Protein AF-0000000068414580 (afdb_homodimer)

Secondary structure (DSSP, 8-state):
-----------------------EEEEEEE---TTT-SSHHHHHHHHHHHHHHHHHHTT-SSS-----------SSS-EEEEEEE-STT-EEEEEEEETT---EEEEEEEEEEET-TT----SPPB---GGGBPBTTSHHHHHHTTT--HHHHHHHTT--HHHHHHT--TTSBPPPEEEEETTEEEEEEEEEEEEEETTEEEEEEEEEEEEEEES-SS-EEE-SSSTTSHHHHHHHH-HHHHSEEEEEPPP-TT-TTS--PPEEEEES-----SS----EEEEEEP-SS-TTS-EE-EEEEEETTEEEEPPGGGT-B-TTS-BSEEE-TT--SEEE-HHHHHHHHHHHHHHHTTTS-B-HHHHHHHS---EEEE-SS--PPPEEEEESSTT-EEEEPGGGTEEEEEE---SSSPPEEEEEE-EEE---TTT--SS-SEEE-TTTTTTEEEEEETTTTEEEEEE--HHHHHHHHHHHH-/-----------------------EEEEEEE---GGG-SSHHHHHHHHHHHHHHHHHHTT-SS---S--------TTS-EEEEEEE-STT-EEEEEEEETT---EEEEEEEEEEET-TT----SPPB---GGGBPBTTSHHHHHHTTT--HHHHHHHTT--HHHHHTT--TTSBPPPEEEEETTEEEEEEEEEEEEEETTEEEEEEEEEEEEEEES-SS-EEE-SSSTTSHHHHHHHH-HHHHSEEEEEPPP-TT-TTS--PPEEEEES-----SS----EEEEEEP-SS-TTS-EE-EEEEEETTEEEEPPGGGT-B-TTS-BSEEE-TT--SEEE-HHHHHHHHHHHHHHHTTTS-B-HHHHHHHS---EEEE-SS--PPPEEEEESSTT-EEEEPGGGTEEEEEE---SSSPPEEEEEE-EEE---TTT--SS-SEEE-TTTTTTEEEEEETTTTEEEEEE--HHHHHHHHHHHH-

InterPro domains:
  IPR001969 Aspartic peptidase, active site [PS00141] (325-336)
  IPR021109 Aspartic peptidase domain superfamily [G3DSA:2.40.70.10] (32-268)
  IPR021109 Aspartic peptidase domain superfamily [G3DSA:2.40.70.10] (269-469)
  IPR021109 Aspartic peptidase domain superfamily [SSF50630] (74-471)
  IPR032799 Xylanase inhibitor, C-terminal [PF14541] (294-463)
  IPR032861 Xylanase inhibitor, N-terminal [PF14543] (79-253)
  IPR033121 Peptidase family A1 domain [PS51767] (79-462)
  IPR034161 Pepsin-like domain, plant [cd05476] (79-466)
  IPR051708 Plant Aspartic Proteinase A1 [PTHR47967] (9-467)

Solvent-accessible surface area (backbone atoms only — not comparable to full-atom values): 49275 Å² total; per-residue (Å²): 136,83,78,79,75,80,80,79,76,76,76,76,74,72,74,70,69,70,72,72,61,64,62,50,80,42,61,29,42,70,57,37,53,54,88,77,39,92,41,71,47,56,42,42,27,50,50,45,51,46,29,50,41,29,55,52,43,57,26,50,76,80,79,81,82,70,81,68,77,75,56,65,54,72,68,46,72,48,38,29,38,69,37,32,38,52,77,88,73,57,41,70,42,37,23,34,47,20,29,68,35,30,47,27,33,34,42,17,56,70,63,46,57,45,70,36,83,91,49,74,64,72,27,70,52,40,84,74,66,75,89,30,50,35,25,11,63,35,71,66,41,19,59,61,51,82,62,41,52,43,56,40,39,25,28,51,44,65,40,53,65,70,30,49,78,66,69,62,36,69,89,30,45,33,58,39,30,43,47,77,50,48,49,34,35,36,39,25,35,50,32,41,42,40,38,32,52,90,92,43,72,41,74,70,40,60,35,31,39,20,41,36,23,33,27,52,53,29,39,33,38,5,50,12,63,30,77,47,3,53,36,43,50,40,25,74,79,34,49,69,41,22,38,20,34,33,35,16,38,48,75,56,85,87,46,57,79,60,88,66,68,43,14,32,33,36,30,17,50,76,81,79,84,67,81,85,74,66,66,27,48,30,53,51,48,76,29,82,69,51,62,34,49,51,25,28,27,35,47,25,40,24,50,52,90,45,70,45,71,42,58,70,51,25,51,40,53,44,91,69,19,31,21,11,27,30,55,21,49,63,31,39,49,26,29,26,31,34,71,53,35,49,53,51,48,50,57,46,40,66,56,40,49,72,79,24,53,71,28,63,70,57,21,70,58,18,72,41,44,63,25,25,42,53,81,72,89,75,78,72,70,50,40,30,43,30,31,40,64,81,77,19,59,45,76,51,57,62,78,40,42,40,49,72,49,78,41,79,42,84,84,83,47,70,63,42,42,33,35,28,34,53,47,40,71,62,40,58,65,86,73,52,53,56,14,60,47,25,36,44,11,34,50,63,40,39,36,19,36,43,30,44,34,59,79,78,38,28,40,29,42,24,82,41,63,21,51,58,49,29,51,56,56,55,50,69,75,102,134,83,78,77,75,80,79,78,78,76,74,75,76,73,74,72,69,70,72,72,60,63,61,49,82,41,61,27,42,70,56,37,55,54,87,77,40,93,41,71,47,55,43,42,27,51,50,45,51,46,29,50,43,29,56,52,43,56,27,40,78,78,68,69,79,71,83,70,78,70,53,59,59,70,68,47,72,47,38,29,37,70,39,33,38,52,76,89,72,57,41,70,42,37,23,35,48,20,29,68,34,30,47,26,34,35,42,17,56,71,64,47,58,45,72,36,83,91,51,76,64,73,25,72,52,40,84,75,66,75,89,30,50,34,24,12,64,34,69,66,39,18,59,60,50,83,63,42,52,42,54,38,39,26,28,51,43,66,40,54,65,72,32,51,78,67,69,63,37,71,90,30,45,34,59,39,30,43,46,76,50,47,41,31,35,36,40,26,34,49,33,43,42,37,37,33,50,90,93,44,73,41,72,72,38,59,36,32,40,20,40,38,22,33,24,51,53,30,38,33,39,6,50,13,63,30,75,46,4,54,35,42,50,40,25,75,80,35,50,67,42,22,38,20,32,32,36,17,38,50,76,55,84,87,46,56,82,59,87,67,68,43,14,34,33,36,30,17,50,77,81,79,83,67,81,87,75,66,66,28,48,30,53,49,48,77,29,80,68,52,61,34,50,51,25,27,26,34,46,25,41,24,53,52,91,45,70,45,71,42,57,70,50,25,50,39,53,44,89,70,19,32,20,10,28,31,55,21,50,62,31,40,49,26,29,26,32,32,72,53,35,50,52,49,49,50,57,46,40,66,55,38,48,72,78,24,53,73,28,64,71,56,21,71,58,19,72,40,44,62,25,25,43,51,83,71,88,76,76,70,69,50,42,30,43,31,32,41,64,80,76,18,61,44,74,50,57,62,80,38,41,40,49,72,47,77,42,82,42,85,84,82,47,72,64,41,43,32,36,28,33,54,47,40,71,60,40,58,64,86,73,52,53,57,12,59,47,26,36,44,11,34,48,62,42,38,35,19,36,42,32,44,34,59,78,78,40,27,40,29,42,23,82,42,63,20,52,56,49,30,52,55,55,54,51,68,75,102

Radius of gyration: 35.06 Å; Cα contacts (8 Å, |Δi|>4): 2310; chains: 2; bounding box: 158×101×75 Å

Sequence (956 aa):
MASSSPIIFFLCFILCFSLSSQIILLPLTHSISKTQFNTTHHLLKSISTRSSTRFHHQHHSHNHNKNQIYLPLSPGSDYTLSFNLGSNPSQLITLYMDTGSDLVWFPCSPFECILCEGKPQTTKPANITKAHSVSCQSPACSASHSTMSSSDLCAISRCPLDFIETSDCSSFSCPPFYYAYGDGSFVANLYRHTLSLSSLHLHNFTFGCAHTALAEPTGVAGFGRGILSLPAQLATLSPSLGNRFSYCLVSHSFDGDRVRRPSPLILGHYESTGESVEFVYTSMLSNPKHPYFYCVGLAGISVGKRTVPAPDNLKRVDGKGNGGMVVDSGTTFTMLPDSFYNSVVTEFDNRVGRVHKRASEIEAKTGIGPCYYLNGLSQIPVLKLHFVGNNSDVVLPRKNYFYEFMDGGDGVRKKGKVGCMMLMNGGDETELDGGPGATLGNYQQQGFEVVYDLEKQRVGFAKRQCALLWDSLNGDKNMASSSPIIFFLCFILCFSLSSQIILLPLTHSISKTQFNTTHHLLKSISTRSSTRFHHQHHSHNHNKNQIYLPLSPGSDYTLSFNLGSNPSQLITLYMDTGSDLVWFPCSPFECILCEGKPQTTKPANITKAHSVSCQSPACSASHSTMSSSDLCAISRCPLDFIETSDCSSFSCPPFYYAYGDGSFVANLYRHTLSLSSLHLHNFTFGCAHTALAEPTGVAGFGRGILSLPAQLATLSPSLGNRFSYCLVSHSFDGDRVRRPSPLILGHYESTGESVEFVYTSMLSNPKHPYFYCVGLAGISVGKRTVPAPDNLKRVDGKGNGGMVVDSGTTFTMLPDSFYNSVVTEFDNRVGRVHKRASEIEAKTGIGPCYYLNGLSQIPVLKLHFVGNNSDVVLPRKNYFYEFMDGGDGVRKKGKVGCMMLMNGGDETELDGGPGATLGNYQQQGFEVVYDLEKQRVGFAKRQCALLWDSLNGDKN

Structure (mmCIF, N/CA/C/O backbone):
data_AF-0000000068414580-model_v1
#
loop_
_entity.id
_entity.type
_entity.pdbx_description
1 polymer 'Probable aspartyl protease At4g16563'
#
loop_
_atom_site.group_PDB
_atom_site.id
_atom_site.type_symbol
_atom_site.label_atom_id
_atom_site.label_alt_id
_atom_site.label_comp_id
_atom_site.label_asym_id
_atom_site.label_entity_id
_atom_site.label_seq_id
_atom_site.pdbx_PDB_ins_code
_atom_site.Cartn_x
_atom_site.Cartn_y
_atom_site.Cartn_z
_atom_site.occupancy
_atom_site.B_iso_or_equiv
_atom_site.auth_seq_id
_atom_site.auth_comp_id
_atom_site.auth_asym_id
_atom_site.auth_atom_id
_atom_site.pdbx_PDB_model_num
ATOM 1 N N . MET A 1 1 ? 80.625 -5.309 -28.094 1 23.91 1 MET A N 1
ATOM 2 C CA . MET A 1 1 ? 79.875 -6.555 -27.953 1 23.91 1 MET A CA 1
ATOM 3 C C . MET A 1 1 ? 78.562 -6.32 -27.266 1 23.91 1 MET A C 1
ATOM 5 O O . MET A 1 1 ? 78.5 -6.02 -26.062 1 23.91 1 MET A O 1
ATOM 9 N N . ALA A 1 2 ? 77.562 -5.645 -27.984 1 31.12 2 ALA A N 1
ATOM 10 C CA . ALA A 1 2 ? 76.25 -5.09 -27.703 1 31.12 2 ALA A CA 1
ATOM 11 C C . ALA A 1 2 ? 75.25 -6.188 -27.281 1 31.12 2 ALA A C 1
ATOM 13 O O . ALA A 1 2 ? 75 -7.117 -28.047 1 31.12 2 ALA A O 1
ATOM 14 N N . SER A 1 3 ? 75.312 -6.539 -26.016 1 30.44 3 SER A N 1
ATOM 15 C CA . SER A 1 3 ? 74.562 -7.637 -25.422 1 30.44 3 SER A CA 1
ATOM 16 C C . SER A 1 3 ? 73.062 -7.457 -25.641 1 30.44 3 SER A C 1
ATOM 18 O O . SER A 1 3 ? 72.562 -6.367 -25.422 1 30.44 3 SER A O 1
ATOM 20 N N . SER A 1 4 ? 72.5 -8.102 -26.625 1 36.78 4 SER A N 1
ATOM 21 C CA . SER A 1 4 ? 71.125 -8.273 -27.016 1 36.78 4 SER A CA 1
ATOM 22 C C . SER A 1 4 ? 70.25 -8.781 -25.859 1 36.78 4 SER A C 1
ATOM 24 O O . SER A 1 4 ? 70.5 -9.852 -25.312 1 36.78 4 SER A O 1
ATOM 26 N N . SER A 1 5 ? 69.812 -7.891 -25.016 1 40.16 5 SER A N 1
ATOM 27 C CA . SER A 1 5 ? 68.875 -8.211 -23.906 1 40.16 5 SER A CA 1
ATOM 28 C C . SER A 1 5 ? 67.625 -8.938 -24.391 1 40.16 5 SER A C 1
ATOM 30 O O . SER A 1 5 ? 67 -8.484 -25.328 1 40.16 5 SER A O 1
ATOM 32 N N . PRO A 1 6 ? 67.5 -10.266 -24.141 1 40.62 6 PRO A N 1
ATOM 33 C CA . PRO A 1 6 ? 66.312 -11.047 -24.531 1 40.62 6 PRO A CA 1
ATOM 34 C C . PRO A 1 6 ? 65 -10.484 -23.969 1 40.62 6 PRO A C 1
ATOM 36 O O . PRO A 1 6 ? 65 -9.961 -22.859 1 40.62 6 PRO A O 1
ATOM 39 N N . ILE A 1 7 ? 64.125 -9.938 -24.812 1 42.56 7 ILE A N 1
ATOM 40 C CA . ILE A 1 7 ? 62.781 -9.531 -24.531 1 42.56 7 ILE A CA 1
ATOM 41 C C . ILE A 1 7 ? 61.969 -10.711 -23.953 1 42.56 7 ILE A C 1
ATOM 43 O O . ILE A 1 7 ? 61.812 -11.734 -24.625 1 42.56 7 ILE A O 1
ATOM 47 N N . ILE A 1 8 ? 62 -10.977 -22.656 1 37.78 8 ILE A N 1
ATOM 48 C CA . ILE A 1 8 ? 61.156 -11.938 -21.969 1 37.78 8 ILE A CA 1
ATOM 49 C C . ILE A 1 8 ? 59.688 -11.664 -22.281 1 37.78 8 ILE A C 1
ATOM 51 O O . ILE A 1 8 ? 59.156 -10.586 -21.969 1 37.78 8 ILE A O 1
ATOM 55 N N . PHE A 1 9 ? 59.156 -12.289 -23.344 1 37.41 9 PHE A N 1
ATOM 56 C CA . PHE A 1 9 ? 57.719 -12.375 -23.625 1 37.41 9 PHE A CA 1
ATOM 57 C C . PHE A 1 9 ? 56.969 -12.961 -22.438 1 37.41 9 PHE A C 1
ATOM 59 O O . PHE A 1 9 ? 57.188 -14.125 -22.078 1 37.41 9 PHE A O 1
ATOM 66 N N . PHE A 1 10 ? 56.656 -12.141 -21.406 1 39.28 10 PHE A N 1
ATOM 67 C CA . PHE A 1 10 ? 55.688 -12.547 -20.391 1 39.28 10 PHE A CA 1
ATOM 68 C C . PHE A 1 10 ? 54.375 -13.008 -21.031 1 39.28 10 PHE A C 1
ATOM 70 O O . PHE A 1 10 ? 53.656 -12.211 -21.625 1 39.28 10 PHE A O 1
ATOM 77 N N . LEU A 1 11 ? 54.281 -14.273 -21.469 1 35.19 11 LEU A N 1
ATOM 78 C CA . LEU A 1 11 ? 53 -14.906 -21.781 1 35.19 11 LEU A CA 1
ATOM 79 C C . LEU A 1 11 ? 52.031 -14.789 -20.594 1 35.19 11 LEU A C 1
ATOM 81 O O . LEU A 1 11 ? 52.281 -15.367 -19.531 1 35.19 11 LEU A O 1
ATOM 85 N N . CYS A 1 12 ? 51.312 -13.734 -20.453 1 36.88 12 CYS A N 1
ATOM 86 C CA . CYS A 1 12 ? 50.125 -13.648 -19.609 1 36.88 12 CYS A CA 1
ATOM 87 C C . CYS A 1 12 ? 49.219 -14.844 -19.844 1 36.88 12 CYS A C 1
ATOM 89 O O . CYS A 1 12 ? 48.562 -14.938 -20.891 1 36.88 12 CYS A O 1
ATOM 91 N N . PHE A 1 13 ? 49.531 -15.977 -19.281 1 35.44 13 PHE A N 1
ATOM 92 C CA . PHE A 1 13 ? 48.531 -17.016 -19.156 1 35.44 13 PHE A CA 1
ATOM 93 C C . PHE A 1 13 ? 47.25 -16.453 -18.562 1 35.44 13 PHE A C 1
ATOM 95 O O . PHE A 1 13 ? 47.188 -16.109 -17.375 1 35.44 13 PHE A O 1
ATOM 102 N N . ILE A 1 14 ? 46.469 -15.82 -19.312 1 36.69 14 ILE A N 1
ATOM 103 C CA . ILE A 1 14 ? 45.062 -15.672 -18.953 1 36.69 14 ILE A CA 1
ATOM 104 C C . ILE A 1 14 ? 44.5 -17.016 -18.516 1 36.69 14 ILE A C 1
ATOM 106 O O . ILE A 1 14 ? 44.344 -17.938 -19.328 1 36.69 14 ILE A O 1
ATOM 110 N N . LEU A 1 15 ? 44.75 -17.438 -17.312 1 35.31 15 LEU A N 1
ATOM 111 C CA . LEU A 1 15 ? 43.906 -18.484 -16.734 1 35.31 15 LEU A CA 1
ATOM 112 C C . LEU A 1 15 ? 42.438 -18.234 -17.062 1 35.31 15 LEU A C 1
ATOM 114 O O . LEU A 1 15 ? 41.844 -17.266 -16.578 1 35.31 15 LEU A O 1
ATOM 118 N N . CYS A 1 16 ? 42.031 -18.625 -18.203 1 36.5 16 CYS A N 1
ATOM 119 C CA . CYS A 1 16 ? 40.594 -18.875 -18.406 1 36.5 16 CYS A CA 1
ATOM 120 C C . CYS A 1 16 ? 40 -19.688 -17.266 1 36.5 16 CYS A C 1
ATOM 122 O O . CYS A 1 16 ? 40.219 -20.906 -17.188 1 36.5 16 CYS A O 1
ATOM 124 N N . PHE A 1 17 ? 39.969 -19.141 -16.078 1 36.66 17 PHE A N 1
ATOM 125 C CA . PHE A 1 17 ? 39 -19.766 -15.188 1 36.66 17 PHE A CA 1
ATOM 126 C C . PHE A 1 17 ? 37.75 -20.156 -15.953 1 36.66 17 PHE A C 1
ATOM 128 O O . PHE A 1 17 ? 37.031 -19.281 -16.453 1 36.66 17 PHE A O 1
ATOM 135 N N . SER A 1 18 ? 37.844 -21.188 -16.656 1 38 18 SER A N 1
ATOM 136 C CA . SER A 1 18 ? 36.531 -21.766 -16.984 1 38 18 SER A CA 1
ATOM 137 C C . SER A 1 18 ? 35.562 -21.625 -15.812 1 38 18 SER A C 1
ATOM 139 O O . SER A 1 18 ? 35.781 -22.188 -14.742 1 38 18 SER A O 1
ATOM 141 N N . LEU A 1 19 ? 35.031 -20.547 -15.578 1 41.38 19 LEU A N 1
ATOM 142 C CA . LEU A 1 19 ? 33.875 -20.5 -14.688 1 41.38 19 LEU A CA 1
ATOM 143 C C . LEU A 1 19 ? 32.969 -21.734 -14.883 1 41.38 19 LEU A C 1
ATOM 145 O O . LEU A 1 19 ? 32.25 -21.828 -15.867 1 41.38 19 LEU A O 1
ATOM 149 N N . SER A 1 20 ? 33.469 -22.953 -14.719 1 47.47 20 SER A N 1
ATOM 150 C CA . SER A 1 20 ? 32.562 -24.109 -14.648 1 47.47 20 SER A CA 1
ATOM 151 C C . SER A 1 20 ? 31.203 -23.703 -14.102 1 47.47 20 SER A C 1
ATOM 153 O O . SER A 1 20 ? 31.109 -23.141 -13.008 1 47.47 20 SER A O 1
ATOM 155 N N . SER A 1 21 ? 30.328 -23.375 -14.945 1 58.97 21 SER A N 1
ATOM 156 C CA . SER A 1 21 ? 28.953 -23 -14.648 1 58.97 21 SER A CA 1
ATOM 157 C C . SER A 1 21 ? 28.297 -24 -13.711 1 58.97 21 SER A C 1
ATOM 159 O O . SER A 1 21 ? 28.188 -25.188 -14.031 1 58.97 21 SER A O 1
ATOM 161 N N . GLN A 1 22 ? 28.406 -23.984 -12.414 1 78.81 22 GLN A N 1
ATOM 162 C CA . GLN A 1 22 ? 27.891 -24.812 -11.336 1 78.81 22 GLN A CA 1
ATOM 163 C C . GLN A 1 22 ? 26.359 -24.766 -11.289 1 78.81 22 GLN A C 1
ATOM 165 O O . GLN A 1 22 ? 25.766 -23.688 -11.359 1 78.81 22 GLN A O 1
ATOM 170 N N . ILE A 1 23 ? 25.719 -25.984 -11.68 1 90 23 ILE A N 1
ATOM 171 C CA . ILE A 1 23 ? 24.266 -26.094 -11.547 1 90 23 ILE A CA 1
ATOM 172 C C . ILE A 1 23 ? 23.922 -27 -10.359 1 90 23 ILE A C 1
ATOM 174 O O . ILE A 1 23 ? 24.781 -27.766 -9.883 1 90 23 ILE A O 1
ATOM 178 N N . ILE A 1 24 ? 22.812 -26.781 -9.812 1 92.94 24 ILE A N 1
ATOM 179 C CA . ILE A 1 24 ? 22.172 -27.719 -8.898 1 92.94 24 ILE A CA 1
ATOM 180 C C . ILE A 1 24 ? 20.922 -28.328 -9.555 1 92.94 24 ILE A C 1
ATOM 182 O O . ILE A 1 24 ? 20.062 -27.594 -10.031 1 92.94 24 ILE A O 1
ATOM 186 N N . LEU A 1 25 ? 20.953 -29.641 -9.68 1 94.5 25 LEU A N 1
ATOM 187 C CA . LEU A 1 25 ? 19.844 -30.359 -10.281 1 94.5 25 LEU A CA 1
ATOM 188 C C . LEU A 1 25 ? 18.938 -30.969 -9.211 1 94.5 25 LEU A C 1
ATOM 190 O O . LEU A 1 25 ? 19.422 -31.688 -8.32 1 94.5 25 LEU A O 1
ATOM 194 N N . LEU A 1 26 ? 17.688 -30.641 -9.227 1 94.94 26 LEU A N 1
ATOM 195 C CA . LEU A 1 26 ? 16.719 -31.188 -8.289 1 94.94 26 LEU A CA 1
ATOM 196 C C . LEU A 1 26 ? 15.602 -31.922 -9.031 1 94.94 26 LEU A C 1
ATOM 198 O O . LEU A 1 26 ? 15.172 -31.484 -10.094 1 94.94 26 LEU A O 1
ATOM 202 N N . PRO A 1 27 ? 15.125 -33 -8.5 1 94.38 27 PRO A N 1
ATOM 203 C CA . PRO A 1 27 ? 14 -33.719 -9.117 1 94.38 27 PRO A CA 1
ATOM 204 C C . PRO A 1 27 ? 12.648 -33.094 -8.766 1 94.38 27 PRO A C 1
ATOM 206 O O . PRO A 1 27 ? 12.383 -32.812 -7.598 1 94.38 27 PRO A O 1
ATOM 209 N N . LEU A 1 28 ? 11.852 -32.844 -9.727 1 93.88 28 LEU A N 1
ATOM 210 C CA . LEU A 1 28 ? 10.438 -32.531 -9.547 1 93.88 28 LEU A CA 1
ATOM 211 C C . LEU A 1 28 ? 9.578 -33.781 -9.766 1 93.88 28 LEU A C 1
ATOM 213 O O . LEU A 1 28 ? 9.703 -34.438 -10.797 1 93.88 28 LEU A O 1
ATOM 217 N N . THR A 1 29 ? 8.727 -33.969 -8.781 1 87.56 29 THR A N 1
ATOM 218 C CA . THR A 1 29 ? 7.879 -35.156 -8.867 1 87.56 29 THR A CA 1
ATOM 219 C C . THR A 1 29 ? 6.418 -34.75 -9.062 1 87.56 29 THR A C 1
ATOM 221 O O . THR A 1 29 ? 5.957 -33.75 -8.5 1 87.56 29 THR A O 1
ATOM 224 N N . HIS A 1 30 ? 5.777 -35.469 -9.953 1 81.5 30 HIS A N 1
ATOM 225 C CA . HIS A 1 30 ? 4.34 -35.25 -10.133 1 81.5 30 HIS A CA 1
ATOM 226 C C . HIS A 1 30 ? 3.549 -36.438 -9.555 1 81.5 30 HIS A C 1
ATOM 228 O O . HIS A 1 30 ? 3.963 -37.594 -9.664 1 81.5 30 HIS A O 1
ATOM 234 N N . SER A 1 31 ? 2.678 -36.125 -8.57 1 65.69 31 SER A N 1
ATOM 235 C CA . SER A 1 31 ? 1.854 -37.219 -8.047 1 65.69 31 SER A CA 1
ATOM 236 C C . SER A 1 31 ? 0.374 -36.938 -8.305 1 65.69 31 SER A C 1
ATOM 238 O O . SER A 1 31 ? -0.123 -35.844 -8.078 1 65.69 31 SER A O 1
ATOM 240 N N . ILE A 1 32 ? -0.204 -37.656 -9.227 1 60.69 32 ILE A N 1
ATOM 241 C CA . ILE A 1 32 ? -1.648 -37.594 -9.422 1 60.69 32 ILE A CA 1
ATOM 242 C C . ILE A 1 32 ? -2.348 -38.562 -8.477 1 60.69 32 ILE A C 1
ATOM 244 O O . ILE A 1 32 ? -1.996 -39.75 -8.422 1 60.69 32 ILE A O 1
ATOM 248 N N . SER A 1 33 ? -3.018 -38.094 -7.418 1 53.25 33 SER A N 1
ATOM 249 C CA . SER A 1 33 ? -3.736 -39 -6.527 1 53.25 33 SER A CA 1
ATOM 250 C C . SER A 1 33 ? -4.898 -39.656 -7.246 1 53.25 33 SER A C 1
ATOM 252 O O . SER A 1 33 ? -5.824 -39 -7.707 1 53.25 33 SER A O 1
ATOM 254 N N . LYS A 1 34 ? -4.766 -40.781 -7.828 1 51.41 34 LYS A N 1
ATOM 255 C CA . LYS A 1 34 ? -5.836 -41.562 -8.461 1 51.41 34 LYS A CA 1
ATOM 256 C C . LYS A 1 34 ? -6.996 -41.781 -7.492 1 51.41 34 LYS A C 1
ATOM 258 O O . LYS A 1 34 ? -8.141 -41.906 -7.918 1 51.41 34 LYS A O 1
ATOM 263 N N . THR A 1 35 ? -6.629 -41.906 -6.266 1 49.75 35 THR A N 1
ATOM 264 C CA . THR A 1 35 ? -7.672 -42.375 -5.355 1 49.75 35 THR A CA 1
ATOM 265 C C . THR A 1 35 ? -8.844 -41.375 -5.336 1 49.75 35 THR A C 1
ATOM 267 O O . THR A 1 35 ? -9.984 -41.781 -5.074 1 49.75 35 THR A O 1
ATOM 270 N N . GLN A 1 36 ? -8.523 -40.25 -5.812 1 54.78 36 GLN A N 1
ATOM 271 C CA . GLN A 1 36 ? -9.609 -39.312 -5.555 1 54.78 36 GLN A CA 1
ATOM 272 C C . GLN A 1 36 ? -10.492 -39.125 -6.785 1 54.78 36 GLN A C 1
ATOM 274 O O . GLN A 1 36 ? -11.664 -38.75 -6.672 1 54.78 36 GLN A O 1
ATOM 279 N N . PHE A 1 37 ? -9.844 -39.531 -7.945 1 58.88 37 PHE A N 1
ATOM 280 C CA . PHE A 1 37 ? -10.695 -39.25 -9.094 1 58.88 37 PHE A CA 1
ATOM 281 C C . PHE A 1 37 ? -11.055 -40.531 -9.836 1 58.88 37 PHE A C 1
ATOM 283 O O . PHE A 1 37 ? -10.172 -41.25 -10.312 1 58.88 37 PHE A O 1
ATOM 290 N N . ASN A 1 38 ? -12.289 -40.906 -9.688 1 61.47 38 ASN A N 1
ATOM 291 C CA . ASN A 1 38 ? -12.812 -42.156 -10.242 1 61.47 38 ASN A CA 1
ATOM 292 C C . ASN A 1 38 ? -12.898 -42.094 -11.766 1 61.47 38 ASN A C 1
ATOM 294 O O . ASN A 1 38 ? -12.891 -43.125 -12.43 1 61.47 38 ASN A O 1
ATOM 298 N N . THR A 1 39 ? -12.93 -40.875 -12.344 1 72.88 39 THR A N 1
ATOM 299 C CA . THR A 1 39 ? -13.055 -40.781 -13.797 1 72.88 39 THR A CA 1
ATOM 300 C C . THR A 1 39 ? -12.25 -39.594 -14.32 1 72.88 39 THR A C 1
ATOM 302 O O . THR A 1 39 ? -11.945 -38.656 -13.578 1 72.88 39 THR A O 1
ATOM 305 N N . THR A 1 40 ? -11.859 -39.688 -15.562 1 75.88 40 THR A N 1
ATOM 306 C CA . THR A 1 40 ? -11.172 -38.625 -16.266 1 75.88 40 THR A CA 1
ATOM 307 C C . THR A 1 40 ? -12.016 -37.344 -16.25 1 75.88 40 THR A C 1
ATOM 309 O O . THR A 1 40 ? -11.477 -36.25 -16.094 1 75.88 40 THR A O 1
ATOM 312 N N . HIS A 1 41 ? -13.359 -37.562 -16.328 1 75.94 41 HIS A N 1
ATOM 313 C CA . HIS A 1 41 ? -14.258 -36.406 -16.328 1 75.94 41 HIS A CA 1
ATOM 314 C C . HIS A 1 41 ? -14.172 -35.656 -15.023 1 75.94 41 HIS A C 1
ATOM 316 O O . HIS A 1 41 ? -14.055 -34.406 -15.031 1 75.94 41 HIS A O 1
ATOM 322 N N . HIS A 1 42 ? -14.164 -36.344 -14.039 1 73.88 42 HIS A N 1
ATOM 323 C CA . HIS A 1 42 ? -14.109 -35.719 -12.727 1 73.88 42 HIS A CA 1
ATOM 324 C C . HIS A 1 42 ? -12.75 -35.062 -12.477 1 73.88 42 HIS A C 1
ATOM 326 O O . HIS A 1 42 ? -12.672 -34 -11.883 1 73.88 42 HIS A O 1
ATOM 332 N N . LEU A 1 43 ? -11.75 -35.656 -12.945 1 74.62 43 LEU A N 1
ATOM 333 C CA . LEU A 1 43 ? -10.398 -35.125 -12.82 1 74.62 43 LEU A CA 1
ATOM 334 C C . LEU A 1 43 ? -10.281 -33.781 -13.57 1 74.62 43 LEU A C 1
ATOM 336 O O . LEU A 1 43 ? -9.828 -32.781 -13.008 1 74.62 43 LEU A O 1
ATOM 340 N N . LEU A 1 44 ? -10.742 -33.781 -14.766 1 75.19 44 LEU A N 1
ATOM 341 C CA . LEU A 1 44 ? -10.648 -32.562 -15.602 1 75.19 44 LEU A CA 1
ATOM 342 C C . LEU A 1 44 ? -11.5 -31.438 -15.031 1 75.19 44 LEU A C 1
ATOM 344 O O . LEU A 1 44 ? -11.094 -30.281 -15.047 1 75.19 44 LEU A O 1
ATOM 348 N N . LYS A 1 45 ? -12.633 -31.812 -14.531 1 74.38 45 LYS A N 1
ATOM 349 C CA . LYS A 1 45 ? -13.5 -30.812 -13.93 1 74.38 45 LYS A CA 1
ATOM 350 C C . LYS A 1 45 ? -12.836 -30.172 -12.711 1 74.38 45 LYS A C 1
ATOM 352 O O . LYS A 1 45 ? -12.891 -28.953 -12.539 1 74.38 45 LYS A O 1
ATOM 357 N N . SER A 1 46 ? -12.273 -31.031 -11.945 1 72.31 46 SER A N 1
ATOM 358 C CA . SER A 1 46 ? -11.594 -30.531 -10.758 1 72.31 46 SER A CA 1
ATOM 359 C C . SER A 1 46 ? -10.445 -29.594 -11.125 1 72.31 46 SER A C 1
ATOM 361 O O . SER A 1 46 ? -10.305 -28.516 -10.547 1 72.31 46 SER A O 1
ATOM 363 N N . ILE A 1 47 ? -9.719 -29.922 -12.086 1 74.94 47 ILE A N 1
ATOM 364 C CA . ILE A 1 47 ? -8.539 -29.156 -12.492 1 74.94 47 ILE A CA 1
ATOM 365 C C . ILE A 1 47 ? -8.969 -27.844 -13.148 1 74.94 47 ILE A C 1
ATOM 367 O O . ILE A 1 47 ? -8.359 -26.797 -12.922 1 74.94 47 ILE A O 1
ATOM 371 N N . SER A 1 48 ? -9.992 -27.953 -13.961 1 74.62 48 SER A N 1
ATOM 372 C CA . SER A 1 48 ? -10.484 -26.75 -14.617 1 74.62 48 SER A CA 1
ATOM 373 C C . SER A 1 48 ? -11.023 -25.75 -13.602 1 74.62 48 SER A C 1
ATOM 375 O O . SER A 1 48 ? -10.781 -24.547 -13.711 1 74.62 48 SER A O 1
ATOM 377 N N . THR A 1 49 ? -11.727 -26.234 -12.648 1 72.88 49 THR A N 1
ATOM 378 C CA . THR A 1 49 ? -12.25 -25.359 -11.602 1 72.88 49 THR A CA 1
ATOM 379 C C . THR A 1 49 ? -11.117 -24.719 -10.812 1 72.88 49 THR A C 1
ATOM 381 O O . THR A 1 49 ? -11.164 -23.516 -10.516 1 72.88 49 THR A O 1
ATOM 384 N N . ARG A 1 50 ? -10.086 -25.438 -10.586 1 74 50 ARG A N 1
ATOM 385 C CA . ARG A 1 50 ? -8.945 -24.922 -9.836 1 74 50 ARG A CA 1
ATOM 386 C C . ARG A 1 50 ? -8.203 -23.859 -10.641 1 74 50 ARG A C 1
ATOM 388 O O . ARG A 1 50 ? -7.824 -22.812 -10.094 1 74 50 ARG A O 1
ATOM 395 N N . SER A 1 51 ? -8.016 -24.156 -11.836 1 72.88 51 SER A N 1
ATOM 396 C CA . SER A 1 51 ? -7.34 -23.188 -12.695 1 72.88 51 SER A CA 1
ATOM 397 C C . SER A 1 51 ? -8.117 -21.875 -12.773 1 72.88 51 SER A C 1
ATOM 399 O O . SER A 1 51 ? -7.523 -20.797 -12.703 1 72.88 51 SER A O 1
ATOM 401 N N . SER A 1 52 ? -9.398 -22 -12.844 1 73.88 52 SER A N 1
ATOM 402 C CA . SER A 1 52 ? -10.25 -20.828 -12.922 1 73.88 52 SER A CA 1
ATOM 403 C C . SER A 1 52 ? -10.227 -20.031 -11.617 1 73.88 52 SER A C 1
ATOM 405 O O . SER A 1 52 ? -10.102 -18.812 -11.625 1 73.88 52 SER A O 1
ATOM 407 N N . THR A 1 53 ? -10.336 -20.75 -10.562 1 71.38 53 THR A N 1
ATOM 408 C CA . THR A 1 53 ? -10.32 -20.094 -9.258 1 71.38 53 THR A CA 1
ATOM 409 C C . THR A 1 53 ? -9.008 -19.359 -9.031 1 71.38 53 THR A C 1
ATOM 411 O O . THR A 1 53 ? -9 -18.219 -8.586 1 71.38 53 THR A O 1
ATOM 414 N N . ARG A 1 54 ? -7.938 -19.938 -9.344 1 74 54 ARG A N 1
ATOM 415 C CA . ARG A 1 54 ? -6.617 -19.328 -9.195 1 74 54 ARG A CA 1
ATOM 416 C C . ARG A 1 54 ? -6.492 -18.078 -10.047 1 74 54 ARG A C 1
ATOM 418 O O . ARG A 1 54 ? -5.973 -17.062 -9.594 1 74 54 ARG A O 1
ATOM 425 N N . PHE A 1 55 ? -6.957 -18.172 -11.195 1 71.94 55 PHE A N 1
ATOM 426 C CA . PHE A 1 55 ? -6.887 -17.047 -12.117 1 71.94 55 PHE A CA 1
ATOM 427 C C . PHE A 1 55 ? -7.695 -15.859 -11.594 1 71.94 55 PHE A C 1
ATOM 429 O O . PHE A 1 55 ? -7.223 -14.727 -11.602 1 71.94 55 PHE A O 1
ATOM 436 N N . HIS A 1 56 ? -8.828 -16.109 -11.086 1 72.25 56 HIS A N 1
ATOM 437 C CA . HIS A 1 56 ? -9.711 -15.039 -10.625 1 72.25 56 HIS A CA 1
ATOM 438 C C . HIS A 1 56 ? -9.227 -14.453 -9.305 1 72.25 56 HIS A C 1
ATOM 440 O O . HIS A 1 56 ? -9.438 -13.273 -9.031 1 72.25 56 HIS A O 1
ATOM 446 N N . HIS A 1 57 ? -8.617 -15.25 -8.586 1 70.25 57 HIS A N 1
ATOM 447 C CA . HIS A 1 57 ? -8.047 -14.758 -7.336 1 70.25 57 HIS A CA 1
ATOM 448 C C . HIS A 1 57 ? -6.926 -13.766 -7.594 1 70.25 57 HIS A C 1
ATOM 450 O O . HIS A 1 57 ? -6.707 -12.852 -6.797 1 70.25 57 HIS A O 1
ATOM 456 N N . GLN A 1 58 ? -6.195 -13.93 -8.609 1 66 58 GLN A N 1
ATOM 457 C CA . GLN A 1 58 ? -5.117 -13.016 -8.953 1 66 58 GLN A CA 1
ATOM 458 C C . GLN A 1 58 ? -5.66 -11.625 -9.273 1 66 58 GLN A C 1
ATOM 460 O O . GLN A 1 58 ? -4.914 -10.641 -9.266 1 66 58 GLN A O 1
ATOM 465 N N . HIS A 1 59 ? -6.926 -11.484 -9.578 1 62.62 59 HIS A N 1
ATOM 466 C CA . HIS A 1 59 ? -7.551 -10.211 -9.922 1 62.62 59 HIS A CA 1
ATOM 467 C C . HIS A 1 59 ? -8.219 -9.586 -8.703 1 62.62 59 HIS A C 1
ATOM 469 O O . HIS A 1 59 ? -8.461 -8.375 -8.672 1 62.62 59 HIS A O 1
ATOM 475 N N . HIS A 1 60 ? -8.602 -10.289 -7.75 1 56.25 60 HIS A N 1
ATOM 476 C CA . HIS A 1 60 ? -9.391 -9.742 -6.648 1 56.25 60 HIS A CA 1
ATOM 477 C C . HIS A 1 60 ? -8.492 -9.32 -5.488 1 56.25 60 HIS A C 1
ATOM 479 O O . HIS A 1 60 ? -8.953 -9.203 -4.352 1 56.25 60 HIS A O 1
ATOM 485 N N . SER A 1 61 ? -7.32 -8.906 -5.613 1 50.38 61 SER A N 1
ATOM 486 C CA . SER A 1 61 ? -6.637 -8.508 -4.387 1 50.38 61 SER A CA 1
ATOM 487 C C . SER A 1 61 ? -7.504 -7.582 -3.543 1 50.38 61 SER A C 1
ATOM 489 O O . SER A 1 61 ? -7.332 -7.504 -2.326 1 50.38 61 SER A O 1
ATOM 491 N N . HIS A 1 62 ? -7.965 -6.402 -4.027 1 40.62 62 HIS A N 1
ATOM 492 C CA . HIS A 1 62 ? -8.453 -5.332 -3.162 1 40.62 62 HIS A CA 1
ATOM 493 C C . HIS A 1 62 ? -9.812 -5.672 -2.576 1 40.62 62 HIS A C 1
ATOM 495 O O . HIS A 1 62 ? -10.242 -5.07 -1.588 1 40.62 62 HIS A O 1
ATOM 501 N N . ASN A 1 63 ? -10.914 -5.625 -3.326 1 35.16 63 ASN A N 1
ATOM 502 C CA . ASN A 1 63 ? -12.266 -5.301 -2.877 1 35.16 63 ASN A CA 1
ATOM 503 C C . ASN A 1 63 ? -12.867 -6.434 -2.053 1 35.16 63 ASN A C 1
ATOM 505 O O . ASN A 1 63 ? -13.445 -6.195 -0.992 1 35.16 63 ASN A O 1
ATOM 509 N N . HIS A 1 64 ? -13.664 -7.453 -2.809 1 34.22 64 HIS A N 1
ATOM 510 C CA . HIS A 1 64 ? -14.977 -8.008 -2.506 1 34.22 64 HIS A CA 1
ATOM 511 C C . HIS A 1 64 ? -14.891 -9.086 -1.435 1 34.22 64 HIS A C 1
ATOM 513 O O . HIS A 1 64 ? -13.898 -9.812 -1.358 1 34.22 64 HIS A O 1
ATOM 519 N N . ASN A 1 65 ? -15.719 -8.961 -0.407 1 35.16 65 ASN A N 1
ATOM 520 C CA . ASN A 1 65 ? -16.484 -9.781 0.525 1 35.16 65 ASN A CA 1
ATOM 521 C C . ASN A 1 65 ? -16.797 -11.156 -0.058 1 35.16 65 ASN A C 1
ATOM 523 O O . ASN A 1 65 ? -17.719 -11.836 0.395 1 35.16 65 ASN A O 1
ATOM 527 N N . LYS A 1 66 ? -16.922 -11.398 -1.382 1 32.97 66 LYS A N 1
ATOM 528 C CA . LYS A 1 66 ? -17.781 -12.531 -1.722 1 32.97 66 LYS A CA 1
ATOM 529 C C . LYS A 1 66 ? -17.203 -13.844 -1.196 1 32.97 66 LYS A C 1
ATOM 531 O O . LYS A 1 66 ? -15.984 -14.023 -1.185 1 32.97 66 LYS A O 1
ATOM 536 N N . ASN A 1 67 ? -17.984 -14.609 -0.569 1 33 67 ASN A N 1
ATOM 537 C CA . ASN A 1 67 ? -18.047 -16 -0.122 1 33 67 ASN A CA 1
ATOM 538 C C . ASN A 1 67 ? -17.328 -16.938 -1.093 1 33 67 ASN A C 1
ATOM 540 O O . ASN A 1 67 ? -17.953 -17.484 -2.006 1 33 67 ASN A O 1
ATOM 544 N N . GLN A 1 68 ? -16.234 -16.578 -1.463 1 36.16 68 GLN A N 1
ATOM 545 C CA . GLN A 1 68 ? -15.703 -17.531 -2.426 1 36.16 68 GLN A CA 1
ATOM 546 C C . GLN A 1 68 ? -15.492 -18.891 -1.782 1 36.16 68 GLN A C 1
ATOM 548 O O . GLN A 1 68 ? -14.836 -19 -0.743 1 36.16 68 GLN A O 1
ATOM 553 N N . ILE A 1 69 ? -16.438 -19.766 -2.105 1 34.16 69 ILE A N 1
ATOM 554 C CA . ILE A 1 69 ? -16.328 -21.203 -1.865 1 34.16 69 ILE A CA 1
ATOM 555 C C . ILE A 1 69 ? -14.961 -21.688 -2.348 1 34.16 69 ILE A C 1
ATOM 557 O O . ILE A 1 69 ? -14.633 -21.562 -3.529 1 34.16 69 ILE A O 1
ATOM 561 N N . TYR A 1 70 ? -14.133 -21.734 -1.445 1 36.97 70 TYR A N 1
ATOM 562 C CA . TYR A 1 70 ? -12.828 -22.344 -1.661 1 36.97 70 TYR A CA 1
ATOM 563 C C . TYR A 1 70 ? -12.977 -23.812 -2.078 1 36.97 70 TYR A C 1
ATOM 565 O O . TYR A 1 70 ? -13.695 -24.578 -1.436 1 36.97 70 TYR A O 1
ATOM 573 N N . LEU A 1 71 ? -12.945 -24.016 -3.322 1 40.09 71 LEU A N 1
ATOM 574 C CA . LEU A 1 71 ? -13 -25.406 -3.799 1 40.09 71 LEU A CA 1
ATOM 575 C C . LEU A 1 71 ? -11.711 -26.141 -3.471 1 40.09 71 LEU A C 1
ATOM 577 O O . LEU A 1 71 ? -10.617 -25.578 -3.588 1 40.09 71 LEU A O 1
ATOM 581 N N . PRO A 1 72 ? -11.961 -27.266 -2.816 1 39.34 72 PRO A N 1
ATOM 582 C CA . PRO A 1 72 ? -10.852 -28.156 -2.482 1 39.34 72 PRO A CA 1
ATOM 583 C C . PRO A 1 72 ? -9.93 -28.422 -3.67 1 39.34 72 PRO A C 1
ATOM 585 O O . PRO A 1 72 ? -10.406 -28.562 -4.805 1 39.34 72 PRO A O 1
ATOM 588 N N . LEU A 1 73 ? -8.656 -27.953 -3.568 1 40.56 73 LEU A N 1
ATOM 589 C CA . LEU A 1 73 ? -7.57 -28.188 -4.508 1 40.56 73 LEU A CA 1
ATOM 590 C C . LEU A 1 73 ? -7.359 -29.688 -4.719 1 40.56 73 LEU A C 1
ATOM 592 O O . LEU A 1 73 ? -7.355 -30.453 -3.76 1 40.56 73 LEU A O 1
ATOM 596 N N . SER A 1 74 ? -7.816 -30.312 -5.773 1 44.62 74 SER A N 1
ATOM 597 C CA . SER A 1 74 ? -7.504 -31.719 -6.027 1 44.62 74 SER A CA 1
ATOM 598 C C . SER A 1 74 ? -6.059 -31.891 -6.484 1 44.62 74 SER A C 1
ATOM 600 O O . SER A 1 74 ? -5.539 -31.062 -7.242 1 44.62 74 SER A O 1
ATOM 602 N N . PRO A 1 75 ? -5.324 -32.844 -5.855 1 49.84 75 PRO A N 1
ATOM 603 C CA . PRO A 1 75 ? -4.008 -33.406 -6.172 1 49.84 75 PRO A CA 1
ATOM 604 C C . PRO A 1 75 ? -3.918 -33.906 -7.605 1 49.84 75 PRO A C 1
ATOM 606 O O . PRO A 1 75 ? -4.832 -34.594 -8.078 1 49.84 75 PRO A O 1
ATOM 609 N N . GLY A 1 76 ? -3.076 -33.219 -8.641 1 54.38 76 GLY A N 1
ATOM 610 C CA . GLY A 1 76 ? -2.846 -34.031 -9.82 1 54.38 76 GLY A CA 1
ATOM 611 C C . GLY A 1 76 ? -2.057 -33.344 -10.898 1 54.38 76 GLY A C 1
ATOM 612 O O . GLY A 1 76 ? -1.618 -33.969 -11.867 1 54.38 76 GLY A O 1
ATOM 613 N N . SER A 1 77 ? -2.027 -32.125 -10.797 1 66.19 77 SER A N 1
ATOM 614 C CA . SER A 1 77 ? -1.318 -31.531 -11.93 1 66.19 77 SER A CA 1
ATOM 615 C C . SER A 1 77 ? -0.143 -30.688 -11.477 1 66.19 77 SER A C 1
ATOM 617 O O . SER A 1 77 ? 0.492 -30 -12.289 1 66.19 77 SER A O 1
ATOM 619 N N . ASP A 1 78 ? 0.24 -31.047 -10.219 1 80.38 78 ASP A N 1
ATOM 620 C CA . ASP A 1 78 ? 1.287 -30.188 -9.68 1 80.38 78 ASP A CA 1
ATOM 621 C C . ASP A 1 78 ? 2.604 -30.953 -9.531 1 80.38 78 ASP A C 1
ATOM 623 O O . ASP A 1 78 ? 2.623 -32.188 -9.586 1 80.38 78 ASP A O 1
ATOM 627 N N . TYR A 1 79 ? 3.641 -30.25 -9.547 1 89.19 79 TYR A N 1
ATOM 628 C CA . TYR A 1 79 ? 4.98 -30.797 -9.375 1 89.19 79 TYR A CA 1
ATOM 629 C C . TYR A 1 79 ? 5.559 -30.422 -8.016 1 89.19 79 TYR A C 1
ATOM 631 O O . TYR A 1 79 ? 5.418 -29.266 -7.57 1 89.19 79 TYR A O 1
ATOM 639 N N . THR A 1 80 ? 6.176 -31.391 -7.336 1 91 80 THR A N 1
ATOM 640 C CA . THR A 1 80 ? 6.691 -31.156 -5.992 1 91 80 THR A CA 1
ATOM 641 C C . THR A 1 80 ? 8.211 -31.25 -5.969 1 91 80 THR A C 1
ATOM 643 O O . THR A 1 80 ? 8.812 -31.953 -6.785 1 91 80 THR A O 1
ATOM 646 N N . LEU A 1 81 ? 8.805 -30.547 -5.129 1 93.38 81 LEU A N 1
ATOM 647 C CA . LEU A 1 81 ? 10.227 -30.625 -4.816 1 93.38 81 LEU A CA 1
ATOM 648 C C . LEU A 1 81 ? 10.445 -30.875 -3.332 1 93.38 81 LEU A C 1
ATOM 650 O O . LEU A 1 81 ? 9.586 -30.562 -2.508 1 93.38 81 LEU A O 1
ATOM 654 N N . SER A 1 82 ? 11.586 -31.484 -3.021 1 93.44 82 SER A N 1
ATOM 655 C CA . SER A 1 82 ? 11.891 -31.812 -1.631 1 93.44 82 SER A CA 1
ATOM 656 C C . SER A 1 82 ? 13.219 -31.219 -1.196 1 93.44 82 SER A C 1
ATOM 658 O O . SER A 1 82 ? 14.148 -31.094 -2.004 1 93.44 82 SER A O 1
ATOM 660 N N . PHE A 1 83 ? 13.25 -30.828 0.051 1 94.06 83 PHE A N 1
ATOM 661 C CA . PHE A 1 83 ? 14.484 -30.359 0.673 1 94.06 83 PHE A CA 1
ATOM 662 C C . PHE A 1 83 ? 14.508 -30.719 2.156 1 94.06 83 PHE A C 1
ATOM 664 O O . PHE A 1 83 ? 13.516 -31.219 2.697 1 94.06 83 PHE A O 1
ATOM 671 N N . ASN A 1 84 ? 15.664 -30.516 2.742 1 94.44 84 ASN A N 1
ATOM 672 C CA . ASN A 1 84 ? 15.828 -30.781 4.168 1 94.44 84 ASN A CA 1
ATOM 673 C C . ASN A 1 84 ? 15.953 -29.484 4.969 1 94.44 84 ASN A C 1
ATOM 675 O O . ASN A 1 84 ? 16.609 -28.547 4.531 1 94.44 84 ASN A O 1
ATOM 679 N N . LEU A 1 85 ? 15.273 -29.5 6.109 1 94 85 LEU A N 1
ATOM 680 C CA . LEU A 1 85 ? 15.312 -28.359 7.012 1 94 85 LEU A CA 1
ATOM 681 C C . LEU A 1 85 ? 16.047 -28.719 8.305 1 94 85 LEU A C 1
ATOM 683 O O . LEU A 1 85 ? 15.734 -29.719 8.938 1 94 85 LEU A O 1
ATOM 687 N N . GLY A 1 86 ? 16.953 -27.906 8.68 1 89.81 86 GLY A N 1
ATOM 688 C CA . GLY A 1 86 ? 17.703 -28.141 9.906 1 89.81 86 GLY A CA 1
ATOM 689 C C . GLY A 1 86 ? 18.672 -29.297 9.82 1 89.81 86 GLY A C 1
ATOM 690 O O . GLY A 1 86 ? 18.812 -29.906 8.758 1 89.81 86 GLY A O 1
ATOM 691 N N . SER A 1 87 ? 19.516 -29.562 10.953 1 76.12 87 SER A N 1
ATOM 692 C CA . SER A 1 87 ? 20.547 -30.594 10.891 1 76.12 87 SER A CA 1
ATOM 693 C C . SER A 1 87 ? 20.375 -31.609 12.023 1 76.12 87 SER A C 1
ATOM 695 O O . SER A 1 87 ? 20.844 -32.75 11.914 1 76.12 87 SER A O 1
ATOM 697 N N . ASN A 1 88 ? 19.766 -31.25 13.094 1 80.5 88 ASN A N 1
ATOM 698 C CA . ASN A 1 88 ? 19.766 -32.188 14.211 1 80.5 88 ASN A CA 1
ATOM 699 C C . ASN A 1 88 ? 18.391 -32.25 14.898 1 80.5 88 ASN A C 1
ATOM 701 O O . ASN A 1 88 ? 18.188 -31.578 15.906 1 80.5 88 ASN A O 1
ATOM 705 N N . PRO A 1 89 ? 17.578 -33.156 14.453 1 82.12 89 PRO A N 1
ATOM 706 C CA . PRO A 1 89 ? 17.531 -33.938 13.227 1 82.12 89 PRO A CA 1
ATOM 707 C C . PRO A 1 89 ? 17.047 -33.125 12.016 1 82.12 89 PRO A C 1
ATOM 709 O O . PRO A 1 89 ? 16.375 -32.125 12.18 1 82.12 89 PRO A O 1
ATOM 712 N N . SER A 1 90 ? 17.5 -33.5 10.906 1 89.69 90 SER A N 1
ATOM 713 C CA . SER A 1 90 ? 17.016 -32.906 9.672 1 89.69 90 SER A CA 1
ATOM 714 C C . SER A 1 90 ? 15.578 -33.344 9.383 1 89.69 90 SER A C 1
ATOM 716 O O . SER A 1 90 ? 15.195 -34.469 9.648 1 89.69 90 SER A O 1
ATOM 718 N N . GLN A 1 91 ? 14.781 -32.344 8.922 1 93.62 91 GLN A N 1
ATOM 719 C CA . GLN A 1 91 ? 13.383 -32.625 8.586 1 93.62 91 GLN A CA 1
ATOM 720 C C . GLN A 1 91 ? 13.156 -32.531 7.082 1 93.62 91 GLN A C 1
ATOM 722 O O . GLN A 1 91 ? 13.445 -31.5 6.469 1 93.62 91 GLN A O 1
ATOM 727 N N . LEU A 1 92 ? 12.688 -33.562 6.512 1 93.81 92 LEU A N 1
ATOM 728 C CA . LEU A 1 92 ? 12.383 -33.562 5.086 1 93.81 92 LEU A CA 1
ATOM 729 C C . LEU A 1 92 ? 11.102 -32.812 4.801 1 93.81 92 LEU A C 1
ATOM 731 O O . LEU A 1 92 ? 10.062 -33.062 5.41 1 93.81 92 LEU A O 1
ATOM 735 N N . ILE A 1 93 ? 11.164 -31.844 3.912 1 94.62 93 ILE A N 1
ATOM 736 C CA . ILE A 1 93 ? 10.031 -31.016 3.531 1 94.62 93 ILE A CA 1
ATOM 737 C C . ILE A 1 93 ? 9.758 -31.156 2.035 1 94.62 93 ILE A C 1
ATOM 739 O O . ILE A 1 93 ? 10.664 -31 1.215 1 94.62 93 ILE A O 1
ATOM 743 N N . THR A 1 94 ? 8.57 -31.5 1.637 1 93.69 94 THR A N 1
ATOM 744 C CA . THR A 1 94 ? 8.148 -31.609 0.245 1 93.69 94 THR A CA 1
ATOM 745 C C . THR A 1 94 ? 7.07 -30.578 -0.066 1 93.69 94 THR A C 1
ATOM 747 O O . THR A 1 94 ? 6.043 -30.516 0.616 1 93.69 94 THR A O 1
ATOM 750 N N . LEU A 1 95 ? 7.301 -29.75 -1.077 1 93.25 95 LEU A N 1
ATOM 751 C CA . LEU A 1 95 ? 6.418 -28.641 -1.397 1 93.25 95 LEU A CA 1
ATOM 752 C C . LEU A 1 95 ? 6.07 -28.625 -2.883 1 93.25 95 LEU A C 1
ATOM 754 O O . LEU A 1 95 ? 6.812 -29.172 -3.701 1 93.25 95 LEU A O 1
ATOM 758 N N . TYR A 1 96 ? 4.957 -28.031 -3.215 1 90.19 96 TYR A N 1
ATOM 759 C CA . TYR A 1 96 ? 4.656 -27.734 -4.609 1 90.19 96 TYR A CA 1
ATOM 760 C C . TYR A 1 96 ? 5.535 -26.609 -5.129 1 90.19 96 TYR A C 1
ATOM 762 O O . TYR A 1 96 ? 5.645 -25.547 -4.496 1 90.19 96 TYR A O 1
ATOM 770 N N . MET A 1 97 ? 6.172 -26.812 -6.203 1 94 97 MET A N 1
ATOM 771 C CA . MET A 1 97 ? 6.898 -25.734 -6.863 1 94 97 MET A CA 1
ATOM 772 C C . MET A 1 97 ? 5.941 -24.797 -7.598 1 94 97 MET A C 1
ATOM 774 O O . MET A 1 97 ? 5.102 -25.25 -8.375 1 94 97 MET A O 1
ATOM 778 N N . ASP A 1 98 ? 6.02 -23.516 -7.355 1 92.5 98 ASP A N 1
ATOM 779 C CA . ASP A 1 98 ? 5.039 -22.578 -7.902 1 92.5 98 ASP A CA 1
ATOM 780 C C . ASP A 1 98 ? 5.703 -21.266 -8.312 1 92.5 98 ASP A C 1
ATOM 782 O O . ASP A 1 98 ? 6.125 -20.484 -7.465 1 92.5 98 ASP A O 1
ATOM 786 N N . THR A 1 99 ? 5.742 -20.984 -9.617 1 95 99 THR A N 1
ATOM 787 C CA . THR A 1 99 ? 6.328 -19.734 -10.125 1 95 99 THR A CA 1
ATOM 788 C C . THR A 1 99 ? 5.336 -18.594 -10.008 1 95 99 THR A C 1
ATOM 790 O O . THR A 1 99 ? 5.699 -17.422 -10.203 1 95 99 THR A O 1
ATOM 793 N N . GLY A 1 100 ? 4.09 -18.859 -9.633 1 90.38 100 GLY A N 1
ATOM 794 C CA . GLY A 1 100 ? 3.082 -17.828 -9.453 1 90.38 100 GLY A CA 1
ATOM 795 C C . GLY A 1 100 ? 2.998 -17.312 -8.023 1 90.38 100 GLY A C 1
ATOM 796 O O . GLY A 1 100 ? 2.172 -16.453 -7.715 1 90.38 100 GLY A O 1
ATOM 797 N N . SER A 1 101 ? 3.828 -17.859 -7.145 1 89.69 101 SER A N 1
ATOM 798 C CA . SER A 1 101 ? 3.912 -17.453 -5.746 1 89.69 101 SER A CA 1
ATOM 799 C C . SER A 1 101 ? 5.34 -17.062 -5.367 1 89.69 101 SER A C 1
ATOM 801 O O . SER A 1 101 ? 6.297 -17.641 -5.898 1 89.69 101 SER A O 1
ATOM 803 N N . ASP A 1 102 ? 5.496 -16.109 -4.473 1 92.31 102 ASP A N 1
ATOM 804 C CA . ASP A 1 102 ? 6.844 -15.648 -4.145 1 92.31 102 ASP A CA 1
ATOM 805 C C . ASP A 1 102 ? 7.168 -15.922 -2.676 1 92.31 102 ASP A C 1
ATOM 807 O O . ASP A 1 102 ? 8.023 -15.25 -2.092 1 92.31 102 ASP A O 1
ATOM 811 N N . LEU A 1 103 ? 6.453 -16.875 -2.129 1 93.75 103 LEU A N 1
ATOM 812 C CA . LEU A 1 103 ? 6.676 -17.203 -0.725 1 93.75 103 LEU A CA 1
ATOM 813 C C . LEU A 1 103 ? 6.859 -18.703 -0.536 1 93.75 103 LEU A C 1
ATOM 815 O O . LEU A 1 103 ? 6.117 -19.5 -1.114 1 93.75 103 LEU A O 1
ATOM 819 N N . VAL A 1 104 ? 7.898 -19.031 0.194 1 96.38 104 VAL A N 1
ATOM 820 C CA . VAL A 1 104 ? 8.031 -20.406 0.644 1 96.38 104 VAL A CA 1
ATOM 821 C C . VAL A 1 104 ? 7.344 -20.578 1.995 1 96.38 104 VAL A C 1
ATOM 823 O O . VAL A 1 104 ? 7.66 -19.875 2.955 1 96.38 104 VAL A O 1
ATOM 826 N N . TRP A 1 105 ? 6.426 -21.484 2.066 1 96.06 105 TRP A N 1
ATOM 827 C CA . TRP A 1 105 ? 5.762 -21.781 3.33 1 96.06 105 TRP A CA 1
ATOM 828 C C . TRP A 1 105 ? 5.41 -23.25 3.43 1 96.06 105 TRP A C 1
ATOM 830 O O . TRP A 1 105 ? 5.273 -23.938 2.412 1 96.06 105 TRP A O 1
ATOM 840 N N . PHE A 1 106 ? 5.328 -23.781 4.562 1 96 106 PHE A N 1
ATOM 841 C CA . PHE A 1 106 ? 4.895 -25.156 4.797 1 96 106 PHE A CA 1
ATOM 842 C C . PHE A 1 106 ? 4.285 -25.297 6.184 1 96 106 PHE A C 1
ATOM 844 O O . PHE A 1 106 ? 4.426 -24.422 7.027 1 96 106 PHE A O 1
ATOM 851 N N . PRO A 1 107 ? 3.525 -26.391 6.434 1 95.94 107 PRO A N 1
ATOM 852 C CA . PRO A 1 107 ? 2.877 -26.625 7.723 1 95.94 107 PRO A CA 1
ATOM 853 C C . PRO A 1 107 ? 3.881 -26.875 8.852 1 95.94 107 PRO A C 1
ATOM 855 O O . PRO A 1 107 ? 4.891 -27.562 8.641 1 95.94 107 PRO A O 1
ATOM 858 N N . CYS A 1 108 ? 3.576 -26.281 9.938 1 95.56 108 CYS A N 1
ATOM 859 C CA . CYS A 1 108 ? 4.363 -26.5 11.148 1 95.56 108 CYS A CA 1
ATOM 860 C C . CYS A 1 108 ? 3.488 -27.031 12.281 1 95.56 108 CYS A C 1
ATOM 862 O O . CYS A 1 108 ? 2.299 -26.703 12.344 1 95.56 108 CYS A O 1
ATOM 864 N N . SER A 1 109 ? 4.133 -27.875 13.109 1 94 109 SER A N 1
ATOM 865 C CA . SER A 1 109 ? 3.41 -28.469 14.234 1 94 109 SER A CA 1
ATOM 866 C C . SER A 1 109 ? 3.182 -27.438 15.336 1 94 109 SER A C 1
ATOM 868 O O . SER A 1 109 ? 4.094 -26.688 15.695 1 94 109 SER A O 1
ATOM 870 N N . PRO A 1 110 ? 1.986 -27.453 15.938 1 94.56 110 PRO A N 1
ATOM 871 C CA . PRO A 1 110 ? 0.771 -28.156 15.523 1 94.56 110 PRO A CA 1
ATOM 872 C C . PRO A 1 110 ? 0.151 -27.562 14.258 1 94.56 110 PRO A C 1
ATOM 874 O O . PRO A 1 110 ? 0.335 -26.375 13.969 1 94.56 110 PRO A O 1
ATOM 877 N N . PHE A 1 111 ? -0.466 -28.422 13.5 1 95.12 111 PHE A N 1
ATOM 878 C CA . PHE A 1 111 ? -1.009 -27.969 12.219 1 95.12 111 PHE A CA 1
ATOM 879 C C . PHE A 1 111 ? -2.453 -28.438 12.055 1 95.12 111 PHE A C 1
ATOM 881 O O . PHE A 1 111 ? -2.77 -29.594 12.297 1 95.12 111 PHE A O 1
ATOM 888 N N . GLU A 1 112 ? -3.299 -27.453 11.719 1 93.56 112 GLU A N 1
ATOM 889 C CA . GLU A 1 112 ? -4.691 -27.719 11.375 1 93.56 112 GLU A CA 1
ATOM 890 C C . GLU A 1 112 ? -5 -27.297 9.945 1 93.56 112 GLU A C 1
ATOM 892 O O . GLU A 1 112 ? -4.766 -26.156 9.57 1 93.56 112 GLU A O 1
ATOM 897 N N . CYS A 1 113 ? -5.504 -28.266 9.188 1 92.19 113 CYS A N 1
ATOM 898 C CA . CYS A 1 113 ? -5.895 -27.953 7.816 1 92.19 113 CYS A CA 1
ATOM 899 C C . CYS A 1 113 ? -7.406 -28.047 7.648 1 92.19 113 CYS A C 1
ATOM 901 O O . CYS A 1 113 ? -7.988 -29.125 7.777 1 92.19 113 CYS A O 1
ATOM 903 N N . ILE A 1 114 ? -7.949 -26.859 7.363 1 89.62 114 ILE A N 1
ATOM 904 C CA . ILE A 1 114 ? -9.391 -26.75 7.176 1 89.62 114 ILE A CA 1
ATOM 905 C C . ILE A 1 114 ? -9.758 -27.156 5.754 1 89.62 114 ILE A C 1
ATOM 907 O O . ILE A 1 114 ? -9.125 -26.734 4.789 1 89.62 114 ILE A O 1
ATOM 911 N N . LEU A 1 115 ? -10.75 -28 5.559 1 83.31 115 LEU A N 1
ATOM 912 C CA . LEU A 1 115 ? -11.266 -28.453 4.277 1 83.31 115 LEU A CA 1
ATOM 913 C C . LEU A 1 115 ? -10.188 -29.172 3.48 1 83.31 115 LEU A C 1
ATOM 915 O O . LEU A 1 115 ? -9.984 -28.891 2.299 1 83.31 115 LEU A O 1
ATOM 919 N N . CYS A 1 116 ? -9.359 -29.969 4.199 1 84.19 116 CYS A N 1
ATOM 920 C CA . CYS A 1 116 ? -8.289 -30.719 3.553 1 84.19 116 CYS A CA 1
ATOM 921 C C . CYS A 1 116 ? -8.609 -32.219 3.516 1 84.19 116 CYS A C 1
ATOM 923 O O . CYS A 1 116 ? -7.73 -33.031 3.252 1 84.19 116 CYS A O 1
ATOM 925 N N . GLU A 1 117 ? -9.852 -32.5 3.699 1 77.38 117 GLU A N 1
ATOM 926 C CA . GLU A 1 117 ? -10.25 -33.906 3.695 1 77.38 117 GLU A CA 1
ATOM 927 C C . GLU A 1 117 ? -9.945 -34.562 2.352 1 77.38 117 GLU A C 1
ATOM 929 O O . GLU A 1 117 ? -10.289 -34.031 1.299 1 77.38 117 GLU A O 1
ATOM 934 N N . GLY A 1 118 ? -9.266 -35.656 2.387 1 70 118 GLY A N 1
ATOM 935 C CA . GLY A 1 118 ? -8.984 -36.406 1.182 1 70 118 GLY A CA 1
ATOM 936 C C . GLY A 1 118 ? -7.754 -35.938 0.438 1 70 118 GLY A C 1
ATOM 937 O O . GLY A 1 118 ? -7.355 -36.531 -0.566 1 70 118 GLY A O 1
ATOM 938 N N . LYS A 1 119 ? -7.18 -34.906 0.868 1 75 119 LYS A N 1
ATOM 939 C CA . LYS A 1 119 ? -5.98 -34.375 0.209 1 75 119 LYS A CA 1
ATOM 940 C C . LYS A 1 119 ? -4.719 -35 0.815 1 75 119 LYS A C 1
ATOM 942 O O . LYS A 1 119 ? -4.641 -35.188 2.029 1 75 119 LYS A O 1
ATOM 947 N N . PRO A 1 120 ? -3.902 -35.312 -0.13 1 71.25 120 PRO A N 1
ATOM 948 C CA . PRO A 1 120 ? -2.664 -35.906 0.399 1 71.25 120 PRO A CA 1
ATOM 949 C C . PRO A 1 120 ? -1.835 -34.875 1.19 1 71.25 120 PRO A C 1
ATOM 951 O O . PRO A 1 120 ? -1.786 -33.719 0.833 1 71.25 120 PRO A O 1
ATOM 954 N N . GLN A 1 121 ? -1.424 -35.344 2.357 1 71.69 121 GLN A N 1
ATOM 955 C CA . GLN A 1 121 ? -0.444 -34.562 3.117 1 71.69 121 GLN A CA 1
ATOM 956 C C . GLN A 1 121 ? 0.965 -35.125 2.91 1 71.69 121 GLN A C 1
ATOM 958 O O . GLN A 1 121 ? 1.324 -36.156 3.473 1 71.69 121 GLN A O 1
ATOM 963 N N . THR A 1 122 ? 1.748 -34.406 2.107 1 70.81 122 THR A N 1
ATOM 964 C CA . THR A 1 122 ? 3.045 -34.906 1.681 1 70.81 122 THR A CA 1
ATOM 965 C C . THR A 1 122 ? 4.121 -34.594 2.715 1 70.81 122 THR A C 1
ATOM 967 O O . THR A 1 122 ? 5.203 -35.188 2.695 1 70.81 122 THR A O 1
ATOM 970 N N . THR A 1 123 ? 3.842 -33.656 3.533 1 80.25 123 THR A N 1
ATOM 971 C CA . THR A 1 123 ? 4.848 -33.219 4.492 1 80.25 123 THR A CA 1
ATOM 972 C C . THR A 1 123 ? 4.312 -33.281 5.918 1 80.25 123 THR A C 1
ATOM 974 O O . THR A 1 123 ? 3.207 -32.844 6.203 1 80.25 123 THR A O 1
ATOM 977 N N . LYS A 1 124 ? 5.105 -34.062 6.68 1 88.06 124 LYS A N 1
ATOM 978 C CA . LYS A 1 124 ? 4.824 -33.938 8.109 1 88.06 124 LYS A CA 1
ATOM 979 C C . LYS A 1 124 ? 5.086 -32.531 8.609 1 88.06 124 LYS A C 1
ATOM 981 O O . LYS A 1 124 ? 6.113 -31.922 8.281 1 88.06 124 LYS A O 1
ATOM 986 N N . PRO A 1 125 ? 4.113 -32.031 9.367 1 93.88 125 PRO A N 1
ATOM 987 C CA . PRO A 1 125 ? 4.34 -30.688 9.875 1 93.88 125 PRO A CA 1
ATOM 988 C C . PRO A 1 125 ? 5.66 -30.547 10.625 1 93.88 125 PRO A C 1
ATOM 990 O O . PRO A 1 125 ? 5.973 -31.375 11.484 1 93.88 125 PRO A O 1
ATOM 993 N N . ALA A 1 126 ? 6.402 -29.531 10.242 1 94 126 ALA A N 1
ATOM 994 C CA . ALA A 1 126 ? 7.738 -29.328 10.797 1 94 126 ALA A CA 1
ATOM 995 C C . ALA A 1 126 ? 7.668 -28.812 12.234 1 94 126 ALA A C 1
ATOM 997 O O . ALA A 1 126 ? 6.734 -28.094 12.594 1 94 126 ALA A O 1
ATOM 998 N N . ASN A 1 127 ? 8.625 -29.25 13.031 1 92.5 127 ASN A N 1
ATOM 999 C CA . ASN A 1 127 ? 8.773 -28.734 14.383 1 92.5 127 ASN A CA 1
ATOM 1000 C C . ASN A 1 127 ? 9.797 -27.594 14.438 1 92.5 127 ASN A C 1
ATOM 1002 O O . ASN A 1 127 ? 10.992 -27.812 14.25 1 92.5 127 ASN A O 1
ATOM 1006 N N . ILE A 1 128 ? 9.336 -26.391 14.656 1 91.06 128 ILE A N 1
ATOM 1007 C CA . ILE A 1 128 ? 10.195 -25.219 14.656 1 91.06 128 ILE A CA 1
ATOM 1008 C C . ILE A 1 128 ? 10.156 -24.547 16.031 1 91.06 128 ILE A C 1
ATOM 1010 O O . ILE A 1 128 ? 9.086 -24.391 16.625 1 91.06 128 ILE A O 1
ATOM 1014 N N . THR A 1 129 ? 11.344 -24.188 16.547 1 84.06 129 THR A N 1
ATOM 1015 C CA . THR A 1 129 ? 11.445 -23.5 17.828 1 84.06 129 THR A CA 1
ATOM 1016 C C . THR A 1 129 ? 11.312 -21.984 17.641 1 84.06 129 THR A C 1
ATOM 1018 O O . THR A 1 129 ? 11.672 -21.453 16.594 1 84.06 129 THR A O 1
ATOM 1021 N N . LYS A 1 130 ? 10.812 -21.375 18.656 1 78.81 130 LYS A N 1
ATOM 1022 C CA . LYS A 1 130 ? 10.547 -19.938 18.625 1 78.81 130 LYS A CA 1
ATOM 1023 C C . LYS A 1 130 ? 11.844 -19.141 18.516 1 78.81 130 LYS A C 1
ATOM 1025 O O . LYS A 1 130 ? 11.836 -18 18.062 1 78.81 130 LYS A O 1
ATOM 1030 N N . ALA A 1 131 ? 12.93 -19.688 18.875 1 78.62 131 ALA A N 1
ATOM 1031 C CA . ALA A 1 131 ? 14.219 -19 18.844 1 78.62 131 ALA A CA 1
ATOM 1032 C C . ALA A 1 131 ? 14.602 -18.609 17.422 1 78.62 131 ALA A C 1
ATOM 1034 O O . ALA A 1 131 ? 15.453 -17.75 17.219 1 78.62 131 ALA A O 1
ATOM 1035 N N . HIS A 1 132 ? 13.898 -19.047 16.516 1 83.62 132 HIS A N 1
ATOM 1036 C CA . HIS A 1 132 ? 14.227 -18.828 15.102 1 83.62 132 HIS A CA 1
ATOM 1037 C C . HIS A 1 132 ? 13.273 -17.812 14.469 1 83.62 132 HIS A C 1
ATOM 1039 O O . HIS A 1 132 ? 13.211 -17.703 13.242 1 83.62 132 HIS A O 1
ATOM 1045 N N . SER A 1 133 ? 12.602 -17.062 15.336 1 94.12 133 SER A N 1
ATOM 1046 C CA . SER A 1 133 ? 11.625 -16.125 14.797 1 94.12 133 SER A CA 1
ATOM 1047 C C . SER A 1 133 ? 12.297 -14.945 14.102 1 94.12 133 SER A C 1
ATOM 1049 O O . SER A 1 133 ? 13.391 -14.531 14.5 1 94.12 133 SER A O 1
ATOM 1051 N N . VAL A 1 134 ? 11.727 -14.461 13.055 1 97.38 134 VAL A N 1
ATOM 1052 C CA . VAL A 1 134 ? 12.203 -13.305 12.305 1 97.38 134 VAL A CA 1
ATOM 1053 C C . VAL A 1 134 ? 11.781 -12.023 13.016 1 97.38 134 VAL A C 1
ATOM 1055 O O . VAL A 1 134 ? 10.672 -11.938 13.555 1 97.38 134 VAL A O 1
ATOM 1058 N N . SER A 1 135 ? 12.688 -11.047 13.031 1 97.5 135 SER A N 1
ATOM 1059 C CA . SER A 1 135 ? 12.43 -9.781 13.711 1 97.5 135 SER A CA 1
ATOM 1060 C C . SER A 1 135 ? 11.43 -8.93 12.938 1 97.5 135 SER A C 1
ATOM 1062 O O . SER A 1 135 ? 11.352 -9.016 11.711 1 97.5 135 SER A O 1
ATOM 1064 N N . CYS A 1 136 ? 10.703 -8.07 13.68 1 98.06 136 CYS A N 1
ATOM 1065 C CA . CYS A 1 136 ? 9.758 -7.133 13.078 1 98.06 136 CYS A CA 1
ATOM 1066 C C . CYS A 1 136 ? 10.492 -6.113 12.203 1 98.06 136 CYS A C 1
ATOM 1068 O O . CYS A 1 136 ? 9.883 -5.473 11.352 1 98.06 136 CYS A O 1
ATOM 1070 N N . GLN A 1 137 ? 11.805 -5.992 12.367 1 96.75 137 GLN A N 1
ATOM 1071 C CA . GLN A 1 137 ? 12.57 -4.992 11.633 1 96.75 137 GLN A CA 1
ATOM 1072 C C . GLN A 1 137 ? 13.117 -5.559 10.328 1 96.75 137 GLN A C 1
ATOM 1074 O O . GLN A 1 137 ? 13.68 -4.828 9.516 1 96.75 137 GLN A O 1
ATOM 1079 N N . SER A 1 138 ? 12.891 -6.816 10.125 1 96.31 138 SER A N 1
ATOM 1080 C CA . SER A 1 138 ? 13.484 -7.477 8.969 1 96.31 138 SER A CA 1
ATOM 1081 C C . SER A 1 138 ? 12.766 -7.094 7.68 1 96.31 138 SER A C 1
ATOM 1083 O O . SER A 1 138 ? 11.539 -6.965 7.664 1 96.31 138 SER A O 1
ATOM 1085 N N . PRO A 1 139 ? 13.555 -6.93 6.59 1 95.75 139 PRO A N 1
ATOM 1086 C CA . PRO A 1 139 ? 12.906 -6.73 5.293 1 95.75 139 PRO A CA 1
ATOM 1087 C C . PRO A 1 139 ? 11.945 -7.863 4.93 1 95.75 139 PRO A C 1
ATOM 1089 O O . PRO A 1 139 ? 10.945 -7.637 4.25 1 95.75 139 PRO A O 1
ATOM 1092 N N . ALA A 1 140 ? 12.234 -9.047 5.383 1 97.19 140 ALA A N 1
ATOM 1093 C CA . ALA A 1 140 ? 11.352 -10.188 5.148 1 97.19 140 ALA A CA 1
ATOM 1094 C C . ALA A 1 140 ? 9.984 -9.969 5.797 1 97.19 140 ALA A C 1
ATOM 1096 O O . ALA A 1 140 ? 8.953 -10.328 5.223 1 97.19 140 ALA A O 1
ATOM 1097 N N . CYS A 1 141 ? 10.016 -9.406 6.965 1 97.69 141 CYS A N 1
ATOM 1098 C CA . CYS A 1 141 ? 8.758 -9.109 7.648 1 97.69 141 CYS A CA 1
ATOM 1099 C C . CYS A 1 141 ? 7.922 -8.117 6.852 1 97.69 141 CYS A C 1
ATOM 1101 O O . CYS A 1 141 ? 6.719 -8.32 6.668 1 97.69 141 CYS A O 1
ATOM 1103 N N . SER A 1 142 ? 8.57 -7.078 6.387 1 95.88 142 SER A N 1
ATOM 1104 C CA . SER A 1 142 ? 7.898 -6.082 5.562 1 95.88 142 SER A CA 1
ATOM 1105 C C . SER A 1 142 ? 7.309 -6.715 4.305 1 95.88 142 SER A C 1
ATOM 1107 O O . SER A 1 142 ? 6.16 -6.438 3.947 1 95.88 142 SER A O 1
ATOM 1109 N N . ALA A 1 143 ? 8.047 -7.609 3.721 1 94.69 143 ALA A N 1
ATOM 1110 C CA . ALA A 1 143 ? 7.625 -8.25 2.479 1 94.69 143 ALA A CA 1
ATOM 1111 C C . ALA A 1 143 ? 6.391 -9.125 2.701 1 94.69 143 ALA A C 1
ATOM 1113 O O . ALA A 1 143 ? 5.523 -9.211 1.831 1 94.69 143 ALA A O 1
ATOM 1114 N N . SER A 1 144 ? 6.309 -9.781 3.832 1 95.31 144 SER A N 1
ATOM 1115 C CA . SER A 1 144 ? 5.188 -10.672 4.102 1 95.31 144 SER A CA 1
ATOM 1116 C C . SER A 1 144 ? 3.938 -9.891 4.488 1 95.31 144 SER A C 1
ATOM 1118 O O . SER A 1 144 ? 2.848 -10.461 4.582 1 95.31 144 SER A O 1
ATOM 1120 N N . HIS A 1 145 ? 4.098 -8.617 4.746 1 95.19 145 HIS A N 1
ATOM 1121 C CA . HIS A 1 145 ? 2.98 -7.762 5.129 1 95.19 145 HIS A CA 1
ATOM 1122 C C . HIS A 1 145 ? 2.775 -6.637 4.117 1 95.19 145 HIS A C 1
ATOM 1124 O O . HIS A 1 145 ? 2.611 -5.477 4.5 1 95.19 145 HIS A O 1
ATOM 1130 N N . SER A 1 146 ? 2.818 -6.926 2.891 1 87.75 146 SER A N 1
ATOM 1131 C CA . SER A 1 146 ? 2.521 -6.004 1.796 1 87.75 146 SER A CA 1
ATOM 1132 C C . SER A 1 146 ? 3.385 -4.75 1.878 1 87.75 146 SER A C 1
ATOM 1134 O O . SER A 1 146 ? 2.889 -3.637 1.699 1 87.75 146 SER A O 1
ATOM 1136 N N . THR A 1 147 ? 4.629 -4.82 2.34 1 88.81 147 THR A N 1
ATOM 1137 C CA . THR A 1 147 ? 5.652 -3.783 2.355 1 88.81 147 THR A CA 1
ATOM 1138 C C . THR A 1 147 ? 5.34 -2.732 3.416 1 88.81 147 THR A C 1
ATOM 1140 O O . THR A 1 147 ? 5.664 -1.555 3.246 1 88.81 147 THR A O 1
ATOM 1143 N N . MET A 1 148 ? 4.668 -3.156 4.406 1 92.56 148 MET A N 1
ATOM 1144 C CA . MET A 1 148 ? 4.465 -2.289 5.562 1 92.56 148 MET A CA 1
ATOM 1145 C C . MET A 1 148 ? 5.801 -1.893 6.184 1 92.56 148 MET A C 1
ATOM 1147 O O . MET A 1 148 ? 6.742 -2.686 6.195 1 92.56 148 MET A O 1
ATOM 1151 N N . SER A 1 149 ? 5.91 -0.713 6.738 1 93.25 149 SER A N 1
ATOM 1152 C CA . SER A 1 149 ? 7.164 -0.225 7.297 1 93.25 149 SER A CA 1
ATOM 1153 C C . SER A 1 149 ? 7.551 -1.006 8.547 1 93.25 149 SER A C 1
ATOM 1155 O O . SER A 1 149 ? 6.688 -1.542 9.242 1 93.25 149 SER A O 1
ATOM 1157 N N . SER A 1 150 ? 8.883 -0.999 8.82 1 95.44 150 SER A N 1
ATOM 1158 C CA . SER A 1 150 ? 9.359 -1.679 10.016 1 95.44 150 SER A CA 1
ATOM 1159 C C . SER A 1 150 ? 8.82 -1.018 11.281 1 95.44 150 SER A C 1
ATOM 1161 O O . SER A 1 150 ? 8.547 -1.695 12.273 1 95.44 150 SER A O 1
ATOM 1163 N N . SER A 1 151 ? 8.609 0.319 11.242 1 95 151 SER A N 1
ATOM 1164 C CA . SER A 1 151 ? 8.055 1.021 12.398 1 95 151 SER A CA 1
ATOM 1165 C C . SER A 1 151 ? 6.641 0.547 12.703 1 95 151 SER A C 1
ATOM 1167 O O . SER A 1 151 ? 6.309 0.288 13.867 1 95 151 SER A O 1
ATOM 1169 N N . ASP A 1 152 ? 5.84 0.392 11.672 1 95.88 152 ASP A N 1
ATOM 1170 C CA . ASP A 1 152 ? 4.473 -0.097 11.844 1 95.88 152 ASP A CA 1
ATOM 1171 C C . ASP A 1 152 ? 4.465 -1.524 12.383 1 95.88 152 ASP A C 1
ATOM 1173 O O . ASP A 1 152 ? 3.727 -1.834 13.32 1 95.88 152 ASP A O 1
ATOM 1177 N N . LEU A 1 153 ? 5.281 -2.312 11.766 1 97.81 153 LEU A N 1
ATOM 1178 C CA . LEU A 1 153 ? 5.312 -3.721 12.141 1 97.81 153 LEU A CA 1
ATOM 1179 C C . LEU A 1 153 ? 5.82 -3.887 13.57 1 97.81 153 LEU A C 1
ATOM 1181 O O . LEU A 1 153 ? 5.316 -4.727 14.32 1 97.81 153 LEU A O 1
ATOM 1185 N N . CYS A 1 154 ? 6.855 -3.135 13.961 1 98.12 154 CYS A N 1
ATOM 1186 C CA . CYS A 1 154 ? 7.41 -3.232 15.305 1 98.12 154 CYS A CA 1
ATOM 1187 C C . CYS A 1 154 ? 6.441 -2.67 16.344 1 98.12 154 CYS A C 1
ATOM 1189 O O . CYS A 1 154 ? 6.375 -3.16 17.469 1 98.12 154 CYS A O 1
ATOM 1191 N N . ALA A 1 155 ? 5.637 -1.64 15.961 1 97.88 155 ALA A N 1
ATOM 1192 C CA . ALA A 1 155 ? 4.57 -1.175 16.844 1 97.88 155 ALA A CA 1
ATOM 1193 C C . ALA A 1 155 ? 3.535 -2.271 17.078 1 97.88 155 ALA A C 1
ATOM 1195 O O . ALA A 1 155 ? 3.084 -2.479 18.203 1 97.88 155 ALA A O 1
ATOM 1196 N N . ILE A 1 156 ? 3.166 -2.965 16.062 1 98.12 156 ILE A N 1
ATOM 1197 C CA . ILE A 1 156 ? 2.234 -4.086 16.141 1 98.12 156 ILE A CA 1
ATOM 1198 C C . ILE A 1 156 ? 2.793 -5.16 17.062 1 98.12 156 ILE A C 1
ATOM 1200 O O . ILE A 1 156 ? 2.051 -5.762 17.844 1 98.12 156 ILE A O 1
ATOM 1204 N N . SER A 1 157 ? 4.113 -5.344 17 1 98 157 SER A N 1
ATOM 1205 C CA . SER A 1 157 ? 4.789 -6.344 17.828 1 98 157 SER A CA 1
ATOM 1206 C C . SER A 1 157 ? 5.051 -5.82 19.234 1 98 157 SER A C 1
ATOM 1208 O O . SER A 1 157 ? 5.758 -6.453 20.016 1 98 157 SER A O 1
ATOM 1210 N N . ARG A 1 158 ? 4.574 -4.57 19.562 1 97.31 158 ARG A N 1
ATOM 1211 C CA . ARG A 1 158 ? 4.609 -3.953 20.875 1 97.31 158 ARG A CA 1
ATOM 1212 C C . ARG A 1 158 ? 6.039 -3.629 21.297 1 97.31 158 ARG A C 1
ATOM 1214 O O . ARG A 1 158 ? 6.395 -3.775 22.469 1 97.31 158 ARG A O 1
ATOM 1221 N N . CYS A 1 159 ? 6.871 -3.4 20.281 1 97.62 159 CYS A N 1
ATOM 1222 C CA . CYS A 1 159 ? 8.164 -2.797 20.578 1 97.62 159 CYS A CA 1
ATOM 1223 C C . CYS A 1 159 ? 7.996 -1.386 21.125 1 97.62 159 CYS A C 1
ATOM 1225 O O . CYS A 1 159 ? 7.191 -0.605 20.609 1 97.62 159 CYS A O 1
ATOM 1227 N N . PRO A 1 160 ? 8.703 -1.037 22.188 1 96.5 160 PRO A N 1
ATOM 1228 C CA . PRO A 1 160 ? 8.578 0.315 22.734 1 96.5 160 PRO A CA 1
ATOM 1229 C C . PRO A 1 160 ? 8.938 1.398 21.719 1 96.5 160 PRO A C 1
ATOM 1231 O O . PRO A 1 160 ? 9.797 1.188 20.859 1 96.5 160 PRO A O 1
ATOM 1234 N N . LEU A 1 161 ? 8.258 2.535 21.844 1 96.25 161 LEU A N 1
ATOM 1235 C CA . LEU A 1 161 ? 8.398 3.621 20.875 1 96.25 161 LEU A CA 1
ATOM 1236 C C . LEU A 1 161 ? 9.852 4.062 20.766 1 96.25 161 LEU A C 1
ATOM 1238 O O . LEU A 1 161 ? 10.344 4.32 19.656 1 96.25 161 LEU A O 1
ATOM 1242 N N . ASP A 1 162 ? 10.562 4.145 21.906 1 93.12 162 ASP A N 1
ATOM 1243 C CA . ASP A 1 162 ? 11.953 4.582 21.859 1 93.12 162 ASP A CA 1
ATOM 1244 C C . ASP A 1 162 ? 12.812 3.602 21.062 1 93.12 162 ASP A C 1
ATOM 1246 O O . ASP A 1 162 ? 13.703 4.012 20.312 1 93.12 162 ASP A O 1
ATOM 1250 N N . PHE A 1 163 ? 12.523 2.311 21.203 1 94.81 163 PHE A N 1
ATOM 1251 C CA . PHE A 1 163 ? 13.234 1.297 20.438 1 94.81 163 PHE A CA 1
ATOM 1252 C C . PHE A 1 163 ? 12.883 1.386 18.969 1 94.81 163 PHE A C 1
ATOM 1254 O O . PHE A 1 163 ? 13.734 1.143 18.094 1 94.81 163 PHE A O 1
ATOM 1261 N N . ILE A 1 164 ? 11.609 1.701 18.641 1 95.19 164 ILE A N 1
ATOM 1262 C CA . ILE A 1 164 ? 11.195 1.862 17.25 1 95.19 164 ILE A CA 1
ATOM 1263 C C . ILE A 1 164 ? 11.953 3.025 16.609 1 95.19 164 ILE A C 1
ATOM 1265 O O . ILE A 1 164 ? 12.492 2.895 15.508 1 95.19 164 ILE A O 1
ATOM 1269 N N . GLU A 1 165 ? 12.086 4.145 17.312 1 89.81 165 GLU A N 1
ATOM 1270 C CA . GLU A 1 165 ? 12.727 5.352 16.812 1 89.81 165 GLU A CA 1
ATOM 1271 C C . GLU A 1 165 ? 14.227 5.145 16.625 1 89.81 165 GLU A C 1
ATOM 1273 O O . GLU A 1 165 ? 14.844 5.762 15.75 1 89.81 165 GLU A O 1
ATOM 1278 N N . THR A 1 166 ? 14.836 4.23 17.391 1 91.75 166 THR A N 1
ATOM 1279 C CA . THR A 1 166 ? 16.266 3.992 17.297 1 91.75 166 THR A CA 1
ATOM 1280 C C . THR A 1 166 ? 16.547 2.725 16.5 1 91.75 166 THR A C 1
ATOM 1282 O O . THR A 1 166 ? 17.703 2.309 16.375 1 91.75 166 THR A O 1
ATOM 1285 N N . SER A 1 167 ? 15.547 2.029 16.031 1 92.31 167 SER A N 1
ATOM 1286 C CA . SER A 1 167 ? 15.664 0.792 15.266 1 92.31 167 SER A CA 1
ATOM 1287 C C . SER A 1 167 ? 16.328 -0.305 16.094 1 92.31 167 SER A C 1
ATOM 1289 O O . SER A 1 167 ? 17.266 -0.963 15.625 1 92.31 167 SER A O 1
ATOM 1291 N N . ASP A 1 168 ? 15.953 -0.394 17.359 1 95.38 168 ASP A N 1
ATOM 1292 C CA . ASP A 1 168 ? 16.484 -1.393 18.297 1 95.38 168 ASP A CA 1
ATOM 1293 C C . ASP A 1 168 ? 15.414 -2.436 18.625 1 95.38 168 ASP A C 1
ATOM 1295 O O . ASP A 1 168 ? 15.211 -2.766 19.797 1 95.38 168 ASP A O 1
ATOM 1299 N N . CYS A 1 169 ? 14.68 -2.879 17.578 1 97.31 169 CYS A N 1
ATOM 1300 C CA . CYS A 1 169 ? 13.578 -3.809 17.812 1 97.31 169 CYS A CA 1
ATOM 1301 C C . CYS A 1 169 ? 13.938 -5.211 17.344 1 97.31 169 CYS A C 1
ATOM 1303 O O . CYS A 1 169 ? 13.062 -5.988 16.953 1 97.31 169 CYS A O 1
ATOM 1305 N N . SER A 1 170 ? 15.188 -5.625 17.391 1 94.5 170 SER A N 1
ATOM 1306 C CA . SER A 1 170 ? 15.648 -6.898 16.844 1 94.5 170 SER A CA 1
ATOM 1307 C C . SER A 1 170 ? 15.086 -8.07 17.641 1 94.5 170 SER A C 1
ATOM 1309 O O . SER A 1 170 ? 14.938 -9.172 17.109 1 94.5 170 SER A O 1
ATOM 1311 N N . SER A 1 171 ? 14.727 -7.871 18.891 1 95.31 171 SER A N 1
ATOM 1312 C CA . SER A 1 171 ? 14.258 -8.953 19.75 1 95.31 171 SER A CA 1
ATOM 1313 C C . SER A 1 171 ? 12.75 -9.125 19.641 1 95.31 171 SER A C 1
ATOM 1315 O O . SER A 1 171 ? 12.18 -10.031 20.25 1 95.31 171 SER A O 1
ATOM 1317 N N . PHE A 1 172 ? 12.07 -8.289 18.938 1 97.44 172 PHE A N 1
ATOM 1318 C CA . PHE A 1 172 ? 10.625 -8.367 18.766 1 97.44 172 PHE A CA 1
ATOM 1319 C C . PHE A 1 172 ? 10.273 -9.078 17.469 1 97.44 172 PHE A C 1
ATOM 1321 O O . PHE A 1 172 ? 10.742 -8.688 16.391 1 97.44 172 PHE A O 1
ATOM 1328 N N . SER A 1 173 ? 9.438 -10.023 17.531 1 97.5 173 SER A N 1
ATOM 1329 C CA . SER A 1 173 ? 9.188 -10.938 16.422 1 97.5 173 SER A CA 1
ATOM 1330 C C . SER A 1 173 ? 8.219 -10.328 15.414 1 97.5 173 SER A C 1
ATOM 1332 O O . SER A 1 173 ? 7.32 -9.57 15.789 1 97.5 173 SER A O 1
ATOM 1334 N N . CYS A 1 174 ? 8.438 -10.688 14.141 1 98.06 174 CYS A N 1
ATOM 1335 C CA . CYS A 1 174 ? 7.473 -10.383 13.086 1 98.06 174 CYS A CA 1
ATOM 1336 C C . CYS A 1 174 ? 6.105 -10.977 13.414 1 98.06 174 CYS A C 1
ATOM 1338 O O . CYS A 1 174 ? 6 -12.148 13.773 1 98.06 174 CYS A O 1
ATOM 1340 N N . PRO A 1 175 ? 5.051 -10.148 13.367 1 97.88 175 PRO A N 1
ATOM 1341 C CA . PRO A 1 175 ? 3.719 -10.688 13.656 1 97.88 175 PRO A CA 1
ATOM 1342 C C . PRO A 1 175 ? 3.244 -11.688 12.609 1 97.88 175 PRO A C 1
ATOM 1344 O O . PRO A 1 175 ? 3.836 -11.789 11.531 1 97.88 175 PRO A O 1
ATOM 1347 N N . PRO A 1 176 ? 2.205 -12.469 12.992 1 97.81 176 PRO A N 1
ATOM 1348 C CA . PRO A 1 176 ? 1.675 -13.406 11.992 1 97.81 176 PRO A CA 1
ATOM 1349 C C . PRO A 1 176 ? 1.1 -12.695 10.773 1 97.81 176 PRO A C 1
ATOM 1351 O O . PRO A 1 176 ? 0.696 -11.531 10.859 1 97.81 176 PRO A O 1
ATOM 1354 N N . PHE A 1 177 ? 1.116 -13.32 9.672 1 96.94 177 PHE A N 1
ATOM 1355 C CA . PHE A 1 177 ? 0.575 -12.742 8.445 1 96.94 177 PHE A CA 1
ATOM 1356 C C . PHE A 1 177 ? -0.402 -13.711 7.785 1 96.94 177 PHE A C 1
ATOM 1358 O O . PHE A 1 177 ? -0.35 -14.914 8.023 1 96.94 177 PHE A O 1
ATOM 1365 N N . TYR A 1 178 ? -1.359 -13.141 7.121 1 95.56 178 TYR A N 1
ATOM 1366 C CA . TYR A 1 178 ? -2.34 -13.844 6.301 1 95.56 178 TYR A CA 1
ATOM 1367 C C . TYR A 1 178 ? -1.9 -13.883 4.84 1 95.56 178 TYR A C 1
ATOM 1369 O O . TYR A 1 178 ? -1.351 -12.906 4.324 1 95.56 178 TYR A O 1
ATOM 1377 N N . TYR A 1 179 ? -2.049 -15.016 4.262 1 91.94 179 TYR A N 1
ATOM 1378 C CA . TYR A 1 179 ? -1.726 -15.156 2.848 1 91.94 179 TYR A CA 1
ATOM 1379 C C . TYR A 1 179 ? -2.801 -15.961 2.125 1 91.94 179 TYR A C 1
ATOM 1381 O O . TYR A 1 179 ? -3.182 -17.047 2.57 1 91.94 179 TYR A O 1
ATOM 1389 N N . ALA A 1 180 ? -3.289 -15.297 1.082 1 84.56 180 ALA A N 1
ATOM 1390 C CA . ALA A 1 180 ? -4.27 -15.969 0.233 1 84.56 180 ALA A CA 1
ATOM 1391 C C . ALA A 1 180 ? -3.693 -16.25 -1.151 1 84.56 180 ALA A C 1
ATOM 1393 O O . ALA A 1 180 ? -2.975 -15.422 -1.713 1 84.56 180 ALA A O 1
ATOM 1394 N N . TYR A 1 181 ? -3.861 -17.422 -1.519 1 70.44 181 TYR A N 1
ATOM 1395 C CA . TYR A 1 181 ? -3.482 -17.781 -2.879 1 70.44 181 TYR A CA 1
ATOM 1396 C C . TYR A 1 181 ? -4.625 -18.5 -3.59 1 70.44 181 TYR A C 1
ATOM 1398 O O . TYR A 1 181 ? -5.664 -18.781 -2.984 1 70.44 181 TYR A O 1
ATOM 1406 N N . GLY A 1 182 ? -4.684 -18.516 -4.844 1 63.5 182 GLY A N 1
ATOM 1407 C CA . GLY A 1 182 ? -5.773 -18.953 -5.699 1 63.5 182 GLY A CA 1
ATOM 1408 C C . GLY A 1 182 ? -6.504 -20.172 -5.168 1 63.5 182 GLY A C 1
ATOM 1409 O O . GLY A 1 182 ? -7.723 -20.281 -5.309 1 63.5 182 GLY A O 1
ATOM 1410 N N . ASP A 1 183 ? -5.836 -21.031 -4.41 1 67.62 183 ASP A N 1
ATOM 1411 C CA . ASP A 1 183 ? -6.473 -22.281 -4.027 1 67.62 183 ASP A CA 1
ATOM 1412 C C . ASP A 1 183 ? -6.594 -22.406 -2.51 1 67.62 183 ASP A C 1
ATOM 1414 O O . ASP A 1 183 ? -6.922 -23.469 -1.987 1 67.62 183 ASP A O 1
ATOM 1418 N N . GL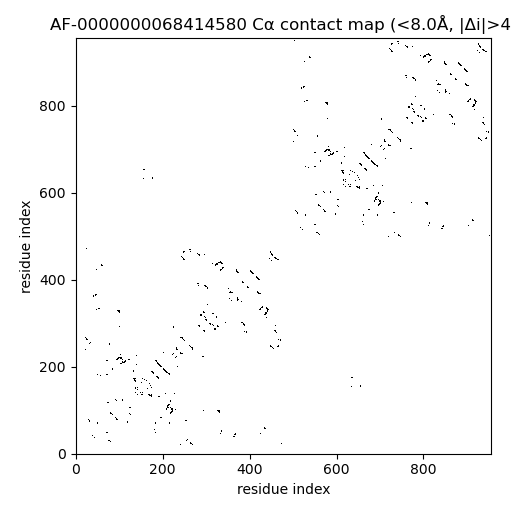Y A 1 184 ? -6.305 -21.406 -1.858 1 81.19 184 GLY A N 1
ATOM 1419 C CA . GLY A 1 184 ? -6.348 -21.516 -0.408 1 81.19 184 GLY A CA 1
ATOM 1420 C C . GLY A 1 184 ? -5.75 -20.297 0.291 1 81.19 184 GLY A C 1
ATOM 1421 O O . GLY A 1 184 ? -5.508 -19.266 -0.34 1 81.19 184 GLY A O 1
ATOM 1422 N N . SER A 1 185 ? -5.785 -20.516 1.614 1 89.94 185 SER A N 1
ATOM 1423 C CA . SER A 1 185 ? -5.203 -19.469 2.439 1 89.94 185 SER A CA 1
ATOM 1424 C C . SER A 1 185 ? -4.555 -20.031 3.695 1 89.94 185 SER A C 1
ATOM 1426 O O . SER A 1 185 ? -4.719 -21.219 3.996 1 89.94 185 SER A O 1
ATOM 1428 N N . PHE A 1 186 ? -3.734 -19.266 4.316 1 94.38 186 PHE A N 1
ATOM 1429 C CA . PHE A 1 186 ? -3.117 -19.703 5.559 1 94.38 186 PHE A CA 1
ATOM 1430 C C . PHE A 1 186 ? -2.697 -18.516 6.414 1 94.38 186 PHE A C 1
ATOM 1432 O O . PHE A 1 186 ? -2.674 -17.375 5.934 1 94.38 186 PHE A O 1
ATOM 1439 N N . VAL A 1 187 ? -2.531 -18.75 7.672 1 96.31 187 VAL A N 1
ATOM 1440 C CA . VAL A 1 187 ? -1.868 -17.828 8.602 1 96.31 187 VAL A CA 1
ATOM 1441 C C . VAL A 1 187 ? -0.539 -18.438 9.055 1 96.31 187 VAL A C 1
ATOM 1443 O O . VAL A 1 187 ? -0.472 -19.609 9.406 1 96.31 187 VAL A O 1
ATOM 1446 N N . ALA A 1 188 ? 0.462 -17.609 8.984 1 96.94 188 ALA A N 1
ATOM 1447 C CA . ALA A 1 188 ? 1.788 -18.141 9.289 1 96.94 188 ALA A CA 1
ATOM 1448 C C . ALA A 1 188 ? 2.645 -17.109 10.008 1 96.94 188 ALA A C 1
ATOM 1450 O O . ALA A 1 188 ? 2.258 -15.945 10.117 1 96.94 188 ALA A O 1
ATOM 1451 N N . ASN A 1 189 ? 3.699 -17.641 10.625 1 97.44 189 ASN A N 1
ATOM 1452 C CA . ASN A 1 189 ? 4.801 -16.828 11.133 1 97.44 189 ASN A CA 1
ATOM 1453 C C . ASN A 1 189 ? 6.082 -17.062 10.328 1 97.44 189 ASN A C 1
ATOM 1455 O O . ASN A 1 189 ? 6.281 -18.141 9.766 1 97.44 189 ASN A O 1
ATOM 1459 N N . LEU A 1 190 ? 6.895 -16.016 10.312 1 97.94 190 LEU A N 1
ATOM 1460 C CA . LEU A 1 190 ? 8.172 -16.156 9.617 1 97.94 190 LEU A CA 1
ATOM 1461 C C . LEU A 1 190 ? 9.25 -16.688 10.555 1 97.94 190 LEU A C 1
ATOM 1463 O O . LEU A 1 190 ? 9.383 -16.219 11.68 1 97.94 190 LEU A O 1
ATOM 1467 N N . TYR A 1 191 ? 9.969 -17.656 10.117 1 97.25 191 TYR A N 1
ATOM 1468 C CA . TYR A 1 191 ? 11.117 -18.203 10.82 1 97.25 191 TYR A CA 1
ATOM 1469 C C . TYR A 1 191 ? 12.328 -18.328 9.898 1 97.25 191 TYR A C 1
ATOM 1471 O O . TYR A 1 191 ? 12.195 -18.203 8.672 1 97.25 191 TYR A O 1
ATOM 1479 N N . ARG A 1 192 ? 13.484 -18.484 10.5 1 95.69 192 ARG A N 1
ATOM 1480 C CA . ARG A 1 192 ? 14.727 -18.719 9.773 1 95.69 192 ARG A CA 1
ATOM 1481 C C . ARG A 1 192 ? 15.383 -20.016 10.219 1 95.69 192 ARG A C 1
ATOM 1483 O O . ARG A 1 192 ? 15.359 -20.359 11.406 1 95.69 192 ARG A O 1
ATOM 1490 N N . HIS A 1 193 ? 15.844 -20.703 9.25 1 94.69 193 HIS A N 1
ATOM 1491 C CA . HIS A 1 193 ? 16.562 -21.938 9.516 1 94.69 193 HIS A CA 1
ATOM 1492 C C . HIS A 1 193 ? 17.5 -22.281 8.359 1 94.69 193 HIS A C 1
ATOM 1494 O O . HIS A 1 193 ? 17.562 -21.547 7.371 1 94.69 193 HIS A O 1
ATOM 1500 N N . THR A 1 194 ? 18.234 -23.312 8.523 1 94.06 194 THR A N 1
ATOM 1501 C CA . THR A 1 194 ? 19.094 -23.781 7.445 1 94.06 194 THR A CA 1
ATOM 1502 C C . THR A 1 194 ? 18.344 -24.734 6.516 1 94.06 194 THR A C 1
ATOM 1504 O O . THR A 1 194 ? 17.75 -25.719 6.969 1 94.06 194 THR A O 1
ATOM 1507 N N . LEU A 1 195 ? 18.328 -24.391 5.266 1 94.25 195 LEU A N 1
ATOM 1508 C CA . LEU A 1 195 ? 17.75 -25.234 4.227 1 94.25 195 LEU A CA 1
ATOM 1509 C C . LEU A 1 195 ? 18.828 -25.922 3.41 1 94.25 195 LEU A C 1
ATOM 1511 O O . LEU A 1 195 ? 19.766 -25.281 2.949 1 94.25 195 LEU A O 1
ATOM 1515 N N . SER A 1 196 ? 18.688 -27.172 3.309 1 93.69 196 SER A N 1
ATOM 1516 C CA . SER A 1 196 ? 19.672 -27.938 2.539 1 93.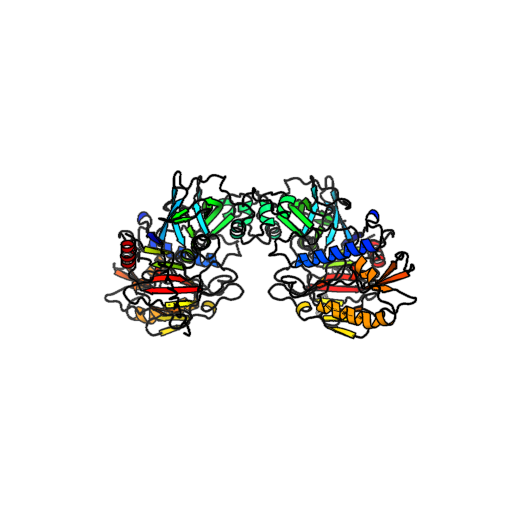69 196 SER A CA 1
ATOM 1517 C C . SER A 1 196 ? 19.062 -28.469 1.249 1 93.69 196 SER A C 1
ATOM 1519 O O . SER A 1 196 ? 18.031 -29.156 1.277 1 93.69 196 SER A O 1
ATOM 1521 N N . LEU A 1 197 ? 19.656 -28.141 0.172 1 89.94 197 LEU A N 1
ATOM 1522 C CA . LEU A 1 197 ? 19.344 -28.656 -1.161 1 89.94 197 LEU A CA 1
ATOM 1523 C C . LEU A 1 197 ? 20.516 -29.438 -1.733 1 89.94 197 LEU A C 1
ATOM 1525 O O . LEU A 1 197 ? 21.469 -28.844 -2.264 1 89.94 197 LEU A O 1
ATOM 1529 N N . SER A 1 198 ? 20.344 -30.719 -1.712 1 83.81 198 SER A N 1
ATOM 1530 C CA . SER A 1 198 ? 21.5 -31.516 -2.119 1 83.81 198 SER A CA 1
ATOM 1531 C C . SER A 1 198 ? 22.75 -31.109 -1.36 1 83.81 198 SER A C 1
ATOM 1533 O O . SER A 1 198 ? 22.781 -31.156 -0.13 1 83.81 198 SER A O 1
ATOM 1535 N N . SER A 1 199 ? 23.781 -30.547 -2.127 1 82.44 199 SER A N 1
ATOM 1536 C CA . SER A 1 199 ? 25.031 -30.172 -1.491 1 82.44 199 SER A CA 1
ATOM 1537 C C . SER A 1 199 ? 25.031 -28.719 -1.049 1 82.44 199 SER A C 1
ATOM 1539 O O . SER A 1 199 ? 25.953 -28.266 -0.358 1 82.44 199 SER A O 1
ATOM 1541 N N . LEU A 1 200 ? 24 -28.109 -1.319 1 89.06 200 LEU A N 1
ATOM 1542 C CA . LEU A 1 200 ? 23.906 -26.688 -0.998 1 89.06 200 LEU A CA 1
ATOM 1543 C C . LEU A 1 200 ? 23.203 -26.469 0.337 1 89.06 200 LEU A C 1
ATOM 1545 O O . LEU A 1 200 ? 22.172 -27.078 0.603 1 89.06 200 LEU A O 1
ATOM 1549 N N . HIS A 1 201 ? 23.891 -25.656 1.204 1 91.44 201 HIS A N 1
ATOM 1550 C CA . HIS A 1 201 ? 23.297 -25.281 2.479 1 91.44 201 HIS A CA 1
ATOM 1551 C C . HIS A 1 201 ? 23.016 -23.781 2.52 1 91.44 201 HIS A C 1
ATOM 1553 O O . HIS A 1 201 ? 23.938 -22.969 2.471 1 91.44 201 HIS A O 1
ATOM 1559 N N . LEU A 1 202 ? 21.75 -23.438 2.549 1 93.31 202 LEU A N 1
ATOM 1560 C CA . LEU A 1 202 ? 21.328 -22.047 2.695 1 93.31 202 LEU A CA 1
ATOM 1561 C C . LEU A 1 202 ? 21.078 -21.703 4.16 1 93.31 202 LEU A C 1
ATOM 1563 O O . LEU A 1 202 ? 20.016 -22 4.707 1 93.31 202 LEU A O 1
ATOM 1567 N N . HIS A 1 203 ? 22.062 -20.969 4.656 1 92.06 203 HIS A N 1
ATOM 1568 C CA . HIS A 1 203 ? 21.906 -20.547 6.043 1 92.06 203 HIS A CA 1
ATOM 1569 C C . HIS A 1 203 ? 20.969 -19.344 6.16 1 92.06 203 HIS A C 1
ATOM 1571 O O . HIS A 1 203 ? 20.906 -18.516 5.25 1 92.06 203 HIS A O 1
ATOM 1577 N N . ASN A 1 204 ? 20.188 -19.219 7.188 1 93.06 204 ASN A N 1
ATOM 1578 C CA . ASN A 1 204 ? 19.266 -18.109 7.473 1 93.06 204 ASN A CA 1
ATOM 1579 C C . ASN A 1 204 ? 18.172 -18.016 6.422 1 93.06 204 ASN A C 1
ATOM 1581 O O . ASN A 1 204 ? 17.797 -16.922 6.004 1 93.06 204 ASN A O 1
ATOM 1585 N N . PHE A 1 205 ? 17.797 -19.188 5.93 1 96.38 205 PHE A N 1
ATOM 1586 C CA . PHE A 1 205 ? 16.688 -19.234 4.98 1 96.38 205 PHE A CA 1
ATOM 1587 C C . PHE A 1 205 ? 15.367 -18.922 5.676 1 96.38 205 PHE A C 1
ATOM 1589 O O . PHE A 1 205 ? 15.023 -19.547 6.684 1 96.38 205 PHE A O 1
ATOM 1596 N N . THR A 1 206 ? 14.617 -17.906 5.137 1 97.81 206 THR A N 1
ATOM 1597 C CA . THR A 1 206 ? 13.367 -17.453 5.742 1 97.81 206 THR A CA 1
ATOM 1598 C C . THR A 1 206 ? 12.172 -18.141 5.09 1 97.81 206 THR A C 1
ATOM 1600 O O . THR A 1 206 ? 12.109 -18.266 3.867 1 97.81 206 THR A O 1
ATOM 1603 N N . PHE A 1 207 ? 11.234 -18.641 5.883 1 97.5 207 PHE A N 1
ATOM 1604 C CA . PHE A 1 207 ? 10.031 -19.312 5.395 1 97.5 207 PHE A CA 1
ATOM 1605 C C . PHE A 1 207 ? 8.844 -19.031 6.305 1 97.5 207 PHE A C 1
ATOM 1607 O O . PHE A 1 207 ? 9.023 -18.578 7.441 1 97.5 207 PHE A O 1
ATOM 1614 N N . GLY A 1 208 ? 7.672 -19.188 5.719 1 97.25 208 GLY A N 1
ATOM 1615 C CA . GLY A 1 208 ? 6.465 -19.141 6.523 1 97.25 208 GLY A CA 1
ATOM 1616 C C . GLY A 1 208 ? 6.109 -20.469 7.16 1 97.25 208 GLY A C 1
ATOM 1617 O O . GLY A 1 208 ? 6.02 -21.484 6.473 1 97.25 208 GLY A O 1
ATOM 1618 N N . CYS A 1 209 ? 5.949 -20.438 8.438 1 96.81 209 CYS A N 1
ATOM 1619 C CA . CYS A 1 209 ? 5.477 -21.594 9.195 1 96.81 209 CYS A CA 1
ATOM 1620 C C . CYS A 1 209 ? 3.994 -21.453 9.516 1 96.81 209 CYS A C 1
ATOM 1622 O O . CYS A 1 209 ? 3.609 -20.672 10.375 1 96.81 209 CYS A O 1
ATOM 1624 N N . ALA A 1 210 ? 3.188 -22.297 8.844 1 96.19 210 ALA A N 1
ATOM 1625 C CA . ALA A 1 210 ? 1.739 -22.203 9.016 1 96.19 210 ALA A CA 1
ATOM 1626 C C . ALA A 1 210 ? 1.238 -23.219 10.039 1 96.19 210 ALA A C 1
ATOM 1628 O O . ALA A 1 210 ? 1.587 -24.406 9.961 1 96.19 210 ALA A O 1
ATOM 1629 N N . HIS A 1 211 ? 0.446 -22.734 10.945 1 95.06 211 HIS A N 1
ATOM 1630 C CA . HIS A 1 211 ? -0.191 -23.641 11.891 1 95.06 211 HIS A CA 1
ATOM 1631 C C . HIS A 1 211 ? -1.636 -23.938 11.5 1 95.06 211 HIS A C 1
ATOM 1633 O O . HIS A 1 211 ? -2.248 -24.875 12.008 1 95.06 211 HIS A O 1
ATOM 1639 N N . THR A 1 212 ? -2.123 -23.094 10.625 1 95.56 212 THR A N 1
ATOM 1640 C CA . THR A 1 212 ? -3.455 -23.297 10.07 1 95.56 212 THR A CA 1
ATOM 1641 C C . THR A 1 212 ? -3.488 -22.938 8.594 1 95.56 212 THR A C 1
ATOM 1643 O O . THR A 1 212 ? -2.896 -21.938 8.18 1 95.56 212 THR A O 1
ATOM 1646 N N . ALA A 1 213 ? -4.133 -23.781 7.801 1 94.06 213 ALA A N 1
ATOM 1647 C CA . ALA A 1 213 ? -4.328 -23.531 6.371 1 94.06 213 ALA A CA 1
ATOM 1648 C C . ALA A 1 213 ? -5.727 -23.969 5.93 1 94.06 213 ALA A C 1
ATOM 1650 O O . ALA A 1 213 ? -6.359 -24.797 6.578 1 94.06 213 ALA A O 1
ATOM 1651 N N . LEU A 1 214 ? -6.148 -23.281 4.977 1 90.94 214 LEU A N 1
ATOM 1652 C CA . LEU A 1 214 ? -7.41 -23.625 4.328 1 90.94 214 LEU A CA 1
ATOM 1653 C C . LEU A 1 214 ? -7.168 -24.25 2.963 1 90.94 214 LEU A C 1
ATOM 1655 O O . LEU A 1 214 ? -6.52 -23.656 2.102 1 90.94 214 LEU A O 1
ATOM 1659 N N . ALA A 1 215 ? -7.5 -25.438 2.764 1 84.62 215 ALA A N 1
ATOM 1660 C CA . ALA A 1 215 ? -7.605 -26.141 1.485 1 84.62 215 ALA A CA 1
ATOM 1661 C C . ALA A 1 215 ? -6.23 -26.547 0.965 1 84.62 215 ALA A C 1
ATOM 1663 O O . ALA A 1 215 ? -6.105 -27.047 -0.152 1 84.62 215 ALA A O 1
ATOM 1664 N N . GLU A 1 216 ? -5.141 -26.375 1.694 1 83.38 216 GLU A N 1
ATOM 1665 C CA . GLU A 1 216 ? -3.801 -26.734 1.242 1 83.38 216 GLU A CA 1
ATOM 1666 C C . GLU A 1 216 ? -2.971 -27.328 2.383 1 83.38 216 GLU A C 1
ATOM 1668 O O . GLU A 1 216 ? -2.396 -26.578 3.182 1 83.38 216 GLU A O 1
ATOM 1673 N N . PRO A 1 217 ? -2.785 -28.609 2.35 1 85.81 217 PRO A N 1
ATOM 1674 C CA . PRO A 1 217 ? -2.078 -29.266 3.453 1 85.81 217 PRO A CA 1
ATOM 1675 C C . PRO A 1 217 ? -0.579 -29.391 3.195 1 85.81 217 PRO A C 1
ATOM 1677 O O . PRO A 1 217 ? 0.18 -29.734 4.105 1 85.81 217 PRO A O 1
ATOM 1680 N N . THR A 1 218 ? -0.068 -29.234 2.006 1 87.75 218 THR A N 1
ATOM 1681 C CA . THR A 1 218 ? 1.307 -29.562 1.645 1 87.75 218 THR A CA 1
ATOM 1682 C C . THR A 1 218 ? 2.205 -28.344 1.769 1 87.75 218 THR A C 1
ATOM 1684 O O . THR A 1 218 ? 3.338 -28.438 2.244 1 87.75 218 THR A O 1
ATOM 1687 N N . GLY A 1 219 ? 1.88 -27.203 1.332 1 91.75 219 GLY A N 1
ATOM 1688 C CA . GLY A 1 219 ? 2.697 -26 1.269 1 91.75 219 GLY A CA 1
ATOM 1689 C C . GLY A 1 219 ? 3.246 -25.719 -0.12 1 91.75 219 GLY A C 1
ATOM 1690 O O . GLY A 1 219 ? 2.98 -26.469 -1.059 1 91.75 219 GLY A O 1
ATOM 1691 N N . VAL A 1 220 ? 3.975 -24.594 -0.223 1 92.12 220 VAL A N 1
ATOM 1692 C CA . VAL A 1 220 ? 4.383 -24.125 -1.542 1 92.12 220 VAL A CA 1
ATOM 1693 C C . VAL A 1 220 ? 5.812 -23.594 -1.48 1 92.12 220 VAL A C 1
ATOM 1695 O O . VAL A 1 220 ? 6.184 -22.891 -0.532 1 92.12 220 VAL A O 1
ATOM 1698 N N . ALA A 1 221 ? 6.609 -24.047 -2.404 1 95.31 221 ALA A N 1
ATOM 1699 C CA . ALA A 1 221 ? 7.879 -23.391 -2.699 1 95.31 221 ALA A CA 1
ATOM 1700 C C . ALA A 1 221 ? 7.699 -22.297 -3.752 1 95.31 221 ALA A C 1
ATOM 1702 O O . ALA A 1 221 ? 7.715 -22.578 -4.953 1 95.31 221 ALA A O 1
ATOM 1703 N N . GLY A 1 222 ? 7.609 -21.094 -3.234 1 95.38 222 GLY A N 1
ATOM 1704 C CA . GLY A 1 222 ? 7.445 -19.984 -4.164 1 95.38 222 GLY A CA 1
ATOM 1705 C C . GLY A 1 222 ? 8.695 -19.703 -4.98 1 95.38 222 GLY A C 1
ATOM 1706 O O . GLY A 1 222 ? 9.773 -19.5 -4.422 1 95.38 222 GLY A O 1
ATOM 1707 N N . PHE A 1 223 ? 8.531 -19.656 -6.289 1 96.94 223 PHE A N 1
ATOM 1708 C CA . PHE A 1 223 ? 9.625 -19.375 -7.215 1 96.94 223 PHE A CA 1
ATOM 1709 C C . PHE A 1 223 ? 9.398 -18.047 -7.93 1 96.94 223 PHE A C 1
ATOM 1711 O O . PHE A 1 223 ? 10.062 -17.75 -8.922 1 96.94 223 PHE A O 1
ATOM 1718 N N . GLY A 1 224 ? 8.43 -17.328 -7.434 1 94.81 224 GLY A N 1
ATOM 1719 C CA . GLY A 1 224 ? 8.195 -16 -8 1 94.81 224 GLY A CA 1
ATOM 1720 C C . GLY A 1 224 ? 9.328 -15.031 -7.738 1 94.81 224 GLY A C 1
ATOM 1721 O O . GLY A 1 224 ? 10.445 -15.438 -7.406 1 94.81 224 GLY A O 1
ATOM 1722 N N . ARG A 1 225 ? 9.172 -13.727 -7.887 1 93.81 225 ARG A N 1
ATOM 1723 C CA . ARG A 1 225 ? 10.25 -12.742 -7.887 1 93.81 225 ARG A CA 1
ATOM 1724 C C . ARG A 1 225 ? 10.359 -12.055 -6.527 1 93.81 225 ARG A C 1
ATOM 1726 O O . ARG A 1 225 ? 11.297 -11.281 -6.293 1 93.81 225 ARG A O 1
ATOM 1733 N N . GLY A 1 226 ? 9.633 -12.258 -5.609 1 93 226 GLY A N 1
ATOM 1734 C CA . GLY A 1 226 ? 9.688 -11.609 -4.309 1 93 226 GLY A CA 1
ATOM 1735 C C . GLY A 1 226 ? 10.844 -12.094 -3.451 1 93 226 GLY A C 1
ATOM 1736 O O . GLY A 1 226 ? 11.383 -13.172 -3.686 1 93 226 GLY A O 1
ATOM 1737 N N . ILE A 1 227 ? 11.25 -11.336 -2.438 1 95.31 227 ILE A N 1
ATOM 1738 C CA . ILE A 1 227 ? 12.469 -11.562 -1.664 1 95.31 227 ILE A CA 1
ATOM 1739 C C . ILE A 1 227 ? 12.32 -12.844 -0.841 1 95.31 227 ILE A C 1
ATOM 1741 O O . ILE A 1 227 ? 13.32 -13.406 -0.382 1 95.31 227 ILE A O 1
ATOM 1745 N N . LEU A 1 228 ? 11.094 -13.297 -0.623 1 96.38 228 LEU A N 1
ATOM 1746 C CA . LEU A 1 228 ? 10.867 -14.484 0.201 1 96.38 228 LEU A CA 1
ATOM 1747 C C . LEU A 1 228 ? 10.82 -15.742 -0.659 1 96.38 228 LEU A C 1
ATOM 1749 O O . LEU A 1 228 ? 10.656 -16.844 -0.139 1 96.38 228 LEU A O 1
ATOM 1753 N N . SER A 1 229 ? 10.977 -15.609 -1.973 1 96.94 229 SER A N 1
ATOM 1754 C CA . SER A 1 229 ? 10.984 -16.75 -2.879 1 96.94 229 SER A CA 1
ATOM 1755 C C . SER A 1 229 ? 12.289 -17.547 -2.764 1 96.94 229 SER A C 1
ATOM 1757 O O . SER A 1 229 ? 13.281 -17.031 -2.254 1 96.94 229 SER A O 1
ATOM 1759 N N . LEU A 1 230 ? 12.25 -18.734 -3.203 1 97.19 230 LEU A N 1
ATOM 1760 C CA . LEU A 1 230 ? 13.43 -19.594 -3.131 1 97.19 230 LEU A CA 1
ATOM 1761 C C . LEU A 1 230 ? 14.547 -19.062 -4.02 1 97.19 230 LEU A C 1
ATOM 1763 O O . LEU A 1 230 ? 15.68 -18.891 -3.559 1 97.19 230 LEU A O 1
ATOM 1767 N N . PRO A 1 231 ? 14.305 -18.672 -5.293 1 96.88 231 PRO A N 1
ATOM 1768 C CA . PRO A 1 231 ? 15.391 -18.141 -6.125 1 96.88 231 PRO A CA 1
ATOM 1769 C C . PRO A 1 231 ? 15.992 -16.859 -5.562 1 96.88 231 PRO A C 1
ATOM 1771 O O . PRO A 1 231 ? 17.219 -16.672 -5.617 1 96.88 231 PRO A O 1
ATOM 1774 N N . ALA A 1 232 ? 15.172 -15.977 -5.039 1 96.88 232 ALA A N 1
ATOM 1775 C CA . ALA A 1 232 ? 15.672 -14.711 -4.52 1 96.88 232 ALA A CA 1
ATOM 1776 C C . ALA A 1 232 ? 16.609 -14.938 -3.33 1 96.88 232 ALA A C 1
ATOM 1778 O O . ALA A 1 232 ? 17.656 -14.297 -3.225 1 96.88 232 ALA A O 1
ATOM 1779 N N . GLN A 1 233 ? 16.188 -15.781 -2.439 1 96.94 233 GLN A N 1
ATOM 1780 C CA . GLN A 1 233 ? 17.016 -16.062 -1.275 1 96.94 233 GLN A CA 1
ATOM 1781 C C . GLN A 1 233 ? 18.281 -16.797 -1.677 1 96.94 233 GLN A C 1
ATOM 1783 O O . GLN A 1 233 ? 19.359 -16.562 -1.11 1 96.94 233 GLN A O 1
ATOM 1788 N N . LEU A 1 234 ? 18.219 -17.672 -2.631 1 96 234 LEU A N 1
ATOM 1789 C CA . LEU A 1 234 ? 19.391 -18.344 -3.172 1 96 234 LEU A CA 1
ATOM 1790 C C . LEU A 1 234 ? 20.344 -17.344 -3.797 1 96 234 LEU A C 1
ATOM 1792 O O . LEU A 1 234 ? 21.562 -17.453 -3.627 1 96 234 LEU A O 1
ATOM 1796 N N . ALA A 1 235 ? 19.828 -16.391 -4.484 1 95.69 235 ALA A N 1
ATOM 1797 C CA . ALA A 1 235 ? 20.641 -15.406 -5.184 1 95.69 235 ALA A CA 1
ATOM 1798 C C . ALA A 1 235 ? 21.453 -14.57 -4.199 1 95.69 235 ALA A C 1
ATOM 1800 O O . ALA A 1 235 ? 22.531 -14.078 -4.535 1 95.69 235 ALA A O 1
ATOM 1801 N N . THR A 1 236 ? 20.875 -14.367 -3.002 1 93.19 236 THR A N 1
ATOM 1802 C CA . THR A 1 236 ? 21.609 -13.625 -1.983 1 93.19 236 THR A CA 1
ATOM 1803 C C . THR A 1 236 ? 22.906 -14.336 -1.609 1 93.19 236 THR A C 1
ATOM 1805 O O . THR A 1 236 ? 23.906 -13.695 -1.316 1 93.19 236 THR A O 1
ATOM 1808 N N . LEU A 1 237 ? 22.922 -15.625 -1.657 1 90 237 LEU A N 1
ATOM 1809 C CA . LEU A 1 237 ? 24.094 -16.422 -1.323 1 90 237 LEU A CA 1
ATOM 1810 C C . LEU A 1 237 ? 24.938 -16.703 -2.562 1 90 237 LEU A C 1
ATOM 1812 O O . LEU A 1 237 ? 26.172 -16.641 -2.5 1 90 237 LEU A O 1
ATOM 1816 N N . SER A 1 238 ? 24.234 -17.016 -3.604 1 92.06 238 SER A N 1
ATOM 1817 C CA . SER A 1 238 ? 24.891 -17.344 -4.863 1 92.06 238 SER A CA 1
ATOM 1818 C C . SER A 1 238 ? 24.125 -16.781 -6.055 1 92.06 238 SER A C 1
ATOM 1820 O O . SER A 1 238 ? 23.266 -17.469 -6.617 1 92.06 238 SER A O 1
ATOM 1822 N N . PRO A 1 239 ? 24.531 -15.664 -6.504 1 93.62 239 PRO A N 1
ATOM 1823 C CA . PRO A 1 239 ? 23.828 -15.047 -7.625 1 93.62 239 PRO A CA 1
ATOM 1824 C C . PRO A 1 239 ? 23.812 -15.922 -8.875 1 93.62 239 PRO A C 1
ATOM 1826 O O . PRO A 1 239 ? 22.828 -15.938 -9.617 1 93.62 239 PRO A O 1
ATOM 1829 N N . SER A 1 240 ? 24.828 -16.672 -9.117 1 92.38 240 SER A N 1
ATOM 1830 C CA . SER A 1 240 ? 24.906 -17.516 -10.305 1 92.38 240 SER A CA 1
ATOM 1831 C C . SER A 1 240 ? 23.875 -18.641 -10.273 1 92.38 240 SER A C 1
ATOM 1833 O O . SER A 1 240 ? 23.375 -19.062 -11.312 1 92.38 240 SER A O 1
ATOM 1835 N N . LEU A 1 241 ? 23.484 -19.062 -9.055 1 92.94 241 LEU A N 1
ATOM 1836 C CA . LEU A 1 241 ? 22.516 -20.141 -8.898 1 92.94 241 LEU A CA 1
ATOM 1837 C C . LEU A 1 241 ? 21.094 -19.578 -8.797 1 92.94 241 LEU A C 1
ATOM 1839 O O . LEU A 1 241 ? 20.125 -20.25 -9.164 1 92.94 241 LEU A O 1
ATOM 1843 N N . GLY A 1 242 ? 21.031 -18.359 -8.305 1 94.12 242 GLY A N 1
ATOM 1844 C CA . GLY A 1 242 ? 19.703 -17.844 -7.996 1 94.12 242 GLY A CA 1
ATOM 1845 C C . GLY A 1 242 ? 19.125 -16.969 -9.094 1 94.12 242 GLY A C 1
ATOM 1846 O O . GLY A 1 242 ? 17.922 -16.781 -9.172 1 94.12 242 GLY A O 1
ATOM 1847 N N . ASN A 1 243 ? 19.938 -16.406 -9.977 1 95.75 243 ASN A N 1
ATOM 1848 C CA . ASN A 1 243 ? 19.469 -15.43 -10.953 1 95.75 243 ASN A CA 1
ATOM 1849 C C . ASN A 1 243 ? 19.031 -16.109 -12.25 1 95.75 243 ASN A C 1
ATOM 1851 O O . ASN A 1 243 ? 18.641 -15.43 -13.203 1 95.75 243 ASN A O 1
ATOM 1855 N N . ARG A 1 244 ? 19.156 -17.406 -12.289 1 96.5 244 ARG A N 1
ATOM 1856 C CA . ARG A 1 244 ? 18.656 -18.172 -13.422 1 96.5 244 ARG A CA 1
ATOM 1857 C C . ARG A 1 244 ? 18.266 -19.578 -13.008 1 96.5 244 ARG A C 1
ATOM 1859 O O . ARG A 1 244 ? 19 -20.25 -12.273 1 96.5 244 ARG A O 1
ATOM 1866 N N . PHE A 1 245 ? 17.141 -20 -13.422 1 97.5 245 PHE A N 1
ATOM 1867 C CA . PHE A 1 245 ? 16.703 -21.375 -13.195 1 97.5 245 PHE A CA 1
ATOM 1868 C C . PHE A 1 245 ? 15.797 -21.844 -14.32 1 97.5 245 PHE A C 1
ATOM 1870 O O . PHE A 1 245 ? 15.297 -21.047 -15.102 1 97.5 245 PHE A O 1
ATOM 1877 N N . SER A 1 246 ? 15.656 -23.125 -14.445 1 97.5 246 SER A N 1
ATOM 1878 C CA . SER A 1 246 ? 14.789 -23.703 -15.461 1 97.5 246 SER A CA 1
ATOM 1879 C C . SER A 1 246 ? 14.227 -25.047 -14.992 1 97.5 246 SER A C 1
ATOM 1881 O O . SER A 1 246 ? 14.703 -25.625 -14.008 1 97.5 246 SER A O 1
ATOM 1883 N N . TYR A 1 247 ? 13.156 -25.406 -15.531 1 97.5 247 TYR A N 1
ATOM 1884 C CA . TYR A 1 247 ? 12.625 -26.75 -15.367 1 97.5 247 TYR A CA 1
ATOM 1885 C C . TYR A 1 247 ? 12.148 -27.312 -16.703 1 97.5 247 TYR A C 1
ATOM 1887 O O . TYR A 1 247 ? 11.922 -26.578 -17.656 1 97.5 247 TYR A O 1
ATOM 1895 N N . CYS A 1 248 ? 12.102 -28.547 -16.797 1 96.56 248 CYS A N 1
ATOM 1896 C CA . CYS A 1 248 ? 11.547 -29.297 -17.922 1 96.56 248 CYS A CA 1
ATOM 1897 C C . CYS A 1 248 ? 10.539 -30.328 -17.453 1 96.56 248 CYS A C 1
ATOM 1899 O O . CYS A 1 248 ? 10.914 -31.391 -16.938 1 96.56 248 CYS A O 1
ATOM 1901 N N . LEU A 1 249 ? 9.266 -30 -17.656 1 94.19 249 LEU A N 1
ATOM 1902 C CA . LEU A 1 249 ? 8.203 -30.797 -17.062 1 94.19 249 LEU A CA 1
ATOM 1903 C C . LEU A 1 249 ? 7.887 -32 -17.938 1 94.19 249 LEU A C 1
ATOM 1905 O O . LEU A 1 249 ? 7.551 -31.859 -19.109 1 94.19 249 LEU A O 1
ATOM 1909 N N . VAL A 1 250 ? 7.973 -33.094 -17.344 1 91.75 250 VAL A N 1
ATOM 1910 C CA . VAL A 1 250 ? 7.555 -34.344 -18 1 91.75 250 VAL A CA 1
ATOM 1911 C C . VAL A 1 250 ? 6.031 -34.406 -18.047 1 91.75 250 VAL A C 1
ATOM 1913 O O . VAL A 1 250 ? 5.359 -34.094 -17.062 1 91.75 250 VAL A O 1
ATOM 1916 N N . SER A 1 251 ? 5.559 -34.75 -19.188 1 85.56 251 SER A N 1
ATOM 1917 C CA . SER A 1 251 ? 4.109 -34.844 -19.359 1 85.56 251 SER A CA 1
ATOM 1918 C C . SER A 1 251 ? 3.486 -35.844 -18.406 1 85.56 251 SER A C 1
ATOM 1920 O O . SER A 1 251 ? 3.982 -36.969 -18.266 1 85.56 251 SER A O 1
ATOM 1922 N N . HIS A 1 252 ? 2.443 -35.469 -17.734 1 75.81 252 HIS A N 1
ATOM 1923 C CA . HIS A 1 252 ? 1.77 -36.406 -16.859 1 75.81 252 HIS A CA 1
ATOM 1924 C C . HIS A 1 252 ? 0.579 -37.062 -17.547 1 75.81 252 HIS A C 1
ATOM 1926 O O . HIS A 1 252 ? 0.061 -38.062 -17.078 1 75.81 252 HIS A O 1
ATOM 1932 N N . SER A 1 253 ? 0.214 -36.656 -18.688 1 69.38 253 SER A N 1
ATOM 1933 C CA . SER A 1 253 ? -0.843 -37.25 -19.5 1 69.38 253 SER A CA 1
ATOM 1934 C C . SER A 1 253 ? -2.039 -37.625 -18.641 1 69.38 253 SER A C 1
ATOM 1936 O O . SER A 1 253 ? -2.76 -38.594 -18.969 1 69.38 253 SER A O 1
ATOM 1938 N N . PHE A 1 254 ? -2.17 -37.062 -17.484 1 72.75 254 PHE A N 1
ATOM 1939 C CA . PHE A 1 254 ? -3.23 -37.312 -16.516 1 72.75 254 PHE A CA 1
ATOM 1940 C C . PHE A 1 254 ? -3.291 -38.812 -16.188 1 72.75 254 PHE A C 1
ATOM 1942 O O . PHE A 1 254 ? -4.367 -39.344 -15.922 1 72.75 254 PHE A O 1
ATOM 1949 N N . ASP A 1 255 ? -2.16 -39.438 -16.422 1 70.25 255 ASP A N 1
ATOM 1950 C CA . ASP A 1 255 ? -2.066 -40.844 -16.109 1 70.25 255 ASP A CA 1
ATOM 1951 C C . ASP A 1 255 ? -1.303 -41.062 -14.797 1 70.25 255 ASP A C 1
ATOM 1953 O O . ASP A 1 255 ? -0.074 -40.969 -14.766 1 70.25 255 ASP A O 1
ATOM 1957 N N . GLY A 1 256 ? -1.976 -41.375 -13.734 1 63.75 256 GLY A N 1
ATOM 1958 C CA . GLY A 1 256 ? -1.394 -41.5 -12.414 1 63.75 256 GLY A CA 1
ATOM 1959 C C . GLY A 1 256 ? -0.601 -42.781 -12.227 1 63.75 256 GLY A C 1
ATOM 1960 O O . GLY A 1 256 ? 0.215 -42.906 -11.312 1 63.75 256 GLY A O 1
ATOM 1961 N N . ASP A 1 257 ? -0.715 -43.688 -13.062 1 59.69 257 ASP A N 1
ATOM 1962 C CA . ASP A 1 257 ? -0.149 -45.031 -12.844 1 59.69 257 ASP A CA 1
ATOM 1963 C C . ASP A 1 257 ? 1.229 -45.125 -13.492 1 59.69 257 ASP A C 1
ATOM 1965 O O . ASP A 1 257 ? 1.986 -46.062 -13.188 1 59.69 257 ASP A O 1
ATOM 1969 N N . ARG A 1 258 ? 1.515 -44.25 -14.172 1 61.81 258 ARG A N 1
ATOM 1970 C CA . ARG A 1 258 ? 2.781 -44.375 -14.883 1 61.81 258 ARG A CA 1
ATOM 1971 C C . ARG A 1 258 ? 3.93 -43.781 -14.086 1 61.81 258 ARG A C 1
ATOM 1973 O O . ARG A 1 258 ? 3.818 -42.656 -13.586 1 61.81 258 ARG A O 1
ATOM 1980 N N . VAL A 1 259 ? 4.812 -44.719 -13.781 1 60.88 259 VAL A N 1
ATOM 1981 C CA . VAL A 1 259 ? 6.035 -44.219 -13.156 1 60.88 259 VAL A CA 1
ATOM 1982 C C . VAL A 1 259 ? 6.797 -43.344 -14.141 1 60.88 259 VAL A C 1
ATOM 1984 O O . VAL A 1 259 ? 7.082 -43.75 -15.273 1 60.88 259 VAL A O 1
ATOM 1987 N N . ARG A 1 260 ? 6.996 -42.156 -13.727 1 73.94 260 ARG A N 1
ATOM 1988 C CA . ARG A 1 260 ? 7.676 -41.219 -14.625 1 73.94 260 ARG A CA 1
ATOM 1989 C C . ARG A 1 260 ? 9 -40.781 -14.031 1 73.94 260 ARG A C 1
ATOM 1991 O O . ARG A 1 260 ? 9.18 -40.781 -12.812 1 73.94 260 ARG A O 1
ATOM 1998 N N . ARG A 1 261 ? 9.977 -40.656 -14.984 1 83.44 261 ARG A N 1
ATOM 1999 C CA . ARG A 1 261 ? 11.195 -39.938 -14.609 1 8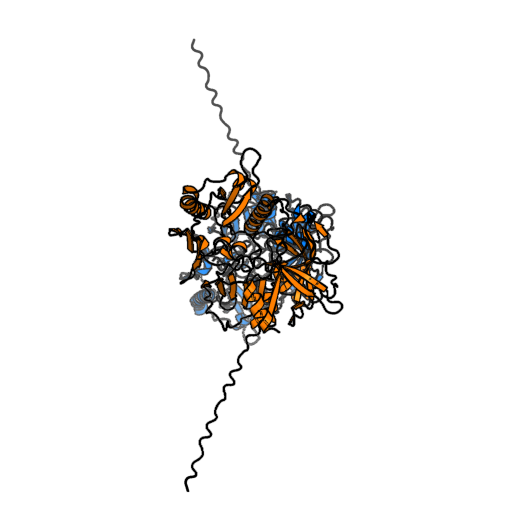3.44 261 ARG A CA 1
ATOM 2000 C C . ARG A 1 261 ? 10.867 -38.562 -14 1 83.44 261 ARG A C 1
ATOM 2002 O O . ARG A 1 261 ? 9.859 -37.969 -14.344 1 83.44 261 ARG A O 1
ATOM 2009 N N . PRO A 1 262 ? 11.672 -38.219 -13.047 1 91.44 262 PRO A N 1
ATOM 2010 C CA . PRO A 1 262 ? 11.477 -36.875 -12.516 1 91.44 262 PRO A CA 1
ATOM 2011 C C . PRO A 1 262 ? 11.703 -35.781 -13.562 1 91.44 262 PRO A C 1
ATOM 2013 O O . PRO A 1 262 ? 12.461 -36 -14.516 1 91.44 262 PRO A O 1
ATOM 2016 N N . SER A 1 263 ? 10.938 -34.719 -13.43 1 94.88 263 SER A N 1
ATOM 2017 C CA . SER A 1 263 ? 11.219 -33.531 -14.203 1 94.88 263 SER A CA 1
ATOM 2018 C C . SER A 1 263 ? 12.43 -32.781 -13.633 1 94.88 263 SER A C 1
ATOM 2020 O O . SER A 1 263 ? 12.547 -32.625 -12.414 1 94.88 263 SER A O 1
ATOM 2022 N N . PRO A 1 264 ? 13.383 -32.438 -14.438 1 95.81 264 PRO A N 1
ATOM 2023 C CA . PRO A 1 264 ? 14.539 -31.719 -13.906 1 95.81 264 PRO A CA 1
ATOM 2024 C C . PRO A 1 264 ? 14.219 -30.266 -13.555 1 95.81 264 PRO A C 1
ATOM 2026 O O . PRO A 1 264 ? 13.617 -29.547 -14.367 1 95.81 264 PRO A O 1
ATOM 2029 N N . LEU A 1 265 ? 14.492 -29.859 -12.398 1 96.81 265 LEU A N 1
ATOM 2030 C CA . LEU A 1 265 ? 14.625 -28.469 -11.977 1 96.81 265 LEU A CA 1
ATOM 2031 C C . LEU A 1 265 ? 16.094 -28.078 -11.898 1 96.81 265 LEU A C 1
ATOM 2033 O O . LEU A 1 265 ? 16.859 -28.656 -11.133 1 96.81 265 LEU A O 1
ATOM 2037 N N . ILE A 1 266 ? 16.469 -27.141 -12.695 1 96.06 266 ILE A N 1
ATOM 2038 C CA . ILE A 1 266 ? 17.859 -26.766 -12.828 1 96.06 266 ILE A CA 1
ATOM 2039 C C . ILE A 1 266 ? 18.078 -25.359 -12.258 1 96.06 266 ILE A C 1
ATOM 2041 O O . ILE A 1 266 ? 17.547 -24.391 -12.789 1 96.06 266 ILE A O 1
ATOM 2045 N N . LEU A 1 267 ? 18.828 -25.281 -11.195 1 95.69 267 LEU A N 1
ATOM 2046 C CA . LEU A 1 267 ? 19.25 -23.984 -10.664 1 95.69 267 LEU A CA 1
ATOM 2047 C C . LEU A 1 267 ? 20.609 -23.594 -11.242 1 95.69 267 LEU A C 1
ATOM 2049 O O . LEU A 1 267 ? 21.547 -24.391 -11.258 1 95.69 267 LEU A O 1
ATOM 2053 N N . GLY A 1 268 ? 20.672 -22.375 -11.758 1 94.25 268 GLY A N 1
ATOM 2054 C CA . GLY A 1 268 ? 21.859 -21.938 -12.461 1 94.25 268 GLY A CA 1
ATOM 2055 C C . GLY A 1 268 ? 21.781 -22.156 -13.961 1 94.25 268 GLY A C 1
ATOM 2056 O O . GLY A 1 268 ? 20.703 -22.312 -14.516 1 94.25 268 GLY A O 1
ATOM 2057 N N . HIS A 1 269 ? 22.969 -22.031 -14.594 1 89.31 269 HIS A N 1
ATOM 2058 C CA . HIS A 1 269 ? 23.062 -22.156 -16.047 1 89.31 269 HIS A CA 1
ATOM 2059 C C . HIS A 1 269 ? 24.047 -23.234 -16.438 1 89.31 269 HIS A C 1
ATOM 2061 O O . HIS A 1 269 ? 25.094 -23.406 -15.797 1 89.31 269 HIS A O 1
ATOM 2067 N N . TYR A 1 270 ? 23.625 -24.031 -17.391 1 83.94 270 TYR A N 1
ATOM 2068 C CA . TYR A 1 270 ? 24.547 -25.016 -17.938 1 83.94 270 TYR A CA 1
ATOM 2069 C C . TYR A 1 270 ? 24.703 -24.844 -19.453 1 83.94 270 TYR A C 1
ATOM 2071 O O . TYR A 1 270 ? 23.828 -24.266 -20.109 1 83.94 270 TYR A O 1
ATOM 2079 N N . GLU A 1 271 ? 25.938 -25.125 -19.984 1 75.06 271 GLU A N 1
ATOM 2080 C CA . GLU A 1 271 ? 26.172 -25.109 -21.422 1 75.06 271 GLU A CA 1
ATOM 2081 C C . GLU A 1 271 ? 25.828 -26.469 -22.031 1 75.06 271 GLU A C 1
ATOM 2083 O O . GLU A 1 271 ? 26.281 -27.5 -21.562 1 75.06 271 GLU A O 1
ATOM 2088 N N . SER A 1 272 ? 24.766 -26.469 -22.797 1 63.62 272 SER A N 1
ATOM 2089 C CA . SER A 1 272 ? 24.406 -27.734 -23.422 1 63.62 272 SER A CA 1
ATOM 2090 C C . SER A 1 272 ? 25.453 -28.156 -24.453 1 63.62 272 SER A C 1
ATOM 2092 O O . SER A 1 272 ? 25.875 -27.359 -25.297 1 63.62 272 SER A O 1
ATOM 2094 N N . THR A 1 273 ? 26.453 -29.047 -24.188 1 54.69 273 THR A N 1
ATOM 2095 C CA . THR A 1 273 ? 27.469 -29.5 -25.125 1 54.69 273 THR A CA 1
ATOM 2096 C C . THR A 1 273 ? 26.812 -30.125 -26.359 1 54.69 273 THR A C 1
ATOM 2098 O O . THR A 1 273 ? 27.453 -30.266 -27.406 1 54.69 273 THR A O 1
ATOM 2101 N N . GLY A 1 274 ? 25.719 -30.812 -26.281 1 49.44 274 GLY A N 1
ATOM 2102 C CA . GLY A 1 274 ? 25.266 -31.578 -27.438 1 49.44 274 GLY A CA 1
ATOM 2103 C C . GLY A 1 274 ? 24.406 -30.766 -28.391 1 49.44 274 GLY A C 1
ATOM 2104 O O . GLY A 1 274 ? 24.641 -29.562 -28.578 1 49.44 274 GLY A O 1
ATOM 2105 N N . GLU A 1 275 ? 23.266 -31.359 -28.922 1 53.09 275 GLU A N 1
ATOM 2106 C CA . GLU A 1 275 ? 22.344 -30.938 -29.969 1 53.09 275 GLU A CA 1
ATOM 2107 C C . GLU A 1 275 ? 21.844 -29.516 -29.719 1 53.09 275 GLU A C 1
ATOM 2109 O O . GLU A 1 275 ? 21.641 -29.125 -28.578 1 53.09 275 GLU A O 1
ATOM 2114 N N . SER A 1 276 ? 22.125 -28.609 -30.672 1 62.56 276 SER A N 1
ATOM 2115 C CA . SER A 1 276 ? 21.781 -27.188 -30.797 1 62.56 276 SER A CA 1
ATOM 2116 C C . SER A 1 276 ? 20.375 -26.906 -30.281 1 62.56 276 SER A C 1
ATOM 2118 O O . SER A 1 276 ? 19.391 -27.094 -31 1 62.56 276 SER A O 1
ATOM 2120 N N . VAL A 1 277 ? 20.141 -27.016 -28.984 1 78.38 277 VAL A N 1
ATOM 2121 C CA . VAL A 1 277 ? 18.844 -26.609 -28.469 1 78.38 277 VAL A CA 1
ATOM 2122 C C . VAL A 1 277 ? 18.703 -25.094 -28.562 1 78.38 277 VAL A C 1
ATOM 2124 O O . VAL A 1 277 ? 19.562 -24.344 -28.078 1 78.38 277 VAL A O 1
ATOM 2127 N N . GLU A 1 278 ? 17.812 -24.75 -29.453 1 85.56 278 GLU A N 1
ATOM 2128 C CA . GLU A 1 278 ? 17.562 -23.328 -29.688 1 85.56 278 GLU A CA 1
ATOM 2129 C C . GLU A 1 278 ? 16.438 -22.812 -28.781 1 85.56 278 GLU A C 1
ATOM 2131 O O . GLU A 1 278 ? 15.305 -23.297 -28.844 1 85.56 278 GLU A O 1
ATOM 2136 N N . PHE A 1 279 ? 16.812 -22 -27.812 1 92 279 PHE A N 1
ATOM 2137 C CA . PHE A 1 279 ? 15.82 -21.328 -26.969 1 92 279 PHE A CA 1
ATOM 2138 C C . PHE A 1 279 ? 15.18 -20.156 -27.719 1 92 279 PHE A C 1
ATOM 2140 O O . PHE A 1 279 ? 15.859 -19.422 -28.422 1 92 279 PHE A O 1
ATOM 2147 N N . VAL A 1 280 ? 13.922 -20.094 -27.609 1 94.81 280 VAL A N 1
ATOM 2148 C CA . VAL A 1 280 ? 13.172 -18.906 -27.984 1 94.81 280 VAL A CA 1
ATOM 2149 C C . VAL A 1 280 ? 12.914 -18.031 -26.75 1 94.81 280 VAL A C 1
ATOM 2151 O O . VAL A 1 280 ? 12.352 -18.516 -25.766 1 94.81 280 VAL A O 1
ATOM 2154 N N . TYR A 1 281 ? 13.352 -16.766 -26.875 1 96.38 281 TYR A N 1
ATOM 2155 C CA . TYR A 1 281 ? 13.227 -15.906 -25.703 1 96.38 281 TYR A CA 1
ATOM 2156 C C . TYR A 1 281 ? 12.188 -14.812 -25.938 1 96.38 281 TYR A C 1
ATOM 2158 O O . TYR A 1 281 ? 11.969 -14.391 -27.062 1 96.38 281 TYR A O 1
ATOM 2166 N N . THR A 1 282 ? 11.523 -14.43 -24.891 1 97.69 282 THR A N 1
ATOM 2167 C CA . THR A 1 282 ? 10.672 -13.25 -24.812 1 97.69 282 THR A CA 1
ATOM 2168 C C . THR A 1 282 ? 10.969 -12.445 -23.562 1 97.69 282 THR A C 1
ATOM 2170 O O . THR A 1 282 ? 11.266 -13.016 -22.5 1 97.69 282 THR A O 1
ATOM 2173 N N . SER A 1 283 ? 10.922 -11.156 -23.688 1 97.44 283 SER A N 1
ATOM 2174 C CA . SER A 1 283 ? 11.273 -10.289 -22.578 1 97.44 283 SER A CA 1
ATOM 2175 C C . SER A 1 283 ? 10.18 -10.297 -21.5 1 97.44 283 SER A C 1
ATOM 2177 O O . SER A 1 283 ? 8.992 -10.328 -21.828 1 97.44 283 SER A O 1
ATOM 2179 N N . MET A 1 284 ? 10.609 -10.219 -20.219 1 97.31 284 MET A N 1
ATOM 2180 C CA . MET A 1 284 ? 9.656 -10.055 -19.125 1 97.31 284 MET A CA 1
ATOM 2181 C C . MET A 1 284 ? 9.102 -8.633 -19.094 1 97.31 284 MET A C 1
ATOM 2183 O O . MET A 1 284 ? 9.828 -7.676 -19.391 1 97.31 284 MET A O 1
ATOM 2187 N N . LEU A 1 285 ? 7.859 -8.539 -18.766 1 96.5 285 LEU A N 1
ATOM 2188 C CA . LEU A 1 285 ? 7.207 -7.254 -18.547 1 96.5 285 LEU A CA 1
ATOM 2189 C C . LEU A 1 285 ? 7.188 -6.887 -17.078 1 96.5 285 LEU A C 1
ATOM 2191 O O . LEU A 1 285 ? 6.91 -7.734 -16.219 1 96.5 285 LEU A O 1
ATOM 2195 N N . SER A 1 286 ? 7.531 -5.66 -16.812 1 92.38 286 SER A N 1
ATOM 2196 C CA . SER A 1 286 ? 7.438 -5.188 -15.43 1 92.38 286 SER A CA 1
ATOM 2197 C C . SER A 1 286 ? 5.988 -4.902 -15.047 1 92.38 286 SER A C 1
ATOM 2199 O O . SER A 1 286 ? 5.258 -4.254 -15.797 1 92.38 286 SER A O 1
ATOM 2201 N N . ASN A 1 287 ? 5.578 -5.461 -13.977 1 89.94 287 ASN A N 1
ATOM 2202 C CA . ASN A 1 287 ? 4.262 -5.188 -13.414 1 89.94 287 ASN A CA 1
ATOM 2203 C C . ASN A 1 287 ? 4.363 -4.402 -12.102 1 89.94 287 ASN A C 1
ATOM 2205 O O . ASN A 1 287 ? 4.809 -4.941 -11.086 1 89.94 287 ASN A O 1
ATOM 2209 N N . PRO A 1 288 ? 3.91 -3.176 -12.039 1 85.62 288 PRO A N 1
ATOM 2210 C CA . PRO A 1 288 ? 4.098 -2.342 -10.852 1 85.62 288 PRO A CA 1
ATOM 2211 C C . PRO A 1 288 ? 3.221 -2.783 -9.68 1 85.62 288 PRO A C 1
ATOM 2213 O O . PRO A 1 288 ? 3.568 -2.547 -8.523 1 85.62 288 PRO A O 1
ATOM 2216 N N . LYS A 1 289 ? 2.092 -3.373 -9.922 1 82.94 289 LYS A N 1
ATOM 2217 C CA . LYS A 1 289 ? 1.173 -3.791 -8.867 1 82.94 289 LYS A CA 1
ATOM 2218 C C . LYS A 1 289 ? 1.49 -5.203 -8.391 1 82.94 289 LYS A C 1
ATOM 2220 O O . LYS A 1 289 ? 1.294 -5.527 -7.215 1 82.94 289 LYS A O 1
ATOM 2225 N N . HIS A 1 290 ? 1.929 -6.016 -9.344 1 87.31 290 HIS A N 1
ATOM 2226 C CA . HIS A 1 290 ? 2.242 -7.406 -9.039 1 87.31 290 HIS A CA 1
ATOM 2227 C C . HIS A 1 290 ? 3.656 -7.762 -9.484 1 87.31 290 HIS A C 1
ATOM 2229 O O . HIS A 1 290 ? 3.836 -8.609 -10.367 1 87.31 290 HIS A O 1
ATOM 2235 N N . PRO A 1 291 ? 4.574 -7.168 -8.812 1 89 291 PRO A N 1
ATOM 2236 C CA . PRO A 1 291 ? 5.961 -7.328 -9.258 1 89 291 PRO A CA 1
ATOM 2237 C C . PRO A 1 291 ? 6.48 -8.75 -9.07 1 89 291 PRO A C 1
ATOM 2239 O O . PRO A 1 291 ? 7.539 -9.102 -9.594 1 89 291 PRO A O 1
ATOM 2242 N N . TYR A 1 292 ? 5.738 -9.633 -8.445 1 89.5 292 TYR A N 1
ATOM 2243 C CA . TYR A 1 292 ? 6.207 -10.977 -8.109 1 89.5 292 TYR A CA 1
ATOM 2244 C C . TYR A 1 292 ? 5.898 -11.953 -9.234 1 89.5 292 TYR A C 1
ATOM 2246 O O . TYR A 1 292 ? 6.398 -13.078 -9.242 1 89.5 292 TYR A O 1
ATOM 2254 N N . PHE A 1 293 ? 5.148 -11.586 -10.273 1 92.56 293 PHE A N 1
ATOM 2255 C CA . PHE A 1 293 ? 4.789 -12.461 -11.375 1 92.56 293 PHE A CA 1
ATOM 2256 C C . PHE A 1 293 ? 5.836 -12.398 -12.484 1 92.56 293 PHE A C 1
ATOM 2258 O O . PHE A 1 293 ? 6.434 -11.344 -12.719 1 92.56 293 PHE A O 1
ATOM 2265 N N . TYR A 1 294 ? 6.039 -13.516 -13.086 1 96.75 294 TYR A N 1
ATOM 2266 C CA . TYR A 1 294 ? 6.738 -13.547 -14.367 1 96.75 294 TYR A CA 1
ATOM 2267 C C . TYR A 1 294 ? 5.781 -13.297 -15.523 1 96.75 294 TYR A C 1
ATOM 2269 O O . TYR A 1 294 ? 5.199 -14.234 -16.078 1 96.75 294 TYR A O 1
ATOM 2277 N N . CYS A 1 295 ? 5.699 -12.031 -15.945 1 96.5 295 CYS A N 1
ATOM 2278 C CA . CYS A 1 295 ? 4.758 -11.609 -16.984 1 96.5 295 CYS A CA 1
ATOM 2279 C C . CYS A 1 295 ? 5.465 -11.422 -18.312 1 96.5 295 CYS A C 1
ATOM 2281 O O . CYS A 1 295 ? 6.578 -10.898 -18.375 1 96.5 295 CYS A O 1
ATOM 2283 N N . VAL A 1 296 ? 4.824 -11.922 -19.375 1 97.94 296 VAL A N 1
ATOM 2284 C CA . VAL A 1 296 ? 5.34 -11.75 -20.734 1 97.94 296 VAL A CA 1
ATOM 2285 C C . VAL A 1 296 ? 4.23 -11.234 -21.656 1 97.94 296 VAL A C 1
ATOM 2287 O O . VAL A 1 296 ? 3.061 -11.203 -21.266 1 97.94 296 VAL A O 1
ATOM 2290 N N . GLY A 1 297 ? 4.691 -10.844 -22.828 1 97.94 297 GLY A N 1
ATOM 2291 C CA . GLY A 1 297 ? 3.715 -10.391 -23.812 1 97.94 297 GLY A CA 1
ATOM 2292 C C . GLY A 1 297 ? 3.322 -11.469 -24.797 1 97.94 297 GLY A C 1
ATOM 2293 O O . GLY A 1 297 ? 4.168 -12.25 -25.25 1 97.94 297 GLY A O 1
ATOM 2294 N N . LEU A 1 298 ? 2.051 -11.562 -25.078 1 98.19 298 LEU A N 1
ATOM 2295 C CA . LEU A 1 298 ? 1.524 -12.461 -26.109 1 98.19 298 LEU A CA 1
ATOM 2296 C C . LEU A 1 298 ? 0.963 -11.672 -27.281 1 98.19 298 LEU A C 1
ATOM 2298 O O . LEU A 1 298 ? 0.105 -10.805 -27.109 1 98.19 298 LEU A O 1
ATOM 2302 N N . ALA A 1 299 ? 1.438 -11.938 -28.453 1 97.94 299 ALA A N 1
ATOM 2303 C CA . ALA A 1 299 ? 1.021 -11.219 -29.656 1 97.94 299 ALA A CA 1
ATOM 2304 C C . ALA A 1 299 ? -0.149 -11.922 -30.344 1 97.94 299 ALA A C 1
ATOM 2306 O O . ALA A 1 299 ? -0.962 -11.281 -31.016 1 97.94 299 ALA A O 1
ATOM 2307 N N . GLY A 1 300 ? -0.162 -13.211 -30.141 1 98.19 300 GLY A N 1
ATOM 2308 C CA . GLY A 1 300 ? -1.247 -13.945 -30.766 1 98.19 300 GLY A CA 1
ATOM 2309 C C . GLY A 1 300 ? -1.068 -15.453 -30.688 1 98.19 300 GLY A C 1
ATOM 2310 O O . GLY A 1 300 ? -0.09 -15.938 -30.109 1 98.19 300 GLY A O 1
ATOM 2311 N N . ILE A 1 301 ? -2.059 -16.156 -31.234 1 98.38 301 ILE A N 1
ATOM 2312 C CA . ILE A 1 301 ? -2.037 -17.609 -31.328 1 98.38 301 ILE A CA 1
ATOM 2313 C C . ILE A 1 301 ? -2.398 -18.047 -32.75 1 98.38 301 ILE A C 1
ATOM 2315 O O . ILE A 1 301 ? -3.369 -17.547 -33.312 1 98.38 301 ILE A O 1
ATOM 2319 N N . SER A 1 302 ? -1.608 -18.906 -33.281 1 98.12 302 SER A N 1
ATOM 2320 C CA . SER A 1 302 ? -1.927 -19.469 -34.594 1 98.12 302 SER A CA 1
ATOM 2321 C C . SER A 1 302 ? -2.646 -20.812 -34.469 1 98.12 302 SER A C 1
ATOM 2323 O O . SER A 1 302 ? -2.256 -21.656 -33.656 1 98.12 302 SER A O 1
ATOM 2325 N N . VAL A 1 303 ? -3.629 -20.969 -35.156 1 97.75 303 VAL A N 1
ATOM 2326 C CA . VAL A 1 303 ? -4.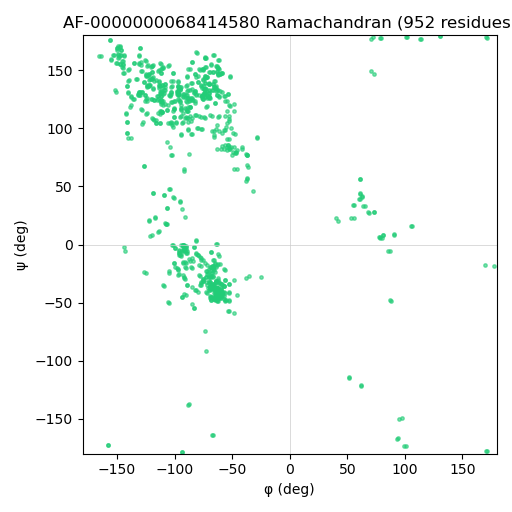332 -22.234 -35.375 1 97.75 303 VAL A CA 1
ATOM 2327 C C . VAL A 1 303 ? -4.184 -22.672 -36.812 1 97.75 303 VAL A C 1
ATOM 2329 O O . VAL A 1 303 ? -4.84 -22.141 -37.719 1 97.75 303 VAL A O 1
ATOM 2332 N N . GLY A 1 304 ? -3.312 -23.672 -36.969 1 95.69 304 GLY A N 1
ATOM 2333 C CA . GLY A 1 304 ? -2.947 -23.969 -38.344 1 95.69 304 GLY A CA 1
ATOM 2334 C C . GLY A 1 304 ? -2.252 -22.797 -39.031 1 95.69 304 GLY A C 1
ATOM 2335 O O . GLY A 1 304 ? -1.243 -22.297 -38.562 1 95.69 304 GLY A O 1
ATOM 2336 N N . LYS A 1 305 ? -2.863 -22.359 -40.125 1 94.19 305 LYS A N 1
ATOM 2337 C CA . LYS A 1 305 ? -2.236 -21.312 -40.906 1 94.19 305 LYS A CA 1
ATOM 2338 C C . LYS A 1 305 ? -2.803 -19.938 -40.531 1 94.19 305 LYS A C 1
ATOM 2340 O O . LYS A 1 305 ? -2.271 -18.906 -40.969 1 94.19 305 LYS A O 1
ATOM 2345 N N . ARG A 1 306 ? -3.762 -19.906 -39.719 1 96.88 306 ARG A N 1
ATOM 2346 C CA . ARG A 1 306 ? -4.398 -18.641 -39.375 1 96.88 306 ARG A CA 1
ATOM 2347 C C . ARG A 1 306 ? -3.936 -18.156 -38 1 96.88 306 ARG A C 1
ATOM 2349 O O . ARG A 1 306 ? -3.945 -18.922 -37.031 1 96.88 306 ARG A O 1
ATOM 2356 N N . THR A 1 307 ? -3.561 -16.922 -38 1 97.38 307 THR A N 1
ATOM 2357 C CA . THR A 1 307 ? -3.133 -16.328 -36.719 1 97.38 307 THR A CA 1
ATOM 2358 C C . THR A 1 307 ? -4.23 -15.445 -36.156 1 97.38 307 THR A C 1
ATOM 2360 O O . THR A 1 307 ? -4.73 -14.547 -36.844 1 97.38 307 THR A O 1
ATOM 2363 N N . VAL A 1 308 ? -4.645 -15.742 -34.969 1 98.12 308 VAL A N 1
ATOM 2364 C CA . VAL A 1 308 ? -5.562 -14.898 -34.188 1 98.12 308 VAL A CA 1
ATOM 2365 C C . VAL A 1 308 ? -4.77 -13.891 -33.375 1 98.12 308 VAL A C 1
ATOM 2367 O O . VAL A 1 308 ? -4.043 -14.266 -32.438 1 98.12 308 VAL A O 1
ATOM 2370 N N . PRO A 1 309 ? -4.945 -12.625 -33.688 1 97.75 309 PRO A N 1
ATOM 2371 C CA . PRO A 1 309 ? -4.195 -11.625 -32.938 1 97.75 309 PRO A CA 1
ATOM 2372 C C . PRO A 1 309 ? -4.691 -11.492 -31.484 1 97.75 309 PRO A C 1
ATOM 2374 O O . PRO A 1 309 ? -5.898 -11.547 -31.234 1 97.75 309 PRO A O 1
ATOM 2377 N N . ALA A 1 310 ? -3.748 -11.367 -30.547 1 97.31 310 ALA A N 1
ATOM 2378 C CA . ALA A 1 310 ? -4.113 -11.125 -29.156 1 97.31 310 ALA A CA 1
ATOM 2379 C C . ALA A 1 310 ? -4.543 -9.672 -28.953 1 97.31 310 ALA A C 1
ATOM 2381 O O . ALA A 1 310 ? -4.117 -8.781 -29.688 1 97.31 310 ALA A O 1
ATOM 2382 N N . PRO A 1 311 ? -5.434 -9.461 -27.969 1 94.81 311 PRO A N 1
ATOM 2383 C CA . PRO A 1 311 ? -5.734 -8.07 -27.625 1 94.81 311 PRO A CA 1
ATOM 2384 C C . PRO A 1 311 ? -4.512 -7.312 -27.109 1 94.81 311 PRO A C 1
ATOM 2386 O O . PRO A 1 311 ? -3.574 -7.926 -26.594 1 94.81 311 PRO A O 1
ATOM 2389 N N . ASP A 1 312 ? -4.539 -5.992 -27.172 1 93.56 312 ASP A N 1
ATOM 2390 C CA . ASP A 1 312 ? -3.396 -5.148 -26.844 1 93.56 312 ASP A CA 1
ATOM 2391 C C . ASP A 1 312 ? -3 -5.297 -25.375 1 93.56 312 ASP A C 1
ATOM 2393 O O . ASP A 1 312 ? -1.82 -5.203 -25.031 1 93.56 312 ASP A O 1
ATOM 2397 N N . ASN A 1 313 ? -3.941 -5.539 -24.562 1 92.31 313 ASN A N 1
ATOM 2398 C CA . ASN A 1 313 ? -3.654 -5.641 -23.141 1 92.31 313 ASN A CA 1
ATOM 2399 C C . ASN A 1 313 ? -2.797 -6.859 -22.828 1 92.31 313 ASN A C 1
ATOM 2401 O O . ASN A 1 313 ? -2.174 -6.93 -21.766 1 92.31 313 ASN A O 1
ATOM 2405 N N . LEU A 1 314 ? -2.723 -7.855 -23.719 1 95.94 314 LEU A N 1
ATOM 2406 C CA . LEU A 1 314 ? -1.885 -9.031 -23.484 1 95.94 314 LEU A CA 1
ATOM 2407 C C . LEU A 1 314 ? -0.447 -8.766 -23.922 1 95.94 314 LEU A C 1
ATOM 2409 O O . LEU A 1 314 ? 0.459 -9.531 -23.594 1 95.94 314 LEU A O 1
ATOM 2413 N N . LYS A 1 315 ? -0.229 -7.68 -24.641 1 96.5 315 LYS A N 1
ATOM 2414 C CA . LYS A 1 315 ? 1.096 -7.387 -25.172 1 96.5 315 LYS A CA 1
ATOM 2415 C C . LYS A 1 315 ? 1.912 -6.543 -24.203 1 96.5 315 LYS A C 1
ATOM 2417 O O . LYS A 1 315 ? 3.137 -6.457 -24.312 1 96.5 315 LYS A O 1
ATOM 2422 N N . ARG A 1 316 ? 1.161 -5.91 -23.297 1 95.12 316 ARG A N 1
ATOM 2423 C CA . ARG A 1 316 ? 1.799 -5 -22.344 1 95.12 316 ARG A CA 1
ATOM 2424 C C . ARG A 1 316 ? 1.076 -5.016 -21 1 95.12 316 ARG A C 1
ATOM 2426 O O . ARG A 1 316 ? 0.019 -5.637 -20.875 1 95.12 316 ARG A O 1
ATOM 2433 N N . VAL A 1 317 ? 1.755 -4.402 -19.984 1 93.19 317 VAL A N 1
ATOM 2434 C CA . VAL A 1 317 ? 1.148 -4.172 -18.672 1 93.19 317 VAL A CA 1
ATOM 2435 C C . VAL A 1 317 ? 0.972 -2.674 -18.438 1 93.19 317 VAL A C 1
ATOM 2437 O O . VAL A 1 317 ? 1.892 -1.89 -18.688 1 93.19 317 VAL A O 1
ATOM 2440 N N . ASP A 1 318 ? -0.171 -2.264 -17.922 1 88.62 318 ASP A N 1
ATOM 2441 C CA . ASP A 1 318 ? -0.409 -0.836 -17.719 1 88.62 318 ASP A CA 1
ATOM 2442 C C . ASP A 1 318 ? -0.028 -0.404 -16.312 1 88.62 318 ASP A C 1
ATOM 2444 O O . ASP A 1 318 ? 0.464 -1.212 -15.516 1 88.62 318 ASP A O 1
ATOM 2448 N N . GLY A 1 319 ? -0.231 0.825 -16.031 1 82.56 319 GLY A N 1
ATOM 2449 C CA . GLY A 1 319 ? 0.177 1.397 -14.758 1 82.56 319 GLY A CA 1
ATOM 2450 C C . GLY A 1 319 ? -0.596 0.841 -13.578 1 82.56 319 GLY A C 1
ATOM 2451 O O . GLY A 1 319 ? -0.145 0.933 -12.438 1 82.56 319 GLY A O 1
ATOM 2452 N N . LYS A 1 320 ? -1.741 0.293 -13.859 1 80.94 320 LYS A N 1
ATOM 2453 C CA . LYS A 1 320 ? -2.574 -0.274 -12.805 1 80.94 320 LYS A CA 1
ATOM 2454 C C . LYS A 1 320 ? -2.277 -1.758 -12.602 1 80.94 320 LYS A C 1
ATOM 2456 O O . LYS A 1 320 ? -2.91 -2.418 -11.781 1 80.94 320 LYS A O 1
ATOM 2461 N N . GLY A 1 321 ? -1.323 -2.279 -13.453 1 87.69 321 GLY A N 1
ATOM 2462 C CA . GLY A 1 321 ? -0.896 -3.662 -13.312 1 87.69 321 GLY A CA 1
ATOM 2463 C C . GLY A 1 321 ? -1.713 -4.625 -14.148 1 87.69 321 GLY A C 1
ATOM 2464 O O . GLY A 1 321 ? -1.588 -5.844 -14 1 87.69 321 GLY A O 1
ATOM 2465 N N . ASN A 1 322 ? -2.541 -4.094 -14.984 1 88.38 322 ASN A N 1
ATOM 2466 C CA . ASN A 1 322 ? -3.365 -4.938 -15.844 1 88.38 322 ASN A CA 1
ATOM 2467 C C . ASN A 1 322 ? -2.625 -5.34 -17.109 1 88.38 322 ASN A C 1
ATOM 2469 O O . ASN A 1 322 ? -1.891 -4.535 -17.688 1 88.38 322 ASN A O 1
ATOM 2473 N N . GLY A 1 323 ? -2.861 -6.621 -17.422 1 92.31 323 GLY A N 1
ATOM 2474 C CA . GLY A 1 323 ? -2.371 -7.031 -18.719 1 92.31 323 GLY A CA 1
ATOM 2475 C C . GLY A 1 323 ? -1.237 -8.039 -18.641 1 92.31 323 GLY A C 1
ATOM 2476 O O . GLY A 1 323 ? -0.899 -8.516 -17.562 1 92.31 323 GLY A O 1
ATOM 2477 N N . GLY A 1 324 ? -0.809 -8.477 -19.891 1 95.31 324 GLY A N 1
ATOM 2478 C CA . GLY A 1 324 ? 0.254 -9.469 -20 1 95.31 324 GLY A CA 1
ATOM 2479 C C . GLY A 1 324 ? -0.22 -10.883 -19.734 1 95.31 324 GLY A C 1
ATOM 2480 O O . GLY A 1 324 ? -1.415 -11.117 -19.547 1 95.31 324 GLY A O 1
ATOM 2481 N N . MET A 1 325 ? 0.722 -11.805 -19.875 1 96.56 325 MET A N 1
ATOM 2482 C CA . MET A 1 325 ? 0.496 -13.227 -19.594 1 96.56 325 MET A CA 1
ATOM 2483 C C . MET A 1 325 ? 1.494 -13.742 -18.562 1 96.56 325 MET A C 1
ATOM 2485 O O . MET A 1 325 ? 2.705 -13.578 -18.734 1 96.56 325 MET A O 1
ATOM 2489 N N . VAL A 1 326 ? 0.971 -14.344 -17.5 1 95.44 326 VAL A N 1
ATOM 2490 C CA . VAL A 1 326 ? 1.839 -14.891 -16.469 1 95.44 326 VAL A CA 1
ATOM 2491 C C . VAL A 1 326 ? 2.217 -16.328 -16.812 1 95.44 326 VAL A C 1
ATOM 2493 O O . VAL A 1 326 ? 1.351 -17.141 -17.156 1 95.44 326 VAL A O 1
ATOM 2496 N N . VAL A 1 327 ? 3.49 -16.609 -16.844 1 97 327 VAL A N 1
ATOM 2497 C CA . VAL A 1 327 ? 3.945 -17.984 -16.953 1 97 327 VAL A CA 1
ATOM 2498 C C . VAL A 1 327 ? 3.922 -18.656 -15.578 1 97 327 VAL A C 1
ATOM 2500 O O . VAL A 1 327 ? 4.727 -18.312 -14.703 1 97 327 VAL A O 1
ATOM 2503 N N . ASP A 1 328 ? 3.051 -19.578 -15.391 1 93.44 328 ASP A N 1
ATOM 2504 C CA . ASP A 1 328 ? 2.754 -20.094 -14.055 1 93.44 328 ASP A CA 1
ATOM 2505 C C . ASP A 1 328 ? 2.83 -21.609 -14.031 1 93.44 328 ASP A C 1
ATOM 2507 O O . ASP A 1 328 ? 1.987 -22.297 -14.625 1 93.44 328 ASP A O 1
ATOM 2511 N N . SER A 1 329 ? 3.758 -22.109 -13.258 1 92.75 329 SER A N 1
ATOM 2512 C CA . SER A 1 329 ? 3.896 -23.562 -13.125 1 92.75 329 SER A CA 1
ATOM 2513 C C . SER A 1 329 ? 2.842 -24.125 -12.18 1 92.75 329 SER A C 1
ATOM 2515 O O . SER A 1 329 ? 2.615 -25.344 -12.148 1 92.75 329 SER A O 1
ATOM 2517 N N . GLY A 1 330 ? 2.211 -23.281 -11.359 1 88.12 330 GLY A N 1
ATOM 2518 C CA . GLY A 1 330 ? 1.272 -23.734 -10.352 1 88.12 330 GLY A CA 1
ATOM 2519 C C . GLY A 1 330 ? -0.145 -23.875 -10.875 1 88.12 330 GLY A C 1
ATOM 2520 O O . GLY A 1 330 ? -1.003 -24.453 -10.203 1 88.12 330 GLY A O 1
ATOM 2521 N N . THR A 1 331 ? -0.406 -23.344 -11.992 1 87.31 331 THR A N 1
ATOM 2522 C CA . THR A 1 331 ? -1.691 -23.484 -12.672 1 87.31 331 THR A CA 1
ATOM 2523 C C . THR A 1 331 ? -1.599 -24.516 -13.789 1 87.31 331 THR A C 1
ATOM 2525 O O . THR A 1 331 ? -0.604 -24.562 -14.516 1 87.31 331 THR A O 1
ATOM 2528 N N . THR A 1 332 ? -2.619 -25.281 -13.922 1 87.56 332 THR A N 1
ATOM 2529 C CA . THR A 1 332 ? -2.537 -26.359 -14.906 1 87.56 332 THR A CA 1
ATOM 2530 C C . THR A 1 332 ? -2.877 -25.844 -16.297 1 87.56 332 THR A C 1
ATOM 2532 O O . THR A 1 332 ? -2.078 -25.969 -17.234 1 87.56 332 THR A O 1
ATOM 2535 N N . PHE A 1 333 ? -4.031 -25.234 -16.422 1 89.25 333 PHE A N 1
ATOM 2536 C CA . PHE A 1 333 ? -4.484 -24.906 -17.766 1 89.25 333 PHE A CA 1
ATOM 2537 C C . PHE A 1 333 ? -4.246 -23.422 -18.078 1 89.25 333 PHE A C 1
ATOM 2539 O O . PHE A 1 333 ? -4.34 -22.578 -17.188 1 89.25 333 PHE A O 1
ATOM 2546 N N . THR A 1 334 ? -3.996 -23.203 -19.281 1 93.88 334 THR A N 1
ATOM 2547 C CA . THR A 1 334 ? -3.85 -21.844 -19.781 1 93.88 334 THR A CA 1
ATOM 2548 C C . THR A 1 334 ? -5.199 -21.125 -19.797 1 93.88 334 THR A C 1
ATOM 2550 O O . THR A 1 334 ? -6.199 -21.688 -20.25 1 93.88 334 THR A O 1
ATOM 2553 N N . MET A 1 335 ? -5.172 -19.953 -19.297 1 93.5 335 MET A N 1
ATOM 2554 C CA . MET A 1 335 ? -6.363 -19.109 -19.25 1 93.5 335 MET A CA 1
ATOM 2555 C C . MET A 1 335 ? -6.215 -17.906 -20.188 1 93.5 335 MET A C 1
ATOM 2557 O O . MET A 1 335 ? -5.219 -17.188 -20.125 1 93.5 335 MET A O 1
ATOM 2561 N N . LEU A 1 336 ? -7.23 -17.734 -21.062 1 94.88 336 LEU A N 1
ATOM 2562 C CA . LEU A 1 336 ? -7.254 -16.609 -22 1 94.88 336 LEU A CA 1
ATOM 2563 C C . LEU A 1 336 ? -8.484 -15.734 -21.766 1 94.88 336 LEU A C 1
ATOM 2565 O O . LEU A 1 336 ? -9.516 -16.219 -21.297 1 94.88 336 LEU A O 1
ATOM 2569 N N . PRO A 1 337 ? -8.32 -14.469 -22.141 1 92.94 337 PRO A N 1
ATOM 2570 C CA . PRO A 1 337 ? -9.516 -13.617 -22.031 1 92.94 337 PRO A CA 1
ATOM 2571 C C . PRO A 1 337 ? -10.641 -14.07 -22.969 1 92.94 337 PRO A C 1
ATOM 2573 O O . PRO A 1 337 ? -10.375 -14.625 -24.031 1 92.94 337 PRO A O 1
ATOM 2576 N N . ASP A 1 338 ? -11.781 -13.75 -22.562 1 92.94 338 ASP A N 1
ATOM 2577 C CA . ASP A 1 338 ? -12.992 -14.289 -23.172 1 92.94 338 ASP A CA 1
ATOM 2578 C C . ASP A 1 338 ? -12.992 -14.078 -24.688 1 92.94 338 ASP A C 1
ATOM 2580 O O . ASP A 1 338 ? -13.125 -15.031 -25.453 1 92.94 338 ASP A O 1
ATOM 2584 N N . SER A 1 339 ? -12.875 -12.828 -25.141 1 94 339 SER A N 1
ATOM 2585 C CA . SER A 1 339 ? -12.945 -12.531 -26.562 1 94 339 SER A CA 1
ATOM 2586 C C . SER A 1 339 ? -11.844 -13.234 -27.344 1 94 339 SER A C 1
ATOM 2588 O O . SER A 1 339 ? -12.078 -13.773 -28.422 1 94 339 SER A O 1
ATOM 2590 N N . PHE A 1 340 ? -10.703 -13.227 -26.797 1 96.44 340 PHE A N 1
ATOM 2591 C CA . PHE A 1 340 ? -9.555 -13.859 -27.438 1 96.44 340 PHE A CA 1
ATOM 2592 C C . PHE A 1 340 ? -9.719 -15.375 -27.469 1 96.44 340 PHE A C 1
ATOM 2594 O O . PHE A 1 340 ? -9.492 -16.016 -28.5 1 96.44 340 PHE A O 1
ATOM 2601 N N . TYR A 1 341 ? -10.086 -15.961 -26.344 1 96.38 341 TYR A N 1
ATOM 2602 C CA . TYR A 1 341 ? -10.359 -17.391 -26.234 1 96.38 341 TYR A CA 1
ATOM 2603 C C . TYR A 1 341 ? -11.375 -17.828 -27.297 1 96.38 341 TYR A C 1
ATOM 2605 O O . TYR A 1 341 ? -11.156 -18.812 -28.016 1 96.38 341 TYR A O 1
ATOM 2613 N N . ASN A 1 342 ? -12.445 -17.094 -27.391 1 96.56 342 ASN A N 1
ATOM 2614 C CA . ASN A 1 342 ? -13.516 -17.453 -28.328 1 96.56 342 ASN A CA 1
ATOM 2615 C C . ASN A 1 342 ? -13.039 -17.391 -29.766 1 96.56 342 ASN A C 1
ATOM 2617 O O . ASN A 1 342 ? -13.438 -18.203 -30.594 1 96.56 342 ASN A O 1
ATOM 2621 N N . SER A 1 343 ? -12.242 -16.422 -30.031 1 97.62 343 SER A N 1
ATOM 2622 C CA . SER A 1 343 ? -11.688 -16.328 -31.375 1 97.62 343 SER A CA 1
ATOM 2623 C C . SER A 1 343 ? -10.812 -17.531 -31.703 1 97.62 343 SER A C 1
ATOM 2625 O O . SER A 1 343 ? -10.867 -18.062 -32.812 1 97.62 343 SER A O 1
ATOM 2627 N N . VAL A 1 344 ? -10.023 -17.938 -30.781 1 97.88 344 VAL A N 1
ATOM 2628 C CA . VAL A 1 344 ? -9.156 -19.094 -30.969 1 97.88 344 VAL A CA 1
ATOM 2629 C C . VAL A 1 344 ? -10.008 -20.344 -31.141 1 97.88 344 VAL A C 1
ATOM 2631 O O . VAL A 1 344 ? -9.758 -21.141 -32.062 1 97.88 344 VAL A O 1
ATOM 2634 N N . VAL A 1 345 ? -10.961 -20.516 -30.281 1 96.88 345 VAL A N 1
ATOM 2635 C CA . VAL A 1 345 ? -11.852 -21.672 -30.312 1 96.88 345 VAL A CA 1
ATOM 2636 C C . VAL A 1 345 ? -12.594 -21.719 -31.641 1 96.88 345 VAL A C 1
ATOM 2638 O O . VAL A 1 345 ? -12.766 -22.797 -32.219 1 96.88 345 VAL A O 1
ATOM 2641 N N . THR A 1 346 ? -13.117 -20.547 -32.062 1 97.19 346 THR A N 1
ATOM 2642 C CA . THR A 1 346 ? -13.828 -20.469 -33.312 1 97.19 346 THR A CA 1
ATOM 2643 C C . THR A 1 346 ? -12.945 -20.969 -34.469 1 97.19 346 THR A C 1
ATOM 2645 O O . THR A 1 346 ? -13.383 -21.75 -35.312 1 97.19 346 THR A O 1
ATOM 2648 N N . GLU A 1 347 ? -11.75 -20.5 -34.531 1 97.12 347 GLU A N 1
ATOM 2649 C CA . GLU A 1 347 ? -10.828 -20.938 -35.562 1 97.12 347 GLU A CA 1
ATOM 2650 C C . GLU A 1 347 ? -10.531 -22.422 -35.469 1 97.12 347 GLU A C 1
ATOM 2652 O O . GLU A 1 347 ? -10.43 -23.109 -36.5 1 97.12 347 GLU A O 1
ATOM 2657 N N . PHE A 1 348 ? -10.336 -22.922 -34.281 1 96.81 348 PHE A N 1
ATOM 2658 C CA . PHE A 1 348 ? -10.086 -24.344 -34.031 1 96.81 348 PHE A CA 1
ATOM 2659 C C . PHE A 1 348 ? -11.266 -25.188 -34.5 1 96.81 348 PHE A C 1
ATOM 2661 O O . PHE A 1 348 ? -11.078 -26.203 -35.188 1 96.81 348 PHE A O 1
ATOM 2668 N N . ASP A 1 349 ? -12.43 -24.766 -34.188 1 95.38 349 ASP A N 1
ATOM 2669 C CA . ASP A 1 349 ? -13.656 -25.484 -34.531 1 95.38 349 ASP A CA 1
ATOM 2670 C C . ASP A 1 349 ? -13.875 -25.469 -36.031 1 95.38 349 ASP A C 1
ATOM 2672 O O . ASP A 1 349 ? -14.43 -26.422 -36.594 1 95.38 349 ASP A O 1
ATOM 2676 N N . ASN A 1 350 ? -13.547 -24.391 -36.656 1 94.81 350 ASN A N 1
ATOM 2677 C CA . ASN A 1 350 ? -13.656 -24.297 -38.125 1 94.81 350 ASN A CA 1
ATOM 2678 C C . ASN A 1 350 ? -12.859 -25.406 -38.812 1 94.81 350 ASN A C 1
ATOM 2680 O O . ASN A 1 350 ? -13.195 -25.812 -39.906 1 94.81 350 ASN A O 1
ATOM 2684 N N . ARG A 1 351 ? -11.953 -25.891 -38.094 1 93.12 351 ARG A N 1
ATOM 2685 C CA . ARG A 1 351 ? -11.086 -26.891 -38.719 1 93.12 351 ARG A CA 1
ATOM 2686 C C . ARG A 1 351 ? -11.422 -28.297 -38.219 1 93.12 351 ARG A C 1
ATOM 2688 O O . ARG A 1 351 ? -11.656 -29.203 -39 1 93.12 351 ARG A O 1
ATOM 2695 N N . VAL A 1 352 ? -11.516 -28.469 -36.969 1 93.88 352 VAL A N 1
ATOM 2696 C CA . VAL A 1 352 ? -11.742 -29.781 -36.375 1 93.88 352 VAL A CA 1
ATOM 2697 C C . VAL A 1 352 ? -13.219 -30.141 -36.469 1 93.88 352 VAL A C 1
ATOM 2699 O O . VAL A 1 352 ? -13.578 -31.297 -36.719 1 93.88 352 VAL A O 1
ATOM 2702 N N . GLY A 1 353 ? -14.047 -29.156 -36.219 1 91.25 353 GLY A N 1
ATOM 2703 C CA . GLY A 1 353 ? -15.484 -29.359 -36.219 1 91.25 353 GLY A CA 1
ATOM 2704 C C . GLY A 1 353 ? -16.031 -29.719 -37.594 1 91.25 353 GLY A C 1
ATOM 2705 O O . GLY A 1 353 ? -17.156 -30.219 -37.719 1 91.25 353 GLY A O 1
ATOM 2706 N N . ARG A 1 354 ? -15.312 -29.438 -38.594 1 89.56 354 ARG A N 1
ATOM 2707 C CA . ARG A 1 354 ? -15.727 -29.828 -39.938 1 89.56 354 ARG A CA 1
ATOM 2708 C C . ARG A 1 354 ? -15.625 -31.328 -40.156 1 89.56 354 ARG A C 1
ATOM 2710 O O . ARG A 1 354 ? -16.359 -31.906 -40.969 1 89.56 354 ARG A O 1
ATOM 2717 N N . VAL A 1 355 ? -14.797 -31.938 -39.406 1 89.25 355 VAL A N 1
ATOM 2718 C CA . VAL A 1 355 ? -14.492 -33.344 -39.625 1 89.25 355 VAL A CA 1
ATOM 2719 C C . VAL A 1 355 ? -15.094 -34.188 -38.469 1 89.25 355 VAL A C 1
ATOM 2721 O O . VAL A 1 355 ? -15.555 -35.312 -38.688 1 89.25 355 VAL A O 1
ATOM 2724 N N . HIS A 1 356 ? -15.078 -33.594 -37.312 1 93.06 356 HIS A N 1
ATOM 2725 C CA . HIS A 1 356 ? -15.531 -34.312 -36.125 1 93.06 356 HIS A CA 1
ATOM 2726 C C . HIS A 1 356 ? -16.719 -33.625 -35.5 1 93.06 356 HIS A C 1
ATOM 2728 O O . HIS A 1 356 ? -16.766 -32.406 -35.406 1 93.06 356 HIS A O 1
ATOM 2734 N N . LYS A 1 357 ? -17.625 -34.438 -34.969 1 91.88 357 LYS A N 1
ATOM 2735 C CA . LYS A 1 357 ? -18.797 -33.875 -34.312 1 91.88 357 LYS A CA 1
ATOM 2736 C C . LYS A 1 357 ? -18.453 -33.344 -32.938 1 91.88 357 LYS A C 1
ATOM 2738 O O . LYS A 1 357 ? -17.719 -34 -32.188 1 91.88 357 LYS A O 1
ATOM 2743 N N . ARG A 1 358 ? -19 -32.188 -32.656 1 94 358 ARG A N 1
ATOM 2744 C CA . ARG A 1 358 ? -18.781 -31.562 -31.344 1 94 358 ARG A CA 1
ATOM 2745 C C . ARG A 1 358 ? -19.391 -32.406 -30.219 1 94 358 ARG A C 1
ATOM 2747 O O . ARG A 1 358 ? -20.484 -32.938 -30.375 1 94 358 ARG A O 1
ATOM 2754 N N . ALA A 1 359 ? -18.656 -32.562 -29.172 1 93.19 359 ALA A N 1
ATOM 2755 C CA . ALA A 1 359 ? -19.109 -33.312 -28.016 1 93.19 359 ALA A CA 1
ATOM 2756 C C . ALA A 1 359 ? -19.547 -32.375 -26.891 1 93.19 359 ALA A C 1
ATOM 2758 O O . ALA A 1 359 ? -18.891 -32.312 -25.844 1 93.19 359 ALA A O 1
ATOM 2759 N N . SER A 1 360 ? -20.641 -31.797 -26.938 1 91.19 360 SER A N 1
ATOM 2760 C CA . SER A 1 360 ? -21.109 -30.766 -26.016 1 91.19 360 SER A CA 1
ATOM 2761 C C . SER A 1 360 ? -21.375 -31.344 -24.641 1 91.19 360 SER A C 1
ATOM 2763 O O . SER A 1 360 ? -21.188 -30.672 -23.625 1 91.19 360 SER A O 1
ATOM 2765 N N . GLU A 1 361 ? -21.844 -32.531 -24.547 1 88.81 361 GLU A N 1
ATOM 2766 C CA . GLU A 1 361 ? -22.109 -33.156 -23.266 1 88.81 361 GLU A CA 1
ATOM 2767 C C . GLU A 1 361 ? -20.828 -33.344 -22.453 1 88.81 361 GLU A C 1
ATOM 2769 O O . GLU A 1 361 ? -20.828 -33.188 -21.234 1 88.81 361 GLU A O 1
ATOM 2774 N N . ILE A 1 362 ? -19.766 -33.656 -23.172 1 89.25 362 ILE A N 1
ATOM 2775 C CA . ILE A 1 362 ? -18.469 -33.844 -22.531 1 89.25 362 ILE A CA 1
ATOM 2776 C C . ILE A 1 362 ? -17.953 -32.5 -22.031 1 89.25 362 ILE A C 1
ATOM 2778 O O . ILE A 1 362 ? -17.359 -32.406 -20.953 1 89.25 362 ILE A O 1
ATOM 2782 N N . GLU A 1 363 ? -18.188 -31.484 -22.828 1 91.19 363 GLU A N 1
ATOM 2783 C CA . GLU A 1 363 ? -17.781 -30.125 -22.422 1 91.19 363 GLU A CA 1
ATOM 2784 C C . GLU A 1 363 ? -18.469 -29.734 -21.109 1 91.19 363 GLU A C 1
ATOM 2786 O O . GLU A 1 363 ? -17.828 -29.188 -20.219 1 91.19 363 GLU A O 1
ATOM 2791 N N . ALA A 1 364 ? -19.734 -30 -20.953 1 86.88 364 ALA A N 1
ATOM 2792 C CA . ALA A 1 364 ? -20.484 -29.672 -19.75 1 86.88 364 ALA A CA 1
ATOM 2793 C C . ALA A 1 364 ? -19.984 -30.469 -18.547 1 86.88 364 ALA A C 1
ATOM 2795 O O . ALA A 1 364 ? -19.938 -29.953 -17.438 1 86.88 364 ALA A O 1
ATOM 2796 N N . LYS A 1 365 ? -19.578 -31.672 -18.797 1 83.75 365 LYS A N 1
ATOM 2797 C CA . LYS A 1 365 ? -19.141 -32.562 -17.734 1 83.75 365 LYS A CA 1
ATOM 2798 C C . LYS A 1 365 ? -17.734 -32.219 -17.25 1 83.75 365 LYS A C 1
ATOM 2800 O O . LYS A 1 365 ? -17.422 -32.406 -16.078 1 83.75 365 LYS A O 1
ATOM 2805 N N . THR A 1 366 ? -16.859 -31.734 -18.094 1 84.06 366 THR A N 1
ATOM 2806 C CA . THR A 1 366 ? -15.445 -31.547 -17.766 1 84.06 366 THR A CA 1
ATOM 2807 C C . THR A 1 366 ? -15.125 -30.078 -17.531 1 84.06 366 THR A C 1
ATOM 2809 O O . THR A 1 366 ? -14.125 -29.734 -16.891 1 84.06 366 THR A O 1
ATOM 2812 N N . GLY A 1 367 ? -15.945 -29.172 -18.078 1 83.19 367 GLY A N 1
ATOM 2813 C CA . GLY A 1 367 ? -15.664 -27.75 -18.016 1 83.19 367 GLY A CA 1
ATOM 2814 C C . GLY A 1 367 ? -14.617 -27.312 -19.016 1 83.19 367 GLY A C 1
ATOM 2815 O O . GLY A 1 367 ? -14.141 -26.172 -18.969 1 83.19 367 GLY A O 1
ATOM 2816 N N . ILE A 1 368 ? -14.258 -28.281 -19.859 1 89.44 368 ILE A N 1
ATOM 2817 C CA . ILE A 1 368 ? -13.25 -28 -20.875 1 89.44 368 ILE A CA 1
ATOM 2818 C C . ILE A 1 368 ? -13.898 -28.062 -22.266 1 89.44 368 ILE A C 1
ATOM 2820 O O . ILE A 1 368 ? -14.844 -28.812 -22.484 1 89.44 368 ILE A O 1
ATOM 2824 N N . GLY A 1 369 ? -13.531 -27.203 -23.141 1 90.75 369 GLY A N 1
ATOM 2825 C CA . GLY A 1 369 ? -14.047 -27.219 -24.5 1 90.75 369 GLY A CA 1
ATOM 2826 C C . GLY A 1 369 ? -13.234 -26.359 -25.453 1 90.75 369 GLY A C 1
ATOM 2827 O O . GLY A 1 369 ? -12.398 -25.562 -25.016 1 90.75 369 GLY A O 1
ATOM 2828 N N . PRO A 1 370 ? -13.422 -26.609 -26.734 1 94.69 370 PRO A N 1
ATOM 2829 C CA . PRO A 1 370 ? -14.344 -27.531 -27.375 1 94.69 370 PRO A CA 1
ATOM 2830 C C . PRO A 1 370 ? -13.859 -28.984 -27.328 1 94.69 370 PRO A C 1
ATOM 2832 O O . PRO A 1 370 ? -12.656 -29.234 -27.266 1 94.69 370 PRO A O 1
ATOM 2835 N N . CYS A 1 371 ? -14.773 -29.828 -27.297 1 94.69 371 CYS A N 1
ATOM 2836 C CA . CYS A 1 371 ? -14.508 -31.266 -27.375 1 94.69 371 CYS A CA 1
ATOM 2837 C C . CYS A 1 371 ? -15.172 -31.875 -28.594 1 94.69 371 CYS A C 1
ATOM 2839 O O . CYS A 1 371 ? -16.172 -31.359 -29.094 1 94.69 371 CYS A O 1
ATOM 2841 N N . TYR A 1 372 ? -14.617 -33.031 -29.125 1 95.5 372 TYR A N 1
ATOM 2842 C CA . TYR A 1 372 ? -15.109 -33.656 -30.344 1 95.5 372 TYR A CA 1
ATOM 2843 C C . TYR A 1 372 ? -15.102 -35.188 -30.203 1 95.5 372 TYR A C 1
ATOM 2845 O O . TYR A 1 372 ? -14.211 -35.75 -29.562 1 95.5 372 TYR A O 1
ATOM 2853 N N . TYR A 1 373 ? -16.094 -35.812 -30.719 1 93.06 373 TYR A N 1
ATOM 2854 C CA . TYR A 1 373 ? -16.031 -37.25 -30.906 1 93.06 373 TYR A CA 1
ATOM 2855 C C . TYR A 1 373 ? -15.078 -37.625 -32.031 1 93.06 373 TYR A C 1
ATOM 2857 O O . TYR A 1 373 ? -15.25 -37.188 -33.156 1 93.06 373 TYR A O 1
ATOM 2865 N N . LEU A 1 374 ? -14.078 -38.375 -31.656 1 91.81 374 LEU A N 1
ATOM 2866 C CA . LEU A 1 374 ? -13.031 -38.656 -32.625 1 91.81 374 LEU A CA 1
ATOM 2867 C C . LEU A 1 374 ? -13.312 -40 -33.344 1 91.81 374 LEU A C 1
ATOM 2869 O O . LEU A 1 374 ? -13.602 -41 -32.688 1 91.81 374 LEU A O 1
ATOM 2873 N N . ASN A 1 375 ? -13.555 -39.875 -34.688 1 81.12 375 ASN A N 1
ATOM 2874 C CA . ASN A 1 375 ? -13.719 -41.062 -35.531 1 81.12 375 ASN A CA 1
ATOM 2875 C C . ASN A 1 375 ? -12.5 -41.281 -36.406 1 81.12 375 ASN A C 1
ATOM 2877 O O . ASN A 1 375 ? -12.352 -40.656 -37.469 1 81.12 375 ASN A O 1
ATOM 2881 N N . GLY A 1 376 ? -11.5 -42 -35.938 1 72.06 376 GLY A N 1
ATOM 2882 C CA . GLY A 1 376 ? -10.32 -42.312 -36.75 1 72.06 376 GLY A CA 1
ATOM 2883 C C . GLY A 1 376 ? -9.188 -41.344 -36.531 1 72.06 376 GLY A C 1
ATOM 2884 O O . GLY A 1 376 ? -9.023 -40.781 -35.438 1 72.06 376 GLY A O 1
ATOM 2885 N N . LEU A 1 377 ? -8.398 -41.219 -37.719 1 65.75 377 LEU A N 1
ATOM 2886 C CA . LEU A 1 377 ? -7.23 -40.344 -37.625 1 65.75 377 LEU A CA 1
ATOM 2887 C C . LEU A 1 377 ? -7.641 -38.875 -37.625 1 65.75 377 LEU A C 1
ATOM 2889 O O . LEU A 1 377 ? -8.383 -38.438 -38.5 1 65.75 377 LEU A O 1
ATOM 2893 N N . SER A 1 378 ? -7.504 -38.188 -36.5 1 68 378 SER A N 1
ATOM 2894 C CA . SER A 1 378 ? -7.949 -36.812 -36.375 1 68 378 SER A CA 1
ATOM 2895 C C . SER A 1 378 ? -6.84 -35.844 -36.75 1 68 378 SER A C 1
ATOM 2897 O O . SER A 1 378 ? -5.699 -36 -36.312 1 68 378 SER A O 1
ATOM 2899 N N . GLN A 1 379 ? -7.113 -35.031 -37.875 1 83.94 379 GLN A N 1
ATOM 2900 C CA . GLN A 1 379 ? -6.211 -33.938 -38.188 1 83.94 379 GLN A CA 1
ATOM 2901 C C . GLN A 1 379 ? -6.441 -32.75 -37.25 1 83.94 379 GLN A C 1
ATOM 2903 O O . GLN A 1 379 ? -7.473 -32.062 -37.344 1 83.94 379 GLN A O 1
ATOM 2908 N N . ILE A 1 380 ? -5.641 -32.625 -36.281 1 94 380 ILE A N 1
ATOM 2909 C CA . ILE A 1 380 ? -5.676 -31.5 -35.344 1 94 380 ILE A CA 1
ATOM 2910 C C . ILE A 1 380 ? -4.695 -30.422 -35.781 1 94 380 ILE A C 1
ATOM 2912 O O . ILE A 1 380 ? -3.523 -30.703 -36.031 1 94 380 ILE A O 1
ATOM 2916 N N . PRO A 1 381 ? -5.277 -29.203 -35.969 1 96.25 381 PRO A N 1
ATOM 2917 C CA . PRO A 1 381 ? -4.371 -28.141 -36.406 1 96.25 381 PRO A CA 1
ATOM 2918 C C . PRO A 1 381 ? -3.271 -27.844 -35.406 1 96.25 381 PRO A C 1
ATOM 2920 O O . PRO A 1 381 ? -3.479 -27.984 -34.188 1 96.25 381 PRO A O 1
ATOM 2923 N N . VAL A 1 382 ? -2.164 -27.391 -35.938 1 96.44 382 VAL A N 1
ATOM 2924 C CA . VAL A 1 382 ? -1.042 -27 -35.094 1 96.44 382 VAL A CA 1
ATOM 2925 C C . VAL A 1 382 ? -1.361 -25.688 -34.375 1 96.44 382 VAL A C 1
ATOM 2927 O O . VAL A 1 382 ? -1.906 -24.766 -35 1 96.44 382 VAL A O 1
ATOM 2930 N N . LEU A 1 383 ? -1.081 -25.688 -33.125 1 97.56 383 LEU A N 1
ATOM 2931 C CA . LEU A 1 383 ? -1.199 -24.453 -32.344 1 97.56 383 LEU A CA 1
ATOM 2932 C C . LEU A 1 383 ? 0.175 -23.859 -32.062 1 97.56 383 LEU A C 1
ATOM 2934 O O . LEU A 1 383 ? 1.088 -24.562 -31.625 1 97.56 383 LEU A O 1
ATOM 2938 N N . LYS A 1 384 ? 0.305 -22.594 -32.375 1 97.69 384 LYS A N 1
ATOM 2939 C CA . LYS A 1 384 ? 1.549 -21.859 -32.125 1 97.69 384 LYS A CA 1
ATOM 2940 C C . LYS A 1 384 ? 1.303 -20.609 -31.312 1 97.69 384 LYS A C 1
ATOM 2942 O O . LYS A 1 384 ? 0.403 -19.812 -31.625 1 97.69 384 LYS A O 1
ATOM 2947 N N . LEU A 1 385 ? 2.076 -20.438 -30.203 1 98.19 385 LEU A N 1
ATOM 2948 C CA . LEU A 1 385 ? 2.039 -19.219 -29.422 1 98.19 385 LEU A CA 1
ATOM 2949 C C . LEU A 1 385 ? 3.047 -18.203 -29.938 1 98.19 385 LEU A C 1
ATOM 2951 O O . LEU A 1 385 ? 4.223 -18.516 -30.125 1 98.19 385 LEU A O 1
ATOM 2955 N N . HIS A 1 386 ? 2.562 -17.031 -30.172 1 98.12 386 HIS A N 1
ATOM 2956 C CA . HIS A 1 386 ? 3.434 -15.938 -30.609 1 98.12 386 HIS A CA 1
ATOM 2957 C C . HIS A 1 386 ? 3.66 -14.938 -29.469 1 98.12 386 HIS A C 1
ATOM 2959 O O . HIS A 1 386 ? 2.799 -14.102 -29.188 1 98.12 386 HIS A O 1
ATOM 2965 N N . PHE A 1 387 ? 4.828 -15 -28.891 1 98.25 387 PHE A N 1
ATOM 2966 C CA . PHE A 1 387 ? 5.164 -14.023 -27.859 1 98.25 387 PHE A CA 1
ATOM 2967 C C . PHE A 1 387 ? 5.715 -12.75 -28.469 1 98.25 387 PHE A C 1
ATOM 2969 O O . PHE A 1 387 ? 6.176 -12.75 -29.609 1 98.25 387 PHE A O 1
ATOM 2976 N N . VAL A 1 388 ? 5.602 -11.672 -27.703 1 97.19 388 VAL A N 1
ATOM 2977 C CA . VAL A 1 388 ? 6.141 -10.406 -28.188 1 97.19 388 VAL A CA 1
ATOM 2978 C C . VAL A 1 388 ? 7.664 -10.5 -28.297 1 97.19 388 VAL A C 1
ATOM 2980 O O . VAL A 1 388 ? 8.328 -11.008 -27.391 1 97.19 388 VAL A O 1
ATOM 2983 N N . GLY A 1 389 ? 8.242 -10.062 -29.281 1 91.5 389 GLY A N 1
ATOM 2984 C CA . GLY A 1 389 ? 9.672 -10.125 -29.547 1 91.5 389 GLY A CA 1
ATOM 2985 C C . GLY A 1 389 ? 9.992 -10.656 -30.938 1 91.5 389 GLY A C 1
ATOM 2986 O O . GLY A 1 389 ? 9.086 -10.992 -31.703 1 91.5 389 GLY A O 1
ATOM 2987 N N . ASN A 1 390 ? 11.32 -10.711 -31.234 1 85.31 390 ASN A N 1
ATOM 2988 C CA . ASN A 1 390 ? 11.766 -11.234 -32.531 1 85.31 390 ASN A CA 1
ATOM 2989 C C . ASN A 1 390 ? 11.922 -12.75 -32.5 1 85.31 390 ASN A C 1
ATOM 2991 O O . ASN A 1 390 ? 12.695 -13.281 -31.688 1 85.31 390 ASN A O 1
ATOM 2995 N N . ASN A 1 391 ? 11.164 -13.469 -33.312 1 85.5 391 ASN A N 1
ATOM 2996 C CA . ASN A 1 391 ? 11.234 -14.922 -33.438 1 85.5 391 ASN A CA 1
ATOM 2997 C C . ASN A 1 391 ? 10.914 -15.617 -32.125 1 85.5 391 ASN A C 1
ATOM 2999 O O . ASN A 1 391 ? 11.648 -16.5 -31.688 1 85.5 391 ASN A O 1
ATOM 3003 N N . SER A 1 392 ? 9.906 -15.102 -31.516 1 91.31 392 SER A N 1
ATOM 3004 C CA . SER A 1 392 ? 9.531 -15.625 -30.203 1 91.31 392 SER A CA 1
ATOM 3005 C C . SER A 1 392 ? 8.297 -16.516 -30.312 1 91.31 392 SER A C 1
ATOM 3007 O O . SER A 1 392 ? 7.352 -16.359 -29.516 1 91.31 392 SER A O 1
ATOM 3009 N N . ASP A 1 393 ? 8.32 -17.422 -31.266 1 95.06 393 ASP A N 1
ATOM 3010 C CA . ASP A 1 393 ? 7.215 -18.344 -31.469 1 95.06 393 ASP A CA 1
ATOM 3011 C C . ASP A 1 393 ? 7.488 -19.688 -30.797 1 95.06 393 ASP A C 1
ATOM 3013 O O . ASP A 1 393 ? 8.625 -20.172 -30.812 1 95.06 393 ASP A O 1
ATOM 3017 N N . VAL A 1 394 ? 6.477 -20.203 -30.234 1 96.62 394 VAL A N 1
ATOM 3018 C CA . VAL A 1 394 ? 6.559 -21.516 -29.625 1 96.62 394 VAL A CA 1
ATOM 3019 C C . VAL A 1 394 ? 5.488 -22.438 -30.203 1 96.62 394 VAL A C 1
ATOM 3021 O O . VAL A 1 394 ? 4.293 -22.219 -30 1 96.62 394 VAL A O 1
ATOM 3024 N N . VAL A 1 395 ? 5.918 -23.422 -30.922 1 96.69 395 VAL A N 1
ATOM 3025 C CA . VAL A 1 395 ? 4.992 -24.406 -31.469 1 96.69 395 VAL A CA 1
ATOM 3026 C C . VAL A 1 395 ? 4.648 -25.453 -30.422 1 96.69 395 VAL A C 1
ATOM 3028 O O . VAL A 1 395 ? 5.535 -26.156 -29.922 1 96.69 395 VAL A O 1
ATOM 3031 N N . LEU A 1 396 ? 3.406 -25.594 -30.109 1 96.88 396 LEU A N 1
ATOM 3032 C CA . LEU A 1 396 ? 2.994 -26.547 -29.094 1 96.88 396 LEU A CA 1
ATOM 3033 C C . LEU A 1 396 ? 2.826 -27.938 -29.688 1 96.88 396 LEU A C 1
ATOM 3035 O O . LEU A 1 396 ? 2.199 -28.109 -30.734 1 96.88 396 LEU A O 1
ATOM 3039 N N . PRO A 1 397 ? 3.395 -28.906 -28.969 1 94.75 397 PRO A N 1
ATOM 3040 C CA . PRO A 1 397 ? 3.012 -30.266 -29.344 1 94.75 397 PRO A CA 1
ATOM 3041 C C . PRO A 1 397 ? 1.523 -30.531 -29.141 1 94.75 397 PRO A C 1
ATOM 3043 O O . PRO A 1 397 ? 0.918 -30 -28.203 1 94.75 397 PRO A O 1
ATOM 3046 N N . ARG A 1 398 ? 0.975 -31.359 -29.938 1 94 398 ARG A N 1
ATOM 3047 C CA . ARG A 1 398 ? -0.453 -31.656 -29.906 1 94 398 ARG A CA 1
ATOM 3048 C C . ARG A 1 398 ? -0.9 -32.062 -28.5 1 94 398 ARG A C 1
ATOM 3050 O O . ARG A 1 398 ? -1.95 -31.609 -28.031 1 94 398 ARG A O 1
ATOM 3057 N N . LYS A 1 399 ? -0.149 -32.812 -27.844 1 92.44 399 LYS A N 1
ATOM 3058 C CA . LYS A 1 399 ? -0.516 -33.312 -26.531 1 92.44 399 LYS A CA 1
ATOM 3059 C C . LYS A 1 399 ? -0.597 -32.188 -25.5 1 92.44 399 LYS A C 1
ATOM 3061 O O . LYS A 1 399 ? -1.119 -32.406 -24.391 1 92.44 399 LYS A O 1
ATOM 3066 N N . ASN A 1 400 ? -0.089 -31.031 -25.828 1 94.62 400 ASN A N 1
ATOM 3067 C CA . ASN A 1 400 ? -0.092 -29.906 -24.891 1 94.62 400 ASN A CA 1
ATOM 3068 C C . ASN A 1 400 ? -1.347 -29.047 -25.047 1 94.62 400 ASN A C 1
ATOM 3070 O O . ASN A 1 400 ? -1.542 -28.078 -24.312 1 94.62 400 ASN A O 1
ATOM 3074 N N . TYR A 1 401 ? -2.176 -29.359 -26.047 1 94.88 401 TYR A N 1
ATOM 3075 C CA . TYR A 1 401 ? -3.348 -28.516 -26.188 1 94.88 401 TYR A CA 1
ATOM 3076 C C . TYR A 1 401 ? -4.562 -29.328 -26.625 1 94.88 401 TYR A C 1
ATOM 3078 O O . TYR A 1 401 ? -5.664 -28.781 -26.75 1 94.88 401 TYR A O 1
ATOM 3086 N N . PHE A 1 402 ? -4.367 -30.516 -26.828 1 93.62 402 PHE A N 1
ATOM 3087 C CA . PHE A 1 402 ? -5.453 -31.422 -27.219 1 93.62 402 PHE A CA 1
ATOM 3088 C C . PHE A 1 402 ? -5.328 -32.75 -26.5 1 93.62 402 PHE A C 1
ATOM 3090 O O . PHE A 1 402 ? -4.34 -33.469 -26.672 1 93.62 402 PHE A O 1
ATOM 3097 N N . TYR A 1 403 ? -6.293 -33.125 -25.703 1 91.88 403 TYR A N 1
ATOM 3098 C CA . TYR A 1 403 ? -6.254 -34.344 -24.906 1 91.88 403 TYR A CA 1
ATOM 3099 C C . TYR A 1 403 ? -7.316 -35.344 -25.359 1 91.88 403 TYR A C 1
ATOM 3101 O O . TYR A 1 403 ? -8.492 -35 -25.484 1 91.88 403 TYR A O 1
ATOM 3109 N N . GLU A 1 404 ? -6.871 -36.469 -25.594 1 90.38 404 GLU A N 1
ATOM 3110 C CA . GLU A 1 404 ? -7.766 -37.531 -26.062 1 90.38 404 GLU A CA 1
ATOM 3111 C C . GLU A 1 404 ? -7.996 -38.594 -24.969 1 90.38 404 GLU A C 1
ATOM 3113 O O . GLU A 1 404 ? -7.062 -38.969 -24.266 1 90.38 404 GLU A O 1
ATOM 3118 N N . PHE A 1 405 ? -9.219 -38.969 -24.75 1 86.25 405 PHE A N 1
ATOM 3119 C CA . PHE A 1 405 ? -9.555 -40 -23.766 1 86.25 405 PHE A CA 1
ATOM 3120 C C . PHE A 1 405 ? -10.812 -40.75 -24.188 1 86.25 405 PHE A C 1
ATOM 3122 O O . PHE A 1 405 ? -11.5 -40.375 -25.141 1 86.25 405 PHE A O 1
ATOM 3129 N N . MET A 1 406 ? -11.07 -41.844 -23.547 1 86.88 406 MET A N 1
ATOM 3130 C CA . MET A 1 406 ? -12.234 -42.656 -23.844 1 86.88 406 MET A CA 1
ATOM 3131 C C . MET A 1 406 ? -13.438 -42.219 -23 1 86.88 406 MET A C 1
ATOM 3133 O O . MET A 1 406 ? -13.312 -42.031 -21.797 1 86.88 406 MET A O 1
ATOM 3137 N N . ASP A 1 407 ? -14.484 -42 -23.641 1 85.12 407 ASP A N 1
ATOM 3138 C CA . ASP A 1 407 ? -15.75 -41.719 -22.969 1 85.12 407 ASP A CA 1
ATOM 3139 C C . ASP A 1 407 ? -16.641 -42.969 -22.969 1 85.12 407 ASP A C 1
ATOM 3141 O O . ASP A 1 407 ? -16.875 -43.562 -24.031 1 85.12 407 ASP A O 1
ATOM 3145 N N . GLY A 1 408 ? -16.922 -43.531 -21.719 1 76.12 408 GLY A N 1
ATOM 3146 C CA . GLY A 1 408 ? -17.672 -44.75 -21.547 1 76.12 408 GLY A CA 1
ATOM 3147 C C . GLY A 1 408 ? -19.109 -44.656 -22.047 1 76.12 408 GLY A C 1
ATOM 3148 O O . GLY A 1 408 ? -19.812 -45.656 -22.125 1 76.12 408 GLY A O 1
ATOM 3149 N N . GLY A 1 409 ? -19.578 -43.688 -22.531 1 67.25 409 GLY A N 1
ATOM 3150 C CA . GLY A 1 409 ? -20.922 -43.531 -23.031 1 67.25 409 GLY A CA 1
ATOM 3151 C C . GLY A 1 409 ? -21.969 -43.5 -21.938 1 67.25 409 GLY A C 1
ATOM 3152 O O . GLY A 1 409 ? -21.672 -43.75 -20.766 1 67.25 409 GLY A O 1
ATOM 3153 N N . ASP A 1 410 ? -23.234 -42.781 -21.953 1 62.16 410 ASP A N 1
ATOM 3154 C CA . ASP A 1 410 ? -24.312 -42.75 -20.969 1 62.16 410 ASP A CA 1
ATOM 3155 C C . ASP A 1 410 ? -25.422 -43.75 -21.312 1 62.16 410 ASP A C 1
ATOM 3157 O O . ASP A 1 410 ? -26.578 -43.5 -20.984 1 62.16 410 ASP A O 1
ATOM 3161 N N . GLY A 1 411 ? -25.047 -44.969 -21.875 1 58.25 411 GLY A N 1
ATOM 3162 C CA . GLY A 1 411 ? -26.078 -45.938 -22.219 1 58.25 411 GLY A CA 1
ATOM 3163 C C . GLY A 1 411 ? -26.641 -45.75 -23.609 1 58.25 411 GLY A C 1
ATOM 3164 O O . GLY A 1 411 ? -26.859 -46.719 -24.344 1 58.25 411 GLY A O 1
ATOM 3165 N N . VAL A 1 412 ? -27.031 -44.5 -24.016 1 58.5 412 VAL A N 1
ATOM 3166 C CA . VAL A 1 412 ? -27.578 -44.219 -25.344 1 58.5 412 VAL A CA 1
ATOM 3167 C C . VAL A 1 412 ? -26.422 -44 -26.328 1 58.5 412 VAL A C 1
ATOM 3169 O O . VAL A 1 412 ? -26.484 -44.5 -27.469 1 58.5 412 VAL A O 1
ATOM 3172 N N . ARG A 1 413 ? -25.422 -43.375 -25.766 1 62.66 413 ARG A N 1
ATOM 3173 C CA . ARG A 1 413 ? -24.297 -43.094 -26.656 1 62.66 413 ARG A CA 1
ATOM 3174 C C . ARG A 1 413 ? -23.203 -44.156 -26.5 1 62.66 413 ARG A C 1
ATOM 3176 O O . ARG A 1 413 ? -22.891 -44.562 -25.375 1 62.66 413 ARG A O 1
ATOM 3183 N N . LYS A 1 414 ? -22.734 -44.656 -27.562 1 65.38 414 LYS A N 1
ATOM 3184 C CA . LYS A 1 414 ? -21.672 -45.656 -27.609 1 65.38 414 LYS A CA 1
ATOM 3185 C C . LYS A 1 414 ? -20.375 -45.125 -27.031 1 65.38 414 LYS A C 1
ATOM 3187 O O . LYS A 1 414 ? -20.109 -43.906 -27.125 1 65.38 414 LYS A O 1
ATOM 3192 N N . LYS A 1 415 ? -19.656 -46 -26.438 1 76.94 415 LYS A N 1
ATOM 3193 C CA . LYS A 1 415 ? -18.297 -45.719 -26 1 76.94 415 LYS A CA 1
ATOM 3194 C C . LYS A 1 415 ? -17.422 -45.25 -27.141 1 76.94 415 LYS A C 1
ATOM 3196 O O . LYS A 1 415 ? -17.547 -45.719 -28.266 1 76.94 415 LYS A O 1
ATOM 3201 N N . GLY A 1 416 ? -16.828 -44.062 -26.984 1 85.5 416 GLY A N 1
ATOM 3202 C CA . GLY A 1 416 ? -15.969 -43.594 -28.047 1 85.5 416 GLY A CA 1
ATOM 3203 C C . GLY A 1 416 ? -14.836 -42.719 -27.547 1 85.5 416 GLY A C 1
ATOM 3204 O O . GLY A 1 416 ? -14.797 -42.344 -26.375 1 85.5 416 GLY A O 1
ATOM 3205 N N . LYS A 1 417 ? -14 -42.5 -28.516 1 91.06 417 LYS A N 1
ATOM 3206 C CA . LYS A 1 417 ? -12.859 -41.625 -28.219 1 91.06 417 LYS A CA 1
ATOM 3207 C C . LYS A 1 417 ? -13.242 -40.156 -28.359 1 91.06 417 LYS A C 1
ATOM 3209 O O . LYS A 1 417 ? -13.93 -39.781 -29.312 1 91.06 417 LYS A O 1
ATOM 3214 N N . VAL A 1 418 ? -12.898 -39.375 -27.375 1 91.62 418 VAL A N 1
ATOM 3215 C CA . VAL A 1 418 ? -13.18 -37.938 -27.375 1 91.62 418 VAL A CA 1
ATOM 3216 C C . VAL A 1 418 ? -11.875 -37.156 -27.219 1 91.62 418 VAL A C 1
ATOM 3218 O O . VAL A 1 418 ? -10.914 -37.656 -26.625 1 91.62 418 VAL A O 1
ATOM 3221 N N . GLY A 1 419 ? -11.805 -36.062 -27.922 1 92.56 419 GLY A N 1
ATOM 3222 C CA . GLY A 1 419 ? -10.695 -35.156 -27.781 1 92.56 419 GLY A CA 1
ATOM 3223 C C . GLY A 1 419 ? -11.133 -33.75 -27.422 1 92.56 419 GLY A C 1
ATOM 3224 O O . GLY A 1 419 ? -12.148 -33.25 -27.938 1 92.56 419 GLY A O 1
ATOM 3225 N N . CYS A 1 420 ? -10.461 -33.094 -26.5 1 93.19 420 CYS A N 1
ATOM 3226 C CA . CYS A 1 420 ? -10.82 -31.734 -26.062 1 93.19 420 CYS A CA 1
ATOM 3227 C C . CYS A 1 420 ? -9.633 -30.797 -26.156 1 93.19 420 CYS A C 1
ATOM 3229 O O . CYS A 1 420 ? -8.5 -31.188 -25.875 1 93.19 420 CYS A O 1
ATOM 3231 N N . MET A 1 421 ? -9.891 -29.562 -26.609 1 94.81 421 MET A N 1
ATOM 3232 C CA . MET A 1 421 ? -8.883 -28.516 -26.531 1 94.81 421 MET A CA 1
ATOM 3233 C C . MET A 1 421 ? -8.656 -28.094 -25.078 1 94.81 421 MET A C 1
ATOM 3235 O O . MET A 1 421 ? -9.617 -27.781 -24.359 1 94.81 421 MET A O 1
ATOM 3239 N N . MET A 1 422 ? -7.441 -28.031 -24.641 1 93.31 422 MET A N 1
ATOM 3240 C CA . MET A 1 422 ? -7.105 -27.891 -23.234 1 93.31 422 MET A CA 1
ATOM 3241 C C . MET A 1 422 ? -6.723 -26.438 -22.906 1 93.31 422 MET A C 1
ATOM 3243 O O . MET A 1 422 ? -5.707 -26.188 -22.266 1 93.31 422 MET A O 1
ATOM 3247 N N . LEU A 1 423 ? -7.379 -25.484 -23.422 1 94.38 423 LEU A N 1
ATOM 3248 C CA . LEU A 1 423 ? -7.348 -24.078 -23.062 1 94.38 423 LEU A CA 1
ATOM 3249 C C . LEU A 1 423 ? -8.656 -23.656 -22.391 1 94.38 423 LEU A C 1
ATOM 3251 O O . LEU A 1 423 ? -9.703 -24.266 -22.641 1 94.38 423 LEU A O 1
ATOM 3255 N N . MET A 1 424 ? -8.547 -22.688 -21.562 1 93.19 424 MET A N 1
ATOM 3256 C CA . MET A 1 424 ? -9.758 -22.312 -20.828 1 93.19 424 MET A CA 1
ATOM 3257 C C . MET A 1 424 ? -10.078 -20.828 -21.016 1 93.19 424 MET A C 1
ATOM 3259 O O . MET A 1 424 ? -9.18 -20.031 -21.312 1 93.19 424 MET A O 1
ATOM 3263 N N . ASN A 1 425 ? -11.312 -20.562 -20.797 1 91 425 ASN A N 1
ATOM 3264 C CA . ASN A 1 425 ? -11.828 -19.188 -20.797 1 91 425 ASN A CA 1
ATOM 3265 C C . ASN A 1 425 ? -11.688 -18.531 -19.438 1 91 425 ASN A C 1
ATOM 3267 O O . ASN A 1 425 ? -12.289 -18.984 -18.453 1 91 425 ASN A O 1
ATOM 3271 N N . GLY A 1 426 ? -10.914 -17.453 -19.422 1 86.25 426 GLY A N 1
ATOM 3272 C CA . GLY A 1 426 ? -10.672 -16.75 -18.172 1 86.25 426 GLY A CA 1
ATOM 3273 C C . GLY A 1 426 ? -11.773 -15.773 -17.812 1 86.25 426 GLY A C 1
ATOM 3274 O O . GLY A 1 426 ? -11.75 -15.172 -16.734 1 86.25 426 GLY A O 1
ATOM 3275 N N . GLY A 1 427 ? -12.727 -15.625 -18.578 1 83.06 427 GLY A N 1
ATOM 3276 C CA . GLY A 1 427 ? -13.836 -14.742 -18.281 1 83.06 427 GLY A CA 1
ATOM 3277 C C . GLY A 1 427 ? -13.742 -13.398 -18.969 1 83.06 427 GLY A C 1
ATOM 3278 O O . GLY A 1 427 ? -12.797 -13.141 -19.719 1 83.06 427 GLY A O 1
ATOM 3279 N N . ASP A 1 428 ? -14.68 -12.492 -18.609 1 78.06 428 ASP A N 1
ATOM 3280 C CA . ASP A 1 428 ? -14.828 -11.195 -19.25 1 78.06 428 ASP A CA 1
ATOM 3281 C C . ASP A 1 428 ? -13.711 -10.242 -18.844 1 78.06 428 ASP A C 1
ATOM 3283 O O . ASP A 1 428 ? -13.477 -10.039 -17.641 1 78.06 428 ASP A O 1
ATOM 3287 N N . GLU A 1 429 ? -13.141 -9.648 -19.891 1 76 429 GLU A N 1
ATOM 3288 C CA . GLU A 1 429 ? -12.008 -8.758 -19.688 1 76 429 GLU A CA 1
ATOM 3289 C C . GLU A 1 429 ? -12.406 -7.551 -18.828 1 76 429 GLU A C 1
ATOM 3291 O O . GLU A 1 429 ? -11.57 -6.988 -18.109 1 76 429 GLU A O 1
ATOM 3296 N N . THR A 1 430 ? -13.578 -7.137 -18.891 1 69.75 430 THR A N 1
ATOM 3297 C CA . THR A 1 430 ? -14.039 -5.961 -18.172 1 69.75 430 THR A CA 1
ATOM 3298 C C . THR A 1 430 ? -14.141 -6.254 -16.672 1 69.75 430 THR A C 1
ATOM 3300 O O . THR A 1 430 ? -14.102 -5.336 -15.852 1 69.75 430 THR A O 1
ATOM 3303 N N . GLU A 1 431 ? -14.266 -7.523 -16.406 1 64.38 431 GLU A N 1
ATOM 3304 C CA . GLU A 1 431 ? -14.391 -7.926 -15.016 1 64.38 431 GLU A CA 1
ATOM 3305 C C . GLU A 1 431 ? -13.023 -8.203 -14.398 1 64.38 431 GLU A C 1
ATOM 3307 O O . GLU A 1 431 ? -12.898 -8.266 -13.172 1 64.38 431 GLU A O 1
ATOM 3312 N N . LEU A 1 432 ? -12.156 -8.336 -15.305 1 65.56 432 LEU A N 1
ATOM 3313 C CA . LEU A 1 432 ? -10.828 -8.695 -14.836 1 65.56 432 LEU A CA 1
ATOM 3314 C C . LEU A 1 432 ? -9.984 -7.453 -14.578 1 65.56 432 LEU A C 1
ATOM 3316 O O . LEU A 1 432 ? -9.07 -7.145 -15.352 1 65.56 432 LEU A O 1
ATOM 3320 N N . ASP A 1 433 ? -10.359 -6.641 -13.672 1 68.06 433 ASP A N 1
ATOM 3321 C CA . ASP A 1 433 ? -9.594 -5.445 -13.336 1 68.06 433 ASP A CA 1
ATOM 3322 C C . ASP A 1 433 ? -8.617 -5.719 -12.195 1 68.06 433 ASP A C 1
ATOM 3324 O O . ASP A 1 433 ? -8.938 -6.438 -11.25 1 68.06 433 ASP A O 1
ATOM 3328 N N . GLY A 1 434 ? -7.32 -5.359 -12.484 1 72.25 434 GLY A N 1
ATOM 3329 C CA . GLY A 1 434 ? -6.352 -5.352 -11.406 1 72.25 434 GLY A CA 1
ATOM 3330 C C . GLY A 1 434 ? -5.383 -6.52 -11.461 1 72.25 434 GLY A C 1
ATOM 3331 O O . GLY A 1 434 ? -4.75 -6.855 -10.461 1 72.25 434 GLY A O 1
ATOM 3332 N N . GLY A 1 435 ? -5.309 -7.215 -12.625 1 83.19 435 GLY A N 1
ATOM 3333 C CA . GLY A 1 435 ? -4.398 -8.352 -12.68 1 83.19 435 GLY A CA 1
ATOM 3334 C C . GLY A 1 435 ? -3.984 -8.719 -14.086 1 83.19 435 GLY A C 1
ATOM 3335 O O . GLY A 1 435 ? -4.262 -7.98 -15.039 1 83.19 435 GLY A O 1
ATOM 3336 N N . PRO A 1 436 ? -3.289 -9.828 -14.188 1 87.5 436 PRO A N 1
ATOM 3337 C CA . PRO A 1 436 ? -2.84 -10.266 -15.508 1 87.5 436 PRO A CA 1
ATOM 3338 C C . PRO A 1 436 ? -3.996 -10.664 -16.422 1 87.5 436 PRO A C 1
ATOM 3340 O O . PRO A 1 436 ? -5.039 -11.125 -15.945 1 87.5 436 PRO A O 1
ATOM 3343 N N . GLY A 1 437 ? -3.818 -10.453 -17.703 1 90.44 437 GLY A N 1
ATOM 3344 C CA . GLY A 1 437 ? -4.852 -10.758 -18.688 1 90.44 437 GLY A CA 1
ATOM 3345 C C . GLY A 1 437 ? -4.98 -12.242 -18.969 1 90.44 437 GLY A C 1
ATOM 3346 O O . GLY A 1 437 ? -6.055 -12.719 -19.344 1 90.44 437 GLY A O 1
ATOM 3347 N N . ALA A 1 438 ? -3.879 -12.953 -18.875 1 94.38 438 ALA A N 1
ATOM 3348 C CA . ALA A 1 438 ? -3.859 -14.383 -19.188 1 94.38 438 ALA A CA 1
ATOM 3349 C C . ALA A 1 438 ? -2.828 -15.117 -18.344 1 94.38 438 ALA A C 1
ATOM 3351 O O . ALA A 1 438 ? -1.99 -14.492 -17.688 1 94.38 438 ALA A O 1
ATOM 3352 N N . THR A 1 439 ? -2.936 -16.422 -18.297 1 94.19 439 THR A N 1
ATOM 3353 C CA . THR A 1 439 ? -1.976 -17.297 -17.625 1 94.19 439 THR A CA 1
ATOM 3354 C C . THR A 1 439 ? -1.586 -18.453 -18.531 1 94.19 439 THR A C 1
ATOM 3356 O O . THR A 1 439 ? -2.443 -19.062 -19.188 1 94.19 439 THR A O 1
ATOM 3359 N N . LEU A 1 440 ? -0.316 -18.656 -18.672 1 96.62 440 LEU A N 1
ATOM 3360 C CA . LEU A 1 440 ? 0.188 -19.859 -19.328 1 96.62 440 LEU A CA 1
ATOM 3361 C C . LEU A 1 440 ? 0.378 -20.984 -18.312 1 96.62 440 LEU A C 1
ATOM 3363 O O . LEU A 1 440 ? 1.311 -20.953 -17.5 1 96.62 440 LEU A O 1
ATOM 3367 N N . GLY A 1 441 ? -0.431 -21.984 -18.344 1 93.75 441 GLY A N 1
ATOM 3368 C CA . GLY A 1 441 ? -0.426 -23.078 -17.391 1 93.75 441 GLY A CA 1
ATOM 3369 C C . GLY A 1 441 ? 0.635 -24.125 -17.688 1 93.75 441 GLY A C 1
ATOM 3370 O O . GLY A 1 441 ? 1.187 -24.156 -18.781 1 93.75 441 GLY A O 1
ATOM 3371 N N . ASN A 1 442 ? 0.87 -24.953 -16.672 1 93.12 442 ASN A N 1
ATOM 3372 C CA . ASN A 1 442 ? 1.984 -25.891 -16.781 1 93.12 442 ASN A CA 1
ATOM 3373 C C . ASN A 1 442 ? 1.679 -27 -17.781 1 93.12 442 ASN A C 1
ATOM 3375 O O . ASN A 1 442 ? 2.592 -27.672 -18.266 1 93.12 442 ASN A O 1
ATOM 3379 N N . TYR A 1 443 ? 0.396 -27.203 -18.141 1 92.44 443 TYR A N 1
ATOM 3380 C CA . TYR A 1 443 ? 0.05 -28.203 -19.156 1 92.44 443 TYR A CA 1
ATOM 3381 C C . TYR A 1 443 ? 0.675 -27.844 -20.5 1 92.44 443 TYR A C 1
ATOM 3383 O O . TYR A 1 443 ? 1.172 -28.719 -21.203 1 92.44 443 TYR A O 1
ATOM 3391 N N . GLN A 1 444 ? 0.662 -26.578 -20.812 1 95.5 444 GLN A N 1
ATOM 3392 C CA . GLN A 1 444 ? 1.214 -26.109 -22.078 1 95.5 444 GLN A CA 1
ATOM 3393 C C . GLN A 1 444 ? 2.734 -26 -22.016 1 95.5 444 GLN A C 1
ATOM 3395 O O . GLN A 1 444 ? 3.396 -25.828 -23.047 1 95.5 444 GLN A O 1
ATOM 3400 N N . GLN A 1 445 ? 3.264 -26.156 -20.859 1 95.81 445 GLN A N 1
ATOM 3401 C CA . GLN A 1 445 ? 4.703 -26 -20.672 1 95.81 445 GLN A CA 1
ATOM 3402 C C . GLN A 1 445 ? 5.418 -27.344 -20.719 1 95.81 445 GLN A C 1
ATOM 3404 O O . GLN A 1 445 ? 6.648 -27.406 -20.766 1 95.81 445 GLN A O 1
ATOM 3409 N N . GLN A 1 446 ? 4.668 -28.406 -20.734 1 94.25 446 GLN A N 1
ATOM 3410 C CA . GLN A 1 446 ? 5.262 -29.734 -20.703 1 94.25 446 GLN A CA 1
ATOM 3411 C C . GLN A 1 446 ? 6.062 -30 -21.984 1 94.25 446 GLN A C 1
ATOM 3413 O O . GLN A 1 446 ? 5.652 -29.594 -23.078 1 94.25 446 GLN A O 1
ATOM 3418 N N . GLY A 1 447 ? 7.184 -30.641 -21.812 1 94.31 447 GLY A N 1
ATOM 3419 C CA . GLY A 1 447 ? 8.023 -30.953 -22.953 1 94.31 447 GLY A CA 1
ATOM 3420 C C . GLY A 1 447 ? 8.891 -29.781 -23.391 1 94.31 447 GLY A C 1
ATOM 3421 O O . GLY A 1 447 ? 9.5 -29.828 -24.469 1 94.31 447 GLY A O 1
ATOM 3422 N N . PHE A 1 448 ? 8.891 -28.781 -22.641 1 96.12 448 PHE A N 1
ATOM 3423 C CA . PHE A 1 448 ? 9.758 -27.641 -22.859 1 96.12 448 PHE A CA 1
ATOM 3424 C C . PHE A 1 448 ? 10.648 -27.375 -21.656 1 96.12 448 PHE A C 1
ATOM 3426 O O . PHE A 1 448 ? 10.211 -27.516 -20.516 1 96.12 448 PHE A O 1
ATOM 3433 N N . GLU A 1 449 ? 11.828 -27.125 -21.922 1 96.81 449 GLU A N 1
ATOM 3434 C CA . GLU A 1 449 ? 12.594 -26.453 -20.875 1 96.81 449 GLU A CA 1
ATOM 3435 C C . GLU A 1 449 ? 12.266 -24.969 -20.797 1 96.81 449 GLU A C 1
ATOM 3437 O O . GLU A 1 449 ? 12.547 -24.219 -21.734 1 96.81 449 GLU A O 1
ATOM 3442 N N . VAL A 1 450 ? 11.617 -24.609 -19.781 1 97.81 450 VAL A N 1
ATOM 3443 C CA . VAL A 1 450 ? 11.266 -23.203 -19.547 1 97.81 450 VAL A CA 1
ATOM 3444 C C . VAL A 1 450 ? 12.328 -22.562 -18.656 1 97.81 450 VAL A C 1
ATOM 3446 O O . VAL A 1 450 ? 12.516 -22.969 -17.5 1 97.81 450 VAL A O 1
ATOM 3449 N N . VAL A 1 451 ? 13 -21.562 -19.188 1 97.38 451 VAL A N 1
ATOM 3450 C CA . VAL A 1 451 ? 14.102 -20.938 -18.469 1 97.38 451 VAL A CA 1
ATOM 3451 C C . VAL A 1 451 ? 13.695 -19.531 -18.031 1 97.38 451 VAL A C 1
ATOM 3453 O O . VAL A 1 451 ? 13.102 -18.781 -18.812 1 97.38 451 VAL A O 1
ATOM 3456 N N . TYR A 1 452 ? 13.898 -19.25 -16.797 1 98 452 TYR A N 1
ATOM 3457 C CA . TYR A 1 452 ? 13.75 -17.922 -16.219 1 98 452 TYR A CA 1
ATOM 3458 C C . TYR A 1 452 ? 15.109 -17.25 -16.031 1 98 452 TYR A C 1
ATOM 3460 O O . TYR A 1 452 ? 15.844 -17.578 -15.109 1 98 452 TYR A O 1
ATOM 3468 N N . ASP A 1 453 ? 15.43 -16.359 -16.953 1 97 453 ASP A N 1
ATOM 3469 C CA . ASP A 1 453 ? 16.656 -15.578 -16.875 1 97 453 ASP A CA 1
ATOM 3470 C C . ASP A 1 453 ? 16.406 -14.234 -16.203 1 97 453 ASP A C 1
ATOM 3472 O O . ASP A 1 453 ? 16.078 -13.25 -16.875 1 97 453 ASP A O 1
ATOM 3476 N N . LEU A 1 454 ? 16.656 -14.195 -14.93 1 96.88 454 LEU A N 1
ATOM 3477 C CA . LEU A 1 454 ? 16.281 -13.031 -14.133 1 96.88 454 LEU A CA 1
ATOM 3478 C C . LEU A 1 454 ? 17.266 -11.891 -14.328 1 96.88 454 LEU A C 1
ATOM 3480 O O . LEU A 1 454 ? 16.906 -10.719 -14.203 1 96.88 454 LEU A O 1
ATOM 3484 N N . GLU A 1 455 ? 18.453 -12.172 -14.648 1 94.56 455 GLU A N 1
ATOM 3485 C CA . GLU A 1 455 ? 19.453 -11.148 -14.93 1 94.56 455 GLU A CA 1
ATOM 3486 C C . GLU A 1 455 ? 19.109 -10.367 -16.188 1 94.56 455 GLU A C 1
ATOM 3488 O O . GLU A 1 455 ? 19.188 -9.141 -16.203 1 94.56 455 GLU A O 1
ATOM 3493 N N . LYS A 1 456 ? 18.75 -11.102 -17.156 1 95.5 456 LYS A N 1
ATOM 3494 C CA . LYS A 1 456 ? 18.453 -10.469 -18.438 1 95.5 456 LYS A CA 1
ATOM 3495 C C . LYS A 1 456 ? 16.953 -10.172 -18.562 1 95.5 456 LYS A C 1
ATOM 3497 O O . LYS A 1 456 ? 16.484 -9.68 -19.594 1 95.5 456 LYS A O 1
ATOM 3502 N N . GLN A 1 457 ? 16.172 -10.57 -17.625 1 96.56 457 GLN A N 1
ATOM 3503 C CA . GLN A 1 457 ? 14.742 -10.297 -17.531 1 96.56 457 GLN A CA 1
ATOM 3504 C C . GLN A 1 457 ? 14 -10.875 -18.734 1 96.56 457 GLN A C 1
ATOM 3506 O O . GLN A 1 457 ? 13.273 -10.156 -19.422 1 96.56 457 GLN A O 1
ATOM 3511 N N . ARG A 1 458 ? 14.172 -12.141 -18.922 1 97.38 458 ARG A N 1
ATOM 3512 C CA . ARG A 1 458 ? 13.516 -12.812 -20.047 1 97.38 458 ARG A CA 1
ATOM 3513 C C . ARG A 1 458 ? 13.164 -14.258 -19.688 1 97.38 458 ARG A C 1
ATOM 3515 O O . ARG A 1 458 ? 13.742 -14.828 -18.75 1 97.38 458 ARG A O 1
ATOM 3522 N N . VAL A 1 459 ? 12.18 -14.805 -20.344 1 97.94 459 VAL A N 1
ATOM 3523 C CA . VAL A 1 459 ? 11.797 -16.203 -20.25 1 97.94 459 VAL A CA 1
ATOM 3524 C C . VAL A 1 459 ? 12.109 -16.922 -21.562 1 97.94 459 VAL A C 1
ATOM 3526 O O . VAL A 1 459 ? 11.906 -16.359 -22.641 1 97.94 459 VAL A O 1
ATOM 3529 N N . GLY A 1 460 ? 12.648 -18.094 -21.484 1 97.12 460 GLY A N 1
ATOM 3530 C CA . GLY A 1 460 ? 13 -18.891 -22.656 1 97.12 460 GLY A CA 1
ATOM 3531 C C . GLY A 1 460 ? 12.266 -20.219 -22.703 1 97.12 460 GLY A C 1
ATOM 3532 O O . GLY A 1 460 ? 11.992 -20.828 -21.672 1 97.12 460 GLY A O 1
ATOM 3533 N N . PHE A 1 461 ? 12.008 -20.656 -23.906 1 97 461 PHE A N 1
ATOM 3534 C CA . PHE A 1 461 ? 11.375 -21.953 -24.156 1 97 461 PHE A CA 1
ATOM 3535 C C . PHE A 1 461 ? 12.188 -22.766 -25.156 1 97 461 PHE A C 1
ATOM 3537 O O . PHE A 1 461 ? 12.586 -22.266 -26.203 1 97 461 PHE A O 1
ATOM 3544 N N . ALA A 1 462 ? 12.438 -23.953 -24.844 1 95.5 462 ALA A N 1
ATOM 3545 C CA . ALA A 1 462 ? 13.086 -24.875 -25.75 1 95.5 462 ALA A CA 1
ATOM 3546 C C . ALA A 1 462 ? 12.43 -26.25 -25.703 1 95.5 462 ALA A C 1
ATOM 3548 O O . ALA A 1 462 ? 12.25 -26.828 -24.625 1 95.5 462 ALA A O 1
ATOM 3549 N N . LYS A 1 463 ? 12.078 -26.703 -26.828 1 94.12 463 LYS A N 1
ATOM 3550 C CA . LYS A 1 463 ? 11.547 -28.062 -26.875 1 94.12 463 LYS A CA 1
ATOM 3551 C C . LYS A 1 463 ? 12.594 -29.094 -26.453 1 94.12 463 LYS A C 1
ATOM 3553 O O . LYS A 1 463 ? 13.742 -29.031 -26.906 1 94.12 463 LYS A O 1
ATOM 3558 N N . ARG A 1 464 ? 12.195 -29.953 -25.5 1 92.81 464 ARG A N 1
ATOM 3559 C CA . ARG A 1 464 ? 13.109 -30.953 -24.953 1 92.81 464 ARG A CA 1
ATOM 3560 C C . ARG A 1 464 ? 12.383 -32.25 -24.656 1 92.81 464 ARG A C 1
ATOM 3562 O O . ARG A 1 464 ? 1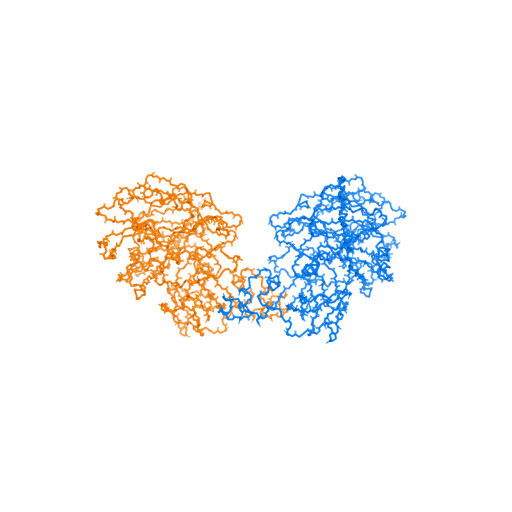1.172 -32.25 -24.422 1 92.81 464 ARG A O 1
ATOM 3569 N N . GLN A 1 465 ? 13.133 -33.312 -24.812 1 92.62 465 GLN A N 1
ATOM 3570 C CA . GLN A 1 465 ? 12.711 -34.531 -24.109 1 92.62 465 GLN A CA 1
ATOM 3571 C C . GLN A 1 465 ? 13.125 -34.5 -22.641 1 92.62 465 GLN A C 1
ATOM 3573 O O . GLN A 1 465 ? 14.258 -34.812 -22.297 1 92.62 465 GLN A O 1
ATOM 3578 N N . CYS A 1 466 ? 12.227 -34.188 -21.844 1 93.62 466 CYS A N 1
ATOM 3579 C CA . CYS A 1 466 ? 12.531 -33.781 -20.469 1 93.62 466 CYS A CA 1
ATOM 3580 C C . CYS A 1 466 ? 13.047 -34.969 -19.656 1 93.62 466 CYS A C 1
ATOM 3582 O O . CYS A 1 466 ? 13.93 -34.812 -18.812 1 93.62 466 CYS A O 1
ATOM 3584 N N . ALA A 1 467 ? 12.484 -36.125 -19.906 1 91.88 467 ALA A N 1
ATOM 3585 C CA . ALA A 1 467 ? 12.984 -37.344 -19.234 1 91.88 467 ALA A CA 1
ATOM 3586 C C . ALA A 1 467 ? 14.445 -37.594 -19.578 1 91.88 467 ALA A C 1
ATOM 3588 O O . ALA A 1 467 ? 15.25 -37.906 -18.703 1 91.88 467 ALA A O 1
ATOM 3589 N N . LEU A 1 468 ? 14.773 -37.406 -20.828 1 91.88 468 LEU A N 1
ATOM 3590 C CA . LEU A 1 468 ? 16.156 -37.625 -21.281 1 91.88 468 LEU A CA 1
ATOM 3591 C C . LEU A 1 468 ? 17.062 -36.531 -20.719 1 91.88 468 LEU A C 1
ATOM 3593 O O . LEU A 1 468 ? 18.234 -36.781 -20.438 1 91.88 468 LEU A O 1
ATOM 3597 N N . LEU A 1 469 ? 16.531 -35.375 -20.703 1 92.38 469 LEU A N 1
ATOM 3598 C CA . LEU A 1 469 ? 17.328 -34.281 -20.125 1 92.38 469 LEU A CA 1
ATOM 3599 C C . LEU A 1 469 ? 17.688 -34.594 -18.672 1 92.38 469 LEU A C 1
ATOM 3601 O O . LEU A 1 469 ? 18.828 -34.344 -18.25 1 92.38 469 LEU A O 1
ATOM 3605 N N . TRP A 1 470 ? 16.766 -35.125 -17.875 1 93.44 470 TRP A N 1
ATOM 3606 C CA . TRP A 1 470 ? 17.047 -35.531 -16.5 1 93.44 470 TRP A CA 1
ATOM 3607 C C . TRP A 1 470 ? 18.188 -36.562 -16.469 1 93.44 470 TRP A C 1
ATOM 3609 O O . TRP A 1 470 ? 19.141 -36.406 -15.695 1 93.44 470 TRP A O 1
ATOM 3619 N N . ASP A 1 471 ? 18.125 -37.562 -17.328 1 92.38 471 ASP A N 1
ATOM 3620 C CA . ASP A 1 471 ? 19.125 -38.594 -17.359 1 92.38 471 ASP A CA 1
ATOM 3621 C C . ASP A 1 471 ? 20.5 -38.031 -17.734 1 92.38 471 ASP A C 1
ATOM 3623 O O . ASP A 1 471 ? 21.516 -38.406 -17.141 1 92.38 471 ASP A O 1
ATOM 3627 N N . SER A 1 472 ? 20.453 -37.188 -18.672 1 89.69 472 SER A N 1
ATOM 3628 C CA . SER A 1 472 ? 21.703 -36.625 -19.156 1 89.69 472 SER A CA 1
ATOM 3629 C C . SER A 1 472 ? 22.391 -35.781 -18.078 1 89.69 472 SER A C 1
ATOM 3631 O O . SER A 1 472 ? 23.594 -35.938 -17.844 1 89.69 472 SER A O 1
ATOM 3633 N N . LEU A 1 473 ? 21.609 -35 -17.438 1 90.06 473 LEU A N 1
ATOM 3634 C CA . LEU A 1 473 ? 22.172 -34.094 -16.453 1 90.06 473 LEU A CA 1
ATOM 3635 C C . LEU A 1 473 ? 22.516 -34.812 -15.156 1 90.06 473 LEU A C 1
ATOM 3637 O O . LEU A 1 473 ? 23.453 -34.438 -14.453 1 90.06 473 LEU A O 1
ATOM 3641 N N . ASN A 1 474 ? 21.703 -35.781 -14.828 1 86.31 474 ASN A N 1
ATOM 3642 C CA . ASN A 1 474 ? 21.938 -36.531 -13.609 1 86.31 474 ASN A CA 1
ATOM 3643 C C . ASN A 1 474 ? 23.141 -37.469 -13.75 1 86.31 474 ASN A C 1
ATOM 3645 O O . ASN A 1 474 ? 23.797 -37.781 -12.758 1 86.31 474 ASN A O 1
ATOM 3649 N N . GLY A 1 475 ? 23.375 -37.969 -14.93 1 78.75 475 GLY A N 1
ATOM 3650 C CA . GLY A 1 475 ? 24.547 -38.812 -15.195 1 78.75 475 GLY A CA 1
ATOM 3651 C C . GLY A 1 475 ? 25.844 -38.031 -15.125 1 78.75 475 GLY A C 1
ATOM 3652 O O . GLY A 1 475 ? 26.875 -38.531 -14.68 1 78.75 475 GLY A O 1
ATOM 3653 N N . ASP A 1 476 ? 25.797 -36.844 -15.539 1 68.25 476 ASP A N 1
ATOM 3654 C CA . ASP A 1 476 ? 26.984 -36 -15.523 1 68.25 476 ASP A CA 1
ATOM 3655 C C . ASP A 1 476 ? 27.375 -35.625 -14.102 1 68.25 476 ASP A C 1
ATOM 3657 O O . ASP A 1 476 ? 28.531 -35.312 -13.82 1 68.25 476 ASP A O 1
ATOM 3661 N N . LYS A 1 477 ? 26.438 -35.562 -13.172 1 61.44 477 LYS A N 1
ATOM 3662 C CA . LYS A 1 477 ? 26.672 -35.219 -11.773 1 61.44 477 LYS A CA 1
ATOM 3663 C C . LYS A 1 477 ? 27.438 -36.344 -11.062 1 61.44 477 LYS A C 1
ATOM 3665 O O . LYS A 1 477 ? 28.188 -36.094 -10.117 1 61.44 477 LYS A O 1
ATOM 3670 N N . ASN A 1 478 ? 27.188 -37.656 -11.477 1 42.84 478 ASN A N 1
ATOM 3671 C CA . ASN A 1 478 ? 27.906 -38.812 -10.898 1 42.84 478 ASN A CA 1
ATOM 3672 C C . ASN A 1 478 ? 29.188 -39.094 -11.664 1 42.84 478 ASN A C 1
ATOM 3674 O O . ASN A 1 478 ? 29.203 -39.094 -12.891 1 42.84 478 ASN A O 1
ATOM 3678 N N . MET B 1 1 ? -78.5 20.828 -16.719 1 22.72 1 MET B N 1
ATOM 3679 C CA . MET B 1 1 ? -77.875 21.594 -15.648 1 22.72 1 MET B CA 1
ATOM 3680 C C . MET B 1 1 ? -76.438 21.047 -15.375 1 22.72 1 MET B C 1
ATOM 3682 O O . MET B 1 1 ? -76.312 19.922 -14.883 1 22.72 1 MET B O 1
ATOM 3686 N N . ALA B 1 2 ? -75.5 21.328 -16.344 1 31.89 2 ALA B N 1
ATOM 3687 C CA . ALA B 1 2 ? -74.125 20.953 -16.547 1 31.89 2 ALA B CA 1
ATOM 3688 C C . ALA B 1 2 ? -73.25 21.422 -15.367 1 31.89 2 ALA B C 1
ATOM 3690 O O . ALA B 1 2 ? -73.188 22.609 -15.086 1 31.89 2 ALA B O 1
ATOM 3691 N N . SER B 1 3 ? -73.25 20.609 -14.281 1 29.72 3 SER B N 1
ATOM 3692 C CA . SER B 1 3 ? -72.625 20.891 -13.016 1 29.72 3 SER B CA 1
ATOM 3693 C C . SER B 1 3 ? -71.125 21.188 -13.227 1 29.72 3 SER B C 1
ATOM 3695 O O . SER B 1 3 ? -70.438 20.469 -13.953 1 29.72 3 SER B O 1
ATOM 3697 N N . SER B 1 4 ? -70.75 22.422 -13.266 1 35.97 4 SER B N 1
ATOM 3698 C CA . SER B 1 4 ? -69.438 23.047 -13.281 1 35.97 4 SER B CA 1
ATOM 3699 C C . SER B 1 4 ? -68.562 22.531 -12.148 1 35.97 4 SER B C 1
ATOM 3701 O O . SER B 1 4 ? -68.938 22.656 -10.969 1 35.97 4 SER B O 1
ATOM 3703 N N . SER B 1 5 ? -67.938 21.406 -12.328 1 40.66 5 SER B N 1
ATOM 3704 C CA . SER B 1 5 ? -67 20.828 -11.359 1 40.66 5 SER B CA 1
ATOM 3705 C C . SER B 1 5 ? -65.875 21.812 -10.992 1 40.66 5 SER B C 1
ATOM 3707 O O . SER B 1 5 ? -65.25 22.391 -11.875 1 40.66 5 SER B O 1
ATOM 3709 N N . PRO B 1 6 ? -65.938 22.422 -9.789 1 41.09 6 PRO B N 1
ATOM 3710 C CA . PRO B 1 6 ? -64.938 23.359 -9.312 1 41.09 6 PRO B CA 1
ATOM 3711 C C . PRO B 1 6 ? -63.531 22.75 -9.352 1 41.09 6 PRO B C 1
ATOM 3713 O O . PRO B 1 6 ? -63.344 21.547 -9.164 1 41.09 6 PRO B O 1
ATOM 3716 N N . ILE B 1 7 ? -62.625 23.312 -10.203 1 42.91 7 ILE B N 1
ATOM 3717 C CA . ILE B 1 7 ? -61.188 23.062 -10.289 1 42.91 7 ILE B CA 1
ATOM 3718 C C . ILE B 1 7 ? -60.531 23.375 -8.945 1 42.91 7 ILE B C 1
ATOM 3720 O O . ILE B 1 7 ? -60.562 24.516 -8.477 1 42.91 7 ILE B O 1
ATOM 3724 N N . ILE B 1 8 ? -60.5 22.469 -7.965 1 38.53 8 ILE B N 1
ATOM 3725 C CA . ILE B 1 8 ? -59.75 22.578 -6.73 1 38.53 8 ILE B CA 1
ATOM 3726 C C . ILE B 1 8 ? -58.281 22.844 -7.062 1 38.53 8 ILE B C 1
ATOM 3728 O O . ILE B 1 8 ? -57.625 22.031 -7.707 1 38.53 8 ILE B O 1
ATOM 3732 N N . PHE B 1 9 ? -57.906 24.125 -7.156 1 37.75 9 PHE B N 1
ATOM 3733 C CA . PHE B 1 9 ? -56.5 24.562 -7.164 1 37.75 9 PHE B CA 1
ATOM 3734 C C . PHE B 1 9 ? -55.781 24.078 -5.918 1 37.75 9 PHE B C 1
ATOM 3736 O O . PHE B 1 9 ? -56.094 24.5 -4.801 1 37.75 9 PHE B O 1
ATOM 3743 N N . PHE B 1 10 ? -55.312 22.828 -5.906 1 38.72 10 PHE B N 1
ATOM 3744 C CA . PHE B 1 10 ? -54.375 22.375 -4.895 1 38.72 10 PHE B CA 1
ATOM 3745 C C . PHE B 1 10 ? -53.156 23.297 -4.855 1 38.72 10 PHE B C 1
ATOM 3747 O O . PHE B 1 10 ? -52.375 23.312 -5.801 1 38.72 10 PHE B O 1
ATOM 3754 N N . LEU B 1 11 ? -53.219 24.422 -4.129 1 34.91 11 LEU B N 1
ATOM 3755 C CA . LEU B 1 11 ? -52.031 25.172 -3.738 1 34.91 11 LEU B CA 1
ATOM 3756 C C . LEU B 1 11 ? -51.031 24.266 -3.027 1 34.91 11 LEU B C 1
ATOM 3758 O O . LEU B 1 11 ? -51.312 23.781 -1.923 1 34.91 11 LEU B O 1
ATOM 3762 N N . CYS B 1 12 ? -50.188 23.578 -3.713 1 36.69 12 CYS B N 1
ATOM 3763 C CA . CYS B 1 12 ? -49 22.969 -3.166 1 36.69 12 CYS B CA 1
ATOM 3764 C C . CYS B 1 12 ? -48.188 23.969 -2.35 1 36.69 12 CYS B C 1
ATOM 3766 O O . CYS B 1 12 ? -47.594 24.891 -2.91 1 36.69 12 CYS B O 1
ATOM 3768 N N . PHE B 1 13 ? -48.625 24.25 -1.141 1 35.56 13 PHE B N 1
ATOM 3769 C CA . PHE B 1 13 ? -47.688 24.875 -0.197 1 35.56 13 PHE B CA 1
ATOM 3770 C C . PHE B 1 13 ? -46.344 24.172 -0.212 1 35.56 13 PHE B C 1
ATOM 3772 O O . PHE B 1 13 ? -46.219 23.031 0.264 1 35.56 13 PHE B O 1
ATOM 3779 N N . ILE B 1 14 ? -45.531 24.453 -1.119 1 36.56 14 ILE B N 1
ATOM 3780 C CA . ILE B 1 14 ? -44.094 24.188 -0.945 1 36.56 14 ILE B CA 1
ATOM 3781 C C . ILE B 1 14 ? -43.656 24.719 0.406 1 36.56 14 ILE B C 1
ATOM 3783 O O . ILE B 1 14 ? -43.594 25.938 0.616 1 36.56 14 ILE B O 1
ATOM 3787 N N . LEU B 1 15 ? -43.906 24.047 1.491 1 35.25 15 LEU B N 1
ATOM 3788 C CA . LEU B 1 15 ? -43.125 24.281 2.695 1 35.25 15 LEU B CA 1
ATOM 3789 C C . LEU B 1 15 ? -41.656 24.438 2.359 1 35.25 15 LEU B C 1
ATOM 3791 O O . LEU B 1 15 ? -41 23.484 1.929 1 35.25 15 LEU B O 1
ATOM 3795 N N . CYS B 1 16 ? -41.281 25.609 1.984 1 36.22 16 CYS B N 1
ATOM 3796 C CA . CYS B 1 16 ? -39.875 25.984 2.094 1 36.22 16 CYS B CA 1
ATOM 3797 C C . CYS B 1 16 ? -39.344 25.641 3.473 1 36.22 16 CYS B C 1
ATOM 3799 O O . CYS B 1 16 ? -39.594 26.344 4.449 1 36.22 16 CYS B O 1
ATOM 3801 N N . PHE B 1 17 ? -39.281 24.375 3.818 1 36.56 17 PHE B N 1
ATOM 3802 C CA . PHE B 1 17 ? -38.312 24.125 4.898 1 36.56 17 PHE B CA 1
ATOM 3803 C C . PHE B 1 17 ? -37.094 24.984 4.742 1 36.56 17 PHE B C 1
ATOM 3805 O O . PHE B 1 17 ? -36.344 24.844 3.77 1 36.56 17 PHE B O 1
ATOM 3812 N N . SER B 1 18 ? -37.219 26.188 5.105 1 37.94 18 SER B N 1
ATOM 3813 C CA . SER B 1 18 ? -35.938 26.828 5.379 1 37.94 18 SER B CA 1
ATOM 3814 C C . SER B 1 18 ? -34.938 25.875 6.039 1 37.94 18 SER B C 1
ATOM 3816 O O . SER B 1 18 ? -35.188 25.391 7.152 1 37.94 18 SER B O 1
ATOM 3818 N N . LEU B 1 19 ? -34.344 25.016 5.375 1 41.28 19 LEU B N 1
ATOM 3819 C CA . LEU B 1 19 ? -33.188 24.312 5.926 1 41.28 19 LEU B CA 1
ATOM 3820 C C . LEU B 1 19 ? -32.344 25.25 6.773 1 41.28 19 LEU B C 1
ATOM 3822 O O . LEU B 1 19 ? -31.594 26.078 6.242 1 41.28 19 LEU B O 1
ATOM 3826 N N . SER B 1 20 ? -32.875 25.906 7.805 1 47.56 20 SER B N 1
ATOM 3827 C CA . SER B 1 20 ? -32 26.578 8.758 1 47.56 20 SER B CA 1
ATOM 3828 C C . SER B 1 20 ? -30.641 25.875 8.844 1 47.56 20 SER B C 1
ATOM 3830 O O . SER B 1 20 ? -30.562 24.688 9.133 1 47.56 20 SER B O 1
ATOM 3832 N N . SER B 1 21 ? -29.75 26.312 8.086 1 58.94 21 SER B N 1
ATOM 3833 C CA . SER B 1 21 ? -28.375 25.797 8 1 58.94 21 SER B CA 1
ATOM 3834 C C . SER B 1 21 ? -27.734 25.719 9.383 1 58.94 21 SER B C 1
ATOM 3836 O O . SER B 1 21 ? -27.625 26.734 10.078 1 58.94 21 SER B O 1
ATOM 3838 N N . GLN B 1 22 ? -27.875 24.734 10.227 1 78.81 22 GLN B N 1
ATOM 3839 C CA . GLN B 1 22 ? -27.391 24.438 11.562 1 78.81 22 GLN B CA 1
ATOM 3840 C C . GLN B 1 22 ? -25.859 24.359 11.586 1 78.81 22 GLN B C 1
ATOM 3842 O O . GLN B 1 22 ? -25.25 23.719 10.719 1 78.81 22 GLN B O 1
ATOM 3847 N N . ILE B 1 23 ? -25.219 25.453 12.297 1 89.81 23 ILE B N 1
ATOM 3848 C CA . ILE B 1 23 ? -23.781 25.406 12.492 1 89.81 23 ILE B CA 1
ATOM 3849 C C . ILE B 1 23 ? -23.469 25.047 13.938 1 89.81 23 ILE B C 1
ATOM 3851 O O . ILE B 1 23 ? -24.328 25.172 14.82 1 89.81 23 ILE B O 1
ATOM 3855 N N . ILE B 1 24 ? -22.344 24.484 14.141 1 92.88 24 ILE B N 1
ATOM 3856 C CA . ILE B 1 24 ? -21.734 24.359 15.453 1 92.88 24 ILE B CA 1
ATOM 3857 C C . ILE B 1 24 ? -20.484 25.234 15.531 1 92.88 24 ILE B C 1
ATOM 3859 O O . ILE B 1 24 ? -19.594 25.141 14.672 1 92.88 24 ILE B O 1
ATOM 3863 N N . LEU B 1 25 ? -20.531 26.156 16.484 1 94.5 25 LEU B N 1
ATOM 3864 C CA . LEU B 1 25 ? -19.406 27.078 16.672 1 94.5 25 LEU B CA 1
ATOM 3865 C C . LEU B 1 25 ? -18.531 26.609 17.844 1 94.5 25 LEU B C 1
ATOM 3867 O O . LEU B 1 25 ? -19.031 26.391 18.953 1 94.5 25 LEU B O 1
ATOM 3871 N N . LEU B 1 26 ? -17.281 26.406 17.594 1 94.94 26 LEU B N 1
ATOM 3872 C CA . LEU B 1 26 ? -16.312 26.016 18.625 1 94.94 26 LEU B CA 1
ATOM 3873 C C . LEU B 1 26 ? -15.203 27.047 18.75 1 94.94 26 LEU B C 1
ATOM 3875 O O . LEU B 1 26 ? -14.742 27.594 17.75 1 94.94 26 LEU B O 1
ATOM 3879 N N . PRO B 1 27 ? -14.742 27.312 19.938 1 94.38 27 PRO B N 1
ATOM 3880 C CA . PRO B 1 27 ? -13.617 28.219 20.125 1 94.38 27 PRO B CA 1
ATOM 3881 C C . PRO B 1 27 ? -12.266 27.562 19.891 1 94.38 27 PRO B C 1
ATOM 3883 O O . PRO B 1 27 ? -12.016 26.469 20.406 1 94.38 27 PRO B O 1
ATOM 3886 N N . LEU B 1 28 ? -11.453 28.141 19.094 1 93.94 28 LEU B N 1
ATOM 3887 C CA . LEU B 1 28 ? -10.039 27.797 19 1 93.94 28 LEU B CA 1
ATOM 3888 C C . LEU B 1 28 ? -9.188 28.734 19.844 1 93.94 28 LEU B C 1
ATOM 3890 O O . LEU B 1 28 ? -9.297 29.953 19.719 1 93.94 28 LEU B O 1
ATOM 3894 N N . THR B 1 29 ? -8.352 28.094 20.625 1 87.56 29 THR B N 1
ATOM 3895 C CA . THR B 1 29 ? -7.516 28.891 21.516 1 87.56 29 THR B CA 1
ATOM 3896 C C . THR B 1 29 ? -6.047 28.781 21.125 1 87.56 29 THR B C 1
ATOM 3898 O O . THR B 1 29 ? -5.582 27.719 20.719 1 87.56 29 THR B O 1
ATOM 3901 N N . HIS B 1 30 ? -5.41 29.922 21.109 1 81.38 30 HIS B N 1
ATOM 3902 C CA . HIS B 1 30 ? -3.969 29.938 20.875 1 81.38 30 HIS B CA 1
ATOM 3903 C C . HIS B 1 30 ? -3.199 30.219 22.156 1 81.38 30 HIS B C 1
ATOM 3905 O O . HIS B 1 30 ? -3.627 31.031 22.984 1 81.38 30 HIS B O 1
ATOM 3911 N N . SER B 1 31 ? -2.336 29.266 22.562 1 65.44 31 SER B N 1
ATOM 3912 C CA . SER B 1 31 ? -1.536 29.531 23.75 1 65.44 31 SER B CA 1
ATOM 3913 C C . SER B 1 31 ? -0.048 29.578 23.422 1 65.44 31 SER B C 1
ATOM 3915 O O . SER B 1 31 ? 0.463 28.719 22.703 1 65.44 31 SER B O 1
ATOM 3917 N N . ILE B 1 32 ? 0.537 30.75 23.438 1 60.81 32 ILE B N 1
ATOM 3918 C CA . ILE B 1 32 ? 1.984 30.859 23.281 1 60.81 32 ILE B CA 1
ATOM 3919 C C . ILE B 1 32 ? 2.654 30.75 24.641 1 60.81 32 ILE B C 1
ATOM 3921 O O . ILE B 1 32 ? 2.289 31.469 25.578 1 60.81 32 ILE B O 1
ATOM 3925 N N . SER B 1 33 ? 3.303 29.594 24.969 1 53.84 33 SER B N 1
ATOM 3926 C CA . SER B 1 33 ? 3.992 29.484 26.25 1 53.84 33 SER B CA 1
ATOM 3927 C C . SER B 1 33 ? 5.172 30.438 26.328 1 53.84 33 SER B C 1
ATOM 3929 O O . SER B 1 33 ? 6.105 30.359 25.531 1 53.84 33 SER B O 1
ATOM 3931 N N . LYS B 1 34 ? 5.098 31.641 26.859 1 52 34 LYS B N 1
ATOM 3932 C CA . LYS B 1 34 ? 6.184 32.594 27.078 1 52 34 LYS B CA 1
ATOM 3933 C C . LYS B 1 34 ? 7.328 31.938 27.859 1 52 34 LYS B C 1
ATOM 3935 O O . LYS B 1 34 ? 8.484 32.344 27.703 1 52 34 LYS B O 1
ATOM 3940 N N . THR B 1 35 ? 6.934 31.062 28.719 1 49.56 35 THR B N 1
ATOM 3941 C CA . THR B 1 35 ? 7.965 30.641 29.656 1 49.56 35 THR B CA 1
ATOM 3942 C C . THR B 1 35 ? 9.125 29.969 28.906 1 49.56 35 THR B C 1
ATOM 3944 O O . THR B 1 35 ? 10.258 29.969 29.406 1 49.56 35 THR B O 1
ATOM 3947 N N . GLN B 1 36 ? 8.812 29.609 27.703 1 54.31 36 GLN B N 1
ATOM 3948 C CA . GLN B 1 36 ? 9.883 28.797 27.156 1 54.31 36 GLN B CA 1
ATOM 3949 C C . GLN B 1 36 ? 10.805 29.625 26.266 1 54.31 36 GLN B C 1
ATOM 3951 O O . GLN B 1 36 ? 11.969 29.266 26.062 1 54.31 36 GLN B O 1
ATOM 3956 N N . PHE B 1 37 ? 10.195 30.781 25.828 1 58.41 37 PHE B N 1
ATOM 3957 C CA . PHE B 1 37 ? 11.086 31.484 24.906 1 58.41 37 PHE B CA 1
ATOM 3958 C C . PHE B 1 37 ? 11.445 32.875 25.422 1 58.41 37 PHE B C 1
ATOM 3960 O O . PHE B 1 37 ? 10.57 33.688 25.656 1 58.41 37 PHE B O 1
ATOM 3967 N N . ASN B 1 38 ? 12.68 33 25.828 1 61.31 38 ASN B N 1
ATOM 3968 C CA . ASN B 1 38 ? 13.219 34.219 26.453 1 61.31 38 ASN B CA 1
ATOM 3969 C C . ASN B 1 38 ? 13.305 35.344 25.453 1 61.31 38 ASN B C 1
ATOM 3971 O O . ASN B 1 38 ? 13.297 36.531 25.844 1 61.31 38 ASN B O 1
ATOM 3975 N N . THR B 1 39 ? 13.352 35.062 24.141 1 73 39 THR B N 1
ATOM 3976 C CA . THR B 1 39 ? 13.484 36.125 23.156 1 73 39 THR B CA 1
ATOM 3977 C C . THR B 1 39 ? 12.695 35.781 21.891 1 73 39 THR B C 1
ATOM 3979 O O . THR B 1 39 ? 12.391 34.625 21.625 1 73 39 THR B O 1
ATOM 3982 N N . THR B 1 40 ? 12.328 36.812 21.188 1 75.5 40 THR B N 1
ATOM 3983 C CA . THR B 1 40 ? 11.656 36.688 19.906 1 75.5 40 THR B CA 1
ATOM 3984 C C . THR B 1 40 ? 12.508 35.875 18.938 1 75.5 40 THR B C 1
ATOM 3986 O O . THR B 1 40 ? 11.977 35.062 18.172 1 75.5 40 THR B O 1
ATOM 3989 N N . HIS B 1 41 ? 13.852 36.062 19.062 1 75.5 41 HIS B N 1
ATOM 3990 C CA . HIS B 1 41 ? 14.758 35.344 18.188 1 75.5 41 HIS B CA 1
ATOM 3991 C C . HIS B 1 41 ? 14.656 33.844 18.406 1 75.5 41 HIS B C 1
ATOM 3993 O O . HIS B 1 41 ? 14.555 33.062 17.438 1 75.5 41 HIS B O 1
ATOM 3999 N N . HIS B 1 42 ? 14.633 33.5 19.578 1 73.5 42 HIS B N 1
ATOM 4000 C CA . HIS B 1 42 ? 14.562 32.094 19.906 1 73.5 42 HIS B CA 1
ATOM 4001 C C . HIS B 1 42 ? 13.211 31.5 19.531 1 73.5 42 HIS B C 1
ATOM 4003 O O . HIS B 1 42 ? 13.133 30.359 19.078 1 73.5 42 HIS B O 1
ATOM 4009 N N . LEU B 1 43 ? 12.203 32.219 19.688 1 74.31 43 LEU B N 1
ATOM 4010 C CA . LEU B 1 43 ? 10.859 31.797 19.312 1 74.31 43 LEU B CA 1
ATOM 4011 C C . LEU B 1 43 ? 10.766 31.547 17.812 1 74.31 43 LEU B C 1
ATOM 4013 O O . LEU B 1 43 ? 10.312 30.484 17.375 1 74.31 43 LEU B O 1
ATOM 4017 N N . LEU B 1 44 ? 11.242 32.469 17.047 1 74.69 44 LEU B N 1
ATOM 4018 C CA . LEU B 1 44 ? 11.172 32.375 15.602 1 74.69 44 LEU B CA 1
ATOM 4019 C C . LEU B 1 44 ? 12.031 31.203 15.094 1 74.69 44 LEU B C 1
ATOM 4021 O O . LEU B 1 44 ? 11.625 30.5 14.172 1 74.69 44 LEU B O 1
ATOM 4025 N N . LYS B 1 45 ? 13.148 31.047 15.711 1 74.06 45 LYS B N 1
ATOM 4026 C CA . LYS B 1 45 ? 14.023 29.938 15.328 1 74.06 45 LYS B CA 1
ATOM 4027 C C . LYS B 1 45 ? 13.344 28.594 15.578 1 74.06 45 LYS B C 1
ATOM 4029 O O . LYS B 1 45 ? 13.406 27.703 14.742 1 74.06 45 LYS B O 1
ATOM 4034 N N . SER B 1 46 ? 12.758 28.547 16.719 1 72 46 SER B N 1
ATOM 4035 C CA . SER B 1 46 ? 12.07 27.312 17.062 1 72 46 SER B CA 1
ATOM 4036 C C . SER B 1 46 ? 10.93 27.016 16.094 1 72 46 SER B C 1
ATOM 4038 O O . SER B 1 46 ? 10.797 25.891 15.609 1 72 46 SER B O 1
ATOM 4040 N N . ILE B 1 47 ? 10.211 27.969 15.719 1 74.5 47 ILE B N 1
ATOM 4041 C CA . ILE B 1 47 ? 9.039 27.812 14.859 1 74.5 47 ILE B CA 1
ATOM 4042 C C . ILE B 1 47 ? 9.492 27.5 13.43 1 74.5 47 ILE B C 1
ATOM 4044 O O . ILE B 1 47 ? 8.883 26.672 12.75 1 74.5 47 ILE B O 1
ATOM 4048 N N . SER B 1 48 ? 10.523 28.188 13.023 1 75 48 SER B N 1
ATOM 4049 C CA . SER B 1 48 ? 11.039 27.938 11.68 1 75 48 SER B CA 1
ATOM 4050 C C . SER B 1 48 ? 11.578 26.516 11.547 1 75 48 SER B C 1
ATOM 4052 O O . SER B 1 48 ? 11.344 25.859 10.539 1 75 48 SER B O 1
ATOM 4054 N N . THR B 1 49 ? 12.266 26.078 12.531 1 72.31 49 THR B N 1
ATOM 4055 C CA . THR B 1 49 ? 12.789 24.719 12.523 1 72.31 49 THR B CA 1
ATOM 4056 C C . THR B 1 49 ? 11.648 23.703 12.5 1 72.31 49 THR B C 1
ATOM 4058 O O . THR B 1 49 ? 11.703 22.734 11.75 1 72.31 49 THR B O 1
ATOM 4061 N N . ARG B 1 50 ? 10.609 23.984 13.18 1 73.44 50 ARG B N 1
ATOM 4062 C CA . ARG B 1 50 ? 9.461 23.094 13.234 1 73.44 50 ARG B CA 1
ATOM 4063 C C . ARG B 1 50 ? 8.742 23.047 11.891 1 73.44 50 ARG B C 1
ATOM 4065 O O . ARG B 1 50 ? 8.359 21.969 11.414 1 73.44 50 ARG B O 1
ATOM 4072 N N . SER B 1 51 ? 8.562 24.172 11.375 1 72.44 51 SER B N 1
ATOM 4073 C CA . SER B 1 51 ? 7.906 24.234 10.07 1 72.44 51 SER B CA 1
ATOM 4074 C C . SER B 1 51 ? 8.695 23.469 9.016 1 72.44 51 SER B C 1
ATOM 4076 O O . SER B 1 51 ? 8.109 22.734 8.211 1 72.44 51 SER B O 1
ATOM 4078 N N . SER B 1 52 ? 9.977 23.578 9.094 1 73.5 52 SER B N 1
ATOM 4079 C CA . SER B 1 52 ? 10.844 22.891 8.141 1 73.5 52 SER B CA 1
ATOM 4080 C C . SER B 1 52 ? 10.797 21.391 8.344 1 73.5 52 SER B C 1
ATOM 4082 O O . SER B 1 52 ? 10.688 20.625 7.383 1 73.5 52 SER B O 1
ATOM 4084 N N . THR B 1 53 ? 10.875 21.016 9.57 1 70.81 53 THR B N 1
ATOM 4085 C CA . THR B 1 53 ? 10.852 19.594 9.883 1 70.81 53 THR B CA 1
ATOM 4086 C C . THR B 1 53 ? 9.539 18.969 9.43 1 70.81 53 THR B C 1
ATOM 4088 O O . THR B 1 53 ? 9.531 17.891 8.82 1 70.81 53 THR B O 1
ATOM 4091 N N . ARG B 1 54 ? 8.469 19.578 9.656 1 73.25 54 ARG B N 1
ATOM 4092 C CA . ARG B 1 54 ? 7.152 19.094 9.25 1 73.25 54 ARG B CA 1
ATOM 4093 C C . ARG B 1 54 ? 7.055 18.969 7.734 1 73.25 54 ARG B C 1
ATOM 4095 O O . ARG B 1 54 ? 6.543 17.969 7.223 1 73.25 54 ARG B O 1
ATOM 4102 N N . PHE B 1 55 ? 7.539 19.906 7.102 1 71 55 PHE B N 1
ATOM 4103 C CA . PHE B 1 55 ? 7.492 19.922 5.645 1 71 55 PHE B CA 1
ATOM 4104 C C . PHE B 1 55 ? 8.312 18.766 5.07 1 71 55 PHE B C 1
ATOM 4106 O O . PHE B 1 55 ? 7.852 18.062 4.168 1 71 55 PHE B O 1
ATOM 4113 N N . HIS B 1 56 ? 9.438 18.516 5.602 1 71.75 56 HIS B N 1
ATOM 4114 C CA . HIS B 1 56 ? 10.32 17.484 5.074 1 71.75 56 HIS B CA 1
ATOM 4115 C C . HIS B 1 56 ? 9.82 16.078 5.445 1 71.75 56 HIS B C 1
ATOM 4117 O O . HIS B 1 56 ? 10.039 15.125 4.703 1 71.75 56 HIS B O 1
ATOM 4123 N N . HIS B 1 57 ? 9.195 16.031 6.512 1 69.56 57 HIS B N 1
ATOM 4124 C CA . HIS B 1 57 ? 8.617 14.758 6.906 1 69.56 57 HIS B CA 1
ATOM 4125 C C . HIS B 1 57 ? 7.516 14.336 5.941 1 69.56 57 HIS B C 1
ATOM 4127 O O . HIS B 1 57 ? 7.297 13.141 5.727 1 69.56 57 HIS B O 1
ATOM 4133 N N . GLN B 1 58 ? 6.809 15.234 5.43 1 65.62 58 GLN B N 1
ATOM 4134 C CA . GLN B 1 58 ? 5.746 14.93 4.477 1 65.62 58 GLN B CA 1
ATOM 4135 C C . GLN B 1 58 ? 6.312 14.305 3.205 1 65.62 58 GLN B C 1
ATOM 4137 O O . GLN B 1 58 ? 5.578 13.695 2.428 1 65.62 58 GLN B O 1
ATOM 4142 N N . HIS B 1 59 ? 7.605 14.453 2.963 1 62.62 59 HIS B N 1
ATOM 4143 C CA . HIS B 1 59 ? 8.25 13.922 1.77 1 62.62 59 HIS B CA 1
ATOM 4144 C C . HIS B 1 59 ? 8.914 12.578 2.057 1 62.62 59 HIS B C 1
ATOM 4146 O O . HIS B 1 59 ? 9.188 11.805 1.136 1 62.62 59 HIS B O 1
ATOM 4152 N N . HIS B 1 60 ? 9.297 12.32 3.25 1 56.28 60 HIS B N 1
ATOM 4153 C CA . HIS B 1 60 ? 10.078 11.117 3.535 1 56.28 60 HIS B CA 1
ATOM 4154 C C . HIS B 1 60 ? 9.164 9.945 3.895 1 56.28 60 HIS B C 1
ATOM 4156 O O . HIS B 1 60 ? 9.625 8.945 4.453 1 56.28 60 HIS B O 1
ATOM 4162 N N . SER B 1 61 ? 8.047 9.875 3.564 1 50.25 61 SER B N 1
ATOM 4163 C CA . SER B 1 61 ? 7.352 8.664 3.994 1 50.25 61 SER B CA 1
ATOM 4164 C C . SER B 1 61 ? 8.195 7.426 3.732 1 50.25 61 SER B C 1
ATOM 4166 O O . SER B 1 61 ? 8.055 6.41 4.418 1 50.25 61 SER B O 1
ATOM 4168 N N . HIS B 1 62 ? 8.867 7.246 2.592 1 41.41 62 HIS B N 1
ATOM 4169 C CA . HIS B 1 62 ? 9.383 5.918 2.275 1 41.41 62 HIS B CA 1
ATOM 4170 C C . HIS B 1 62 ? 10.742 5.688 2.932 1 41.41 62 HIS B C 1
ATOM 4172 O O . HIS B 1 62 ? 11.203 4.547 3.016 1 41.41 62 HIS B O 1
ATOM 4178 N N . ASN B 1 63 ? 11.719 6.551 2.791 1 37.38 63 ASN B N 1
ATOM 4179 C CA . ASN B 1 63 ? 13.102 6.215 3.084 1 37.38 63 ASN B CA 1
ATOM 4180 C C . ASN B 1 63 ? 13.445 6.453 4.551 1 37.38 63 ASN B C 1
ATOM 4182 O O . ASN B 1 63 ? 13.516 7.602 4.996 1 37.38 63 ASN B O 1
ATOM 4186 N N . HIS B 1 64 ? 13.086 5.664 5.352 1 37.06 64 HIS B N 1
ATOM 4187 C CA . HIS B 1 64 ? 13.148 5.629 6.809 1 37.06 64 HIS B CA 1
ATOM 4188 C C . HIS B 1 64 ? 14.547 5.973 7.305 1 37.06 64 HIS B C 1
ATOM 4190 O O . HIS B 1 64 ? 14.82 5.914 8.508 1 37.06 64 HIS B O 1
ATOM 4196 N N . ASN B 1 65 ? 15.664 5.699 6.605 1 35.69 65 ASN B N 1
ATOM 4197 C CA . ASN B 1 65 ? 16.844 5.539 7.438 1 35.69 65 ASN B CA 1
ATOM 4198 C C . ASN B 1 65 ? 17.109 6.777 8.289 1 35.69 65 ASN B C 1
ATOM 4200 O O . ASN B 1 65 ? 18.125 6.863 8.977 1 35.69 65 ASN B O 1
ATOM 4204 N N . LYS B 1 66 ? 17.016 8 7.766 1 33.53 66 LYS B N 1
ATOM 4205 C CA . LYS B 1 66 ? 17.859 9.008 8.383 1 33.53 66 LYS B CA 1
ATOM 4206 C C . LYS B 1 66 ? 17.328 9.414 9.758 1 33.53 66 LYS B C 1
ATOM 4208 O O . LYS B 1 66 ? 16.125 9.445 9.977 1 33.53 66 LYS B O 1
ATOM 4213 N N . ASN B 1 67 ? 18.156 9.531 10.789 1 33 67 ASN B N 1
ATOM 4214 C CA . ASN B 1 67 ? 18.188 10.047 12.148 1 33 67 ASN B CA 1
ATOM 4215 C C . ASN B 1 67 ? 17.391 11.352 12.273 1 33 67 ASN B C 1
ATOM 4217 O O . ASN B 1 67 ? 17.938 12.43 12.016 1 33 67 ASN B O 1
ATOM 4221 N N . GLN B 1 68 ? 16.25 11.312 11.898 1 36.47 68 GLN B N 1
ATOM 4222 C CA . GLN B 1 68 ? 15.578 12.602 11.992 1 36.47 68 GLN B CA 1
ATOM 4223 C C . GLN B 1 68 ? 15.461 13.055 13.445 1 36.47 68 GLN B C 1
ATOM 4225 O O . GLN B 1 68 ? 14.953 12.312 14.297 1 36.47 68 GLN B O 1
ATOM 4230 N N . ILE B 1 69 ? 16.375 13.922 13.812 1 34 69 ILE B N 1
ATOM 4231 C CA . ILE B 1 69 ? 16.266 14.688 15.047 1 34 69 ILE B CA 1
ATOM 4232 C C . ILE B 1 69 ? 14.883 15.312 15.141 1 34 69 ILE B C 1
ATOM 4234 O O . ILE B 1 69 ? 14.484 16.094 14.273 1 34 69 ILE B O 1
ATOM 4238 N N . TYR B 1 70 ? 14.094 14.625 15.812 1 36.66 70 TYR B N 1
ATOM 4239 C CA . TYR B 1 70 ? 12.766 15.117 16.156 1 36.66 70 TYR B CA 1
ATOM 4240 C C . TYR B 1 70 ? 12.859 16.375 17 1 36.66 70 TYR B C 1
ATOM 4242 O O . TYR B 1 70 ? 13.602 16.422 17.984 1 36.66 70 TYR B O 1
ATOM 4250 N N . LEU B 1 71 ? 12.719 17.453 16.344 1 40.09 71 LEU B N 1
ATOM 4251 C CA . LEU B 1 71 ? 12.727 18.703 17.109 1 40.09 71 LEU B CA 1
ATOM 4252 C C . LEU B 1 71 ? 11.406 18.891 17.844 1 40.09 71 LEU B C 1
ATOM 4254 O O . LEU B 1 71 ? 10.336 18.609 17.297 1 40.09 71 LEU B O 1
ATOM 4258 N N . PRO B 1 72 ? 11.562 19.078 19.141 1 39.47 72 PRO B N 1
ATOM 4259 C CA . PRO B 1 72 ? 10.43 19.328 20.031 1 39.47 72 PRO B CA 1
ATOM 4260 C C . PRO B 1 72 ? 9.492 20.406 19.5 1 39.47 72 PRO B C 1
ATOM 4262 O O . PRO B 1 72 ? 9.938 21.344 18.844 1 39.47 72 PRO B O 1
ATOM 4265 N N . LEU B 1 73 ? 8.203 20.031 19.297 1 41.19 73 LEU B N 1
ATOM 4266 C CA . LEU B 1 73 ? 7.125 20.953 18.969 1 41.19 73 LEU B CA 1
ATOM 4267 C C . LEU B 1 73 ? 7.098 22.125 19.953 1 41.19 73 LEU B C 1
ATOM 4269 O O . LEU B 1 73 ? 7.23 21.922 21.156 1 41.19 73 LEU B O 1
ATOM 4273 N N . SER B 1 74 ? 7.605 23.266 19.656 1 45.12 74 SER B N 1
ATOM 4274 C CA . SER B 1 74 ? 7.48 24.391 20.578 1 45.12 74 SER B CA 1
ATOM 4275 C C . SER B 1 74 ? 6.059 24.938 20.578 1 45.12 74 SER B C 1
ATOM 4277 O O . SER B 1 74 ? 5.422 25.047 19.531 1 45.12 74 SER B O 1
ATOM 4279 N N . PRO B 1 75 ? 5.48 25.109 21.797 1 49.75 75 PRO B N 1
ATOM 4280 C CA . PRO B 1 75 ? 4.246 25.812 22.141 1 49.75 75 PRO B CA 1
ATOM 4281 C C . PRO B 1 75 ? 4.207 27.234 21.609 1 49.75 75 PRO B C 1
ATOM 4283 O O . PRO B 1 75 ? 5.184 27.969 21.734 1 49.75 75 PRO B O 1
ATOM 4286 N N . GLY B 1 76 ? 3.297 27.594 20.453 1 54.09 76 GLY B N 1
ATOM 4287 C CA . GLY B 1 76 ? 3.094 29.016 20.281 1 54.09 76 GLY B CA 1
ATOM 4288 C C . GLY B 1 76 ? 2.387 29.375 18.984 1 54.09 76 GLY B C 1
ATOM 4289 O O . GLY B 1 76 ? 1.977 30.516 18.797 1 54.09 76 GLY B O 1
ATOM 4290 N N . SER B 1 77 ? 2.408 28.469 18.141 1 65.75 77 SER B N 1
ATOM 4291 C CA . SER B 1 77 ? 1.766 28.953 16.922 1 65.75 77 SER B CA 1
ATOM 4292 C C . SER B 1 77 ? 0.597 28.062 16.531 1 65.75 77 SER B C 1
ATOM 4294 O O . SER B 1 77 ? 0.004 28.234 15.461 1 65.75 77 SER B O 1
ATOM 4296 N N . ASP B 1 78 ? 0.174 27.328 17.609 1 80.44 78 ASP B N 1
ATOM 4297 C CA . ASP B 1 78 ? -0.871 26.375 17.266 1 80.44 78 ASP B CA 1
ATOM 4298 C C . ASP B 1 78 ? -2.197 26.75 17.922 1 80.44 78 ASP B C 1
ATOM 4300 O O . ASP B 1 78 ? -2.23 27.562 18.844 1 80.44 78 ASP B O 1
ATOM 4304 N N . TYR B 1 79 ? -3.225 26.312 17.359 1 89.25 79 TYR B N 1
ATOM 4305 C CA . TYR B 1 79 ? -4.574 26.531 17.875 1 89.25 79 TYR B CA 1
ATOM 4306 C C . TYR B 1 79 ? -5.172 25.234 18.406 1 89.25 79 TYR B C 1
ATOM 4308 O O . TYR B 1 79 ? -5.031 24.172 17.797 1 89.25 79 TYR B O 1
ATOM 4316 N N . THR B 1 80 ? -5.816 25.328 19.594 1 91.06 80 THR B N 1
ATOM 4317 C CA . THR B 1 80 ? -6.348 24.141 20.234 1 91.06 80 THR B CA 1
ATOM 4318 C C . THR B 1 80 ? -7.871 24.188 20.281 1 91.06 80 THR B C 1
ATOM 4320 O O . THR B 1 80 ? -8.461 25.266 20.312 1 91.06 80 THR B O 1
ATOM 4323 N N . LEU B 1 81 ? -8.453 23.094 20.25 1 93.56 81 LEU B N 1
ATOM 4324 C CA . LEU B 1 81 ? -9.883 22.906 20.484 1 93.56 81 LEU B CA 1
ATOM 4325 C C . LEU B 1 81 ? -10.133 21.922 21.625 1 93.56 81 LEU B C 1
ATOM 4327 O O . LEU B 1 81 ? -9.281 21.078 21.922 1 93.56 81 LEU B O 1
ATOM 4331 N N . SER B 1 82 ? -11.297 22.078 22.266 1 93.75 82 SER B N 1
ATOM 4332 C CA . SER B 1 82 ? -11.625 21.203 23.391 1 93.75 82 SER B CA 1
ATOM 4333 C C . SER B 1 82 ? -12.961 20.5 23.172 1 93.75 82 SER B C 1
ATOM 4335 O O . SER B 1 82 ? -13.859 21.047 22.531 1 93.75 82 SER B O 1
ATOM 4337 N N . PHE B 1 83 ? -13.008 19.281 23.656 1 94.12 83 PHE B N 1
ATOM 4338 C CA . PHE B 1 83 ? -14.25 18.516 23.656 1 94.12 83 PHE B CA 1
ATOM 4339 C C . PHE B 1 83 ? -14.305 17.594 24.875 1 94.12 83 PHE B C 1
ATOM 4341 O O . PHE B 1 83 ? -13.328 17.484 25.609 1 94.12 83 PHE B O 1
ATOM 4348 N N . ASN B 1 84 ? -15.469 17.016 25.06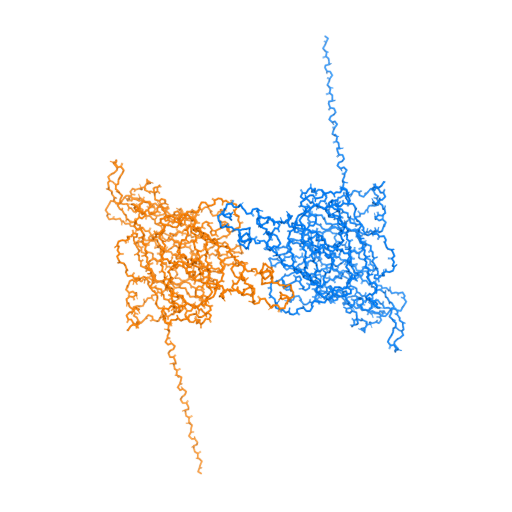2 1 94.56 84 ASN B N 1
ATOM 4349 C CA . ASN B 1 84 ? -15.656 16.078 26.156 1 94.56 84 ASN B CA 1
ATOM 4350 C C . ASN B 1 84 ? -15.781 14.641 25.656 1 94.56 84 ASN B C 1
ATOM 4352 O O . ASN B 1 84 ? -16.422 14.391 24.641 1 94.56 84 ASN B O 1
ATOM 4356 N N . LEU B 1 85 ? -15.117 13.758 26.406 1 94.06 85 LEU B N 1
ATOM 4357 C CA . LEU B 1 85 ? -15.164 12.336 26.078 1 94.06 85 LEU B CA 1
ATOM 4358 C C . LEU B 1 85 ? -15.914 11.555 27.156 1 94.06 85 LEU B C 1
ATOM 4360 O O . LEU B 1 85 ? -15.633 11.703 28.344 1 94.06 85 LEU B O 1
ATOM 4364 N N . GLY B 1 86 ? -16.828 10.781 26.75 1 90 86 GLY B N 1
ATOM 4365 C CA . GLY B 1 86 ? -17.594 9.969 27.672 1 90 86 GLY B CA 1
ATOM 4366 C C . GLY B 1 86 ? -18.578 10.773 28.5 1 90 86 GLY B C 1
ATOM 4367 O O . GLY B 1 86 ? -18.719 11.977 28.312 1 90 86 GLY B O 1
ATOM 4368 N N . SER B 1 87 ? -19.422 10.062 29.422 1 76.12 87 SER B N 1
ATOM 4369 C CA . SER B 1 87 ? -20.469 10.766 30.172 1 76.12 87 SER B CA 1
ATOM 4370 C C . SER B 1 87 ? -20.344 10.523 31.672 1 76.12 87 SER B C 1
ATOM 4372 O O . SER B 1 87 ? -20.812 11.32 32.469 1 76.12 87 SER B O 1
ATOM 4374 N N . ASN B 1 88 ? -19.734 9.477 32.094 1 80.56 88 ASN B N 1
ATOM 4375 C CA . ASN B 1 88 ? -19.766 9.195 33.531 1 80.56 88 ASN B CA 1
ATOM 4376 C C . ASN B 1 88 ? -18.422 8.68 34.031 1 80.56 88 ASN B C 1
ATOM 4378 O O . ASN B 1 88 ? -18.219 7.473 34.156 1 80.56 88 ASN B O 1
ATOM 4382 N N . PRO B 1 89 ? -17.594 9.594 34.469 1 82.12 89 PRO B N 1
ATOM 4383 C CA . PRO B 1 89 ? -17.531 11.047 34.312 1 82.12 89 PRO B CA 1
ATOM 4384 C C . PRO B 1 89 ? -17.031 11.469 32.938 1 82.12 89 PRO B C 1
ATOM 4386 O O . PRO B 1 89 ? -16.328 10.703 32.25 1 82.12 89 PRO B O 1
ATOM 4389 N N . SER B 1 90 ? -17.469 12.57 32.5 1 89.69 90 SER B N 1
ATOM 4390 C CA . SER B 1 90 ? -16.953 13.141 31.266 1 89.69 90 SER B CA 1
ATOM 4391 C C . SER B 1 90 ? -15.516 13.625 31.438 1 89.69 90 SER B C 1
ATOM 4393 O O . SER B 1 90 ? -15.148 14.133 32.5 1 89.69 90 SER B O 1
ATOM 4395 N N . GLN B 1 91 ? -14.695 13.367 30.406 1 93.69 91 GLN B N 1
ATOM 4396 C CA . GLN B 1 91 ? -13.305 13.789 30.438 1 93.69 91 GLN B CA 1
ATOM 4397 C C . GLN B 1 91 ? -13.039 14.891 29.406 1 93.69 91 GLN B C 1
ATOM 4399 O O . GLN B 1 91 ? -13.312 14.719 28.219 1 93.69 91 GLN B O 1
ATOM 4404 N N . LEU B 1 92 ? -12.57 15.992 29.875 1 93.94 92 LEU B N 1
ATOM 4405 C CA . LEU B 1 92 ? -12.242 17.094 28.984 1 93.94 92 LEU B CA 1
ATOM 4406 C C . LEU B 1 92 ? -10.945 16.828 28.234 1 93.94 92 LEU B C 1
ATOM 4408 O O . LEU B 1 92 ? -9.922 16.516 28.844 1 93.94 92 LEU B O 1
ATOM 4412 N N . ILE B 1 93 ? -10.992 16.906 26.922 1 94.75 93 ILE B N 1
ATOM 4413 C CA . ILE B 1 93 ? -9.844 16.672 26.047 1 94.75 93 ILE B CA 1
ATOM 4414 C C . ILE B 1 93 ? -9.547 17.938 25.234 1 94.75 93 ILE B C 1
ATOM 4416 O O . ILE B 1 93 ? -10.438 18.484 24.594 1 94.75 93 ILE B O 1
ATOM 4420 N N . THR B 1 94 ? -8.352 18.453 25.281 1 93.81 94 THR B N 1
ATOM 4421 C CA . THR B 1 94 ? -7.902 19.578 24.484 1 93.81 94 THR B CA 1
ATOM 4422 C C . THR B 1 94 ? -6.809 19.172 23.5 1 93.81 94 THR B C 1
ATOM 4424 O O . THR B 1 94 ? -5.797 18.594 23.906 1 93.81 94 THR B O 1
ATOM 4427 N N . LEU B 1 95 ? -7.012 19.438 22.234 1 93.38 95 LEU B N 1
ATOM 4428 C CA . LEU B 1 95 ? -6.113 18.984 21.188 1 93.38 95 LEU B CA 1
ATOM 4429 C C . LEU B 1 95 ? -5.738 20.125 20.25 1 93.38 95 LEU B C 1
ATOM 4431 O O . LEU B 1 95 ? -6.473 21.109 20.141 1 93.38 95 LEU B O 1
ATOM 4435 N N . TYR B 1 96 ? -4.613 20 19.594 1 90.19 96 TYR B N 1
ATOM 4436 C CA . TYR B 1 96 ? -4.281 20.906 18.484 1 90.19 96 TYR B CA 1
ATOM 4437 C C . TYR B 1 96 ? -5.145 20.594 17.266 1 90.19 96 TYR B C 1
ATOM 4439 O O . TYR B 1 96 ? -5.246 19.438 16.844 1 90.19 96 TYR B O 1
ATOM 4447 N N . MET B 1 97 ? -5.773 21.578 16.75 1 94.12 97 MET B N 1
ATOM 4448 C CA . MET B 1 97 ? -6.477 21.406 15.477 1 94.12 97 MET B CA 1
ATOM 4449 C C . MET B 1 97 ? -5.496 21.391 14.305 1 94.12 97 MET B C 1
ATOM 4451 O O . MET B 1 97 ? -4.645 22.266 14.188 1 94.12 97 MET B O 1
ATOM 4455 N N . ASP B 1 98 ? -5.57 20.391 13.461 1 92.56 98 ASP B N 1
ATOM 4456 C CA . ASP B 1 98 ? -4.57 20.219 12.406 1 92.56 98 ASP B CA 1
ATOM 4457 C C . ASP B 1 98 ? -5.215 19.719 11.117 1 92.56 98 ASP B C 1
ATOM 4459 O O . ASP B 1 98 ? -5.645 18.562 11.039 1 92.56 98 ASP B O 1
ATOM 4463 N N . THR B 1 99 ? -5.223 20.547 10.062 1 95.06 99 THR B N 1
ATOM 4464 C CA . THR B 1 99 ? -5.785 20.156 8.773 1 95.06 99 THR B CA 1
ATOM 4465 C C . THR B 1 99 ? -4.789 19.328 7.973 1 95.06 99 THR B C 1
ATOM 4467 O O . THR B 1 99 ? -5.141 18.766 6.941 1 95.06 99 THR B O 1
ATOM 4470 N N . GLY B 1 100 ? -3.555 19.203 8.43 1 90.38 100 GLY B N 1
ATOM 4471 C CA . GLY B 1 100 ? -2.545 18.406 7.762 1 90.38 100 GLY B CA 1
ATOM 4472 C C . GLY B 1 100 ? -2.484 16.969 8.273 1 90.38 100 GLY B C 1
ATOM 4473 O O . GLY B 1 100 ? -1.662 16.172 7.809 1 90.38 100 GLY B O 1
ATOM 4474 N N . SER B 1 101 ? -3.318 16.641 9.234 1 89.69 101 SER B N 1
ATOM 4475 C CA . SER B 1 101 ? -3.422 15.297 9.797 1 89.69 101 SER B CA 1
ATOM 4476 C C . SER B 1 101 ? -4.852 14.773 9.719 1 89.69 101 SER B C 1
ATOM 4478 O O . SER B 1 101 ? -5.809 15.547 9.812 1 89.69 101 SER B O 1
ATOM 4480 N N . ASP B 1 102 ? -5.02 13.477 9.523 1 92.5 102 ASP B N 1
ATOM 4481 C CA . ASP B 1 102 ? -6.367 12.945 9.352 1 92.5 102 ASP B CA 1
ATOM 4482 C C . ASP B 1 102 ? -6.719 11.969 10.477 1 92.5 102 ASP B C 1
ATOM 4484 O O . ASP B 1 102 ? -7.566 11.086 10.297 1 92.5 102 ASP B O 1
ATOM 4488 N N . LEU B 1 103 ? -6.027 12.148 11.578 1 93.88 103 LEU B N 1
ATOM 4489 C CA . LEU B 1 103 ? -6.281 11.258 12.711 1 93.88 103 LEU B CA 1
ATOM 4490 C C . LEU B 1 103 ? -6.477 12.062 13.992 1 93.88 103 LEU B C 1
ATOM 4492 O O . LEU B 1 103 ? -5.73 13 14.266 1 93.88 103 LEU B O 1
ATOM 4496 N N . VAL B 1 104 ? -7.539 11.719 14.695 1 96.5 104 VAL B N 1
ATOM 4497 C CA . VAL B 1 104 ? -7.691 12.234 16.047 1 96.5 104 VAL B CA 1
ATOM 4498 C C . VAL B 1 104 ? -7.027 11.289 17.047 1 96.5 104 VAL B C 1
ATOM 4500 O O . VAL B 1 104 ? -7.355 10.102 17.094 1 96.5 104 VAL B O 1
ATOM 4503 N N . TRP B 1 105 ? -6.113 11.789 17.797 1 96.06 105 TRP B N 1
ATOM 4504 C CA . TRP B 1 105 ? -5.477 10.984 18.828 1 96.06 105 TRP B CA 1
ATOM 4505 C C . TRP B 1 105 ? -5.141 11.836 20.047 1 96.06 105 TRP B C 1
ATOM 4507 O O . TRP B 1 105 ? -4.988 13.055 19.953 1 96.06 105 TRP B O 1
ATOM 4517 N N . PHE B 1 106 ? -5.09 11.289 21.188 1 96.06 106 PHE B N 1
ATOM 4518 C CA . PHE B 1 106 ? -4.676 11.977 22.406 1 96.06 106 PHE B CA 1
ATOM 4519 C C . PHE B 1 106 ? -4.09 10.984 23.406 1 96.06 106 PHE B C 1
ATOM 4521 O O . PHE B 1 106 ? -4.238 9.773 23.25 1 96.06 106 PHE B O 1
ATOM 4528 N N . PRO B 1 107 ? -3.344 11.469 24.422 1 96 107 PRO B N 1
ATOM 4529 C CA . PRO B 1 107 ? -2.721 10.609 25.422 1 96 107 PRO B CA 1
ATOM 4530 C C . PRO B 1 107 ? -3.742 9.898 26.312 1 96 107 PRO B C 1
ATOM 4532 O O . PRO B 1 107 ? -4.754 10.5 26.688 1 96 107 PRO B O 1
ATOM 4535 N N . CYS B 1 108 ? -3.453 8.68 26.547 1 95.62 108 CYS B N 1
ATOM 4536 C CA . CYS B 1 108 ? -4.258 7.879 27.469 1 95.62 108 CYS B CA 1
ATOM 4537 C C . CYS B 1 108 ? -3.408 7.324 28.594 1 95.62 108 CYS B C 1
ATOM 4539 O O . CYS B 1 108 ? -2.213 7.082 28.422 1 95.62 108 CYS B O 1
ATOM 4541 N N . SER B 1 109 ? -4.074 7.223 29.766 1 94.06 109 SER B N 1
ATOM 4542 C CA . SER B 1 109 ? -3.375 6.711 30.938 1 94.06 109 SER B CA 1
ATOM 4543 C C . SER B 1 109 ? -3.154 5.203 30.844 1 94.06 109 SER B C 1
ATOM 4545 O O . SER B 1 109 ? -4.066 4.461 30.469 1 94.06 109 SER B O 1
ATOM 4547 N N . PRO B 1 110 ? -1.97 4.742 31.25 1 94.69 110 PRO B N 1
ATOM 4548 C CA . PRO B 1 110 ? -0.755 5.5 31.562 1 94.69 110 PRO B CA 1
ATOM 4549 C C . PRO B 1 110 ? -0.105 6.102 30.312 1 94.69 110 PRO B C 1
ATOM 4551 O O . PRO B 1 110 ? -0.258 5.566 29.219 1 94.69 110 PRO B O 1
ATOM 4554 N N . PHE B 1 111 ? 0.504 7.23 30.516 1 95.31 111 PHE B N 1
ATOM 4555 C CA . PHE B 1 111 ? 1.073 7.941 29.375 1 95.31 111 PHE B CA 1
ATOM 4556 C C . PHE B 1 111 ? 2.518 8.344 29.656 1 95.31 111 PHE B C 1
ATOM 4558 O O . PHE B 1 111 ? 2.824 8.883 30.719 1 95.31 111 PHE B O 1
ATOM 4565 N N . GLU B 1 112 ? 3.369 7.973 28.703 1 93.62 112 GLU B N 1
ATOM 4566 C CA . GLU B 1 112 ? 4.766 8.398 28.719 1 93.62 112 GLU B CA 1
ATOM 4567 C C . GLU B 1 112 ? 5.102 9.242 27.484 1 93.62 112 GLU B C 1
ATOM 4569 O O . GLU B 1 112 ? 4.891 8.812 26.359 1 93.62 112 GLU B O 1
ATOM 4574 N N . CYS B 1 113 ? 5.613 10.43 27.766 1 92.19 113 CYS B N 1
ATOM 4575 C CA . CYS B 1 113 ? 6.031 11.289 26.672 1 92.19 113 CYS B CA 1
ATOM 4576 C C . CYS B 1 113 ? 7.547 11.461 26.656 1 92.19 113 CYS B C 1
ATOM 4578 O O . CYS B 1 113 ? 8.117 12.023 27.594 1 92.19 113 CYS B O 1
ATOM 4580 N N . ILE B 1 114 ? 8.102 10.945 25.578 1 89.38 114 ILE B N 1
ATOM 4581 C CA . ILE B 1 114 ? 9.547 11 25.391 1 89.38 114 ILE B CA 1
ATOM 4582 C C . ILE B 1 114 ? 9.938 12.367 24.828 1 89.38 114 ILE B C 1
ATOM 4584 O O . ILE B 1 114 ? 9.328 12.852 23.875 1 89.38 114 ILE B O 1
ATOM 4588 N N . LEU B 1 115 ? 10.922 13.039 25.359 1 83.19 115 LEU B N 1
ATOM 4589 C CA . LEU B 1 115 ? 11.461 14.32 24.922 1 83.19 115 LEU B CA 1
ATOM 4590 C C . LEU B 1 115 ? 10.391 15.406 24.969 1 83.19 115 LEU B C 1
ATOM 4592 O O . LEU B 1 115 ? 10.211 16.141 24 1 83.19 115 LEU B O 1
ATOM 4596 N N . CYS B 1 116 ? 9.539 15.352 26.031 1 84.06 116 CYS B N 1
ATOM 4597 C CA . CYS B 1 116 ? 8.469 16.328 26.188 1 84.06 116 CYS B CA 1
ATOM 4598 C C . CYS B 1 116 ? 8.781 17.297 27.328 1 84.06 116 CYS B C 1
ATOM 4600 O O . CYS B 1 116 ? 7.906 18.031 27.781 1 84.06 116 CYS B O 1
ATOM 4602 N N . GLU B 1 117 ? 10.023 17.328 27.688 1 77.12 117 GLU B N 1
ATOM 4603 C CA . GLU B 1 117 ? 10.406 18.203 28.781 1 77.12 117 GLU B CA 1
ATOM 4604 C C . GLU B 1 117 ? 10.117 19.672 28.453 1 77.12 117 GLU B C 1
ATOM 4606 O O . GLU B 1 117 ? 10.484 20.156 27.375 1 77.12 117 GLU B O 1
ATOM 4611 N N . GLY B 1 118 ? 9.414 20.328 29.297 1 69.75 118 GLY B N 1
ATOM 4612 C CA . GLY B 1 118 ? 9.148 21.75 29.141 1 69.75 118 GLY B CA 1
ATOM 4613 C C . GLY B 1 118 ? 7.934 22.031 28.281 1 69.75 118 GLY B C 1
ATOM 4614 O O . GLY B 1 118 ? 7.535 23.188 28.109 1 69.75 118 GLY B O 1
ATOM 4615 N N . LYS B 1 119 ? 7.367 21.062 27.719 1 75.06 119 LYS B N 1
ATOM 4616 C CA . LYS B 1 119 ? 6.184 21.266 26.891 1 75.06 119 LYS B CA 1
ATOM 4617 C C . LYS B 1 119 ? 4.906 21.172 27.734 1 75.06 119 LYS B C 1
ATOM 4619 O O . LYS B 1 119 ? 4.812 20.359 28.641 1 75.06 119 LYS B O 1
ATOM 4624 N N . PRO B 1 120 ? 4.102 22.125 27.375 1 71.19 120 PRO B N 1
ATOM 4625 C CA . PRO B 1 120 ? 2.852 22.078 28.141 1 71.19 120 PRO B CA 1
ATOM 4626 C C . PRO B 1 120 ? 2.02 20.828 27.828 1 71.19 120 PRO B C 1
ATOM 4628 O O . PRO B 1 120 ? 1.983 20.375 26.688 1 71.19 120 PRO B O 1
ATOM 4631 N N . GLN B 1 121 ? 1.578 20.219 28.922 1 71.81 121 GLN B N 1
ATOM 4632 C CA . GLN B 1 121 ? 0.591 19.156 28.781 1 71.81 121 GLN B CA 1
ATOM 4633 C C . GLN B 1 121 ? -0.82 19.672 29.047 1 71.81 121 GLN B C 1
ATOM 4635 O O . GLN B 1 121 ? -1.2 19.891 30.203 1 71.81 121 GLN B O 1
ATOM 4640 N N . THR B 1 122 ? -1.573 19.844 27.969 1 71.12 122 THR B N 1
ATOM 4641 C CA . THR B 1 122 ? -2.865 20.5 28.078 1 71.12 122 THR B CA 1
ATOM 4642 C C . THR B 1 122 ? -3.959 19.516 28.453 1 71.12 122 THR B C 1
ATOM 4644 O O . THR B 1 122 ? -5.043 19.906 28.891 1 71.12 122 THR B O 1
ATOM 4647 N N . THR B 1 123 ? -3.688 18.281 28.234 1 80.69 123 THR B N 1
ATOM 4648 C CA . THR B 1 123 ? -4.703 17.266 28.469 1 80.69 123 THR B CA 1
ATOM 4649 C C . THR B 1 123 ? -4.199 16.219 29.438 1 80.69 123 THR B C 1
ATOM 4651 O O . THR B 1 123 ? -3.092 15.688 29.281 1 80.69 123 THR B O 1
ATOM 4654 N N . LYS B 1 124 ? -5.008 16.109 30.5 1 88.25 124 LYS B N 1
ATOM 4655 C CA . LYS B 1 124 ? -4.75 14.922 31.328 1 88.25 124 LYS B CA 1
ATOM 4656 C C . LYS B 1 124 ? -5.008 13.641 30.531 1 88.25 124 LYS B C 1
ATOM 4658 O O . LYS B 1 124 ? -6.023 13.531 29.844 1 88.25 124 LYS B O 1
ATOM 4663 N N . PRO B 1 125 ? -4.039 12.742 30.641 1 94.06 125 PRO B N 1
ATOM 4664 C CA . PRO B 1 125 ? -4.262 11.492 29.906 1 94.06 125 PRO B CA 1
ATOM 4665 C C . PRO B 1 125 ? -5.594 10.828 30.25 1 94.06 125 PRO B C 1
ATOM 4667 O O . PRO B 1 125 ? -5.926 10.688 31.438 1 94.06 125 PRO B O 1
ATOM 4670 N N . ALA B 1 126 ? -6.32 10.5 29.203 1 94.12 126 ALA B N 1
ATOM 4671 C CA . ALA B 1 126 ? -7.664 9.953 29.375 1 94.12 126 ALA B CA 1
ATOM 4672 C C . ALA B 1 126 ? -7.609 8.508 29.875 1 94.12 126 ALA B C 1
ATOM 4674 O O . ALA B 1 126 ? -6.676 7.77 29.562 1 94.12 126 ALA B O 1
ATOM 4675 N N . ASN B 1 127 ? -8.586 8.164 30.703 1 92.62 127 ASN B N 1
ATOM 4676 C CA . ASN B 1 127 ? -8.758 6.785 31.141 1 92.62 127 ASN B CA 1
ATOM 4677 C C . ASN B 1 127 ? -9.766 6.039 30.266 1 92.62 127 ASN B C 1
ATOM 4679 O O . ASN B 1 127 ? -10.961 6.336 30.297 1 92.62 127 ASN B O 1
ATOM 4683 N N . ILE B 1 128 ? -9.297 5.105 29.484 1 91.25 128 ILE B N 1
ATOM 4684 C CA . ILE B 1 128 ? -10.141 4.367 28.547 1 91.25 128 ILE B CA 1
ATOM 4685 C C . ILE B 1 128 ? -10.125 2.883 28.906 1 91.25 128 ILE B C 1
ATOM 4687 O O . ILE B 1 128 ? -9.062 2.314 29.172 1 91.25 128 ILE B O 1
ATOM 4691 N N . THR B 1 129 ? -11.305 2.262 28.906 1 84.81 129 THR B N 1
ATOM 4692 C CA . THR B 1 129 ? -11.414 0.833 29.172 1 84.81 129 THR B CA 1
ATOM 4693 C C . THR B 1 129 ? -11.281 0.023 27.891 1 84.81 129 THR B C 1
ATOM 4695 O O . THR B 1 129 ? -11.617 0.504 26.812 1 84.81 129 THR B O 1
ATOM 4698 N N . LYS B 1 130 ? -10.797 -1.15 28.062 1 79.12 130 LYS B N 1
ATOM 4699 C CA . LYS B 1 130 ? -10.531 -2.043 26.938 1 79.12 130 LYS B CA 1
ATOM 4700 C C . LYS B 1 130 ? -11.82 -2.436 26.219 1 79.12 130 LYS B C 1
ATOM 4702 O O . LYS B 1 130 ? -11.797 -2.811 25.047 1 79.12 130 LYS B O 1
ATOM 4707 N N . ALA B 1 131 ? -12.906 -2.371 26.859 1 79 131 ALA B N 1
ATOM 4708 C CA . ALA B 1 131 ? -14.188 -2.758 26.297 1 79 131 ALA B CA 1
ATOM 4709 C C . ALA B 1 131 ? -14.539 -1.892 25.078 1 79 131 ALA B C 1
ATOM 4711 O O . ALA B 1 131 ? -15.391 -2.262 24.266 1 79 131 ALA B O 1
ATOM 4712 N N . HIS B 1 132 ? -13.836 -0.904 24.859 1 83.75 132 HIS B N 1
ATOM 4713 C CA . HIS B 1 132 ? -14.125 0.053 23.797 1 83.75 132 HIS B CA 1
ATOM 4714 C C . HIS B 1 132 ? -13.156 -0.104 22.641 1 83.75 132 HIS B C 1
ATOM 4716 O O . HIS B 1 132 ? -13.078 0.769 21.766 1 83.75 132 HIS B O 1
ATOM 4722 N N . SER B 1 133 ? -12.492 -1.255 22.609 1 94.31 133 SER B N 1
ATOM 4723 C CA . SER B 1 133 ? -11.492 -1.441 21.562 1 94.31 133 SER B CA 1
ATOM 4724 C C . SER B 1 133 ? -12.148 -1.638 20.203 1 94.31 133 SER B C 1
ATOM 4726 O O . SER B 1 133 ? -13.234 -2.211 20.109 1 94.31 133 SER B O 1
ATOM 4728 N N . VAL B 1 134 ? -11.555 -1.127 19.172 1 97.44 134 VAL B N 1
ATOM 4729 C CA . VAL B 1 134 ? -12.008 -1.274 17.797 1 97.44 134 VAL B CA 1
ATOM 4730 C C . VAL B 1 134 ? -11.586 -2.637 17.25 1 97.44 134 VAL B C 1
ATOM 4732 O O . VAL B 1 134 ? -10.484 -3.111 17.547 1 97.44 134 VAL B O 1
ATOM 4735 N N . SER B 1 135 ? -12.492 -3.25 16.484 1 97.56 135 SER B N 1
ATOM 4736 C CA . SER B 1 135 ? -12.234 -4.578 15.938 1 97.56 135 SER B CA 1
ATOM 4737 C C . SER B 1 135 ? -11.219 -4.516 14.805 1 97.56 135 SER B C 1
ATOM 4739 O O . SER B 1 135 ? -11.125 -3.512 14.094 1 97.56 135 SER B O 1
ATOM 4741 N N . CYS B 1 136 ? -10.492 -5.645 14.617 1 98.06 136 CYS B N 1
ATOM 4742 C CA . CYS B 1 136 ? -9.539 -5.77 13.523 1 98.06 136 CYS B CA 1
ATOM 4743 C C . CYS B 1 136 ? -10.242 -5.73 12.172 1 98.06 136 CYS B C 1
ATOM 4745 O O . CYS B 1 136 ? -9.609 -5.48 11.148 1 98.06 136 CYS B O 1
ATOM 4747 N N . GLN B 1 137 ? -11.562 -5.914 12.156 1 96.81 137 GLN B N 1
ATOM 4748 C CA . GLN B 1 137 ? -12.312 -5.973 10.906 1 96.81 137 GLN B CA 1
ATOM 4749 C C . GLN B 1 137 ? -12.836 -4.594 10.508 1 96.81 137 GLN B C 1
ATOM 4751 O O . GLN B 1 137 ? -13.391 -4.418 9.422 1 96.81 137 GLN B O 1
ATOM 4756 N N . SER B 1 138 ? -12.617 -3.648 11.359 1 96.38 138 SER B N 1
ATOM 4757 C CA . SER B 1 138 ? -13.195 -2.33 11.133 1 96.38 138 SER B CA 1
ATOM 4758 C C . SER B 1 138 ? -12.445 -1.577 10.039 1 96.38 138 SER B C 1
ATOM 4760 O O . SER B 1 138 ? -11.219 -1.657 9.953 1 96.38 138 SER B O 1
ATOM 4762 N N . PRO B 1 139 ? -13.211 -0.83 9.203 1 95.81 139 PRO B N 1
ATOM 4763 C CA . PRO B 1 139 ? -12.531 0.047 8.25 1 95.81 139 PRO B CA 1
ATOM 4764 C C . PRO B 1 139 ? -11.578 1.031 8.922 1 95.81 139 PRO B C 1
ATOM 4766 O O . PRO B 1 139 ? -10.562 1.407 8.336 1 95.81 139 PRO B O 1
ATOM 4769 N N . ALA B 1 140 ? -11.883 1.432 10.117 1 97.25 140 ALA B N 1
ATOM 4770 C CA . ALA B 1 140 ? -11.008 2.322 10.867 1 97.25 140 ALA B CA 1
ATOM 4771 C C . ALA B 1 140 ? -9.648 1.666 11.133 1 97.25 140 ALA B C 1
ATOM 4773 O O . ALA B 1 140 ? -8.609 2.328 11.07 1 97.25 140 ALA B O 1
ATOM 4774 N N . CYS B 1 141 ? -9.688 0.408 11.438 1 97.69 141 CYS B N 1
ATOM 4775 C CA . CYS B 1 141 ? -8.445 -0.323 11.664 1 97.69 141 CYS B CA 1
ATOM 4776 C C . CYS B 1 141 ? -7.586 -0.336 10.406 1 97.69 141 CYS B C 1
ATOM 4778 O O . CYS B 1 141 ? -6.383 -0.08 10.469 1 97.69 141 CYS B O 1
ATOM 4780 N N . SER B 1 142 ? -8.227 -0.628 9.289 1 96 142 SER B N 1
ATOM 4781 C CA . SER B 1 142 ? -7.527 -0.618 8.008 1 96 142 SER B CA 1
ATOM 4782 C C . SER B 1 142 ? -6.918 0.75 7.719 1 96 142 SER B C 1
ATOM 4784 O O . SER B 1 142 ? -5.766 0.846 7.301 1 96 142 SER B O 1
ATOM 4786 N N . ALA B 1 143 ? -7.652 1.784 8.031 1 94.81 143 ALA B N 1
ATOM 4787 C CA . ALA B 1 143 ? -7.219 3.15 7.758 1 94.81 143 ALA B CA 1
ATOM 4788 C C . ALA B 1 143 ? -5.996 3.518 8.602 1 94.81 143 ALA B C 1
ATOM 4790 O O . ALA B 1 143 ? -5.117 4.246 8.141 1 94.81 143 ALA B O 1
ATOM 4791 N N . SER B 1 144 ? -5.934 3.049 9.82 1 95.38 144 SER B N 1
ATOM 4792 C CA . SER B 1 144 ? -4.824 3.391 10.703 1 95.38 144 SER B CA 1
ATOM 4793 C C . SER B 1 144 ? -3.576 2.588 10.359 1 95.38 144 SER B C 1
ATOM 4795 O O . SER B 1 144 ? -2.49 2.867 10.875 1 95.38 144 SER B O 1
ATOM 4797 N N . HIS B 1 145 ? -3.73 1.592 9.523 1 95.25 145 HIS B N 1
ATOM 4798 C CA . HIS B 1 145 ? -2.611 0.748 9.117 1 95.25 145 HIS B CA 1
ATOM 4799 C C . HIS B 1 145 ? -2.381 0.821 7.609 1 95.25 145 HIS B C 1
ATOM 4801 O O . HIS B 1 145 ? -2.215 -0.209 6.953 1 95.25 145 HIS B O 1
ATOM 4807 N N . SER B 1 146 ? -2.404 1.953 7.059 1 87.81 146 SER B N 1
ATOM 4808 C CA . SER B 1 146 ? -2.082 2.219 5.66 1 87.81 146 SER B CA 1
ATOM 4809 C C . SER B 1 146 ? -2.936 1.369 4.727 1 87.81 146 SER B C 1
ATOM 4811 O O . SER B 1 146 ? -2.43 0.803 3.756 1 87.81 146 SER B O 1
ATOM 4813 N N . THR B 1 147 ? -4.18 1.07 5.055 1 88.94 147 THR B N 1
ATOM 4814 C CA . THR B 1 147 ? -5.195 0.409 4.242 1 88.94 147 THR B CA 1
ATOM 4815 C C . THR B 1 147 ? -4.891 -1.08 4.102 1 88.94 147 THR B C 1
ATOM 4817 O O . THR B 1 147 ? -5.195 -1.687 3.07 1 88.94 147 THR B O 1
ATOM 4820 N N . MET B 1 148 ? -4.25 -1.587 5.066 1 92.56 148 MET B N 1
ATOM 4821 C CA . MET B 1 148 ? -4.059 -3.033 5.125 1 92.56 148 MET B CA 1
ATOM 4822 C C . MET B 1 148 ? -5.402 -3.756 5.188 1 92.56 148 MET B C 1
ATOM 4824 O O . MET B 1 148 ? -6.348 -3.262 5.801 1 92.56 148 MET B O 1
ATOM 4828 N N . SER B 1 149 ? -5.508 -4.93 4.613 1 93.31 149 SER B N 1
ATOM 4829 C CA . SER B 1 149 ? -6.766 -5.664 4.562 1 93.31 149 SER B CA 1
ATOM 4830 C C . SER B 1 149 ? -7.184 -6.145 5.949 1 93.31 149 SER B C 1
ATOM 4832 O O . SER B 1 149 ? -6.336 -6.352 6.82 1 93.31 149 SER B O 1
ATOM 4834 N N . SER B 1 150 ? -8.523 -6.34 6.094 1 95.5 150 SER B N 1
ATOM 4835 C CA . SER B 1 150 ? -9.023 -6.84 7.367 1 95.5 150 SER B CA 1
ATOM 4836 C C . SER B 1 150 ? -8.5 -8.242 7.66 1 95.5 150 SER B C 1
ATOM 4838 O O . SER B 1 150 ? -8.25 -8.586 8.812 1 95.5 150 SER B O 1
ATOM 4840 N N . SER B 1 151 ? -8.281 -9.047 6.598 1 95 151 SER B N 1
ATOM 4841 C CA . SER B 1 151 ? -7.746 -10.391 6.789 1 95 151 SER B CA 1
ATOM 4842 C C . SER B 1 151 ? -6.344 -10.344 7.379 1 95 151 SER B C 1
ATOM 4844 O O . SER B 1 151 ? -6.031 -11.086 8.312 1 95 151 SER B O 1
ATOM 4846 N N . ASP B 1 152 ? -5.516 -9.453 6.863 1 95.94 152 ASP B N 1
ATOM 4847 C CA . ASP B 1 152 ? -4.156 -9.289 7.375 1 95.94 152 ASP B CA 1
ATOM 4848 C C . ASP B 1 152 ? -4.172 -8.812 8.828 1 95.94 152 ASP B C 1
ATOM 4850 O O . ASP B 1 152 ? -3.453 -9.352 9.672 1 95.94 152 ASP B O 1
ATOM 4854 N N . LEU B 1 153 ? -4.98 -7.82 9.031 1 97.81 153 LEU B N 1
ATOM 4855 C CA . LEU B 1 153 ? -5.035 -7.227 10.367 1 97.81 153 LEU B CA 1
ATOM 4856 C C . LEU B 1 153 ? -5.57 -8.227 11.383 1 97.81 153 LEU B C 1
ATOM 4858 O O . LEU B 1 153 ? -5.086 -8.289 12.516 1 97.81 153 LEU B O 1
ATOM 4862 N N . CYS B 1 154 ? -6.602 -8.992 11.031 1 98.12 154 CYS B N 1
ATOM 4863 C CA . CYS B 1 154 ? -7.184 -9.977 11.945 1 98.12 154 CYS B CA 1
ATOM 4864 C C . CYS B 1 154 ? -6.227 -11.141 12.172 1 98.12 154 CYS B C 1
ATOM 4866 O O . CYS B 1 154 ? -6.188 -11.703 13.266 1 98.12 154 CYS B O 1
ATOM 4868 N N . ALA B 1 155 ? -5.41 -11.508 11.141 1 97.88 155 ALA B N 1
ATOM 4869 C CA . ALA B 1 155 ? -4.352 -12.492 11.352 1 97.88 155 ALA B CA 1
ATOM 4870 C C . ALA B 1 155 ? -3.332 -12 12.367 1 97.88 155 ALA B C 1
ATOM 4872 O O . ALA B 1 155 ? -2.902 -12.75 13.25 1 97.88 155 ALA B O 1
ATOM 4873 N N . ILE B 1 156 ? -2.949 -10.766 12.281 1 98.12 156 ILE B N 1
ATOM 4874 C CA . ILE B 1 156 ? -2.029 -10.125 13.211 1 98.12 156 ILE B CA 1
ATOM 4875 C C . ILE B 1 156 ? -2.611 -10.172 14.625 1 98.12 156 ILE B C 1
ATOM 4877 O O . ILE B 1 156 ? -1.888 -10.398 15.594 1 98.12 156 ILE B O 1
ATOM 4881 N N . SER B 1 157 ? -3.936 -9.992 14.695 1 98 157 SER B N 1
ATOM 4882 C CA . SER B 1 157 ? -4.633 -9.992 15.977 1 98 157 SER B CA 1
ATOM 4883 C C . SER B 1 157 ? -4.91 -11.414 16.453 1 98 157 SER B C 1
ATOM 4885 O O . SER B 1 157 ? -5.641 -11.617 17.422 1 98 157 SER B O 1
ATOM 4887 N N . ARG B 1 158 ? -4.434 -12.453 15.703 1 97.31 158 ARG B N 1
ATOM 4888 C CA . ARG B 1 158 ? -4.488 -13.867 16.062 1 97.31 158 ARG B CA 1
ATOM 4889 C C . ARG B 1 158 ? -5.922 -14.383 16.047 1 97.31 158 ARG B C 1
ATOM 4891 O O . ARG B 1 158 ? -6.305 -15.203 16.891 1 97.31 158 ARG B O 1
ATOM 4898 N N . CYS B 1 159 ? -6.738 -13.727 15.219 1 97.62 159 CYS B N 1
ATOM 4899 C CA . CYS B 1 159 ? -8.031 -14.328 14.906 1 97.62 159 CYS B CA 1
ATOM 4900 C C . CYS B 1 159 ? -7.859 -15.641 14.156 1 97.62 159 CYS B C 1
ATOM 4902 O O . CYS B 1 159 ? -7.039 -15.734 13.242 1 97.62 159 CYS B O 1
ATOM 4904 N N . PRO B 1 160 ? -8.578 -16.688 14.531 1 96.56 160 PRO B N 1
ATOM 4905 C CA . PRO B 1 160 ? -8.453 -17.969 13.828 1 96.56 160 PRO B CA 1
ATOM 4906 C C . PRO B 1 160 ? -8.781 -17.859 12.344 1 96.56 160 PRO B C 1
ATOM 4908 O O . PRO B 1 160 ? -9.633 -17.047 11.953 1 96.56 160 PRO B O 1
ATOM 4911 N N . LEU B 1 161 ? -8.102 -18.672 11.547 1 96.31 161 LEU B N 1
ATOM 4912 C CA . LEU B 1 161 ? -8.219 -18.609 10.094 1 96.31 161 LEU B CA 1
ATOM 4913 C C . LEU B 1 161 ? -9.664 -18.781 9.656 1 96.31 161 LEU B C 1
ATOM 4915 O O . LEU B 1 161 ? -10.133 -18.078 8.75 1 96.31 161 LEU B O 1
ATOM 4919 N N . ASP B 1 162 ? -10.391 -19.719 10.297 1 93.31 162 ASP B N 1
ATOM 4920 C CA . ASP B 1 162 ? -11.781 -19.953 9.906 1 93.31 162 ASP B CA 1
ATOM 4921 C C . ASP B 1 162 ? -12.633 -18.703 10.148 1 93.31 162 ASP B C 1
ATOM 4923 O O . ASP B 1 162 ? -13.5 -18.375 9.344 1 93.31 162 ASP B O 1
ATOM 4927 N N . PHE B 1 163 ? -12.352 -18.016 11.242 1 95.06 163 PHE B N 1
ATOM 4928 C CA . PHE B 1 163 ? -13.062 -16.766 11.539 1 95.06 163 PHE B CA 1
ATOM 4929 C C . PHE B 1 163 ? -12.688 -15.68 10.547 1 95.06 163 PHE B C 1
ATOM 4931 O O . PHE B 1 163 ? -13.523 -14.852 10.18 1 95.06 163 PHE B O 1
ATOM 4938 N N . ILE B 1 164 ? -11.406 -15.633 10.125 1 95.44 164 ILE B N 1
ATOM 4939 C CA . ILE B 1 164 ? -10.961 -14.656 9.141 1 95.44 164 ILE B CA 1
ATOM 4940 C C . ILE B 1 164 ? -11.695 -14.891 7.82 1 95.44 164 ILE B C 1
ATOM 4942 O O . ILE B 1 164 ? -12.211 -13.945 7.219 1 95.44 164 ILE B O 1
ATOM 4946 N N . GLU B 1 165 ? -11.844 -16.141 7.383 1 90 165 GLU B N 1
ATOM 4947 C CA . GLU B 1 165 ? -12.469 -16.5 6.109 1 90 165 GLU B CA 1
ATOM 4948 C C . GLU B 1 165 ? -13.969 -16.203 6.129 1 90 165 GLU B C 1
ATOM 4950 O O . GLU B 1 165 ? -14.555 -15.906 5.086 1 90 165 GLU B O 1
ATOM 4955 N N . THR B 1 166 ? -14.586 -16.234 7.309 1 91.88 166 THR B N 1
ATOM 4956 C CA . THR B 1 166 ? -16.016 -16 7.406 1 91.88 166 THR B CA 1
ATOM 4957 C C . THR B 1 166 ? -16.297 -14.586 7.887 1 91.88 166 THR B C 1
ATOM 4959 O O . THR B 1 166 ? -17.453 -14.219 8.117 1 91.88 166 THR B O 1
ATOM 4962 N N . SER B 1 167 ? -15.297 -13.789 8.156 1 92.5 167 SER B N 1
ATOM 4963 C CA . SER B 1 167 ? -15.414 -12.414 8.641 1 92.5 167 SER B CA 1
ATOM 4964 C C . SER B 1 167 ? -16.094 -12.367 10 1 92.5 167 SER B C 1
ATOM 4966 O O . SER B 1 167 ? -17.031 -11.586 10.203 1 92.5 167 SER B O 1
ATOM 4968 N N . ASP B 1 168 ? -15.75 -13.297 10.883 1 95.5 168 ASP B N 1
ATOM 4969 C CA . ASP B 1 168 ? -16.297 -13.383 12.234 1 95.5 168 ASP B CA 1
ATOM 4970 C C . ASP B 1 168 ? -15.25 -13 13.281 1 95.5 168 ASP B C 1
ATOM 4972 O O . ASP B 1 168 ? -15.07 -13.703 14.273 1 95.5 168 ASP B O 1
ATOM 4976 N N . CYS B 1 169 ? -14.492 -11.906 12.961 1 97.31 169 CYS B N 1
ATOM 4977 C CA . CYS B 1 169 ? -13.406 -11.516 13.852 1 97.31 169 CYS B CA 1
ATOM 4978 C C . CYS B 1 169 ? -13.773 -10.266 14.641 1 97.31 169 CYS B C 1
ATOM 4980 O O . CYS B 1 169 ? -12.891 -9.484 15.023 1 97.31 169 CYS B O 1
ATOM 4982 N N . SER B 1 170 ? -15.016 -10.016 14.977 1 94.62 170 SER B N 1
ATOM 4983 C CA . SER B 1 170 ? -15.484 -8.797 15.617 1 94.62 170 SER B CA 1
ATOM 4984 C C . SER B 1 170 ? -14.945 -8.672 17.031 1 94.62 170 SER B C 1
ATOM 4986 O O . SER B 1 170 ? -14.797 -7.562 17.562 1 94.62 170 SER B O 1
ATOM 4988 N N . SER B 1 171 ? -14.602 -9.781 17.672 1 95.38 171 SER B N 1
ATOM 4989 C CA . SER B 1 171 ? -14.156 -9.766 19.062 1 95.38 171 SER B CA 1
ATOM 4990 C C . SER B 1 171 ? -12.641 -9.594 19.156 1 95.38 171 SER B C 1
ATOM 4992 O O . SER B 1 171 ? -12.094 -9.5 20.266 1 95.38 171 SER B O 1
ATOM 4994 N N . PHE B 1 172 ? -11.953 -9.57 18.078 1 97.44 172 PHE B N 1
ATOM 4995 C CA . PHE B 1 172 ? -10.5 -9.398 18.062 1 97.44 172 PHE B CA 1
ATOM 4996 C C . PHE B 1 172 ? -10.133 -7.945 17.797 1 97.44 172 PHE B C 1
ATOM 4998 O O . PHE B 1 172 ? -10.578 -7.352 16.812 1 97.44 172 PHE B O 1
ATOM 5005 N N . SER B 1 173 ? -9.312 -7.41 18.594 1 97.5 173 SER B N 1
ATOM 5006 C CA . SER B 1 173 ? -9.055 -5.973 18.594 1 97.5 173 SER B CA 1
ATOM 5007 C C . SER B 1 173 ? -8.055 -5.582 17.516 1 97.5 173 SER B C 1
ATOM 5009 O O . SER B 1 173 ? -7.156 -6.355 17.188 1 97.5 173 SER B O 1
ATOM 5011 N N . CYS B 1 174 ? -8.25 -4.379 16.969 1 98.12 174 CYS B N 1
ATOM 5012 C CA . CYS B 1 174 ? -7.266 -3.76 16.094 1 98.12 174 CYS B CA 1
ATOM 5013 C C . CYS B 1 174 ? -5.91 -3.656 16.781 1 98.12 174 CYS B C 1
ATOM 5015 O O . CYS B 1 174 ? -5.82 -3.201 17.922 1 98.12 174 CYS B O 1
ATOM 5017 N N . PRO B 1 175 ? -4.852 -4.137 16.141 1 97.94 175 PRO B N 1
ATOM 5018 C CA . PRO B 1 175 ? -3.527 -4.039 16.75 1 97.94 175 PRO B CA 1
ATOM 5019 C C . PRO B 1 175 ? -3.045 -2.596 16.891 1 97.94 175 PRO B C 1
ATOM 5021 O O . PRO B 1 175 ? -3.615 -1.691 16.266 1 97.94 175 PRO B O 1
ATOM 5024 N N . PRO B 1 176 ? -2.02 -2.404 17.75 1 97.81 176 PRO B N 1
ATOM 5025 C CA . PRO B 1 176 ? -1.482 -1.047 17.859 1 97.81 176 PRO B CA 1
ATOM 5026 C C . PRO B 1 176 ? -0.877 -0.548 16.547 1 97.81 176 PRO B C 1
ATOM 5028 O O . PRO B 1 176 ? -0.472 -1.353 15.703 1 97.81 176 PRO B O 1
ATOM 5031 N N . PHE B 1 177 ? -0.869 0.698 16.344 1 97 177 PHE B N 1
ATOM 5032 C CA . PHE B 1 177 ? -0.299 1.282 15.133 1 97 177 PHE B CA 1
ATOM 5033 C C . PHE B 1 177 ? 0.68 2.396 15.484 1 97 177 PHE B C 1
ATOM 5035 O O . PHE B 1 177 ? 0.613 2.973 16.562 1 97 177 PHE B O 1
ATOM 5042 N N . TYR B 1 178 ? 1.652 2.557 14.641 1 95.62 178 TYR B N 1
ATOM 5043 C CA . TYR B 1 178 ? 2.641 3.629 14.688 1 95.62 178 TYR B CA 1
ATOM 5044 C C . TYR B 1 178 ? 2.229 4.789 13.789 1 95.62 178 TYR B C 1
ATOM 5046 O O . TYR B 1 178 ? 1.7 4.582 12.695 1 95.62 178 TYR B O 1
ATOM 5054 N N . TYR B 1 179 ? 2.365 5.941 14.305 1 91.94 179 TYR B N 1
ATOM 5055 C CA . TYR B 1 179 ? 2.068 7.137 13.523 1 91.94 179 TYR B CA 1
ATOM 5056 C C . TYR B 1 179 ? 3.15 8.195 13.711 1 91.94 179 TYR B C 1
ATOM 5058 O O . TYR B 1 179 ? 3.512 8.531 14.844 1 91.94 179 TYR B O 1
ATOM 5066 N N . ALA B 1 180 ? 3.666 8.586 12.555 1 84.56 180 ALA B N 1
ATOM 5067 C CA . ALA B 1 180 ? 4.656 9.656 12.562 1 84.56 180 ALA B CA 1
ATOM 5068 C C . ALA B 1 180 ? 4.105 10.914 11.898 1 84.56 180 ALA B C 1
ATOM 5070 O O . ALA B 1 180 ? 3.404 10.836 10.883 1 84.56 180 ALA B O 1
ATOM 5071 N N . TYR B 1 181 ? 4.273 11.938 12.57 1 70.31 181 TYR B N 1
ATOM 5072 C CA . TYR B 1 181 ? 3.914 13.227 11.992 1 70.31 181 TYR B CA 1
ATOM 5073 C C . TYR B 1 181 ? 5.062 14.227 12.125 1 70.31 181 TYR B C 1
ATOM 5075 O O . TYR B 1 181 ? 6.078 13.93 12.75 1 70.31 181 TYR B O 1
ATOM 5083 N N . GLY B 1 182 ? 5.164 15.188 11.312 1 63.38 182 GLY B N 1
ATOM 5084 C CA . GLY B 1 182 ? 6.27 16.125 11.133 1 63.38 182 GLY B CA 1
ATOM 5085 C C . GLY B 1 182 ? 6.965 16.484 12.43 1 63.38 182 GLY B C 1
ATOM 5086 O O . GLY B 1 182 ? 8.188 16.656 12.453 1 63.38 182 GLY B O 1
ATOM 5087 N N . ASP B 1 183 ? 6.281 16.422 13.555 1 67.69 183 ASP B N 1
ATOM 5088 C CA . ASP B 1 183 ? 6.895 16.922 14.781 1 67.69 183 ASP B CA 1
ATOM 5089 C C . ASP B 1 183 ? 6.973 15.82 15.844 1 67.69 183 ASP B C 1
ATOM 5091 O O . ASP B 1 183 ? 7.309 16.094 17 1 67.69 183 ASP B O 1
ATOM 5095 N N . GLY B 1 184 ? 6.668 14.695 15.492 1 81.25 184 GLY B N 1
ATOM 5096 C CA . GLY B 1 184 ? 6.672 13.641 16.484 1 81.25 184 GLY B CA 1
ATOM 5097 C C . GLY B 1 184 ? 6.086 12.336 15.984 1 81.25 184 GLY B C 1
ATOM 5098 O O . GLY B 1 184 ? 5.871 12.172 14.781 1 81.25 184 GLY B O 1
ATOM 5099 N N . SER B 1 185 ? 6.094 11.438 16.984 1 89.94 185 SER B N 1
ATOM 5100 C CA . SER B 1 185 ? 5.512 10.133 16.672 1 89.94 185 SER B CA 1
ATOM 5101 C C . SER B 1 185 ? 4.836 9.531 17.906 1 89.94 185 SER B C 1
ATOM 5103 O O . SER B 1 185 ? 4.977 10.039 19.016 1 89.94 185 SER B O 1
ATOM 5105 N N . PHE B 1 186 ? 4.012 8.562 17.672 1 94.44 186 PHE B N 1
ATOM 5106 C CA . PHE B 1 186 ? 3.371 7.883 18.781 1 94.44 186 PHE B CA 1
ATOM 5107 C C . PHE B 1 186 ? 2.949 6.473 18.391 1 94.44 186 PHE B C 1
ATOM 5109 O O . PHE B 1 186 ? 2.943 6.129 17.203 1 94.44 186 PHE B O 1
ATOM 5116 N N . VAL B 1 187 ? 2.758 5.637 19.359 1 96.31 187 VAL B N 1
ATOM 5117 C CA . VAL B 1 187 ? 2.086 4.352 19.219 1 96.31 187 VAL B CA 1
ATOM 5118 C C . VAL B 1 187 ? 0.744 4.387 19.953 1 96.31 187 VAL B C 1
ATOM 5120 O O . VAL B 1 187 ? 0.659 4.859 21.078 1 96.31 187 VAL B O 1
ATOM 5123 N N . ALA B 1 188 ? -0.249 3.928 19.25 1 97 188 ALA B N 1
ATOM 5124 C CA . ALA B 1 188 ? -1.585 4.039 19.828 1 97 188 ALA B CA 1
ATOM 5125 C C . ALA B 1 188 ? -2.445 2.834 19.469 1 97 188 ALA B C 1
ATOM 5127 O O . ALA B 1 188 ? -2.049 2.01 18.641 1 97 188 ALA B O 1
ATOM 5128 N N . ASN B 1 189 ? -3.516 2.711 20.25 1 97.5 189 ASN B N 1
ATOM 5129 C CA . ASN B 1 189 ? -4.617 1.813 19.922 1 97.5 189 ASN B CA 1
ATOM 5130 C C . ASN B 1 189 ? -5.887 2.588 19.578 1 97.5 189 ASN B C 1
ATOM 5132 O O . ASN B 1 189 ? -6.086 3.705 20.047 1 97.5 189 ASN B O 1
ATOM 5136 N N . LEU B 1 190 ? -6.688 1.95 18.734 1 97.94 190 LEU B N 1
ATOM 5137 C CA . LEU B 1 190 ? -7.953 2.586 18.391 1 97.94 190 LEU B CA 1
ATOM 5138 C C . LEU B 1 190 ? -9.055 2.201 19.375 1 97.94 190 LEU B C 1
ATOM 5140 O O . LEU B 1 190 ? -9.195 1.025 19.703 1 97.94 190 LEU B O 1
ATOM 5144 N N . TYR B 1 191 ? -9.773 3.152 19.828 1 97.31 191 TYR B N 1
ATOM 5145 C CA . TYR B 1 191 ? -10.938 2.967 20.688 1 97.31 191 TYR B CA 1
ATOM 5146 C C . TYR B 1 191 ? -12.133 3.762 20.172 1 97.31 191 TYR B C 1
ATOM 5148 O O . TYR B 1 191 ? -11.977 4.641 19.312 1 97.31 191 TYR B O 1
ATOM 5156 N N . ARG B 1 192 ? -13.32 3.396 20.641 1 95.81 192 ARG B N 1
ATOM 5157 C CA . ARG B 1 192 ? -14.547 4.121 20.344 1 95.81 192 ARG B CA 1
ATOM 5158 C C . ARG B 1 192 ? -15.227 4.598 21.625 1 95.81 192 ARG B C 1
ATOM 5160 O O . ARG B 1 192 ? -15.234 3.889 22.625 1 95.81 192 ARG B O 1
ATOM 5167 N N . HIS B 1 193 ? -15.664 5.785 21.531 1 94.81 193 HIS B N 1
ATOM 5168 C CA . HIS B 1 193 ? -16.406 6.367 22.656 1 94.81 193 HIS B CA 1
ATOM 5169 C C . HIS B 1 193 ? -17.312 7.496 22.188 1 94.81 193 HIS B C 1
ATOM 5171 O O . HIS B 1 193 ? -17.359 7.805 20.984 1 94.81 193 HIS B O 1
ATOM 5177 N N . THR B 1 194 ? -18.062 8.023 23.078 1 94.25 194 THR B N 1
ATOM 5178 C CA . THR B 1 194 ? -18.906 9.164 22.75 1 94.25 194 THR B CA 1
ATOM 5179 C C . THR B 1 194 ? -18.141 10.477 22.906 1 94.25 194 THR B C 1
ATOM 5181 O O . THR B 1 194 ? -17.578 10.734 23.969 1 94.25 194 THR B O 1
ATOM 5184 N N . LEU B 1 195 ? -18.125 11.227 21.859 1 94.38 195 LEU B N 1
ATOM 5185 C CA . LEU B 1 195 ? -17.516 12.562 21.859 1 94.38 195 LEU B CA 1
ATOM 5186 C C . LEU B 1 195 ? -18.594 13.641 21.875 1 94.38 195 LEU B C 1
ATOM 5188 O O . LEU B 1 195 ? -19.531 13.602 21.062 1 94.38 195 LEU B O 1
ATOM 5192 N N . SER B 1 196 ? -18.453 14.516 22.766 1 93.81 196 SER B N 1
ATOM 5193 C CA . SER B 1 196 ? -19.438 15.594 22.859 1 93.81 196 SER B CA 1
ATOM 5194 C C . SER B 1 196 ? -18.812 16.938 22.484 1 93.81 196 SER B C 1
ATOM 5196 O O . SER B 1 196 ? -17.781 17.328 23.047 1 93.81 196 SER B O 1
ATOM 5198 N N . LEU B 1 197 ? -19.375 17.562 21.547 1 90.25 197 LEU B N 1
ATOM 5199 C CA . LEU B 1 197 ? -19.047 18.922 21.109 1 90.25 197 LEU B CA 1
ATOM 5200 C C . LEU B 1 197 ? -20.234 19.859 21.328 1 90.25 197 LEU B C 1
ATOM 5202 O O . LEU B 1 197 ? -21.156 19.906 20.516 1 90.25 197 LEU B O 1
ATOM 5206 N N . SER B 1 198 ? -20.078 20.641 22.344 1 83.94 198 SER B N 1
ATOM 5207 C CA . SER B 1 198 ? -21.234 21.484 22.688 1 83.94 198 SER B CA 1
ATOM 5208 C C . SER B 1 198 ? -22.5 20.641 22.812 1 83.94 198 SER B C 1
ATOM 5210 O O . SER B 1 198 ? -22.547 19.719 23.641 1 83.94 198 SER B O 1
ATOM 5212 N N . SER B 1 199 ? -23.484 20.875 21.875 1 82.44 199 SER B N 1
ATOM 5213 C CA . SER B 1 199 ? -24.766 20.156 21.969 1 82.44 199 SER B CA 1
ATOM 5214 C C . SER B 1 199 ? -24.75 18.906 21.109 1 82.44 199 SER B C 1
ATOM 5216 O O . SER B 1 199 ? -25.672 18.094 21.172 1 82.44 199 SER B O 1
ATOM 5218 N N . LEU B 1 200 ? -23.688 18.719 20.484 1 89.19 200 LEU B N 1
ATOM 5219 C CA . LEU B 1 200 ? -23.594 17.562 19.578 1 89.19 200 LEU B CA 1
ATOM 5220 C C . LEU B 1 200 ? -22.906 16.391 20.266 1 89.19 200 LEU B C 1
ATOM 5222 O O . LEU B 1 200 ? -21.891 16.562 20.938 1 89.19 200 LEU B O 1
ATOM 5226 N N . HIS B 1 201 ? -23.609 15.227 20.188 1 91.5 201 HIS B N 1
ATOM 5227 C CA . HIS B 1 201 ? -23.031 13.984 20.703 1 91.5 201 HIS B CA 1
ATOM 5228 C C . HIS B 1 201 ? -22.734 13.008 19.562 1 91.5 201 HIS B C 1
ATOM 5230 O O . HIS B 1 201 ? -23.656 12.531 18.891 1 91.5 201 HIS B O 1
ATOM 5236 N N . LEU B 1 202 ? -21.484 12.758 19.328 1 93.38 202 LEU B N 1
ATOM 5237 C CA . LEU B 1 202 ? -21.047 11.766 18.359 1 93.38 202 LEU B CA 1
ATOM 5238 C C . LEU B 1 202 ? -20.828 10.406 19.031 1 93.38 202 LEU B C 1
ATOM 5240 O O . LEU B 1 202 ? -19.781 10.172 19.625 1 93.38 202 LEU B O 1
ATOM 5244 N N . HIS B 1 203 ? -21.797 9.57 18.734 1 92.06 203 HIS B N 1
ATOM 5245 C CA . HIS B 1 203 ? -21.672 8.227 19.281 1 92.06 203 HIS B CA 1
ATOM 5246 C C . HIS B 1 203 ? -20.734 7.367 18.438 1 92.06 203 HIS B C 1
ATOM 5248 O O . HIS B 1 203 ? -20.641 7.551 17.234 1 92.06 203 HIS B O 1
ATOM 5254 N N . ASN B 1 204 ? -19.953 6.5 19 1 93.12 204 ASN B N 1
ATOM 5255 C CA . ASN B 1 204 ? -19.031 5.574 18.344 1 93.12 204 ASN B CA 1
ATOM 5256 C C . ASN B 1 204 ? -17.906 6.316 17.641 1 93.12 204 ASN B C 1
ATOM 5258 O O . ASN B 1 204 ? -17.531 5.949 16.516 1 93.12 204 ASN B O 1
ATOM 5262 N N . PHE B 1 205 ? -17.531 7.438 18.234 1 96.44 205 PHE B N 1
ATOM 5263 C CA . PHE B 1 205 ? -16.406 8.195 17.703 1 96.44 205 PHE B CA 1
ATOM 5264 C C . PHE B 1 205 ? -15.102 7.441 17.922 1 96.44 205 PHE B C 1
ATOM 5266 O O . PHE B 1 205 ? -14.781 7.051 19.047 1 96.44 205 PHE B O 1
ATOM 5273 N N . THR B 1 206 ? -14.328 7.219 16.797 1 97.88 206 THR B N 1
ATOM 5274 C CA . THR B 1 206 ? -13.086 6.449 16.844 1 97.88 206 THR B CA 1
ATOM 5275 C C . THR B 1 206 ? -11.883 7.375 17 1 97.88 206 THR B C 1
ATOM 5277 O O . THR B 1 206 ? -11.805 8.406 16.312 1 97.88 206 THR B O 1
ATOM 5280 N N . PHE B 1 207 ? -10.969 7.078 17.906 1 97.56 207 PHE B N 1
ATOM 5281 C CA . PHE B 1 207 ? -9.766 7.867 18.141 1 97.56 207 PHE B CA 1
ATOM 5282 C C . PHE B 1 207 ? -8.594 6.969 18.516 1 97.56 207 PHE B C 1
ATOM 5284 O O . PHE B 1 207 ? -8.781 5.809 18.891 1 97.56 207 PHE B O 1
ATOM 5291 N N . GLY B 1 208 ? -7.41 7.516 18.297 1 97.31 208 GLY B N 1
ATOM 5292 C CA . GLY B 1 208 ? -6.215 6.844 18.781 1 97.31 208 GLY B CA 1
ATOM 5293 C C . GLY B 1 208 ? -5.887 7.184 20.219 1 97.31 208 GLY B C 1
ATOM 5294 O O . GLY B 1 208 ? -5.797 8.359 20.578 1 97.31 208 GLY B O 1
ATOM 5295 N N . CYS B 1 209 ? -5.746 6.176 21 1 96.88 209 CYS B N 1
ATOM 5296 C CA . CYS B 1 209 ? -5.297 6.309 22.391 1 96.88 209 CYS B CA 1
ATOM 5297 C C . CYS B 1 209 ? -3.818 5.965 22.516 1 96.88 209 CYS B C 1
ATOM 5299 O O . CYS B 1 209 ? -3.441 4.793 22.453 1 96.88 209 CYS B O 1
ATOM 5301 N N . ALA B 1 210 ? -3.01 7 22.766 1 96.25 210 ALA B N 1
ATOM 5302 C CA . ALA B 1 210 ? -1.563 6.801 22.812 1 96.25 210 ALA B CA 1
ATOM 5303 C C . ALA B 1 210 ? -1.09 6.648 24.266 1 96.25 210 ALA B C 1
ATOM 5305 O O . ALA B 1 210 ? -1.445 7.453 25.125 1 96.25 210 ALA B O 1
ATOM 5306 N N . HIS B 1 211 ? -0.315 5.629 24.484 1 95.19 211 HIS B N 1
ATOM 5307 C CA . HIS B 1 211 ? 0.299 5.457 25.797 1 95.19 211 HIS B CA 1
ATOM 5308 C C . HIS B 1 211 ? 1.748 5.93 25.797 1 95.19 211 HIS B C 1
ATOM 5310 O O . HIS B 1 211 ? 2.346 6.125 26.859 1 95.19 211 HIS B O 1
ATOM 5316 N N . THR B 1 212 ? 2.26 6.07 24.578 1 95.62 212 THR B N 1
ATOM 5317 C CA . THR B 1 212 ? 3.6 6.621 24.422 1 95.62 212 THR B CA 1
ATOM 5318 C C . THR B 1 212 ? 3.662 7.547 23.203 1 95.62 212 THR B C 1
ATOM 5320 O O . THR B 1 212 ? 3.082 7.242 22.156 1 95.62 212 THR B O 1
ATOM 5323 N N . ALA B 1 213 ? 4.312 8.695 23.391 1 94.06 213 ALA B N 1
ATOM 5324 C CA . ALA B 1 213 ? 4.535 9.648 22.297 1 94.06 213 ALA B CA 1
ATOM 5325 C C . ALA B 1 213 ? 5.934 10.25 22.375 1 94.06 213 ALA B C 1
ATOM 5327 O O . ALA B 1 213 ? 6.547 10.273 23.453 1 94.06 213 ALA B O 1
ATOM 5328 N N . LEU B 1 214 ? 6.371 10.562 21.25 1 90.81 214 LEU B N 1
ATOM 5329 C CA . LEU B 1 214 ? 7.641 11.266 21.141 1 90.81 214 LEU B CA 1
ATOM 5330 C C . LEU B 1 214 ? 7.414 12.734 20.766 1 90.81 214 LEU B C 1
ATOM 5332 O O . LEU B 1 214 ? 6.781 13.031 19.75 1 90.81 214 LEU B O 1
ATOM 5336 N N . ALA B 1 215 ? 7.738 13.625 21.578 1 84.69 215 ALA B N 1
ATOM 5337 C CA . ALA B 1 215 ? 7.863 15.055 21.312 1 84.69 215 ALA B CA 1
ATOM 5338 C C . ALA B 1 215 ? 6.496 15.727 21.281 1 84.69 215 ALA B C 1
ATOM 5340 O O . ALA B 1 215 ? 6.391 16.922 20.969 1 84.69 215 ALA B O 1
ATOM 5341 N N . GLU B 1 216 ? 5.395 15.07 21.578 1 83.5 216 GLU B N 1
ATOM 5342 C CA . GLU B 1 216 ? 4.062 15.664 21.547 1 83.5 216 GLU B CA 1
ATOM 5343 C C . GLU B 1 216 ? 3.207 15.156 22.703 1 83.5 216 GLU B C 1
ATOM 5345 O O . GLU B 1 216 ? 2.617 14.078 22.625 1 83.5 216 GLU B O 1
ATOM 5350 N N . PRO B 1 217 ? 3.016 15.992 23.688 1 85.88 217 PRO B N 1
ATOM 5351 C CA . PRO B 1 217 ? 2.279 15.555 24.875 1 85.88 217 PRO B CA 1
ATOM 5352 C C . PRO B 1 217 ? 0.784 15.852 24.797 1 85.88 217 PRO B C 1
ATOM 5354 O O . PRO B 1 217 ? 0.006 15.359 25.609 1 85.88 217 PRO B O 1
ATOM 5357 N N . THR B 1 218 ? 0.292 16.688 23.906 1 87.88 218 THR B N 1
ATOM 5358 C CA . THR B 1 218 ? -1.079 17.188 23.906 1 87.88 218 THR B CA 1
ATOM 5359 C C . THR B 1 218 ? -1.967 16.312 23.016 1 87.88 218 THR B C 1
ATOM 5361 O O . THR B 1 218 ? -3.113 16.031 23.375 1 87.88 218 THR B O 1
ATOM 5364 N N . GLY B 1 219 ? -1.604 15.922 21.859 1 91.81 219 GLY B N 1
ATOM 5365 C CA . GLY B 1 219 ? -2.406 15.219 20.875 1 91.81 219 GLY B CA 1
ATOM 5366 C C . GLY B 1 219 ? -2.926 16.125 19.781 1 91.81 219 GLY B C 1
ATOM 5367 O O . GLY B 1 219 ? -2.652 17.328 19.781 1 91.81 219 GLY B O 1
ATOM 5368 N N . VAL B 1 220 ? -3.648 15.508 18.828 1 92.19 220 VAL B N 1
ATOM 5369 C CA . VAL B 1 220 ? -4.027 16.234 17.625 1 92.19 220 VAL B CA 1
ATOM 5370 C C . VAL B 1 220 ? -5.457 15.867 17.219 1 92.19 220 VAL B C 1
ATOM 5372 O O . VAL B 1 220 ? -5.836 14.695 17.281 1 92.19 220 VAL B O 1
ATOM 5375 N N . ALA B 1 221 ? -6.246 16.891 16.984 1 95.38 221 ALA B N 1
ATOM 5376 C CA . ALA B 1 221 ? -7.5 16.703 16.266 1 95.38 221 ALA B CA 1
ATOM 5377 C C . ALA B 1 221 ? -7.293 16.828 14.758 1 95.38 221 ALA B C 1
ATOM 5379 O O . ALA B 1 221 ? -7.305 17.938 14.211 1 95.38 221 ALA B O 1
ATOM 5380 N N . GLY B 1 222 ? -7.195 15.672 14.148 1 95.44 222 GLY B N 1
ATOM 5381 C CA . GLY B 1 222 ? -7.004 15.695 12.703 1 95.44 222 GLY B CA 1
ATOM 5382 C C . GLY B 1 222 ? -8.234 16.156 11.945 1 95.44 222 GLY B C 1
ATOM 5383 O O . GLY B 1 222 ? -9.328 15.617 12.133 1 95.44 222 GLY B O 1
ATOM 5384 N N . PHE B 1 223 ? -8.055 17.156 11.094 1 97.06 223 PHE B N 1
ATOM 5385 C CA . PHE B 1 223 ? -9.125 17.703 10.266 1 97.06 223 PHE B CA 1
ATOM 5386 C C . PHE B 1 223 ? -8.875 17.422 8.789 1 97.06 223 PHE B C 1
ATOM 5388 O O . PHE B 1 223 ? -9.516 18 7.922 1 97.06 223 PHE B O 1
ATOM 5395 N N . GLY B 1 224 ? -7.906 16.562 8.555 1 94.88 224 GLY B N 1
ATOM 5396 C CA . GLY B 1 224 ? -7.648 16.172 7.18 1 94.88 224 GLY B CA 1
ATOM 5397 C C . GLY B 1 224 ? -8.781 15.359 6.57 1 94.88 224 GLY B C 1
ATOM 5398 O O . GLY B 1 224 ? -9.898 15.359 7.086 1 94.88 224 GLY B O 1
ATOM 5399 N N . ARG B 1 225 ? -8.602 14.656 5.469 1 93.88 225 ARG B N 1
ATOM 5400 C CA . ARG B 1 225 ? -9.672 14.047 4.688 1 93.88 225 ARG B CA 1
ATOM 5401 C C . ARG B 1 225 ? -9.812 12.562 5.004 1 93.88 225 ARG B C 1
ATOM 5403 O O . ARG B 1 225 ? -10.75 11.906 4.547 1 93.88 225 ARG B O 1
ATOM 5410 N N . GLY B 1 226 ? -9.102 11.969 5.75 1 93.12 226 GLY B N 1
ATOM 5411 C CA . GLY B 1 226 ? -9.18 10.555 6.059 1 93.12 226 GLY B CA 1
ATOM 5412 C C . GLY B 1 226 ? -10.359 10.203 6.949 1 93.12 226 GLY B C 1
ATOM 5413 O O . GLY B 1 226 ? -10.906 11.07 7.629 1 93.12 226 GLY B O 1
ATOM 5414 N N . ILE B 1 227 ? -10.773 8.953 7.004 1 95.38 227 ILE B N 1
ATOM 5415 C CA . ILE B 1 227 ? -12.008 8.508 7.641 1 95.38 227 ILE B CA 1
ATOM 5416 C C . ILE B 1 227 ? -11.891 8.664 9.156 1 95.38 227 ILE B C 1
ATOM 5418 O O . ILE B 1 227 ? -12.906 8.68 9.859 1 95.38 227 ILE B O 1
ATOM 5422 N N . LEU B 1 228 ? -10.664 8.766 9.672 1 96.5 228 LEU B N 1
ATOM 5423 C CA . LEU B 1 228 ? -10.469 8.867 11.117 1 96.5 228 LEU B CA 1
ATOM 5424 C C . LEU B 1 228 ? -10.414 10.328 11.555 1 96.5 228 LEU B C 1
ATOM 5426 O O . LEU B 1 228 ? -10.266 10.617 12.742 1 96.5 228 LEU B O 1
ATOM 5430 N N . SER B 1 229 ? -10.539 11.266 10.617 1 97 229 SER B N 1
ATOM 5431 C CA . SER B 1 229 ? -10.547 12.688 10.93 1 97 229 SER B CA 1
ATOM 5432 C C . SER B 1 229 ? -11.852 13.109 11.594 1 97 229 SER B C 1
ATOM 5434 O O . SER B 1 229 ? -12.859 12.398 11.5 1 97 229 SER B O 1
ATOM 5436 N N . LEU B 1 230 ? -11.82 14.203 12.25 1 97.25 230 LEU B N 1
ATOM 5437 C CA . LEU B 1 230 ? -13.008 14.695 12.945 1 97.25 230 LEU B CA 1
ATOM 5438 C C . LEU B 1 230 ? -14.102 15.055 11.945 1 97.25 230 LEU B C 1
ATOM 5440 O O . LEU B 1 230 ? -15.242 14.594 12.078 1 97.25 230 LEU B O 1
ATOM 5444 N N . PRO B 1 231 ? -13.836 15.797 10.844 1 96.94 231 PRO B N 1
ATOM 5445 C CA . PRO B 1 231 ? -14.906 16.125 9.898 1 96.94 231 PRO B CA 1
ATOM 5446 C C . PRO B 1 231 ? -15.508 14.883 9.242 1 96.94 231 PRO B C 1
ATOM 5448 O O . PRO B 1 231 ? -16.719 14.82 9.039 1 96.94 231 PRO B O 1
ATOM 5451 N N . ALA B 1 232 ? -14.68 13.922 8.898 1 96.94 232 ALA B N 1
ATOM 5452 C CA . ALA B 1 232 ? -15.188 12.719 8.227 1 96.94 232 ALA B CA 1
ATOM 5453 C C . ALA B 1 232 ? -16.141 11.945 9.133 1 96.94 232 ALA B C 1
ATOM 5455 O O . ALA B 1 232 ? -17.188 11.469 8.688 1 96.94 232 ALA B O 1
ATOM 5456 N N . GLN B 1 233 ? -15.734 11.781 10.367 1 97 233 GLN B N 1
ATOM 5457 C CA . GLN B 1 233 ? -16.594 11.062 11.297 1 97 233 GLN B CA 1
ATOM 5458 C C . GLN B 1 233 ? -17.859 11.859 11.602 1 97 233 GLN B C 1
ATOM 5460 O O . GLN B 1 233 ? -18.938 11.281 11.75 1 97 233 GLN B O 1
ATOM 5465 N N . LEU B 1 234 ? -17.781 13.141 11.672 1 96.06 234 LEU B N 1
ATOM 5466 C CA . LEU B 1 234 ? -18.953 13.992 11.836 1 96.06 234 LEU B CA 1
ATOM 5467 C C . LEU B 1 234 ? -19.891 13.859 10.648 1 96.06 234 LEU B C 1
ATOM 5469 O O . LEU B 1 234 ? -21.109 13.812 10.82 1 96.06 234 LEU B O 1
ATOM 5473 N N . ALA B 1 235 ? -19.344 13.789 9.477 1 95.69 235 ALA B N 1
ATOM 5474 C CA . ALA B 1 235 ? -20.141 13.711 8.25 1 95.69 235 ALA B CA 1
ATOM 5475 C C . ALA B 1 235 ? -20.969 12.43 8.203 1 95.69 235 ALA B C 1
ATOM 5477 O O . ALA B 1 235 ? -22.031 12.391 7.594 1 95.69 235 ALA B O 1
ATOM 5478 N N . THR B 1 236 ? -20.406 11.367 8.82 1 93.25 236 THR B N 1
ATOM 5479 C CA . THR B 1 236 ? -21.156 10.109 8.867 1 93.25 236 THR B CA 1
ATOM 5480 C C . THR B 1 236 ? -22.469 10.289 9.633 1 93.25 236 THR B C 1
ATOM 5482 O O . THR B 1 236 ? -23.469 9.672 9.297 1 93.25 236 THR B O 1
ATOM 5485 N N . LEU B 1 237 ? -22.5 11.133 10.617 1 90.19 237 LEU B N 1
ATOM 5486 C CA . LEU B 1 237 ? -23.672 11.398 11.43 1 90.19 237 LEU B CA 1
ATOM 5487 C C . LEU B 1 237 ? -24.5 12.531 10.836 1 90.19 237 LEU B C 1
ATOM 5489 O O . LEU B 1 237 ? -25.734 12.461 10.805 1 90.19 237 LEU B O 1
ATOM 5493 N N . SER B 1 238 ? -23.781 13.531 10.438 1 92.12 238 SER B N 1
ATOM 5494 C CA . SER B 1 238 ? -24.406 14.727 9.891 1 92.12 238 SER B CA 1
ATOM 5495 C C . SER B 1 238 ? -23.609 15.297 8.719 1 92.12 238 SER B C 1
ATOM 5497 O O . SER B 1 238 ? -22.75 16.156 8.914 1 92.12 238 SER B O 1
ATOM 5499 N N . PRO B 1 239 ? -24.016 14.938 7.559 1 93.75 239 PRO B N 1
ATOM 5500 C CA . PRO B 1 239 ? -23.281 15.414 6.383 1 93.75 239 PRO B CA 1
ATOM 5501 C C . PRO B 1 239 ? -23.25 16.938 6.281 1 93.75 239 PRO B C 1
ATOM 5503 O O . PRO B 1 239 ? -22.25 17.5 5.848 1 93.75 239 PRO B O 1
ATOM 5506 N N . SER B 1 240 ? -24.266 17.625 6.695 1 92.56 240 SER B N 1
ATOM 5507 C CA . SER B 1 240 ? -24.328 19.078 6.598 1 92.56 240 SER B CA 1
ATOM 5508 C C . SER B 1 240 ? -23.297 19.734 7.508 1 92.56 240 SER B C 1
ATOM 5510 O O . SER B 1 240 ? -22.797 20.812 7.199 1 92.56 240 SER B O 1
ATOM 5512 N N . LEU B 1 241 ? -22.938 19.047 8.625 1 93.06 241 LEU B N 1
ATOM 5513 C CA . LEU B 1 241 ? -21.969 19.609 9.578 1 93.06 241 LEU B CA 1
ATOM 5514 C C . LEU B 1 241 ? -20.562 19.156 9.242 1 93.06 241 LEU B C 1
ATOM 5516 O O . LEU B 1 241 ? -19.594 19.859 9.547 1 93.06 241 LEU B O 1
ATOM 5520 N N . GLY B 1 242 ? -20.484 18 8.602 1 94.19 242 GLY B N 1
ATOM 5521 C CA . GLY B 1 242 ? -19.172 17.422 8.422 1 94.19 242 GLY B CA 1
ATOM 5522 C C . GLY B 1 242 ? -18.562 17.719 7.059 1 94.19 242 GLY B C 1
ATOM 5523 O O . GLY B 1 242 ? -17.344 17.656 6.887 1 94.19 242 GLY B O 1
ATOM 5524 N N . ASN B 1 243 ? -19.344 18.047 6.047 1 95.75 243 ASN B N 1
ATOM 5525 C CA . ASN B 1 243 ? -18.859 18.188 4.68 1 95.75 243 ASN B CA 1
ATOM 5526 C C . ASN B 1 243 ? -18.406 19.609 4.391 1 95.75 243 ASN B C 1
ATOM 5528 O O . ASN B 1 243 ? -18 19.922 3.27 1 95.75 243 ASN B O 1
ATOM 5532 N N . ARG B 1 244 ? -18.547 20.469 5.363 1 96.56 244 ARG B N 1
ATOM 5533 C CA . ARG B 1 244 ? -18.047 21.844 5.25 1 96.56 244 ARG B CA 1
ATOM 5534 C C . ARG B 1 244 ? -17.672 22.406 6.617 1 96.56 244 ARG B C 1
ATOM 5536 O O . ARG B 1 244 ? -18.438 22.266 7.578 1 96.56 244 ARG B O 1
ATOM 5543 N N . PHE B 1 245 ? -16.531 22.969 6.699 1 97.5 245 PHE B N 1
ATOM 5544 C CA . PHE B 1 245 ? -16.125 23.656 7.918 1 97.5 245 PHE B CA 1
ATOM 5545 C C . PHE B 1 245 ? -15.203 24.828 7.594 1 97.5 245 PHE B C 1
ATOM 5547 O O . PHE B 1 245 ? -14.68 24.922 6.48 1 97.5 245 PHE B O 1
ATOM 5554 N N . SER B 1 246 ? -15.07 25.719 8.508 1 97.5 246 SER B N 1
ATOM 5555 C CA . SER B 1 246 ? -14.188 26.875 8.344 1 97.5 246 SER B CA 1
ATOM 5556 C C . SER B 1 246 ? -13.641 27.344 9.688 1 97.5 246 SER B C 1
ATOM 5558 O O . SER B 1 246 ? -14.141 26.953 10.734 1 97.5 246 SER B O 1
ATOM 5560 N N . TYR B 1 247 ? -12.57 27.984 9.648 1 97.5 247 TYR B N 1
ATOM 5561 C CA . TYR B 1 247 ? -12.047 28.703 10.812 1 97.5 247 TYR B CA 1
ATOM 5562 C C . TYR B 1 247 ? -11.562 30.094 10.422 1 97.5 247 TYR B C 1
ATOM 5564 O O . TYR B 1 247 ? -11.312 30.359 9.25 1 97.5 247 TYR B O 1
ATOM 5572 N N . CYS B 1 248 ? -11.523 30.938 11.32 1 96.56 248 CYS B N 1
ATOM 5573 C CA . CYS B 1 248 ? -10.961 32.281 11.203 1 96.56 248 CYS B CA 1
ATOM 5574 C C . CYS B 1 248 ? -9.961 32.531 12.32 1 96.56 248 CYS B C 1
ATOM 5576 O O . CYS B 1 248 ? -10.359 32.844 13.453 1 96.56 248 CYS B O 1
ATOM 5578 N N . LEU B 1 249 ? -8.688 32.5 11.953 1 94.25 249 LEU B N 1
ATOM 5579 C CA . LEU B 1 249 ? -7.637 32.531 12.969 1 94.25 249 LEU B CA 1
ATOM 5580 C C . LEU B 1 249 ? -7.324 33.969 13.367 1 94.25 249 LEU B C 1
ATOM 5582 O O . LEU B 1 249 ? -6.969 34.781 12.523 1 94.25 249 LEU B O 1
ATOM 5586 N N . VAL B 1 250 ? -7.426 34.188 14.602 1 91.69 250 VAL B N 1
ATOM 5587 C CA . VAL B 1 250 ? -7.008 35.469 15.148 1 91.69 250 VAL B CA 1
ATOM 5588 C C . VAL B 1 250 ? -5.484 35.562 15.203 1 91.69 250 VAL B C 1
ATOM 5590 O O . VAL B 1 250 ? -4.824 34.594 15.578 1 91.69 250 VAL B O 1
ATOM 5593 N N . SER B 1 251 ? -5.008 36.656 14.758 1 85.5 251 SER B N 1
ATOM 5594 C CA . SER B 1 251 ? -3.561 36.812 14.727 1 85.5 251 SER B CA 1
ATOM 5595 C C . SER B 1 251 ? -2.961 36.719 16.125 1 85.5 251 SER B C 1
ATOM 5597 O O . SER B 1 251 ? -3.465 37.344 17.078 1 85.5 251 SER B O 1
ATOM 5599 N N . HIS B 1 252 ? -1.923 35.938 16.266 1 75.94 252 HIS B N 1
ATOM 5600 C CA . HIS B 1 252 ? -1.27 35.844 17.562 1 75.94 252 HIS B CA 1
ATOM 5601 C C . HIS B 1 252 ? -0.066 36.781 17.656 1 75.94 252 HIS B C 1
ATOM 5603 O O . HIS B 1 252 ? 0.442 37.062 18.734 1 75.94 252 HIS B O 1
ATOM 5609 N N . SER B 1 253 ? 0.322 37.406 16.625 1 69.25 253 SER B N 1
ATOM 5610 C CA . SER B 1 253 ? 1.389 38.406 16.578 1 69.25 253 SER B CA 1
ATOM 5611 C C . SER B 1 253 ? 2.562 37.969 17.469 1 69.25 253 SER B C 1
ATOM 5613 O O . SER B 1 253 ? 3.279 38.844 17.984 1 69.25 253 SER B O 1
ATOM 5615 N N . PHE B 1 254 ? 2.682 36.719 17.734 1 72.06 254 PHE B N 1
ATOM 5616 C CA . PHE B 1 254 ? 3.723 36.156 18.578 1 72.06 254 PHE B CA 1
ATOM 5617 C C . PHE B 1 254 ? 3.762 36.844 19.938 1 72.06 254 PHE B C 1
ATOM 5619 O O . PHE B 1 254 ? 4.828 36.969 20.547 1 72.06 254 PHE B O 1
ATOM 5626 N N . ASP B 1 255 ? 2.629 37.406 20.234 1 69.56 255 ASP B N 1
ATOM 5627 C CA . ASP B 1 255 ? 2.512 38.062 21.547 1 69.56 255 ASP B CA 1
ATOM 5628 C C . ASP B 1 255 ? 1.723 37.219 22.516 1 69.56 255 ASP B C 1
ATOM 5630 O O . ASP B 1 255 ? 0.495 37.125 22.438 1 69.56 255 ASP B O 1
ATOM 5634 N N . GLY B 1 256 ? 2.363 36.594 23.469 1 63.31 256 GLY B N 1
ATOM 5635 C CA . GLY B 1 256 ? 1.761 35.656 24.391 1 63.31 256 GLY B CA 1
ATOM 5636 C C . GLY B 1 256 ? 0.954 36.344 25.484 1 63.31 256 GLY B C 1
ATOM 5637 O O . GLY B 1 256 ? 0.121 35.719 26.141 1 63.31 256 GLY B O 1
ATOM 5638 N N . ASP B 1 257 ? 1.074 37.531 25.656 1 59.22 257 ASP B N 1
ATOM 5639 C CA . ASP B 1 257 ? 0.495 38.219 26.812 1 59.22 257 ASP B CA 1
ATOM 5640 C C . ASP B 1 257 ? -0.878 38.812 26.469 1 59.22 257 ASP B C 1
ATOM 5642 O O . ASP B 1 257 ? -1.646 39.156 27.375 1 59.22 257 ASP B O 1
ATOM 5646 N N . ARG B 1 258 ? -1.157 38.75 25.344 1 61.5 258 ARG B N 1
ATOM 5647 C CA . ARG B 1 258 ? -2.418 39.406 25 1 61.5 258 ARG B CA 1
ATOM 5648 C C . ARG B 1 258 ? -3.57 38.406 25.016 1 61.5 258 ARG B C 1
ATOM 5650 O O . ARG B 1 258 ? -3.455 37.281 24.484 1 61.5 258 ARG B O 1
ATOM 5657 N N . VAL B 1 259 ? -4.473 38.781 25.891 1 61.09 259 VAL B N 1
ATOM 5658 C CA . VAL B 1 259 ? -5.703 38 25.891 1 61.09 259 VAL B CA 1
ATOM 5659 C C . VAL B 1 259 ? -6.438 38.188 24.562 1 61.09 259 VAL B C 1
ATOM 5661 O O . VAL B 1 259 ? -6.715 39.312 24.156 1 61.09 259 VAL B O 1
ATOM 5664 N N . ARG B 1 260 ? -6.633 37.094 23.922 1 74.19 260 ARG B N 1
ATOM 5665 C CA . ARG B 1 260 ? -7.281 37.188 22.609 1 74.19 260 ARG B CA 1
ATOM 5666 C C . ARG B 1 260 ? -8.609 36.438 22.609 1 74.19 260 ARG B C 1
ATOM 5668 O O . ARG B 1 260 ? -8.812 35.5 23.391 1 74.19 260 ARG B O 1
ATOM 5675 N N . ARG B 1 261 ? -9.562 37.125 21.891 1 83.44 261 ARG B N 1
ATOM 5676 C CA . ARG B 1 261 ? -10.773 36.375 21.562 1 83.44 261 ARG B CA 1
ATOM 5677 C C . ARG B 1 261 ? -10.445 35.031 20.891 1 83.44 261 ARG B C 1
ATOM 5679 O O . ARG B 1 261 ? -9.414 34.906 20.219 1 83.44 261 ARG B O 1
ATOM 5686 N N . PRO B 1 262 ? -11.258 34.094 21.203 1 91.44 262 PRO B N 1
ATOM 5687 C CA . PRO B 1 262 ? -11.055 32.812 20.484 1 91.44 262 PRO B CA 1
ATOM 5688 C C . PRO B 1 262 ? -11.25 32.969 18.969 1 91.44 262 PRO B C 1
ATOM 5690 O O . PRO B 1 262 ? -12 33.812 18.516 1 91.44 262 PRO B O 1
ATOM 5693 N N . SER B 1 263 ? -10.477 32.188 18.25 1 94.94 263 SER B N 1
ATOM 5694 C CA . SER B 1 263 ? -10.742 32.031 16.828 1 94.94 263 SER B CA 1
ATOM 5695 C C . SER B 1 263 ? -11.953 31.125 16.578 1 94.94 263 SER B C 1
ATOM 5697 O O . SER B 1 263 ? -12.086 30.078 17.219 1 94.94 263 SER B O 1
ATOM 5699 N N . PRO B 1 264 ? -12.891 31.562 15.797 1 95.81 264 PRO B N 1
ATOM 5700 C CA . PRO B 1 264 ? -14.055 30.703 15.539 1 95.81 264 PRO B CA 1
ATOM 5701 C C . PRO B 1 264 ? -13.719 29.516 14.641 1 95.81 264 PRO B C 1
ATOM 5703 O O . PRO B 1 264 ? -13.102 29.672 13.594 1 95.81 264 PRO B O 1
ATOM 5706 N N . LEU B 1 265 ? -14.016 28.359 15.062 1 96.75 265 LEU B N 1
ATOM 5707 C CA . LEU B 1 265 ? -14.148 27.156 14.242 1 96.75 265 LEU B CA 1
ATOM 5708 C C . LEU B 1 265 ? -15.617 26.859 13.953 1 96.75 265 LEU B C 1
ATOM 5710 O O . LEU B 1 265 ? -16.406 26.641 14.875 1 96.75 265 LEU B O 1
ATOM 5714 N N . ILE B 1 266 ? -15.961 26.906 12.727 1 96 266 ILE B N 1
ATOM 5715 C CA . ILE B 1 266 ? -17.359 26.781 12.312 1 96 266 ILE B CA 1
ATOM 5716 C C . ILE B 1 266 ? -17.562 25.453 11.586 1 96 266 ILE B C 1
ATOM 5718 O O . ILE B 1 266 ? -17.016 25.25 10.5 1 96 266 ILE B O 1
ATOM 5722 N N . LEU B 1 267 ? -18.328 24.578 12.164 1 95.69 267 LEU B N 1
ATOM 5723 C CA . LEU B 1 267 ? -18.766 23.359 11.492 1 95.69 267 LEU B CA 1
ATOM 5724 C C . LEU B 1 267 ? -20.094 23.578 10.789 1 95.69 267 LEU B C 1
ATOM 5726 O O . LEU B 1 267 ? -21.047 24.094 11.391 1 95.69 267 LEU B O 1
ATOM 5730 N N . GLY B 1 268 ? -20.141 23.203 9.531 1 94.19 268 GLY B N 1
ATOM 5731 C CA . GLY B 1 268 ? -21.312 23.5 8.727 1 94.19 268 GLY B CA 1
ATOM 5732 C C . GLY B 1 268 ? -21.203 24.797 7.949 1 94.19 268 GLY B C 1
ATOM 5733 O O . GLY B 1 268 ? -20.109 25.312 7.734 1 94.19 268 GLY B O 1
ATOM 5734 N N . HIS B 1 269 ? -22.375 25.203 7.426 1 89.12 269 HIS B N 1
ATOM 5735 C CA . HIS B 1 269 ? -22.438 26.422 6.609 1 89.12 269 HIS B CA 1
ATOM 5736 C C . HIS B 1 269 ? -23.438 27.422 7.188 1 89.12 269 HIS B C 1
ATOM 5738 O O . HIS B 1 269 ? -24.484 27.031 7.691 1 89.12 269 HIS B O 1
ATOM 5744 N N . TYR B 1 270 ? -23 28.656 7.207 1 83.69 270 TYR B N 1
ATOM 5745 C CA . TYR B 1 270 ? -23.922 29.703 7.613 1 83.69 270 TYR B CA 1
ATOM 5746 C C . TYR B 1 270 ? -24.047 30.766 6.527 1 83.69 270 TYR B C 1
ATOM 5748 O O . TYR B 1 270 ? -23.156 30.906 5.684 1 83.69 270 TYR B O 1
ATOM 5756 N N . GLU B 1 271 ? -25.281 31.359 6.387 1 74.69 271 GLU B N 1
ATOM 5757 C CA . GLU B 1 271 ? -25.5 32.469 5.473 1 74.69 271 GLU B CA 1
ATOM 5758 C C . GLU B 1 271 ? -25.141 33.812 6.133 1 74.69 271 GLU B C 1
ATOM 5760 O O . GLU B 1 271 ? -25.625 34.094 7.234 1 74.69 271 GLU B O 1
ATOM 5765 N N . SER B 1 272 ? -24.078 34.375 5.68 1 63.66 272 SER B N 1
ATOM 5766 C CA . SER B 1 272 ? -23.703 35.656 6.266 1 63.66 272 SER B CA 1
ATOM 5767 C C . SER B 1 272 ? -24.75 36.719 5.938 1 63.66 272 SER B C 1
ATOM 5769 O O . SER B 1 272 ? -25.141 36.875 4.781 1 63.66 272 SER B O 1
ATOM 5771 N N . THR B 1 273 ? -25.75 37.094 6.789 1 54.41 273 THR B N 1
ATOM 5772 C CA . THR B 1 273 ? -26.75 38.125 6.535 1 54.41 273 THR B CA 1
ATOM 5773 C C . THR B 1 273 ? -26.094 39.469 6.273 1 54.41 273 THR B C 1
ATOM 5775 O O . THR B 1 273 ? -26.703 40.375 5.715 1 54.41 273 THR B O 1
ATOM 5778 N N . GLY B 1 274 ? -25 39.812 6.863 1 49.56 274 GLY B N 1
ATOM 5779 C CA . GLY B 1 274 ? -24.531 41.188 6.754 1 49.56 274 GLY B CA 1
ATOM 5780 C C . GLY B 1 274 ? -23.656 41.406 5.535 1 49.56 274 GLY B C 1
ATOM 5781 O O . GLY B 1 274 ? -23.859 40.812 4.488 1 49.56 274 GLY B O 1
ATOM 5782 N N . GLU B 1 275 ? -22.516 42.188 5.676 1 52.94 275 GLU B N 1
ATOM 5783 C CA . GLU B 1 275 ? -21.578 42.75 4.699 1 52.94 275 GLU B CA 1
ATOM 5784 C C . GLU B 1 275 ? -21.062 41.656 3.766 1 52.94 275 GLU B C 1
ATOM 5786 O O . GLU B 1 275 ? -20.875 40.5 4.18 1 52.94 275 GLU B O 1
ATOM 5791 N N . SER B 1 276 ? -21.312 41.812 2.451 1 62.56 276 SER B N 1
ATOM 5792 C CA . SER B 1 276 ? -20.953 41.031 1.272 1 62.56 276 SER B CA 1
ATOM 5793 C C . SER B 1 276 ? -19.562 40.438 1.402 1 62.56 276 SER B C 1
ATOM 5795 O O . SER B 1 276 ? -18.562 41.125 1.11 1 62.56 276 SER B O 1
ATOM 5797 N N . VAL B 1 277 ? -19.344 39.531 2.311 1 78.19 277 VAL B N 1
ATOM 5798 C CA . VAL B 1 277 ? -18.047 38.844 2.35 1 78.19 277 VAL B CA 1
ATOM 5799 C C . VAL B 1 277 ? -17.891 37.969 1.112 1 78.19 277 VAL B C 1
ATOM 5801 O O . VAL B 1 277 ? -18.75 37.125 0.816 1 78.19 277 VAL B O 1
ATOM 5804 N N . GLU B 1 278 ? -16.984 38.438 0.299 1 85.44 278 GLU B N 1
ATOM 5805 C CA . GLU B 1 278 ? -16.703 37.719 -0.943 1 85.44 278 GLU B CA 1
ATOM 5806 C C . GLU B 1 278 ? -15.602 36.688 -0.751 1 85.44 278 GLU B C 1
ATOM 5808 O O . GLU B 1 278 ? -14.477 37.031 -0.399 1 85.44 278 GLU B O 1
ATOM 5813 N N . PHE B 1 279 ? -15.977 35.406 -0.787 1 92.06 279 PHE B N 1
ATOM 5814 C CA . PHE B 1 279 ? -15 34.344 -0.756 1 92.06 279 PHE B CA 1
ATOM 5815 C C . PHE B 1 279 ? -14.336 34.188 -2.117 1 92.06 279 PHE B C 1
ATOM 5817 O O . PHE B 1 279 ? -15 34.25 -3.152 1 92.06 279 PHE B O 1
ATOM 5824 N N . VAL B 1 280 ? -13.07 34.031 -2.084 1 94.81 280 VAL B N 1
ATOM 5825 C CA . VAL B 1 280 ? -12.305 33.562 -3.236 1 94.81 280 VAL B CA 1
ATOM 5826 C C . VAL B 1 280 ? -12.062 32.062 -3.127 1 94.81 280 VAL B C 1
ATOM 5828 O O . VAL B 1 280 ? -11.531 31.594 -2.125 1 94.81 280 VAL B O 1
ATOM 5831 N N . TYR B 1 281 ? -12.484 31.375 -4.207 1 96.38 281 TYR B N 1
ATOM 5832 C CA . TYR B 1 281 ? -12.375 29.922 -4.137 1 96.38 281 TYR B CA 1
ATOM 5833 C C . TYR B 1 281 ? -11.32 29.406 -5.109 1 96.38 281 TYR B C 1
ATOM 5835 O O . TYR B 1 281 ? -11.078 30.016 -6.152 1 96.38 281 TYR B O 1
ATOM 5843 N N . THR B 1 282 ? -10.68 28.344 -4.742 1 97.75 282 THR B N 1
ATOM 5844 C CA . THR B 1 282 ? -9.82 27.547 -5.598 1 97.75 282 THR B CA 1
ATOM 5845 C C . THR B 1 282 ? -10.133 26.062 -5.43 1 97.75 282 THR B C 1
ATOM 5847 O O . THR B 1 282 ? -10.461 25.609 -4.328 1 97.75 282 THR B O 1
ATOM 5850 N N . SER B 1 283 ? -10.07 25.344 -6.516 1 97.44 283 SER B N 1
ATOM 5851 C CA . SER B 1 283 ? -10.422 23.938 -6.492 1 97.44 283 SER B CA 1
ATOM 5852 C C . SER B 1 283 ? -9.352 23.109 -5.793 1 97.44 283 SER B C 1
ATOM 5854 O O . SER B 1 283 ? -8.156 23.359 -5.953 1 97.44 283 SER B O 1
ATOM 5856 N N . MET B 1 284 ? -9.812 22.062 -5.059 1 97.31 284 MET B N 1
ATOM 5857 C CA . MET B 1 284 ? -8.875 21.094 -4.484 1 97.31 284 MET B CA 1
ATOM 5858 C C . MET B 1 284 ? -8.312 20.172 -5.562 1 97.31 284 MET B C 1
ATOM 5860 O O . MET B 1 284 ? -9.023 19.797 -6.496 1 97.31 284 MET B O 1
ATOM 5864 N N . LEU B 1 285 ? -7.07 19.844 -5.395 1 96.56 285 LEU B N 1
ATOM 5865 C CA . LEU B 1 285 ? -6.414 18.859 -6.258 1 96.56 285 LEU B CA 1
ATOM 5866 C C . LEU B 1 285 ? -6.418 17.484 -5.613 1 96.56 285 LEU B C 1
ATOM 5868 O O . LEU B 1 285 ? -6.176 17.344 -4.41 1 96.56 285 LEU B O 1
ATOM 5872 N N . SER B 1 286 ? -6.746 16.5 -6.414 1 92.31 286 SER B N 1
ATOM 5873 C CA . SER B 1 286 ? -6.668 15.133 -5.918 1 92.31 286 SER B CA 1
ATOM 5874 C C . SER B 1 286 ? -5.227 14.648 -5.867 1 92.31 286 SER B C 1
ATOM 5876 O O . SER B 1 286 ? -4.469 14.828 -6.824 1 92.31 286 SER B O 1
ATOM 5878 N N . ASN B 1 287 ? -4.844 14.156 -4.75 1 89.88 287 ASN B N 1
ATOM 5879 C CA . ASN B 1 287 ? -3.535 13.539 -4.582 1 89.88 287 ASN B CA 1
ATOM 5880 C C . ASN B 1 287 ? -3.654 12.031 -4.367 1 89.88 287 ASN B C 1
ATOM 5882 O O . ASN B 1 287 ? -4.117 11.586 -3.314 1 89.88 287 ASN B O 1
ATOM 5886 N N . PRO B 1 288 ? -3.189 11.203 -5.262 1 85.5 288 PRO B N 1
ATOM 5887 C CA . PRO B 1 288 ? -3.387 9.758 -5.16 1 85.5 288 PRO B CA 1
ATOM 5888 C C . PRO B 1 288 ? -2.527 9.125 -4.07 1 85.5 288 PRO B C 1
ATOM 5890 O O . PRO B 1 288 ? -2.889 8.07 -3.527 1 85.5 288 PRO B O 1
ATOM 5893 N N . LYS B 1 289 ? -1.405 9.68 -3.75 1 82.88 289 LYS B N 1
ATOM 5894 C CA . LYS B 1 289 ? -0.502 9.117 -2.75 1 82.88 289 LYS B CA 1
ATOM 5895 C C . LYS B 1 289 ? -0.838 9.641 -1.354 1 82.88 289 LYS B C 1
ATOM 5897 O O . LYS B 1 289 ? -0.659 8.93 -0.362 1 82.88 289 LYS B O 1
ATOM 5902 N N . HIS B 1 290 ? -1.262 10.891 -1.327 1 87.19 290 HIS B N 1
ATOM 5903 C CA . HIS B 1 290 ? -1.591 11.531 -0.059 1 87.19 290 HIS B CA 1
ATOM 5904 C C . HIS B 1 290 ? -2.998 12.117 -0.086 1 87.19 290 HIS B C 1
ATOM 5906 O O . HIS B 1 290 ? -3.172 13.336 0.015 1 87.19 290 HIS B O 1
ATOM 5912 N N . PRO B 1 291 ? -3.932 11.227 -0.14 1 88.94 291 PRO B N 1
ATOM 5913 C CA . PRO B 1 291 ? -5.309 11.688 -0.318 1 88.94 291 PRO B CA 1
ATOM 5914 C C . PRO B 1 291 ? -5.844 12.438 0.901 1 88.94 291 PRO B C 1
ATOM 5916 O O . PRO B 1 291 ? -6.891 13.078 0.824 1 88.94 291 PRO B O 1
ATOM 5919 N N . TYR B 1 292 ? -5.117 12.492 1.993 1 89.44 292 TYR B N 1
ATOM 5920 C CA . TYR B 1 292 ? -5.602 13.086 3.236 1 89.44 292 TYR B CA 1
ATOM 5921 C C . TYR B 1 292 ? -5.285 14.57 3.295 1 89.44 292 TYR B C 1
ATOM 5923 O O . TYR B 1 292 ? -5.805 15.289 4.152 1 89.44 292 TYR B O 1
ATOM 5931 N N . PHE B 1 293 ? -4.523 15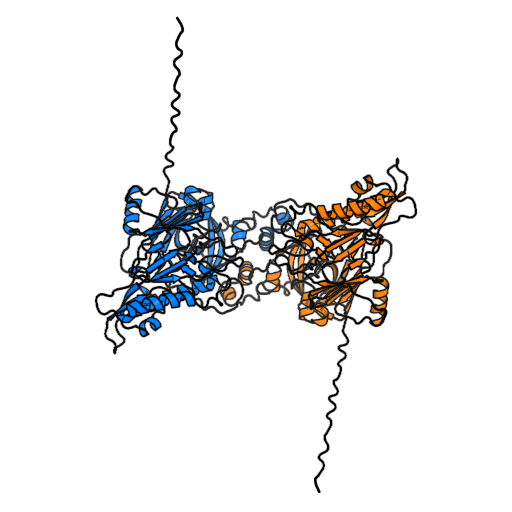.141 2.361 1 92.5 293 PHE B N 1
ATOM 5932 C CA . PHE B 1 293 ? -4.156 16.547 2.354 1 92.5 293 PHE B CA 1
ATOM 5933 C C . PHE B 1 293 ? -5.188 17.375 1.592 1 92.5 293 PHE B C 1
ATOM 5935 O O . PHE B 1 293 ? -5.77 16.906 0.615 1 92.5 293 PHE B O 1
ATOM 5942 N N . TYR B 1 294 ? -5.387 18.547 2.076 1 96.75 294 TYR B N 1
ATOM 5943 C CA . TYR B 1 294 ? -6.066 19.562 1.284 1 96.75 294 TYR B CA 1
ATOM 5944 C C . TYR B 1 294 ? -5.086 20.297 0.378 1 96.75 294 TYR B C 1
ATOM 5946 O O . TYR B 1 294 ? -4.504 21.312 0.774 1 96.75 294 TYR B O 1
ATOM 5954 N N . CYS B 1 295 ? -4.988 19.828 -0.869 1 96.5 295 CYS B N 1
ATOM 5955 C CA . CYS B 1 295 ? -4.027 20.359 -1.828 1 96.5 295 CYS B CA 1
ATOM 5956 C C . CYS B 1 295 ? -4.707 21.281 -2.832 1 96.5 295 CYS B C 1
ATOM 5958 O O . CYS B 1 295 ? -5.812 21 -3.295 1 96.5 295 CYS B O 1
ATOM 5960 N N . VAL B 1 296 ? -4.055 22.422 -3.094 1 98 296 VAL B N 1
ATOM 5961 C CA . VAL B 1 296 ? -4.551 23.375 -4.09 1 98 296 VAL B CA 1
ATOM 5962 C C . VAL B 1 296 ? -3.42 23.75 -5.043 1 98 296 VAL B C 1
ATOM 5964 O O . VAL B 1 296 ? -2.256 23.422 -4.801 1 98 296 VAL B O 1
ATOM 5967 N N . GLY B 1 297 ? -3.855 24.438 -6.105 1 97.94 297 GLY B N 1
ATOM 5968 C CA . GLY B 1 297 ? -2.861 24.906 -7.055 1 97.94 297 GLY B CA 1
ATOM 5969 C C . GLY B 1 297 ? -2.459 26.344 -6.832 1 97.94 297 GLY B C 1
ATOM 5970 O O . GLY B 1 297 ? -3.301 27.188 -6.52 1 97.94 297 GLY B O 1
ATOM 5971 N N . LEU B 1 298 ? -1.176 26.609 -6.91 1 98.19 298 LEU B N 1
ATOM 5972 C CA . LEU B 1 298 ? -0.641 27.969 -6.844 1 98.19 298 LEU B CA 1
ATOM 5973 C C . LEU B 1 298 ? -0.053 28.375 -8.188 1 98.19 298 LEU B C 1
ATOM 5975 O O . LEU B 1 298 ? 0.811 27.688 -8.734 1 98.19 298 LEU B O 1
ATOM 5979 N N . ALA B 1 299 ? -0.512 29.469 -8.734 1 97.94 299 ALA B N 1
ATOM 5980 C CA . ALA B 1 299 ? -0.071 29.953 -10.039 1 97.94 299 ALA B CA 1
ATOM 5981 C C . ALA B 1 299 ? 1.106 30.906 -9.906 1 97.94 299 ALA B C 1
ATOM 5983 O O . ALA B 1 299 ? 1.935 31.016 -10.812 1 97.94 299 ALA B O 1
ATOM 5984 N N . GLY B 1 300 ? 1.105 31.578 -8.773 1 98.19 300 GLY B N 1
ATOM 5985 C CA . GLY B 1 300 ? 2.193 32.531 -8.578 1 98.19 300 GLY B CA 1
ATOM 5986 C C . GLY B 1 300 ? 2.002 33.406 -7.359 1 98.19 300 GLY B C 1
ATOM 5987 O O . GLY B 1 300 ? 1.012 33.281 -6.637 1 98.19 300 GLY B O 1
ATOM 5988 N N . ILE B 1 301 ? 2.996 34.25 -7.133 1 98.44 301 ILE B N 1
ATOM 5989 C CA . ILE B 1 301 ? 2.965 35.25 -6.062 1 98.44 301 ILE B CA 1
ATOM 5990 C C . ILE B 1 301 ? 3.348 36.625 -6.613 1 98.44 301 ILE B C 1
ATOM 5992 O O . ILE B 1 301 ? 4.336 36.75 -7.34 1 98.44 301 ILE B O 1
ATOM 5996 N N . SER B 1 302 ? 2.561 37.594 -6.309 1 98.19 302 SER B N 1
ATOM 5997 C CA . SER B 1 302 ? 2.898 38.969 -6.688 1 98.19 302 SER B CA 1
ATOM 5998 C C . SER B 1 302 ? 3.605 39.688 -5.547 1 98.19 302 SER B C 1
ATOM 6000 O O . SER B 1 302 ? 3.193 39.594 -4.391 1 98.19 302 SER B O 1
ATOM 6002 N N . VAL B 1 303 ? 4.602 40.312 -5.852 1 97.81 303 VAL B N 1
ATOM 6003 C CA . VAL B 1 303 ? 5.297 41.281 -4.984 1 97.81 303 VAL B CA 1
ATOM 6004 C C . VAL B 1 303 ? 5.164 42.688 -5.551 1 97.81 303 VAL B C 1
ATOM 6006 O O . VAL B 1 303 ? 5.848 43.031 -6.512 1 97.81 303 VAL B O 1
ATOM 6009 N N . GLY B 1 304 ? 4.289 43.438 -4.898 1 95.69 304 GLY B N 1
ATOM 6010 C CA . GLY B 1 304 ? 3.943 44.688 -5.547 1 95.69 304 GLY B CA 1
ATOM 6011 C C . GLY B 1 304 ? 3.275 44.5 -6.898 1 95.69 304 GLY B C 1
ATOM 6012 O O . GLY B 1 304 ? 2.268 43.812 -7.004 1 95.69 304 GLY B O 1
ATOM 6013 N N . LYS B 1 305 ? 3.904 45.062 -7.891 1 94.19 305 LYS B N 1
ATOM 6014 C CA . LYS B 1 305 ? 3.305 45 -9.219 1 94.19 305 LYS B CA 1
ATOM 6015 C C . LYS B 1 305 ? 3.877 43.844 -10.047 1 94.19 305 LYS B C 1
ATOM 6017 O O . LYS B 1 305 ? 3.365 43.531 -11.117 1 94.19 305 LYS B O 1
ATOM 6022 N N . ARG B 1 306 ? 4.816 43.188 -9.539 1 96.94 306 ARG B N 1
ATOM 6023 C CA . ARG B 1 306 ? 5.457 42.125 -10.289 1 96.94 306 ARG B CA 1
ATOM 6024 C C . ARG B 1 306 ? 4.973 40.75 -9.805 1 96.94 306 ARG B C 1
ATOM 6026 O O . ARG B 1 306 ? 4.961 40.469 -8.602 1 96.94 306 ARG B O 1
ATOM 6033 N N . THR B 1 307 ? 4.605 39.969 -10.758 1 97.38 307 THR B N 1
ATOM 6034 C CA . THR B 1 307 ? 4.164 38.625 -10.438 1 97.38 307 THR B CA 1
ATOM 6035 C C . THR B 1 307 ? 5.262 37.625 -10.742 1 97.38 307 THR B C 1
ATOM 6037 O O . THR B 1 307 ? 5.781 37.562 -11.867 1 97.38 307 THR B O 1
ATOM 6040 N N . VAL B 1 308 ? 5.656 36.875 -9.758 1 98.12 308 VAL B N 1
ATOM 6041 C CA . VAL B 1 308 ? 6.57 35.75 -9.922 1 98.12 308 VAL B CA 1
ATOM 6042 C C . VAL B 1 308 ? 5.773 34.469 -10.211 1 98.12 308 VAL B C 1
ATOM 6044 O O . VAL B 1 308 ? 5.027 34 -9.352 1 98.12 308 VAL B O 1
ATOM 6047 N N . PRO B 1 309 ? 5.961 33.938 -11.383 1 97.75 309 PRO B N 1
ATOM 6048 C CA . PRO B 1 309 ? 5.203 32.719 -11.695 1 97.75 309 PRO B CA 1
ATOM 6049 C C . PRO B 1 309 ? 5.68 31.5 -10.883 1 97.75 309 PRO B C 1
ATOM 6051 O O . PRO B 1 309 ? 6.879 31.344 -10.664 1 97.75 309 PRO B O 1
ATOM 6054 N N . ALA B 1 310 ? 4.715 30.703 -10.406 1 97.31 310 ALA B N 1
ATOM 6055 C CA . ALA B 1 310 ? 5.059 29.469 -9.719 1 97.31 310 ALA B CA 1
ATOM 6056 C C . ALA B 1 310 ? 5.504 28.391 -10.703 1 97.31 310 ALA B C 1
ATOM 6058 O O . ALA B 1 310 ? 5.098 28.406 -11.867 1 97.31 310 ALA B O 1
ATOM 6059 N N . PRO B 1 311 ? 6.375 27.5 -10.227 1 94.81 311 PRO B N 1
ATOM 6060 C CA . PRO B 1 311 ? 6.684 26.344 -11.086 1 94.81 311 PRO B CA 1
ATOM 6061 C C . PRO B 1 311 ? 5.465 25.484 -11.375 1 94.81 311 PRO B C 1
ATOM 6063 O O . PRO B 1 311 ? 4.512 25.469 -10.586 1 94.81 311 PRO B O 1
ATOM 6066 N N . ASP B 1 312 ? 5.5 24.688 -12.438 1 93.56 312 ASP B N 1
ATOM 6067 C CA . ASP B 1 312 ? 4.359 23.906 -12.906 1 93.56 312 ASP B CA 1
ATOM 6068 C C . ASP B 1 312 ? 3.938 22.859 -11.875 1 93.56 312 ASP B C 1
ATOM 6070 O O . ASP B 1 312 ? 2.754 22.547 -11.75 1 93.56 312 ASP B O 1
ATOM 6074 N N . ASN B 1 313 ? 4.859 22.391 -11.164 1 92.38 313 ASN B N 1
ATOM 6075 C CA . ASN B 1 313 ? 4.547 21.344 -10.195 1 92.38 313 ASN B CA 1
ATOM 6076 C C . ASN B 1 313 ? 3.676 21.875 -9.062 1 92.38 313 ASN B C 1
ATOM 6078 O O . ASN B 1 313 ? 3.037 21.094 -8.352 1 92.38 313 ASN B O 1
ATOM 6082 N N . LEU B 1 314 ? 3.605 23.172 -8.844 1 96 314 LEU B N 1
ATOM 6083 C CA . LEU B 1 314 ? 2.752 23.75 -7.809 1 96 314 LEU B CA 1
ATOM 6084 C C . LEU B 1 314 ? 1.325 23.922 -8.312 1 96 314 LEU B C 1
ATOM 6086 O O . LEU B 1 314 ? 0.406 24.156 -7.523 1 96 314 LEU B O 1
ATOM 6090 N N . LYS B 1 315 ? 1.137 23.812 -9.602 1 96.44 315 LYS B N 1
ATOM 6091 C CA . LYS B 1 315 ? -0.177 24.062 -10.195 1 96.44 315 LYS B CA 1
ATOM 6092 C C . LYS B 1 315 ? -1.001 22.781 -10.25 1 96.44 315 LYS B C 1
ATOM 6094 O O . LYS B 1 315 ? -2.223 22.828 -10.406 1 96.44 315 LYS B O 1
ATOM 6099 N N . ARG B 1 316 ? -0.262 21.672 -10.164 1 95.12 316 ARG B N 1
ATOM 6100 C CA . ARG B 1 316 ? -0.907 20.359 -10.289 1 95.12 316 ARG B CA 1
ATOM 6101 C C . ARG B 1 316 ? -0.206 19.328 -9.422 1 95.12 316 ARG B C 1
ATOM 6103 O O . ARG B 1 316 ? 0.848 19.594 -8.844 1 95.12 316 ARG B O 1
ATOM 6110 N N . VAL B 1 317 ? -0.901 18.141 -9.266 1 93.19 317 VAL B N 1
ATOM 6111 C CA . VAL B 1 317 ? -0.316 16.969 -8.609 1 93.19 317 VAL B CA 1
ATOM 6112 C C . VAL B 1 317 ? -0.125 15.852 -9.633 1 93.19 317 VAL B C 1
ATOM 6114 O O . VAL B 1 317 ? -1.028 15.562 -10.422 1 93.19 317 VAL B O 1
ATOM 6117 N N . ASP B 1 318 ? 1.021 15.188 -9.602 1 88.5 318 ASP B N 1
ATOM 6118 C CA . ASP B 1 318 ? 1.271 14.133 -10.578 1 88.5 318 ASP B CA 1
ATOM 6119 C C . ASP B 1 318 ? 0.868 12.766 -10.039 1 88.5 318 ASP B C 1
ATOM 6121 O O . ASP B 1 318 ? 0.352 12.664 -8.922 1 88.5 318 ASP B O 1
ATOM 6125 N N . GLY B 1 319 ? 1.075 11.781 -10.82 1 82.44 319 GLY B N 1
ATOM 6126 C CA . GLY B 1 319 ? 0.646 10.438 -10.477 1 82.44 319 GLY B CA 1
ATOM 6127 C C . GLY B 1 319 ? 1.392 9.859 -9.289 1 82.44 319 GLY B C 1
ATOM 6128 O O . GLY B 1 319 ? 0.918 8.914 -8.656 1 82.44 319 GLY B O 1
ATOM 6129 N N . LYS B 1 320 ? 2.537 10.414 -9.008 1 80.81 320 LYS B N 1
ATOM 6130 C CA . LYS B 1 320 ? 3.346 9.938 -7.891 1 80.81 320 LYS B CA 1
ATOM 6131 C C . LYS B 1 320 ? 3.031 10.719 -6.617 1 80.81 320 LYS B C 1
ATOM 6133 O O . LYS B 1 320 ? 3.643 10.484 -5.574 1 80.81 320 LYS B O 1
ATOM 6138 N N . GLY B 1 321 ? 2.092 11.703 -6.762 1 87.62 321 GLY B N 1
ATOM 6139 C CA . GLY B 1 321 ? 1.65 12.469 -5.602 1 87.62 321 GLY B CA 1
ATOM 6140 C C . GLY B 1 321 ? 2.473 13.719 -5.359 1 87.62 321 GLY B C 1
ATOM 6141 O O . GLY B 1 321 ? 2.336 14.367 -4.32 1 87.62 321 GLY B O 1
ATOM 6142 N N . ASN B 1 322 ? 3.32 14.031 -6.289 1 88.19 322 ASN B N 1
ATOM 6143 C CA . ASN B 1 322 ? 4.152 15.227 -6.152 1 88.19 322 ASN B CA 1
ATOM 6144 C C . ASN B 1 322 ? 3.432 16.469 -6.656 1 88.19 322 ASN B C 1
ATOM 6146 O O . ASN B 1 322 ? 2.717 16.422 -7.66 1 88.19 322 ASN B O 1
ATOM 6150 N N . GLY B 1 323 ? 3.654 17.516 -5.844 1 92.19 323 GLY B N 1
ATOM 6151 C CA . GLY B 1 323 ? 3.182 18.781 -6.359 1 92.19 323 GLY B CA 1
ATOM 6152 C C . GLY B 1 323 ? 2.037 19.375 -5.551 1 92.19 323 GLY B C 1
ATOM 6153 O O . GLY B 1 323 ? 1.674 18.828 -4.504 1 92.19 323 GLY B O 1
ATOM 6154 N N . GLY B 1 324 ? 1.623 20.625 -5.992 1 95.31 324 GLY B N 1
ATOM 6155 C CA . GLY B 1 324 ? 0.552 21.328 -5.312 1 95.31 324 GLY B CA 1
ATOM 6156 C C . GLY B 1 324 ? 1.007 22.016 -4.039 1 95.31 324 GLY B C 1
ATOM 6157 O O . GLY B 1 324 ? 2.193 21.984 -3.703 1 95.31 324 GLY B O 1
ATOM 6158 N N . MET B 1 325 ? 0.059 22.703 -3.42 1 96.56 325 MET B N 1
ATOM 6159 C CA . MET B 1 325 ? 0.269 23.375 -2.143 1 96.56 325 MET B CA 1
ATOM 6160 C C . MET B 1 325 ? -0.75 22.922 -1.108 1 96.56 325 MET B C 1
ATOM 6162 O O . MET B 1 325 ? -1.957 22.969 -1.354 1 96.56 325 MET B O 1
ATOM 6166 N N . VAL B 1 326 ? -0.251 22.453 0.028 1 95.31 326 VAL B N 1
ATOM 6167 C CA . VAL B 1 326 ? -1.14 22 1.093 1 95.31 326 VAL B CA 1
ATOM 6168 C C . VAL B 1 326 ? -1.521 23.188 1.983 1 95.31 326 VAL B C 1
ATOM 6170 O O . VAL B 1 326 ? -0.656 23.953 2.416 1 95.31 326 VAL B O 1
ATOM 6173 N N . VAL B 1 327 ? -2.795 23.391 2.168 1 97.06 327 VAL B N 1
ATOM 6174 C CA . VAL B 1 327 ? -3.262 24.359 3.164 1 97.06 327 VAL B CA 1
ATOM 6175 C C . VAL B 1 327 ? -3.271 23.703 4.547 1 97.06 327 VAL B C 1
ATOM 6177 O O . VAL B 1 327 ? -4.09 22.828 4.816 1 97.06 327 VAL B O 1
ATOM 6180 N N . ASP B 1 328 ? -2.406 24.125 5.398 1 93.44 328 ASP B N 1
ATOM 6181 C CA . ASP B 1 328 ? -2.141 23.422 6.645 1 93.44 328 ASP B CA 1
ATOM 6182 C C . ASP B 1 328 ? -2.229 24.359 7.844 1 93.44 328 ASP B C 1
ATOM 6184 O O . ASP B 1 328 ? -1.383 25.234 8.016 1 93.44 328 ASP B O 1
ATOM 6188 N N . SER B 1 329 ? -3.18 24.094 8.703 1 92.81 329 SER B N 1
ATOM 6189 C CA . SER B 1 329 ? -3.332 24.891 9.914 1 92.81 329 SER B CA 1
ATOM 6190 C C . SER B 1 329 ? -2.297 24.516 10.961 1 92.81 329 SER B C 1
ATOM 6192 O O . SER B 1 329 ? -2.08 25.25 11.922 1 92.81 329 SER B O 1
ATOM 6194 N N . GLY B 1 330 ? -1.671 23.328 10.828 1 88.12 330 GLY B N 1
ATOM 6195 C CA . GLY B 1 330 ? -0.75 22.828 11.836 1 88.12 330 GLY B CA 1
ATOM 6196 C C . GLY B 1 330 ? 0.674 23.297 11.641 1 88.12 330 GLY B C 1
ATOM 6197 O O . GLY B 1 330 ? 1.519 23.141 12.523 1 88.12 330 GLY B O 1
ATOM 6198 N N . THR B 1 331 ? 0.951 23.844 10.523 1 87.25 331 THR B N 1
ATOM 6199 C CA . THR B 1 331 ? 2.248 24.438 10.234 1 87.25 331 THR B CA 1
ATOM 6200 C C . THR B 1 331 ? 2.17 25.969 10.32 1 87.25 331 THR B C 1
ATOM 6202 O O . THR B 1 331 ? 1.188 26.562 9.883 1 87.25 331 THR B O 1
ATOM 6205 N N . THR B 1 332 ? 3.178 26.531 10.852 1 87.38 332 THR B N 1
ATOM 6206 C CA . THR B 1 332 ? 3.105 27.969 11.07 1 87.38 332 THR B CA 1
ATOM 6207 C C . THR B 1 332 ? 3.473 28.734 9.797 1 87.38 332 THR B C 1
ATOM 6209 O O . THR B 1 332 ? 2.691 29.562 9.312 1 87.38 332 THR B O 1
ATOM 6212 N N . PHE B 1 333 ? 4.633 28.438 9.266 1 89.12 333 PHE B N 1
ATOM 6213 C CA . PHE B 1 333 ? 5.109 29.266 8.172 1 89.12 333 PHE B CA 1
ATOM 6214 C C . PHE B 1 333 ? 4.891 28.578 6.828 1 89.12 333 PHE B C 1
ATOM 6216 O O . PHE B 1 333 ? 4.977 27.359 6.734 1 89.12 333 PHE B O 1
ATOM 6223 N N . THR B 1 334 ? 4.656 29.375 5.887 1 93.88 334 THR B N 1
ATOM 6224 C CA . THR B 1 334 ? 4.531 28.922 4.512 1 93.88 334 THR B CA 1
ATOM 6225 C C . THR B 1 334 ? 5.887 28.469 3.965 1 93.88 334 THR B C 1
ATOM 6227 O O . THR B 1 334 ? 6.891 29.172 4.141 1 93.88 334 THR B O 1
ATOM 6230 N N . MET B 1 335 ? 5.867 27.344 3.365 1 93.44 335 MET B N 1
ATOM 6231 C CA . MET B 1 335 ? 7.066 26.766 2.756 1 93.44 335 MET B CA 1
ATOM 6232 C C . MET B 1 335 ? 6.945 26.75 1.236 1 93.44 335 MET B C 1
ATOM 6234 O O . MET B 1 335 ? 5.953 26.25 0.697 1 93.44 335 MET B O 1
ATOM 6238 N N . LEU B 1 336 ? 7.98 27.312 0.576 1 94.81 336 LEU B N 1
ATOM 6239 C CA . LEU B 1 336 ? 8.031 27.328 -0.882 1 94.81 336 LEU B CA 1
ATOM 6240 C C . LEU B 1 336 ? 9.266 26.594 -1.393 1 94.81 336 LEU B C 1
ATOM 6242 O O . LEU B 1 336 ? 10.289 26.531 -0.702 1 94.81 336 LEU B O 1
ATOM 6246 N N . PRO B 1 337 ? 9.125 26.078 -2.627 1 92.94 337 PRO B N 1
ATOM 6247 C CA . PRO B 1 337 ? 10.32 25.453 -3.199 1 92.94 337 PRO B CA 1
ATOM 6248 C C . PRO B 1 337 ? 11.461 26.453 -3.406 1 92.94 337 PRO B C 1
ATOM 6250 O O . PRO B 1 337 ? 11.211 27.641 -3.656 1 92.94 337 PRO B O 1
ATOM 6253 N N . ASP B 1 338 ? 12.594 25.938 -3.387 1 92.88 338 ASP B N 1
ATOM 6254 C CA . ASP B 1 338 ? 13.812 26.75 -3.33 1 92.88 338 ASP B CA 1
ATOM 6255 C C . ASP B 1 338 ? 13.836 27.781 -4.445 1 92.88 338 ASP B C 1
ATOM 6257 O O . ASP B 1 338 ? 13.984 28.984 -4.18 1 92.88 338 ASP B O 1
ATOM 6261 N N . SER B 1 339 ? 13.734 27.359 -5.707 1 93.94 339 SER B N 1
ATOM 6262 C CA . SER B 1 339 ? 13.836 28.281 -6.836 1 93.94 339 SER B CA 1
ATOM 6263 C C . SER B 1 339 ? 12.734 29.328 -6.789 1 93.94 339 SER B C 1
ATOM 6265 O O . SER B 1 339 ? 12.984 30.516 -7.051 1 93.94 339 SER B O 1
ATOM 6267 N N . PHE B 1 340 ? 11.602 28.906 -6.477 1 96.38 340 PHE B N 1
ATOM 6268 C CA . PHE B 1 340 ? 10.461 29.812 -6.406 1 96.38 340 PHE B CA 1
ATOM 6269 C C . PHE B 1 340 ? 10.609 30.781 -5.242 1 96.38 340 PHE B C 1
ATOM 6271 O O . PHE B 1 340 ? 10.398 31.984 -5.402 1 96.38 340 PHE B O 1
ATOM 6278 N N . TYR B 1 341 ? 10.945 30.281 -4.066 1 96.38 341 TYR B N 1
ATOM 6279 C CA . TYR B 1 341 ? 11.203 31.094 -2.885 1 96.38 341 TYR B CA 1
ATOM 6280 C C . TYR B 1 341 ? 12.234 32.188 -3.189 1 96.38 341 TYR B C 1
ATOM 6282 O O . TYR B 1 341 ? 12.008 33.375 -2.887 1 96.38 341 TYR B O 1
ATOM 6290 N N . ASN B 1 342 ? 13.312 31.797 -3.807 1 96.56 342 ASN B N 1
ATOM 6291 C CA . ASN B 1 342 ? 14.391 32.75 -4.105 1 96.56 342 ASN B CA 1
ATOM 6292 C C . ASN B 1 342 ? 13.938 33.844 -5.07 1 96.56 342 ASN B C 1
ATOM 6294 O O . ASN B 1 342 ? 14.352 35 -4.945 1 96.56 342 ASN B O 1
ATOM 6298 N N . SER B 1 343 ? 13.164 33.438 -5.992 1 97.62 343 SER B N 1
ATOM 6299 C CA . SER B 1 343 ? 12.633 34.406 -6.93 1 97.62 343 SER B CA 1
ATOM 6300 C C . SER B 1 343 ? 11.75 35.438 -6.215 1 97.62 343 SER B C 1
ATOM 6302 O O . SER B 1 343 ? 11.812 36.625 -6.504 1 97.62 343 SER B O 1
ATOM 6304 N N . VAL B 1 344 ? 10.93 34.969 -5.328 1 97.81 344 VAL B N 1
ATOM 6305 C CA . VAL B 1 344 ? 10.055 35.844 -4.562 1 97.81 344 VAL B CA 1
ATOM 6306 C C . VAL B 1 344 ? 10.898 36.781 -3.68 1 97.81 344 VAL B C 1
ATOM 6308 O O . VAL B 1 344 ? 10.656 37.969 -3.627 1 97.81 344 VAL B O 1
ATOM 6311 N N . VAL B 1 345 ? 11.844 36.188 -3.01 1 96.81 345 VAL B N 1
ATOM 6312 C CA . VAL B 1 345 ? 12.719 36.938 -2.109 1 96.81 345 VAL B CA 1
ATOM 6313 C C . VAL B 1 345 ? 13.477 38 -2.893 1 96.81 345 VAL B C 1
ATOM 6315 O O . VAL B 1 345 ? 13.648 39.125 -2.414 1 96.81 345 VAL B O 1
ATOM 6318 N N . THR B 1 346 ? 14.023 37.594 -4.047 1 97.12 346 THR B N 1
ATOM 6319 C CA . THR B 1 346 ? 14.758 38.531 -4.883 1 97.12 346 THR B CA 1
ATOM 6320 C C . THR B 1 346 ? 13.891 39.719 -5.238 1 97.12 346 THR B C 1
ATOM 6322 O O . THR B 1 346 ? 14.336 40.875 -5.141 1 97.12 346 THR B O 1
ATOM 6325 N N . GLU B 1 347 ? 12.703 39.5 -5.656 1 97.06 347 GLU B N 1
ATOM 6326 C CA . GLU B 1 347 ? 11.789 40.594 -5.996 1 97.06 347 GLU B CA 1
ATOM 6327 C C . GLU B 1 347 ? 11.477 41.438 -4.777 1 97.06 347 GLU B C 1
ATOM 6329 O O . GLU B 1 347 ? 11.375 42.656 -4.883 1 97.06 347 GLU B O 1
ATOM 6334 N N . PHE B 1 348 ? 11.266 40.844 -3.652 1 96.81 348 PHE B N 1
ATOM 6335 C CA . PHE B 1 348 ? 10.992 41.531 -2.404 1 96.81 348 PHE B CA 1
ATOM 6336 C C . PHE B 1 348 ? 12.172 42.406 -2.016 1 96.81 348 PHE B C 1
ATOM 6338 O O . PHE B 1 348 ? 11.992 43.594 -1.65 1 96.81 348 PHE B O 1
ATOM 6345 N N . ASP B 1 349 ? 13.344 41.906 -2.109 1 95.38 349 ASP B N 1
ATOM 6346 C CA . ASP B 1 349 ? 14.562 42.594 -1.762 1 95.38 349 ASP B CA 1
ATOM 6347 C C . ASP B 1 349 ? 14.812 43.781 -2.719 1 95.38 349 ASP B C 1
ATOM 6349 O O . ASP B 1 349 ? 15.359 44.812 -2.322 1 95.38 349 ASP B O 1
ATOM 6353 N N . ASN B 1 350 ? 14.5 43.562 -3.949 1 94.81 350 ASN B N 1
ATOM 6354 C CA . ASN B 1 350 ? 14.633 44.656 -4.926 1 94.81 350 ASN B CA 1
ATOM 6355 C C . ASN B 1 350 ? 13.828 45.875 -4.52 1 94.81 350 ASN B C 1
ATOM 6357 O O . ASN B 1 350 ? 14.18 47 -4.895 1 94.81 350 ASN B O 1
ATOM 6361 N N . ARG B 1 351 ? 12.906 45.656 -3.717 1 93.19 351 ARG B N 1
ATOM 6362 C CA . ARG B 1 351 ? 12.031 46.75 -3.34 1 93.19 351 ARG B CA 1
ATOM 6363 C C . ARG B 1 351 ? 12.352 47.25 -1.93 1 93.19 351 ARG B C 1
ATOM 6365 O O . ARG B 1 351 ? 12.578 48.438 -1.718 1 93.19 351 ARG B O 1
ATOM 6372 N N . VAL B 1 352 ? 12.43 46.406 -1.014 1 93.88 352 VAL B N 1
ATOM 6373 C CA . VAL B 1 352 ? 12.625 46.781 0.385 1 93.88 352 VAL B CA 1
ATOM 6374 C C . VAL B 1 352 ? 14.102 47.062 0.642 1 93.88 352 VAL B C 1
ATOM 6376 O O . VAL B 1 352 ? 14.445 47.969 1.393 1 93.88 352 VAL B O 1
ATOM 6379 N N . GLY B 1 353 ? 14.93 46.25 0.035 1 91.25 353 GLY B N 1
ATOM 6380 C CA . GLY B 1 353 ? 16.375 46.375 0.219 1 91.25 353 GLY B CA 1
ATOM 6381 C C . GLY B 1 353 ? 16.938 47.656 -0.36 1 91.25 353 GLY B C 1
ATOM 6382 O O . GLY B 1 353 ? 18.047 48.062 -0.008 1 91.25 353 GLY B O 1
ATOM 6383 N N . ARG B 1 354 ? 16.25 48.281 -1.209 1 89.56 354 ARG B N 1
ATOM 6384 C CA . ARG B 1 354 ? 16.672 49.562 -1.759 1 89.56 354 ARG B CA 1
ATOM 6385 C C . ARG B 1 354 ? 16.547 50.656 -0.717 1 89.56 354 ARG B C 1
ATOM 6387 O O . ARG B 1 354 ? 17.297 51.656 -0.766 1 89.56 354 ARG B O 1
ATOM 6394 N N . VAL B 1 355 ? 15.703 50.469 0.203 1 89.12 355 VAL B N 1
ATOM 6395 C CA . VAL B 1 355 ? 15.383 51.531 1.169 1 89.12 355 VAL B CA 1
ATOM 6396 C C . VAL B 1 355 ? 15.961 51.156 2.535 1 89.12 355 VAL B C 1
ATOM 6398 O O . VAL B 1 355 ? 16.406 52.031 3.277 1 89.12 355 VAL B O 1
ATOM 6401 N N . HIS B 1 356 ? 15.938 49.906 2.818 1 92.94 356 HIS B N 1
ATOM 6402 C CA . HIS B 1 356 ? 16.375 49.438 4.133 1 92.94 356 HIS B CA 1
ATOM 6403 C C . HIS B 1 356 ? 17.562 48.469 4.016 1 92.94 356 HIS B C 1
ATOM 6405 O O . HIS B 1 356 ? 17.609 47.656 3.104 1 92.94 356 HIS B O 1
ATOM 6411 N N . LYS B 1 357 ? 18.438 48.594 4.98 1 91.81 357 LYS B N 1
ATOM 6412 C CA . LYS B 1 357 ? 19.609 47.719 4.996 1 91.81 357 LYS B CA 1
ATOM 6413 C C . LYS B 1 357 ? 19.25 46.312 5.449 1 91.81 357 LYS B C 1
ATOM 6415 O O . LYS B 1 357 ? 18.469 46.125 6.387 1 91.81 357 LYS B O 1
ATOM 6420 N N . ARG B 1 358 ? 19.797 45.344 4.734 1 93.94 358 ARG B N 1
ATOM 6421 C CA . ARG B 1 358 ? 19.562 43.938 5.066 1 93.94 358 ARG B CA 1
ATOM 6422 C C . ARG B 1 358 ? 20.141 43.594 6.434 1 93.94 358 ARG B C 1
ATOM 6424 O O . ARG B 1 358 ? 21.234 44.062 6.781 1 93.94 358 ARG B O 1
ATOM 6431 N N . ALA B 1 359 ? 19.391 42.875 7.207 1 93.19 359 ALA B N 1
ATOM 6432 C CA . ALA B 1 359 ? 19.828 42.469 8.531 1 93.19 359 ALA B CA 1
ATOM 6433 C C . ALA B 1 359 ? 20.25 41 8.516 1 93.19 359 ALA B C 1
ATOM 6435 O O . ALA B 1 359 ? 19.578 40.125 9.117 1 93.19 359 ALA B O 1
ATOM 6436 N N . SER B 1 360 ? 21.344 40.656 8.047 1 91.12 360 SER B N 1
ATOM 6437 C CA . SER B 1 360 ? 21.812 39.281 7.832 1 91.12 360 SER B CA 1
ATOM 6438 C C . SER B 1 360 ? 22.047 38.594 9.156 1 91.12 360 SER B C 1
ATOM 6440 O O . SER B 1 360 ? 21.859 37.375 9.258 1 91.12 360 SER B O 1
ATOM 6442 N N . GLU B 1 361 ? 22.516 39.25 10.133 1 88.69 361 GLU B N 1
ATOM 6443 C CA . GLU B 1 361 ? 22.75 38.625 11.438 1 88.69 361 GLU B CA 1
ATOM 6444 C C . GLU B 1 361 ? 21.453 38.125 12.062 1 88.69 361 GLU B C 1
ATOM 6446 O O . GLU B 1 361 ? 21.453 37.094 12.727 1 88.69 361 GLU B O 1
ATOM 6451 N N . ILE B 1 362 ? 20.406 38.906 11.844 1 89.06 362 ILE B N 1
ATOM 6452 C CA . ILE B 1 362 ? 19.094 38.5 12.367 1 89.06 362 ILE B CA 1
ATOM 6453 C C . ILE B 1 362 ? 18.594 37.281 11.625 1 89.06 362 ILE B C 1
ATOM 6455 O O . ILE B 1 362 ? 17.969 36.375 12.227 1 89.06 362 ILE B O 1
ATOM 6459 N N . GLU B 1 363 ? 18.844 37.25 10.336 1 91 363 GLU B N 1
ATOM 6460 C CA . GLU B 1 363 ? 18.453 36.094 9.539 1 91 363 GLU B CA 1
ATOM 6461 C C . GLU B 1 363 ? 19.109 34.812 10.055 1 91 363 GLU B C 1
ATOM 6463 O O . GLU B 1 363 ? 18.469 33.781 10.18 1 91 363 GLU B O 1
ATOM 6468 N N . ALA B 1 364 ? 20.375 34.875 10.383 1 86.75 364 ALA B N 1
ATOM 6469 C CA . ALA B 1 364 ? 21.109 33.719 10.906 1 86.75 364 ALA B CA 1
ATOM 6470 C C . ALA B 1 364 ? 20.578 33.312 12.273 1 86.75 364 ALA B C 1
ATOM 6472 O O . ALA B 1 364 ? 20.516 32.125 12.586 1 86.75 364 ALA B O 1
ATOM 6473 N N . LYS B 1 365 ? 20.156 34.25 13.047 1 83.5 365 LYS B N 1
ATOM 6474 C CA . LYS B 1 365 ? 19.703 34 14.406 1 83.5 365 LYS B CA 1
ATOM 6475 C C . LYS B 1 365 ? 18.297 33.406 14.414 1 83.5 365 LYS B C 1
ATOM 6477 O O . LYS B 1 365 ? 17.938 32.594 15.289 1 83.5 365 LYS B O 1
ATOM 6482 N N . THR B 1 366 ? 17.422 33.75 13.492 1 83.81 366 THR B N 1
ATOM 6483 C CA . THR B 1 366 ? 16 33.406 13.531 1 83.81 366 THR B CA 1
ATOM 6484 C C . THR B 1 366 ? 15.703 32.281 12.531 1 83.81 366 THR B C 1
ATOM 6486 O O . THR B 1 366 ? 14.695 31.594 12.656 1 83.81 366 THR B O 1
ATOM 6489 N N . GLY B 1 367 ? 16.531 32.156 11.5 1 82.88 367 GLY B N 1
ATOM 6490 C CA . GLY B 1 367 ? 16.266 31.203 10.43 1 82.88 367 GLY B CA 1
ATOM 6491 C C . GLY B 1 367 ? 15.242 31.719 9.43 1 82.88 367 GLY B C 1
ATOM 6492 O O . GLY B 1 367 ? 14.781 30.953 8.57 1 82.88 367 GLY B O 1
ATOM 6493 N N . ILE B 1 368 ? 14.883 32.969 9.648 1 89.38 368 ILE B N 1
ATOM 6494 C CA . ILE B 1 368 ? 13.898 33.594 8.766 1 89.38 368 ILE B CA 1
ATOM 6495 C C . ILE B 1 368 ? 14.562 34.719 7.957 1 89.38 368 ILE B C 1
ATOM 6497 O O . ILE B 1 368 ? 15.508 35.344 8.43 1 89.38 368 ILE B O 1
ATOM 6501 N N . GLY B 1 369 ? 14.227 34.844 6.727 1 90.69 369 GLY B N 1
ATOM 6502 C CA . GLY B 1 369 ? 14.758 35.906 5.891 1 90.69 369 GLY B CA 1
ATOM 6503 C C . GLY B 1 369 ? 13.969 36.125 4.609 1 90.69 369 GLY B C 1
ATOM 6504 O O . GLY B 1 369 ? 13.133 35.281 4.25 1 90.69 369 GLY B O 1
ATOM 6505 N N . PRO B 1 370 ? 14.18 37.281 4.02 1 94.62 370 PRO B N 1
ATOM 6506 C CA . PRO B 1 370 ? 15.102 38.344 4.348 1 94.62 370 PRO B CA 1
ATOM 6507 C C . PRO B 1 370 ? 14.602 39.219 5.496 1 94.62 370 PRO B C 1
ATOM 6509 O O . PRO B 1 370 ? 13.398 39.344 5.715 1 94.62 370 PRO B O 1
ATOM 6512 N N . CYS B 1 371 ? 15.516 39.75 6.184 1 94.62 371 CYS B N 1
ATOM 6513 C CA . CYS B 1 371 ? 15.242 40.688 7.25 1 94.62 371 CYS B CA 1
ATOM 6514 C C . CYS B 1 371 ? 15.914 42.031 6.977 1 94.62 371 CYS B C 1
ATOM 6516 O O . CYS B 1 371 ? 16.922 42.094 6.273 1 94.62 371 CYS B O 1
ATOM 6518 N N . TYR B 1 372 ? 15.352 43.156 7.52 1 95.44 372 TYR B N 1
ATOM 6519 C CA . TYR B 1 372 ? 15.852 44.5 7.258 1 95.44 372 TYR B CA 1
ATOM 6520 C C . TYR B 1 372 ? 15.836 45.344 8.523 1 95.44 372 TYR B C 1
ATOM 6522 O O . TYR B 1 372 ? 14.922 45.219 9.352 1 95.44 372 TYR B O 1
ATOM 6530 N N . TYR B 1 373 ? 16.828 46.156 8.703 1 93.06 373 TYR B N 1
ATOM 6531 C CA . TYR B 1 373 ? 16.75 47.219 9.719 1 93.06 373 TYR B CA 1
ATOM 6532 C C . TYR B 1 373 ? 15.812 48.344 9.281 1 93.06 373 TYR B C 1
ATOM 6534 O O . TYR B 1 373 ? 16 48.938 8.211 1 93.06 373 TYR B O 1
ATOM 6542 N N . LEU B 1 374 ? 14.797 48.5 10.086 1 91.75 374 LEU B N 1
ATOM 6543 C CA . LEU B 1 374 ? 13.758 49.469 9.695 1 91.75 374 LEU B CA 1
ATOM 6544 C C . LEU B 1 374 ? 14.031 50.844 10.289 1 91.75 374 LEU B C 1
ATOM 6546 O O . LEU B 1 374 ? 14.289 50.969 11.484 1 91.75 374 LEU B O 1
ATOM 6550 N N . ASN B 1 375 ? 14.336 51.812 9.359 1 80.81 375 ASN B N 1
ATOM 6551 C CA . ASN B 1 375 ? 14.508 53.219 9.742 1 80.81 375 ASN B CA 1
ATOM 6552 C C . ASN B 1 375 ? 13.297 54.062 9.344 1 80.81 375 ASN B C 1
ATOM 6554 O O . ASN B 1 375 ? 13.203 54.531 8.203 1 80.81 375 ASN B O 1
ATOM 6558 N N . GLY B 1 376 ? 12.258 54.094 10.148 1 72.06 376 GLY B N 1
ATOM 6559 C CA . GLY B 1 376 ? 11.094 54.906 9.875 1 72.06 376 GLY B CA 1
ATOM 6560 C C . GLY B 1 376 ? 9.961 54.156 9.219 1 72.06 376 GLY B C 1
ATOM 6561 O O . GLY B 1 376 ? 9.781 52.969 9.477 1 72.06 376 GLY B O 1
ATOM 6562 N N . LEU B 1 377 ? 9.203 55 8.367 1 65.56 377 LEU B N 1
ATOM 6563 C CA . LEU B 1 377 ? 8.039 54.406 7.719 1 65.56 377 LEU B CA 1
ATOM 6564 C C . LEU B 1 377 ? 8.461 53.469 6.598 1 65.56 377 LEU B C 1
ATOM 6566 O O . LEU B 1 377 ? 9.234 53.844 5.715 1 65.56 377 LEU B O 1
ATOM 6570 N N . SER B 1 378 ? 8.297 52.188 6.789 1 67.88 378 SER B N 1
ATOM 6571 C CA . SER B 1 378 ? 8.75 51.188 5.824 1 67.88 378 SER B CA 1
ATOM 6572 C C . SER B 1 378 ? 7.672 50.875 4.793 1 67.88 378 SER B C 1
ATOM 6574 O O . SER B 1 378 ? 6.512 50.625 5.145 1 67.88 378 SER B O 1
ATOM 6576 N N . GLN B 1 379 ? 7.988 51.25 3.475 1 84.06 379 GLN B N 1
ATOM 6577 C CA . GLN B 1 379 ? 7.117 50.812 2.385 1 84.06 379 GLN B CA 1
ATOM 6578 C C . GLN B 1 379 ? 7.344 49.344 2.041 1 84.06 379 GLN B C 1
ATOM 6580 O O . GLN B 1 379 ? 8.391 48.969 1.501 1 84.06 379 GLN B O 1
ATOM 6585 N N . ILE B 1 380 ? 6.5 48.5 2.545 1 93.94 380 ILE B N 1
ATOM 6586 C CA . ILE B 1 380 ? 6.535 47.094 2.27 1 93.94 380 ILE B CA 1
ATOM 6587 C C . ILE B 1 380 ? 5.578 46.75 1.128 1 93.94 380 ILE B C 1
ATOM 6589 O O . ILE B 1 380 ? 4.406 47.125 1.16 1 93.94 380 ILE B O 1
ATOM 6593 N N . PRO B 1 381 ? 6.18 46.125 0.063 1 96.19 381 PRO B N 1
ATOM 6594 C CA . PRO B 1 381 ? 5.293 45.812 -1.06 1 96.19 381 PRO B CA 1
ATOM 6595 C C . PRO B 1 381 ? 4.18 44.844 -0.672 1 96.19 381 PRO B C 1
ATOM 6597 O O . PRO B 1 381 ? 4.371 44 0.205 1 96.19 381 PRO B O 1
ATOM 6600 N N . VAL B 1 382 ? 3.078 44.969 -1.381 1 96.44 382 VAL B N 1
ATOM 6601 C CA . VAL B 1 382 ? 1.946 44.094 -1.16 1 96.44 382 VAL B CA 1
ATOM 6602 C C . VAL B 1 382 ? 2.264 42.719 -1.728 1 96.44 382 VAL B C 1
ATOM 6604 O O . VAL B 1 382 ? 2.822 42.594 -2.822 1 96.44 382 VAL B O 1
ATOM 6607 N N . LEU B 1 383 ? 1.976 41.719 -0.938 1 97.56 383 LEU B N 1
ATOM 6608 C CA . LEU B 1 383 ? 2.088 40.344 -1.405 1 97.56 383 LEU B CA 1
ATOM 6609 C C . LEU B 1 383 ? 0.713 39.781 -1.723 1 97.56 383 LEU B C 1
ATOM 6611 O O . LEU B 1 383 ? -0.214 39.875 -0.918 1 97.56 383 LEU B O 1
ATOM 6615 N N . LYS B 1 384 ? 0.602 39.219 -2.896 1 97.69 384 LYS B N 1
ATOM 6616 C CA . LYS B 1 384 ? -0.639 38.562 -3.344 1 97.69 384 LYS B CA 1
ATOM 6617 C C . LYS B 1 384 ? -0.395 37.125 -3.799 1 97.69 384 LYS B C 1
ATOM 6619 O O . LYS B 1 384 ? 0.514 36.875 -4.59 1 97.69 384 LYS B O 1
ATOM 6624 N N . LEU B 1 385 ? -1.19 36.188 -3.244 1 98.19 385 LEU B N 1
ATOM 6625 C CA . LEU B 1 385 ? -1.154 34.781 -3.691 1 98.19 385 LEU B CA 1
ATOM 6626 C C . LEU B 1 385 ? -2.145 34.562 -4.828 1 98.19 385 LEU B C 1
ATOM 6628 O O . LEU B 1 385 ? -3.32 34.906 -4.715 1 98.19 385 LEU B O 1
ATOM 6632 N N . HIS B 1 386 ? -1.645 34.031 -5.891 1 98.19 386 HIS B N 1
ATOM 6633 C CA . HIS B 1 386 ? -2.5 33.656 -7.016 1 98.19 386 HIS B CA 1
ATOM 6634 C C . HIS B 1 386 ? -2.738 32.156 -7.082 1 98.19 386 HIS B C 1
ATOM 6636 O O . HIS B 1 386 ? -1.877 31.406 -7.547 1 98.19 386 HIS B O 1
ATOM 6642 N N . PHE B 1 387 ? -3.914 31.75 -6.684 1 98.31 387 PHE B N 1
ATOM 6643 C CA . PHE B 1 387 ? -4.262 30.344 -6.793 1 98.31 387 PHE B CA 1
ATOM 6644 C C . PHE B 1 387 ? -4.797 30.031 -8.188 1 98.31 387 PHE B C 1
ATOM 6646 O O . PHE B 1 387 ? -5.246 30.922 -8.898 1 98.31 387 PHE B O 1
ATOM 6653 N N . VAL B 1 388 ? -4.68 28.75 -8.539 1 97.19 388 VAL B N 1
ATOM 6654 C CA . VAL B 1 388 ? -5.199 28.328 -9.836 1 97.19 388 VAL B CA 1
ATOM 6655 C C . VAL B 1 388 ? -6.719 28.484 -9.859 1 97.19 388 VAL B C 1
ATOM 6657 O O . VAL B 1 388 ? -7.398 28.109 -8.898 1 97.19 388 VAL B O 1
ATOM 6660 N N . GLY B 1 389 ? -7.281 28.984 -10.828 1 91.56 389 GLY B N 1
ATOM 6661 C CA . GLY B 1 389 ? -8.703 29.25 -10.977 1 91.56 389 GLY B CA 1
ATOM 6662 C C . GLY B 1 389 ? -9 30.656 -11.445 1 91.56 389 GLY B C 1
ATOM 6663 O O . GLY B 1 389 ? -8.086 31.453 -11.672 1 91.56 389 GLY B O 1
ATOM 6664 N N . ASN B 1 390 ? -10.328 30.938 -11.609 1 85.44 390 ASN B N 1
ATOM 6665 C CA . ASN B 1 390 ? -10.758 32.281 -12.023 1 85.44 390 ASN B CA 1
ATOM 6666 C C . ASN B 1 390 ? -10.93 33.219 -10.828 1 85.44 390 ASN B C 1
ATOM 6668 O O . ASN B 1 390 ? -11.719 32.906 -9.922 1 85.44 390 ASN B O 1
ATOM 6672 N N . ASN B 1 391 ? -10.172 34.281 -10.773 1 85.81 391 ASN B N 1
ATOM 6673 C CA . ASN B 1 391 ? -10.258 35.281 -9.719 1 85.81 391 ASN B CA 1
ATOM 6674 C C . ASN B 1 391 ? -9.969 34.688 -8.344 1 85.81 391 ASN B C 1
ATOM 6676 O O . ASN B 1 391 ? -10.727 34.906 -7.398 1 85.81 391 ASN B O 1
ATOM 6680 N N . SER B 1 392 ? -8.961 33.906 -8.352 1 91.56 392 SER B N 1
ATOM 6681 C CA . SER B 1 392 ? -8.609 33.219 -7.117 1 91.56 392 SER B CA 1
ATOM 6682 C C . SER B 1 392 ? -7.379 33.844 -6.465 1 91.56 392 SER B C 1
ATOM 6684 O O . SER B 1 392 ? -6.449 33.125 -6.074 1 91.56 392 SER B O 1
ATOM 6686 N N . ASP B 1 393 ? -7.395 35.156 -6.359 1 95.06 393 ASP B N 1
ATOM 6687 C CA . ASP B 1 393 ? -6.289 35.906 -5.754 1 95.06 393 ASP B CA 1
ATOM 6688 C C . ASP B 1 393 ? -6.586 36.219 -4.289 1 95.06 393 ASP B C 1
ATOM 6690 O O . ASP B 1 393 ? -7.719 36.531 -3.936 1 95.06 393 ASP B O 1
ATOM 6694 N N . VAL B 1 394 ? -5.586 36.094 -3.523 1 96.69 394 VAL B N 1
ATOM 6695 C CA . VAL B 1 394 ? -5.691 36.438 -2.111 1 96.69 394 VAL B CA 1
ATOM 6696 C C . VAL B 1 394 ? -4.617 37.469 -1.754 1 96.69 394 VAL B C 1
ATOM 6698 O O . VAL B 1 394 ? -3.424 37.156 -1.771 1 96.69 394 VAL B O 1
ATOM 6701 N N . VAL B 1 395 ? -5.047 38.625 -1.44 1 96.69 395 VAL B N 1
ATOM 6702 C CA . VAL B 1 395 ? -4.121 39.688 -1.009 1 96.69 395 VAL B CA 1
ATOM 6703 C C . VAL B 1 395 ? -3.807 39.5 0.476 1 96.69 395 VAL B C 1
ATOM 6705 O O . VAL B 1 395 ? -4.707 39.562 1.317 1 96.69 395 VAL B O 1
ATOM 6708 N N . LEU B 1 396 ? -2.564 39.375 0.801 1 96.88 396 LEU B N 1
ATOM 6709 C CA . LEU B 1 396 ? -2.18 39.188 2.193 1 96.88 396 LEU B CA 1
ATOM 6710 C C . LEU B 1 396 ? -2.016 40.5 2.906 1 96.88 396 LEU B C 1
ATOM 6712 O O . LEU B 1 396 ? -1.371 41.438 2.385 1 96.88 396 LEU B O 1
ATOM 6716 N N . PRO B 1 397 ? -2.611 40.562 4.086 1 94.81 397 PRO B N 1
ATOM 6717 C CA . PRO B 1 397 ? -2.232 41.719 4.91 1 94.81 397 PRO B CA 1
ATOM 6718 C C . PRO B 1 397 ? -0.752 41.719 5.285 1 94.81 397 PRO B C 1
ATOM 6720 O O . PRO B 1 397 ? -0.16 40.656 5.473 1 94.81 397 PRO B O 1
ATOM 6723 N N . ARG B 1 398 ? -0.201 42.844 5.441 1 94.06 398 ARG B N 1
ATOM 6724 C CA . ARG B 1 398 ? 1.223 43 5.719 1 94.06 398 ARG B CA 1
ATOM 6725 C C . ARG B 1 398 ? 1.642 42.156 6.914 1 94.06 398 ARG B C 1
ATOM 6727 O O . ARG B 1 398 ? 2.693 41.5 6.891 1 94.06 398 ARG B O 1
ATOM 6734 N N . LYS B 1 399 ? 0.87 42.125 7.895 1 92.44 399 LYS B N 1
ATOM 6735 C CA . LYS B 1 399 ? 1.207 41.406 9.133 1 92.44 399 LYS B CA 1
ATOM 6736 C C . LYS B 1 399 ? 1.282 39.906 8.906 1 92.44 399 LYS B C 1
ATOM 6738 O O . LYS B 1 399 ? 1.788 39.156 9.758 1 92.44 399 LYS B O 1
ATOM 6743 N N . ASN B 1 400 ? 0.794 39.438 7.773 1 94.75 400 ASN B N 1
ATOM 6744 C CA . ASN B 1 400 ? 0.791 38 7.484 1 94.75 400 ASN B CA 1
ATOM 6745 C C . ASN B 1 400 ? 2.055 37.562 6.738 1 94.75 400 ASN B C 1
ATOM 6747 O O . ASN B 1 400 ? 2.242 36.406 6.449 1 94.75 400 ASN B O 1
ATOM 6751 N N . TYR B 1 401 ? 2.895 38.531 6.383 1 94.88 401 TYR B N 1
ATOM 6752 C CA . TYR B 1 401 ? 4.078 38.125 5.645 1 94.88 401 TYR B CA 1
ATOM 6753 C C . TYR B 1 401 ? 5.293 38.938 6.039 1 94.88 401 TYR B C 1
ATOM 6755 O O . TYR B 1 401 ? 6.402 38.719 5.555 1 94.88 401 TYR B O 1
ATOM 6763 N N . PHE B 1 402 ? 5.098 39.875 6.82 1 93.56 402 PHE B N 1
ATOM 6764 C CA . PHE B 1 402 ? 6.18 40.719 7.297 1 93.56 402 PHE B CA 1
ATOM 6765 C C . PHE B 1 402 ? 6.027 41 8.789 1 93.56 402 PHE B C 1
ATOM 6767 O O . PHE B 1 402 ? 5.039 41.594 9.219 1 93.56 402 PHE B O 1
ATOM 6774 N N . TYR B 1 403 ? 6.98 40.625 9.594 1 91.75 403 TYR B N 1
ATOM 6775 C CA . TYR B 1 403 ? 6.918 40.75 11.039 1 91.75 403 TYR B CA 1
ATOM 6776 C C . TYR B 1 403 ? 7.977 41.719 11.547 1 91.75 403 TYR B C 1
ATOM 6778 O O . TYR B 1 403 ? 9.156 41.594 11.227 1 91.75 403 TYR B O 1
ATOM 6786 N N . GLU B 1 404 ? 7.531 42.625 12.289 1 90.31 404 GLU B N 1
ATOM 6787 C CA . GLU B 1 404 ? 8.422 43.656 12.828 1 90.31 404 GLU B CA 1
ATOM 6788 C C . GLU B 1 404 ? 8.625 43.469 14.328 1 90.31 404 GLU B C 1
ATOM 6790 O O . GLU B 1 404 ? 7.676 43.188 15.062 1 90.31 404 GLU B O 1
ATOM 6795 N N . PHE B 1 405 ? 9.836 43.531 14.805 1 86.06 405 PHE B N 1
ATOM 6796 C CA . PHE B 1 405 ? 10.148 43.438 16.219 1 86.06 405 PHE B CA 1
ATOM 6797 C C . PHE B 1 405 ? 11.406 44.219 16.562 1 86.06 405 PHE B C 1
ATOM 6799 O O . PHE B 1 405 ? 12.109 44.688 15.672 1 86.06 405 PHE B O 1
ATOM 6806 N N . MET B 1 406 ? 11.633 44.375 17.812 1 86.75 406 MET B N 1
ATOM 6807 C CA . MET B 1 406 ? 12.797 45.125 18.297 1 86.75 406 MET B CA 1
ATOM 6808 C C . MET B 1 406 ? 13.984 44.188 18.5 1 86.75 406 MET B C 1
ATOM 6810 O O . MET B 1 406 ? 13.852 43.125 19.125 1 86.75 406 MET B O 1
ATOM 6814 N N . ASP B 1 407 ? 15.047 44.531 17.922 1 84.69 407 ASP B N 1
ATOM 6815 C CA . ASP B 1 407 ? 16.297 43.812 18.172 1 84.69 407 ASP B CA 1
ATOM 6816 C C . ASP B 1 407 ? 17.172 44.594 19.156 1 84.69 407 ASP B C 1
ATOM 6818 O O . ASP B 1 407 ? 17.422 45.781 18.969 1 84.69 407 ASP B O 1
ATOM 6822 N N . GLY B 1 408 ? 17.422 43.938 20.375 1 75.81 408 GLY B N 1
ATOM 6823 C CA . GLY B 1 408 ? 18.156 44.594 21.453 1 75.81 408 GLY B CA 1
ATOM 6824 C C . GLY B 1 408 ? 19.594 44.906 21.094 1 75.81 408 GLY B C 1
ATOM 6825 O O . GLY B 1 408 ? 20.297 45.594 21.859 1 75.81 408 GLY B O 1
ATOM 6826 N N . GLY B 1 409 ? 20.078 44.656 20.062 1 67.19 409 GLY B N 1
ATOM 6827 C CA . GLY B 1 409 ? 21.453 44.969 19.672 1 67.19 409 GLY B CA 1
ATOM 6828 C C . GLY B 1 409 ? 22.484 44.094 20.328 1 67.19 409 GLY B C 1
ATOM 6829 O O . GLY B 1 409 ? 22.141 43.312 21.234 1 67.19 409 GLY B O 1
ATOM 6830 N N . ASP B 1 410 ? 23.75 43.625 19.797 1 61.75 410 ASP B N 1
ATOM 6831 C CA . ASP B 1 410 ? 24.812 42.844 20.406 1 61.75 410 ASP B CA 1
ATOM 6832 C C . ASP B 1 410 ? 25.922 43.719 20.969 1 61.75 410 ASP B C 1
ATOM 6834 O O . ASP B 1 410 ? 27.078 43.312 21.031 1 61.75 410 ASP B O 1
ATOM 6838 N N . GLY B 1 411 ? 25.547 44.938 21.578 1 57.72 411 GLY B N 1
ATOM 6839 C CA . GLY B 1 411 ? 26.562 45.781 22.141 1 57.72 411 GLY B CA 1
ATOM 6840 C C . GLY B 1 411 ? 27.172 46.75 21.125 1 57.72 411 GLY B C 1
ATOM 6841 O O . GLY B 1 411 ? 27.422 47.906 21.422 1 57.72 411 GLY B O 1
ATOM 6842 N N . VAL B 1 412 ? 27.578 46.312 19.922 1 57.78 412 VAL B N 1
ATOM 6843 C CA . VAL B 1 412 ? 28.156 47.125 18.875 1 57.78 412 VAL B CA 1
ATOM 6844 C C . VAL B 1 412 ? 27.047 47.812 18.078 1 57.78 412 VAL B C 1
ATOM 6846 O O . VAL B 1 412 ? 27.141 49 17.734 1 57.78 412 VAL B O 1
ATOM 6849 N N . ARG B 1 413 ? 26.016 46.969 17.906 1 62.94 413 ARG B N 1
ATOM 6850 C CA . ARG B 1 413 ? 24.906 47.531 17.109 1 62.94 413 ARG B CA 1
ATOM 6851 C C . ARG B 1 413 ? 23.797 48.062 18.016 1 62.94 413 ARG B C 1
ATOM 6853 O O . ARG B 1 413 ? 23.453 47.438 19.016 1 62.94 413 ARG B O 1
ATOM 6860 N N . LYS B 1 414 ? 23.359 49.25 17.734 1 65.31 414 LYS B N 1
ATOM 6861 C CA . LYS B 1 414 ? 22.281 49.906 18.453 1 65.31 414 LYS B CA 1
ATOM 6862 C C . LYS B 1 414 ? 20.984 49.125 18.359 1 65.31 414 LYS B C 1
ATOM 6864 O O . LYS B 1 414 ? 20.734 48.438 17.375 1 65.31 414 LYS B O 1
ATOM 6869 N N . LYS B 1 415 ? 20.234 49.188 19.391 1 76.5 415 LYS B N 1
ATOM 6870 C CA . LYS B 1 415 ? 18.875 48.688 19.438 1 76.5 415 LYS B CA 1
ATOM 6871 C C . LYS B 1 415 ? 18.016 49.281 18.328 1 76.5 415 LYS B C 1
ATOM 6873 O O . LYS B 1 415 ? 18.141 50.469 18.016 1 76.5 415 LYS B O 1
ATOM 6878 N N . GLY B 1 416 ? 17.422 48.438 17.5 1 85.44 416 GLY B N 1
ATOM 6879 C CA . GLY B 1 416 ? 16.578 48.969 16.438 1 85.44 416 GLY B CA 1
ATOM 6880 C C . GLY B 1 416 ? 15.453 48.031 16.047 1 85.44 416 GLY B C 1
ATOM 6881 O O . GLY B 1 416 ? 15.391 46.875 16.516 1 85.44 416 GLY B O 1
ATOM 6882 N N . LYS B 1 417 ? 14.633 48.656 15.273 1 91.06 417 LYS B N 1
ATOM 6883 C CA . LYS B 1 417 ? 13.5 47.906 14.758 1 91.06 417 LYS B CA 1
ATOM 6884 C C . LYS B 1 417 ? 13.891 47.094 13.531 1 91.06 417 LYS B C 1
ATOM 6886 O O . LYS B 1 417 ? 14.609 47.562 12.656 1 91.06 417 LYS B O 1
ATOM 6891 N N . VAL B 1 418 ? 13.547 45.812 13.531 1 91.56 418 VAL B N 1
ATOM 6892 C CA . VAL B 1 418 ? 13.836 44.906 12.422 1 91.56 418 VAL B CA 1
ATOM 6893 C C . VAL B 1 418 ? 12.539 44.312 11.891 1 91.56 418 VAL B C 1
ATOM 6895 O O . VAL B 1 418 ? 11.562 44.188 12.625 1 91.56 418 VAL B O 1
ATOM 6898 N N . GLY B 1 419 ? 12.492 44.156 10.602 1 92.56 419 GLY B N 1
ATOM 6899 C CA . GLY B 1 419 ? 11.391 43.469 9.945 1 92.56 419 GLY B CA 1
ATOM 6900 C C . GLY B 1 419 ? 11.836 42.312 9.078 1 92.56 419 GLY B C 1
ATOM 6901 O O . GLY B 1 419 ? 12.859 42.375 8.406 1 92.56 419 GLY B O 1
ATOM 6902 N N . CYS B 1 420 ? 11.156 41.188 9.141 1 93.06 420 CYS B N 1
ATOM 6903 C CA . CYS B 1 420 ? 11.516 40 8.383 1 93.06 420 CYS B CA 1
ATOM 6904 C C . CYS B 1 420 ? 10.336 39.469 7.566 1 93.06 420 CYS B C 1
ATOM 6906 O O . CYS B 1 420 ? 9.195 39.531 8.023 1 93.06 420 CYS B O 1
ATOM 6908 N N . MET B 1 421 ? 10.625 39.031 6.32 1 94.75 421 MET B N 1
ATOM 6909 C CA . MET B 1 421 ? 9.625 38.312 5.535 1 94.75 421 MET B CA 1
ATOM 6910 C C . MET B 1 421 ? 9.383 36.938 6.109 1 94.75 421 MET B C 1
ATOM 6912 O O . MET B 1 421 ? 10.328 36.188 6.336 1 94.75 421 MET B O 1
ATOM 6916 N N . MET B 1 422 ? 8.148 36.562 6.328 1 93.25 422 MET B N 1
ATOM 6917 C CA . MET B 1 422 ? 7.789 35.375 7.094 1 93.25 422 MET B CA 1
ATOM 6918 C C . MET B 1 422 ? 7.418 34.219 6.172 1 93.25 422 MET B C 1
ATOM 6920 O O . MET B 1 422 ? 6.391 33.562 6.363 1 93.25 422 MET B O 1
ATOM 6924 N N . LEU B 1 423 ? 8.086 34.031 5.113 1 94.25 423 LEU B N 1
ATOM 6925 C CA . LEU B 1 423 ? 8.062 32.844 4.25 1 94.25 423 LEU B CA 1
ATOM 6926 C C . LEU B 1 423 ? 9.367 32.062 4.359 1 94.25 423 LEU B C 1
ATOM 6928 O O . LEU B 1 423 ? 10.406 32.625 4.688 1 94.25 423 LEU B O 1
ATOM 6932 N N . MET B 1 424 ? 9.25 30.797 4.121 1 93.06 424 MET B N 1
ATOM 6933 C CA . MET B 1 424 ? 10.453 30 4.316 1 93.06 424 MET B CA 1
ATOM 6934 C C . MET B 1 424 ? 10.789 29.203 3.059 1 93.06 424 MET B C 1
ATOM 6936 O O . MET B 1 424 ? 9.914 28.938 2.236 1 93.06 424 MET B O 1
ATOM 6940 N N . ASN B 1 425 ? 12.023 28.844 3.016 1 90.81 425 ASN B N 1
ATOM 6941 C CA . ASN B 1 425 ? 12.555 28 1.955 1 90.81 425 ASN B CA 1
ATOM 6942 C C . ASN B 1 425 ? 12.406 26.516 2.297 1 90.81 425 ASN B C 1
ATOM 6944 O O . ASN B 1 425 ? 12.992 26.031 3.266 1 90.81 425 ASN B O 1
ATOM 6948 N N . GLY B 1 426 ? 11.641 25.828 1.447 1 86.12 426 GLY B N 1
ATOM 6949 C CA . GLY B 1 426 ? 11.391 24.422 1.693 1 86.12 426 GLY B CA 1
ATOM 6950 C C . GLY B 1 426 ? 12.492 23.516 1.183 1 86.12 426 GLY B C 1
ATOM 6951 O O . GLY B 1 426 ? 12.461 22.312 1.391 1 86.12 426 GLY B O 1
ATOM 6952 N N . GLY B 1 427 ? 13.453 24.016 0.592 1 82.88 427 GLY B N 1
ATOM 6953 C CA . GLY B 1 427 ? 14.57 23.219 0.119 1 82.88 427 GLY B CA 1
ATOM 6954 C C . GLY B 1 427 ? 14.508 22.922 -1.366 1 82.88 427 GLY B C 1
ATOM 6955 O O . GLY B 1 427 ? 13.578 23.359 -2.051 1 82.88 427 GLY B O 1
ATOM 6956 N N . ASP B 1 428 ? 15.438 22.078 -1.823 1 77.88 428 ASP B N 1
ATOM 6957 C CA . ASP B 1 428 ? 15.609 21.766 -3.238 1 77.88 428 ASP B CA 1
ATOM 6958 C C . ASP B 1 428 ? 14.5 20.844 -3.738 1 77.88 428 ASP B C 1
ATOM 6960 O O . ASP B 1 428 ? 14.25 19.781 -3.158 1 77.88 428 ASP B O 1
ATOM 6964 N N . GLU B 1 429 ? 13.938 21.297 -4.859 1 76.12 429 GLU B N 1
ATOM 6965 C CA . GLU B 1 429 ? 12.805 20.578 -5.438 1 76.12 429 GLU B CA 1
ATOM 6966 C C . GLU B 1 429 ? 13.211 19.156 -5.852 1 76.12 429 GLU B C 1
ATOM 6968 O O . GLU B 1 429 ? 12.375 18.25 -5.859 1 76.12 429 GLU B O 1
ATOM 6973 N N . THR B 1 430 ? 14.383 18.953 -6.188 1 70.06 430 THR B N 1
ATOM 6974 C CA . THR B 1 430 ? 14.852 17.641 -6.648 1 70.06 430 THR B CA 1
ATOM 6975 C C . THR B 1 430 ? 14.938 16.656 -5.488 1 70.06 430 THR B C 1
ATOM 6977 O O . THR B 1 430 ? 14.906 15.445 -5.699 1 70.06 430 THR B O 1
ATOM 6980 N N . GLU B 1 431 ? 15.047 17.234 -4.344 1 64.88 431 GLU B N 1
ATOM 6981 C CA . GLU B 1 431 ? 15.156 16.391 -3.158 1 64.88 431 GLU B CA 1
ATOM 6982 C C . GLU B 1 431 ? 13.789 16.094 -2.564 1 64.88 431 GLU B C 1
ATOM 6984 O O . GLU B 1 431 ? 13.648 15.164 -1.756 1 64.88 431 GLU B O 1
ATOM 6989 N N . LEU B 1 432 ? 12.922 16.875 -3.039 1 65.81 432 LEU B N 1
ATOM 6990 C CA . LEU B 1 432 ? 11.578 16.734 -2.477 1 65.81 432 LEU B CA 1
ATOM 6991 C C . LEU B 1 432 ? 10.742 15.766 -3.293 1 65.81 432 LEU B C 1
ATOM 6993 O O . LEU B 1 432 ? 9.852 16.172 -4.043 1 65.81 432 LEU B O 1
ATOM 6997 N N . ASP B 1 433 ? 11.094 14.547 -3.334 1 68.12 433 ASP B N 1
ATOM 6998 C CA . ASP B 1 433 ? 10.328 13.539 -4.066 1 68.12 433 ASP B CA 1
ATOM 6999 C C . ASP B 1 433 ? 9.32 12.844 -3.15 1 68.12 433 ASP B C 1
ATOM 7001 O O . ASP B 1 433 ? 9.617 12.57 -1.985 1 68.12 433 ASP B O 1
ATOM 7005 N N . GLY B 1 434 ? 8.039 12.844 -3.645 1 72.25 434 GLY B N 1
ATOM 7006 C CA . GLY B 1 434 ? 7.047 12.008 -2.984 1 72.25 434 GLY B CA 1
ATOM 7007 C C . GLY B 1 434 ? 6.074 12.797 -2.129 1 72.25 434 GLY B C 1
ATOM 7008 O O . GLY B 1 434 ? 5.422 12.234 -1.244 1 72.25 434 GLY B O 1
ATOM 7009 N N . GLY B 1 435 ? 6.012 14.133 -2.322 1 82.81 435 GLY B N 1
ATOM 7010 C CA . GLY B 1 435 ? 5.102 14.898 -1.487 1 82.81 435 GLY B CA 1
ATOM 7011 C C . GLY B 1 435 ? 4.707 16.234 -2.1 1 82.81 435 GLY B C 1
ATOM 7012 O O . GLY B 1 435 ? 4.996 16.5 -3.268 1 82.81 435 GLY B O 1
ATOM 7013 N N . PRO B 1 436 ? 4.016 17.016 -1.296 1 87.31 436 PRO B N 1
ATOM 7014 C CA . PRO B 1 436 ? 3.582 18.328 -1.799 1 87.31 436 PRO B CA 1
ATOM 7015 C C . PRO B 1 436 ? 4.746 19.281 -2.059 1 87.31 436 PRO B C 1
ATOM 7017 O O . PRO B 1 436 ? 5.777 19.188 -1.387 1 87.31 436 PRO B O 1
ATOM 7020 N N . GLY B 1 437 ? 4.586 20.141 -3.027 1 90.38 437 GLY B N 1
ATOM 7021 C CA . GLY B 1 437 ? 5.625 21.094 -3.391 1 90.38 437 GLY B CA 1
ATOM 7022 C C . GLY B 1 437 ? 5.746 22.25 -2.416 1 90.38 437 GLY B C 1
ATOM 7023 O O . GLY B 1 437 ? 6.824 22.828 -2.26 1 90.38 437 GLY B O 1
ATOM 7024 N N . ALA B 1 438 ? 4.633 22.609 -1.821 1 94.31 438 ALA B N 1
ATOM 7025 C CA . ALA B 1 438 ? 4.605 23.766 -0.915 1 94.31 438 ALA B CA 1
ATOM 7026 C C . ALA B 1 438 ? 3.553 23.578 0.175 1 94.31 438 ALA B C 1
ATOM 7028 O O . ALA B 1 438 ? 2.709 22.672 0.084 1 94.31 438 ALA B O 1
ATOM 7029 N N . THR B 1 439 ? 3.648 24.344 1.224 1 94.12 439 THR B N 1
ATOM 7030 C CA . THR B 1 439 ? 2.67 24.391 2.305 1 94.12 439 THR B CA 1
ATOM 7031 C C . THR B 1 439 ? 2.283 25.828 2.631 1 94.12 439 THR B C 1
ATOM 7033 O O . THR B 1 439 ? 3.145 26.703 2.703 1 94.12 439 THR B O 1
ATOM 7036 N N . LEU B 1 440 ? 1.018 26.078 2.668 1 96.56 440 LEU B N 1
ATOM 7037 C CA . LEU B 1 440 ? 0.514 27.344 3.188 1 96.56 440 LEU B CA 1
ATOM 7038 C C . LEU B 1 440 ? 0.3 27.266 4.695 1 96.56 440 LEU B C 1
ATOM 7040 O O . LEU B 1 440 ? -0.644 26.625 5.16 1 96.56 440 LEU B O 1
ATOM 7044 N N . GLY B 1 441 ? 1.098 27.922 5.453 1 93.75 441 GLY B N 1
ATOM 7045 C CA . GLY B 1 441 ? 1.072 27.859 6.906 1 93.75 441 GLY B CA 1
ATOM 7046 C C . GLY B 1 441 ? 0.008 28.75 7.516 1 93.75 441 GLY B C 1
ATOM 7047 O O . GLY B 1 441 ? -0.527 29.641 6.848 1 93.75 441 GLY B O 1
ATOM 7048 N N . ASN B 1 442 ? -0.25 28.5 8.797 1 93.12 442 ASN B N 1
ATOM 7049 C CA . ASN B 1 442 ? -1.372 29.188 9.43 1 93.12 442 ASN B CA 1
ATOM 7050 C C . ASN B 1 442 ? -1.065 30.656 9.688 1 93.12 442 ASN B C 1
ATOM 7052 O O . ASN B 1 442 ? -1.979 31.469 9.867 1 93.12 442 ASN B O 1
ATOM 7056 N N . TYR B 1 443 ? 0.223 31.047 9.633 1 92.38 443 TYR B N 1
ATOM 7057 C CA . TYR B 1 443 ? 0.573 32.469 9.773 1 92.38 443 TYR B CA 1
ATOM 7058 C C . TYR B 1 443 ? -0.029 33.281 8.641 1 92.38 443 TYR B C 1
ATOM 7060 O O . TYR B 1 443 ? -0.518 34.406 8.867 1 92.38 443 TYR B O 1
ATOM 7068 N N . GLN B 1 444 ? -0.003 32.75 7.461 1 95.5 444 GLN B N 1
ATOM 7069 C CA . GLN B 1 444 ? -0.532 33.438 6.285 1 95.5 444 GLN B CA 1
ATOM 7070 C C . GLN B 1 444 ? -2.051 33.312 6.219 1 95.5 444 GLN B C 1
ATOM 7072 O O . GLN B 1 444 ? -2.699 34 5.434 1 95.5 444 GLN B O 1
ATOM 7077 N N . GLN B 1 445 ? -2.598 32.5 7.066 1 95.81 445 GLN B N 1
ATOM 7078 C CA . GLN B 1 445 ? -4.039 32.281 7.035 1 95.81 445 GLN B CA 1
ATOM 7079 C C . GLN B 1 445 ? -4.762 33.188 8.039 1 95.81 445 GLN B C 1
ATOM 7081 O O . GLN B 1 445 ? -5.992 33.25 8.031 1 95.81 445 GLN B O 1
ATOM 7086 N N . GLN B 1 446 ? -4.023 33.844 8.867 1 94.25 446 GLN B N 1
ATOM 7087 C CA . GLN B 1 446 ? -4.629 34.656 9.906 1 94.25 446 GLN B CA 1
ATOM 7088 C C . GLN B 1 446 ? -5.41 35.812 9.289 1 94.25 446 GLN B C 1
ATOM 7090 O O . GLN B 1 446 ? -4.977 36.406 8.297 1 94.25 446 GLN B O 1
ATOM 7095 N N . GLY B 1 447 ? -6.539 36.094 9.883 1 94.38 447 GLY B N 1
ATOM 7096 C CA . GLY B 1 447 ? -7.355 37.188 9.391 1 94.38 447 GLY B CA 1
ATOM 7097 C C . GLY B 1 447 ? -8.203 36.812 8.195 1 94.38 447 GLY B C 1
ATOM 7098 O O . GLY B 1 447 ? -8.805 37.688 7.551 1 94.38 447 GLY B O 1
ATOM 7099 N N . PHE B 1 448 ? -8.219 35.594 7.887 1 96.19 448 PHE B N 1
ATOM 7100 C CA . PHE B 1 448 ? -9.078 35.062 6.836 1 96.19 448 PHE B CA 1
ATOM 7101 C C . PHE B 1 448 ? -9.984 33.969 7.387 1 96.19 448 PHE B C 1
ATOM 7103 O O . PHE B 1 448 ? -9.562 33.156 8.227 1 96.19 448 PHE B O 1
ATOM 7110 N N . GLU B 1 449 ? -11.148 34.031 6.984 1 96.81 449 GLU B N 1
ATOM 7111 C CA . GLU B 1 449 ? -11.93 32.781 7.113 1 96.81 449 GLU B CA 1
ATOM 7112 C C . GLU B 1 449 ? -11.586 31.797 6.008 1 96.81 449 GLU B C 1
ATOM 7114 O O . GLU B 1 449 ? -11.844 32.062 4.832 1 96.81 449 GLU B O 1
ATOM 7119 N N . VAL B 1 450 ? -10.953 30.766 6.395 1 97.88 450 VAL B N 1
ATOM 7120 C CA . VAL B 1 450 ? -10.594 29.703 5.469 1 97.88 450 VAL B CA 1
ATOM 7121 C C . VAL B 1 450 ? -11.664 28.609 5.504 1 97.88 450 VAL B C 1
ATOM 7123 O O . VAL B 1 450 ? -11.883 27.984 6.539 1 97.88 450 VAL B O 1
ATOM 7126 N N . VAL B 1 451 ? -12.312 28.422 4.367 1 97.38 451 VAL B N 1
ATOM 7127 C CA . VAL B 1 451 ? -13.422 27.469 4.312 1 97.38 451 VAL B CA 1
ATOM 7128 C C . VAL B 1 451 ? -13.008 26.234 3.506 1 97.38 451 VAL B C 1
ATOM 7130 O O . VAL B 1 451 ? -12.391 26.359 2.445 1 97.38 451 VAL B O 1
ATOM 7133 N N . TYR B 1 452 ? -13.242 25.094 4.059 1 98 452 TYR B N 1
ATOM 7134 C CA . TYR B 1 452 ? -13.086 23.812 3.377 1 98 452 TYR B CA 1
ATOM 7135 C C . TYR B 1 452 ? -14.445 23.266 2.955 1 98 452 TYR B C 1
ATOM 7137 O O . TYR B 1 452 ? -15.203 22.75 3.787 1 98 452 TYR B O 1
ATOM 7145 N N . ASP B 1 453 ? -14.742 23.406 1.694 1 97 453 ASP B N 1
A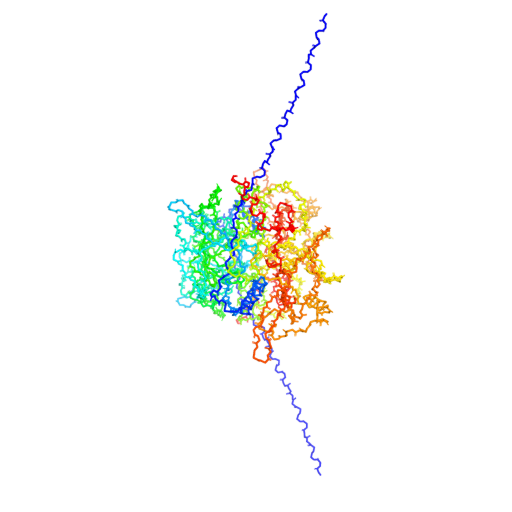TOM 7146 C CA . ASP B 1 453 ? -15.961 22.875 1.102 1 97 453 ASP B CA 1
ATOM 7147 C C . ASP B 1 453 ? -15.711 21.5 0.484 1 97 453 ASP B C 1
ATOM 7149 O O . ASP B 1 453 ? -15.359 21.406 -0.693 1 97 453 ASP B O 1
ATOM 7153 N N . LEU B 1 454 ? -15.984 20.469 1.252 1 96.88 454 LEU B N 1
ATOM 7154 C CA . LEU B 1 454 ? -15.609 19.125 0.865 1 96.88 454 LEU B CA 1
ATOM 7155 C C . LEU B 1 454 ? -16.578 18.562 -0.162 1 96.88 454 LEU B C 1
ATOM 7157 O O . LEU B 1 454 ? -16.219 17.703 -0.977 1 96.88 454 LEU B O 1
ATOM 7161 N N . GLU B 1 455 ? -17.766 19.016 -0.175 1 94.62 455 GLU B N 1
ATOM 7162 C CA . GLU B 1 455 ? -18.75 18.594 -1.17 1 94.62 455 GLU B CA 1
ATOM 7163 C C . GLU B 1 455 ? -18.375 19.078 -2.564 1 94.62 455 GLU B C 1
ATOM 7165 O O . GLU B 1 455 ? -18.422 18.312 -3.531 1 94.62 455 GLU B O 1
ATOM 7170 N N . LYS B 1 456 ? -18.016 20.297 -2.602 1 95.56 456 LYS B N 1
ATOM 7171 C CA . LYS B 1 456 ? -17.672 20.891 -3.891 1 95.56 456 LYS B CA 1
ATOM 7172 C C . LYS B 1 456 ? -16.172 20.781 -4.164 1 95.56 456 LYS B C 1
ATOM 7174 O O . LYS B 1 456 ? -15.688 21.266 -5.191 1 95.56 456 LYS B O 1
ATOM 7179 N N . GLN B 1 457 ? -15.422 20.312 -3.256 1 96.56 457 GLN B N 1
ATOM 7180 C CA . GLN B 1 457 ? -13.992 20.047 -3.377 1 96.56 457 GLN B CA 1
ATOM 7181 C C . GLN B 1 457 ? -13.227 21.344 -3.676 1 96.56 457 GLN B C 1
ATOM 7183 O O . GLN B 1 457 ? -12.484 21.422 -4.656 1 96.56 457 GLN B O 1
ATOM 7188 N N . ARG B 1 458 ? -13.406 22.297 -2.814 1 97.38 458 ARG B N 1
ATOM 7189 C CA . ARG B 1 458 ? -12.734 23.578 -2.977 1 97.38 458 ARG B CA 1
ATOM 7190 C C . ARG B 1 458 ? -12.398 24.203 -1.624 1 97.38 458 ARG B C 1
ATOM 7192 O O . ARG B 1 458 ? -13.008 23.844 -0.609 1 97.38 458 ARG B O 1
ATOM 7199 N N . VAL B 1 459 ? -11.414 25.047 -1.601 1 97.94 459 VAL B N 1
ATOM 7200 C CA . VAL B 1 459 ? -11.039 25.859 -0.442 1 97.94 459 VAL B CA 1
ATOM 7201 C C . VAL B 1 459 ? -11.344 27.328 -0.718 1 97.94 459 VAL B C 1
ATOM 7203 O O . VAL B 1 459 ? -11.117 27.812 -1.827 1 97.94 459 VAL B O 1
ATOM 7206 N N . GLY B 1 460 ? -11.891 28.016 0.234 1 97.19 460 GLY B N 1
ATOM 7207 C CA . GLY B 1 460 ? -12.227 29.422 0.114 1 97.19 460 GLY B CA 1
ATOM 7208 C C . GLY B 1 460 ? -11.508 30.297 1.124 1 97.19 460 GLY B C 1
ATOM 7209 O O . GLY B 1 460 ? -11.242 29.859 2.248 1 97.19 460 GLY B O 1
ATOM 7210 N N . PHE B 1 461 ? -11.242 31.5 0.716 1 97.06 461 PHE B N 1
ATOM 7211 C CA . PHE B 1 461 ? -10.617 32.5 1.578 1 97.06 461 PHE B CA 1
ATOM 7212 C C . PHE B 1 461 ? -11.414 33.781 1.577 1 97.06 461 PHE B C 1
ATOM 7214 O O . PHE B 1 461 ? -11.797 34.281 0.517 1 97.06 461 PHE B O 1
ATOM 7221 N N . ALA B 1 462 ? -11.68 34.281 2.688 1 95.5 462 ALA B N 1
ATOM 7222 C CA . ALA B 1 462 ? -12.32 35.594 2.826 1 95.5 462 ALA B CA 1
ATOM 7223 C C . ALA B 1 462 ? -11.672 36.406 3.939 1 95.5 462 ALA B C 1
ATOM 7225 O O . ALA B 1 462 ? -11.516 35.938 5.062 1 95.5 462 ALA B O 1
ATOM 7226 N N . LYS B 1 463 ? -11.305 37.562 3.58 1 94.06 463 LYS B N 1
ATOM 7227 C CA . LYS B 1 463 ? -10.781 38.469 4.609 1 94.06 463 LYS B CA 1
ATOM 7228 C C . LYS B 1 463 ? -11.844 38.781 5.648 1 94.06 463 LYS B C 1
ATOM 7230 O O . LYS B 1 463 ? -12.977 39.125 5.301 1 94.06 463 LYS B O 1
ATOM 7235 N N . ARG B 1 464 ? -11.469 38.594 6.93 1 92.88 464 ARG B N 1
ATOM 7236 C CA . ARG B 1 464 ? -12.406 38.812 8.031 1 92.88 464 ARG B CA 1
ATOM 7237 C C . ARG B 1 464 ? -11.695 39.375 9.25 1 92.88 464 ARG B C 1
ATOM 7239 O O . ARG B 1 464 ? -10.484 39.188 9.422 1 92.88 464 ARG B O 1
ATOM 7246 N N . GLN B 1 465 ? -12.453 40.188 9.977 1 92.62 465 GLN B N 1
ATOM 7247 C CA . GLN B 1 465 ? -12.055 40.406 11.359 1 92.62 465 GLN B CA 1
ATOM 7248 C C . GLN B 1 465 ? -12.492 39.25 12.242 1 92.62 465 GLN B C 1
ATOM 7250 O O . GLN B 1 465 ? -13.641 39.188 12.703 1 92.62 465 GLN B O 1
ATOM 7255 N N . CYS B 1 466 ? -11.609 38.406 12.531 1 93.56 466 CYS B N 1
ATOM 7256 C CA . CYS B 1 466 ? -11.93 37.094 13.07 1 93.56 466 CYS B CA 1
ATOM 7257 C C . CYS B 1 466 ? -12.477 37.219 14.492 1 93.56 466 CYS B C 1
ATOM 7259 O O . CYS B 1 466 ? -13.367 36.469 14.883 1 93.56 466 CYS B O 1
ATOM 7261 N N . ALA B 1 467 ? -11.938 38.156 15.258 1 91.75 467 ALA B N 1
ATOM 7262 C CA . ALA B 1 467 ? -12.461 38.375 16.594 1 91.75 467 ALA B CA 1
ATOM 7263 C C . ALA B 1 467 ? -13.914 38.812 16.562 1 91.75 467 ALA B C 1
ATOM 7265 O O . ALA B 1 467 ? -14.734 38.344 17.359 1 91.75 467 ALA B O 1
ATOM 7266 N N . LEU B 1 468 ? -14.219 39.656 15.617 1 91.75 468 LEU B N 1
ATOM 7267 C CA . LEU B 1 468 ? -15.586 40.156 15.461 1 91.75 468 LEU B CA 1
ATOM 7268 C C . LEU B 1 468 ? -16.5 39.062 14.953 1 91.75 468 LEU B C 1
ATOM 7270 O O . LEU B 1 468 ? -17.688 39 15.312 1 91.75 468 LEU B O 1
ATOM 7274 N N . LEU B 1 469 ? -15.953 38.281 14.086 1 92.25 469 LEU B N 1
ATOM 7275 C CA . LEU B 1 469 ? -16.734 37.156 13.594 1 92.25 469 LEU B CA 1
ATOM 7276 C C . LEU B 1 469 ? -17.141 36.25 14.742 1 92.25 469 LEU B C 1
ATOM 7278 O O . LEU B 1 469 ? -18.281 35.781 14.797 1 92.25 469 LEU B O 1
ATOM 7282 N N . TRP B 1 470 ? -16.234 35.938 15.68 1 93.19 470 TRP B N 1
ATOM 7283 C CA . TRP B 1 470 ? -16.547 35.156 16.859 1 93.19 470 TRP B CA 1
ATOM 7284 C C . TRP B 1 470 ? -17.703 35.781 17.641 1 93.19 470 TRP B C 1
ATOM 7286 O O . TRP B 1 470 ? -18.656 35.062 18 1 93.19 470 TRP B O 1
ATOM 7296 N N . ASP B 1 471 ? -17.625 37.062 17.875 1 92.19 471 ASP B N 1
ATOM 7297 C CA . ASP B 1 471 ? -18.656 37.75 18.656 1 92.19 471 ASP B CA 1
ATOM 7298 C C . ASP B 1 471 ? -20.016 37.688 17.953 1 92.19 471 ASP B C 1
ATOM 7300 O O . ASP B 1 471 ? -21.031 37.469 18.594 1 92.19 471 ASP B O 1
ATOM 7304 N N . SER B 1 472 ? -19.953 37.906 16.703 1 89.56 472 SER B N 1
ATOM 7305 C CA . SER B 1 472 ? -21.172 37.906 15.914 1 89.56 472 SER B CA 1
ATOM 7306 C C . SER B 1 472 ? -21.875 36.562 15.93 1 89.56 472 SER B C 1
ATOM 7308 O O . SER B 1 472 ? -23.078 36.469 16.156 1 89.56 472 SER B O 1
ATOM 7310 N N . LEU B 1 473 ? -21.094 35.562 15.742 1 89.88 473 LEU B N 1
ATOM 7311 C CA . LEU B 1 473 ? -21.672 34.219 15.641 1 89.88 473 LEU B CA 1
ATOM 7312 C C . LEU B 1 473 ? -22.031 33.688 17.016 1 89.88 473 LEU B C 1
ATOM 7314 O O . LEU B 1 473 ? -22.984 32.906 17.156 1 89.88 473 LEU B O 1
ATOM 7318 N N . ASN B 1 474 ? -21.25 34.031 17.984 1 86.31 474 ASN B N 1
ATOM 7319 C CA . ASN B 1 474 ? -21.5 33.562 19.344 1 86.31 474 ASN B CA 1
ATOM 7320 C C . ASN B 1 474 ? -22.719 34.25 19.953 1 86.31 474 ASN B C 1
ATOM 7322 O O . ASN B 1 474 ? -23.391 33.719 20.812 1 86.31 474 ASN B O 1
ATOM 7326 N N . GLY B 1 475 ? -22.922 35.531 19.609 1 78.62 475 GLY B N 1
ATOM 7327 C CA . GLY B 1 475 ? -24.094 36.25 20.047 1 78.62 475 GLY B CA 1
ATOM 7328 C C . GLY B 1 475 ? -25.391 35.719 19.469 1 78.62 475 GLY B C 1
ATOM 7329 O O . GLY B 1 475 ? -26.438 35.719 20.141 1 78.62 475 GLY B O 1
ATOM 7330 N N . ASP B 1 476 ? -25.312 35.312 18.281 1 68.38 476 ASP B N 1
ATOM 7331 C CA . ASP B 1 476 ? -26.5 34.75 17.625 1 68.38 476 ASP B CA 1
ATOM 7332 C C . ASP B 1 476 ? -26.891 33.406 18.219 1 68.38 476 ASP B C 1
ATOM 7334 O O . ASP B 1 476 ? -28.062 33.031 18.156 1 68.38 476 ASP B O 1
ATOM 7338 N N . LYS B 1 477 ? -25.969 32.656 18.75 1 61.06 477 LYS B N 1
ATOM 7339 C CA . LYS B 1 477 ? -26.234 31.344 19.359 1 61.06 477 LYS B CA 1
ATOM 7340 C C . LYS B 1 477 ? -27 31.5 20.672 1 61.06 477 LYS B C 1
ATOM 7342 O O . LYS B 1 477 ? -27.766 30.625 21.047 1 61.06 477 LYS B O 1
ATOM 7347 N N . ASN B 1 478 ? -26.781 32.656 21.438 1 43.28 478 ASN B N 1
ATOM 7348 C CA . ASN B 1 478 ? -27.516 32.938 22.672 1 43.28 478 ASN B CA 1
ATOM 7349 C C . ASN B 1 478 ? -28.812 33.719 22.391 1 43.28 478 ASN B C 1
ATOM 7351 O O . ASN B 1 478 ? -28.812 34.656 21.594 1 43.28 478 ASN B O 1
#

pLDDT: mean 84.63, std 17.09, range [22.72, 98.44]

Organism: Cicer arietinum (NCBI:txid3827)

Foldseek 3Di:
DPPDPDPPPPPPPPPPPPPQFDKAKFFKDAFQPCVVDVDPLRVLQLQQVLLLLQLQVQQPPDDDPDPPPQPQNHGGQFIKTWWWWAVVPIAIAIATEKQAFAAFAAEAPPADEAPQPPPDAPGDHHHDDPVFFFWLQDCVLCLLVVNDHSLVQLVVLVPDPVCSVVVVRRVGGRDWHWDDGSRWIFIWGKGFTWIDRPPDIQHRQIHTHTRYMYSDNRTYQHLFDGCNHPLNSVCVVPVQQRQKKKKAAAAPLSPNPDDAFTIIIMGGDDDDPDDPFDKFKFFFAAFPLCRRFRFFAFQFKDFAPDTQGADPQQRHADPLREGGETEIAGRAAKEAAAVRVVVVQVSQCVQQVVPFPFDVVSCVSSVFDRKTFDDPDGDGTWMWIHTPDDPRIDTFDCQLFKRKDWDPDPVVDHITIMIGGRHHYNYHPVPSHRYYRMYHYVSRQHQWIWMRRNPRRMIITTGHPRSVVCVVVVVVVD/DPPPPDPPPPPPPPPPPPPQFDKAKFFKDAFQPCVVDVDPLRVLQLQQVLLLLQLQVQQPPDPPPDPPPQRFDHRGQFIKTWWWWAVVPIAIAIATEKQAFAAFAAEAPPADEAPQPPPDQPGDHHHDDPVFFFWLQDCVLCLLVVNDHSLVQLVVLVPDPVCSVVVVRRVGGRDWHWDDGSRWIFIWGKGFTWIDRPPDIQHRQIHTHTRYMYNDNRTYQHLFDGCNHPLNSVCVVPVQQRQKKKWAAAAPLSPNPDDAFTIIIMGGDDDDPDDPFDKFKFFFAAFPQCRRFRFFAFQFKDFAPDTQGADPQQRHADPLREGGETEIAGRAAKEAAAVRVVVVQVSQCVQQVVPFPFDVVSCVSSVFDRKTFDDPDGDGTWMWIHTPDDPRIDTFDCQLFKRKDWDPDPVVDHITIMIGGRHHYNYHPVPSHRYYRMYHYCSRQHQWIWMQRNPRRMIITTGHPRSVVCVVVVVVVD

Nearest PDB structures (foldseek):
  3vlb-assembly2_C  TM=7.574E-01  e=7.242E-23  Daucus carota
  3vla-assembly1_A  TM=7.040E-01  e=3.047E-22  Daucus carota
  4aa8-assembly1_A  TM=7.737E-01  e=3.908E-18  Bos taurus
  3cms-assembly1_A  TM=7.395E-01  e=2.897E-18  Bos taurus
  1mpp-assembly1_A  TM=7.373E-01  e=1.644E-17  Rhizomucor pusillus